Protein 6NF6 (pdb70)

Nearest PDB structures (foldseek):
  6nf6-assembly1_B  TM=1.002E+00  e=1.277E-50  Gallus gallus
  8ug8-assembly1_B  TM=9.221E-01  e=6.497E-20  Mus musculus
  8ug7-assembly1_B  TM=8.848E-01  e=1.112E-19  Mus musculus
  8uga-assembly1_B  TM=8.783E-01  e=2.438E-19  Mus musculus
  6o84-assembly1_B  TM=8.726E-01  e=6.122E-18  Xenopus tropicalis

Secondary structure (DSSP, 8-state):
-HHHHHHHHHHHHHHHHHHHHHHHHHHHH-TTTS-HHHHHHHHHHHHHHHHHHHHHIIIIITTS-----TTTHHHHHHHHHHHHHHHHHHHHHHHHTT--S--SSTTHHHHHHHHHHHHHHHHHHHSSS----S-HHHHHHHHHHHHHHHHHHHHHHHH--HHHHHHHHHT---SHHHHHHHHHHHHHHHHHHHHHHHHHHHHHHHTTT--HHHHHHHHHHHHHHHHHHHHHHHTTSS--SHHHHHHHHHHHHHHHHHHHHHHHHHHHHHH---HHHHHHHHHHHHHHHHHHHHHHHHHHHHHS---STTHHHHHHHHHHHHHHHHHHHHHHHHHT--HHHHHHHHHHHHHHHHHHHHHGGGSSS-TTTSSTTTTTTT-HHHHHHHHHHHHHHHHHHHHHHHHHHHHHHT-/-HHHHHHHHHHHHHHHHHHHHHHHHHHHH-TTTS-HHHHHHHHHHHHHHHHHHHHHIIIIITTS-----TTTHHHHHHHHHHHHHHHHHHHHHHHHTT--S--SSTTHHHHHHHHHHHHHHHHHHHSSS----S-HHHHHHHHHHHHHHHHHHHHHHHH--HHHHHHHHHT---SHHHHHHHHHHHHHHHHHHHHHHHHHHHHHHHTTT--HHHHHHHHHHHHHHHHHHHHHHHTTSS--SHHHHHHHHHHHHHHHHHHHHHHHHHHHHHH---HHHHHHHHHHHHHHHHHHHHHHHHHHHHHS---STTHHHHHHHHHHHHHHHHHHHHHHHHHT--HHHHHHHHHHHHHHHHHHHHHGGGSSS-TTTSSTTTTTTT-HHHHHHHHHHHHHHHHHHHHHHHHHHHHHHT-

B-factor: mean 53.72, std 14.38, range [30.26, 109.43]

Radius of gyration: 28.05 Å; Cα contacts (8 Å, |Δi|>4): 940; chains: 2; bounding box: 73×60×58 Å

Structure (mmCIF, N/CA/C/O backbone):
data_6NF6
#
_entry.id   6NF6
#
_cell.length_a   1.000
_cell.length_b   1.000
_cell.length_c   1.000
_cell.angle_alpha   90.000
_cell.angle_beta   90.000
_cell.angle_gamma   90.000
#
_symmetry.space_group_name_H-M   'P 1'
#
loop_
_entity.id
_entity.type
_entity.pdbx_description
1 polymer Otopetrin3
2 non-polymer 'CHOLESTEROL HEMISUCCINATE'
#
loop_
_atom_site.group_PDB
_atom_site.id
_atom_site.type_symbol
_atom_site.label_atom_id
_atom_site.label_alt_id
_atom_site.label_comp_id
_atom_site.label_asym_id
_atom_site.label_entity_id
_atom_site.label_seq_id
_atom_site.pdbx_PDB_ins_code
_atom_site.Cartn_x
_atom_site.Cartn_y
_atom_site.Cartn_z
_atom_site.occupancy
_atom_site.B_iso_or_equiv
_atom_site.auth_seq_id
_atom_site.auth_comp_id
_atom_site.auth_asym_id
_atom_site.auth_atom_id
_atom_site.pdbx_PDB_model_num
ATOM 1 N N . ALA A 1 50 ? 99.19500 86.37200 80.33100 1.000 63.24000 49 ALA A N 1
ATOM 2 C CA . ALA A 1 50 ? 99.84400 85.08500 80.54700 1.000 63.24000 49 ALA A CA 1
ATOM 3 C C . ALA A 1 50 ? 100.95100 85.20900 81.58500 1.000 63.24000 49 ALA A C 1
ATOM 4 O O . ALA A 1 50 ? 101.03300 84.41700 82.52400 1.000 63.24000 49 ALA A O 1
ATOM 6 N N . GLN A 1 51 ? 101.80400 86.21500 81.39500 1.000 66.63000 50 GLN A N 1
ATOM 7 C CA . GLN A 1 51 ? 102.89200 86.47900 82.32900 1.000 66.63000 50 GLN A CA 1
ATOM 8 C C . GLN A 1 51 ? 102.39600 87.25600 83.54100 1.000 66.63000 50 GLN A C 1
ATOM 9 O O . GLN A 1 51 ? 102.75500 86.94200 84.68300 1.000 66.63000 50 GLN A O 1
ATOM 15 N N . LYS A 1 52 ? 101.55300 88.26500 83.30100 1.000 62.59000 51 LYS A N 1
ATOM 16 C CA . LYS A 1 52 ? 101.05200 89.12600 84.36400 1.000 62.59000 51 LYS A CA 1
ATOM 17 C C . LYS A 1 52 ? 100.14600 88.38700 85.33800 1.000 62.59000 51 LYS A C 1
ATOM 18 O O . LYS A 1 52 ? 100.07700 88.77500 86.50500 1.000 62.59000 51 LYS A O 1
ATOM 24 N N . SER A 1 53 ? 99.49200 87.30900 84.89900 1.000 59.23000 52 SER A N 1
ATOM 25 C CA . SER A 1 53 ? 98.64200 86.53300 85.79700 1.000 59.23000 52 SER A CA 1
ATOM 26 C C . SER A 1 53 ? 99.47000 85.78700 86.83900 1.000 59.23000 52 SER A C 1
ATOM 27 O O . SER A 1 53 ? 99.18300 85.85600 88.04200 1.000 59.23000 52 SER A O 1
ATOM 30 N N . GLY A 1 54 ? 100.50900 85.07100 86.39800 1.000 57.12000 53 GLY A N 1
ATOM 31 C CA . GLY A 1 54 ? 101.40400 84.42300 87.34200 1.000 57.12000 53 GLY A CA 1
ATOM 32 C C . GLY A 1 54 ? 102.20500 85.41500 88.15600 1.000 57.12000 53 GLY A C 1
ATOM 33 O O . GLY A 1 54 ? 102.56100 85.13700 89.30700 1.000 57.12000 53 GLY A O 1
ATOM 34 N N . GLN A 1 55 ? 102.48600 86.58300 87.57200 1.000 56.00000 54 GLN A N 1
ATOM 35 C CA . GLN A 1 55 ? 103.07000 87.69400 88.31300 1.000 56.00000 54 GLN A CA 1
ATOM 36 C C . GLN A 1 55 ? 102.16400 88.12900 89.45900 1.000 56.00000 54 GLN A C 1
ATOM 37 O O . GLN A 1 55 ? 102.62600 88.33500 90.59000 1.000 56.00000 54 GLN A O 1
ATOM 43 N N . LEU A 1 56 ? 100.85800 88.20700 89.19400 1.000 53.05000 55 LEU A N 1
ATOM 44 C CA . LEU A 1 56 ? 99.88100 88.52700 90.22600 1.000 53.05000 55 LEU A CA 1
ATOM 45 C C . LEU A 1 56 ? 99.82000 87.43600 91.28600 1.000 53.05000 55 LEU A C 1
ATOM 46 O O . LEU A 1 56 ? 99.70000 87.73800 92.47400 1.000 53.05000 55 LEU A O 1
ATOM 51 N N . PHE A 1 57 ? 99.90600 86.16700 90.87500 1.000 52.11000 56 PHE A N 1
ATOM 52 C CA . PHE A 1 57 ? 99.79800 85.06400 91.83400 1.000 52.11000 56 PHE A CA 1
ATOM 53 C C . PHE A 1 57 ? 101.00900 85.00700 92.76200 1.000 52.11000 56 PHE A C 1
ATOM 54 O O . PHE A 1 57 ? 100.86700 84.77100 93.97400 1.000 52.11000 56 PHE A O 1
ATOM 62 N N . SER A 1 58 ? 102.20300 85.23700 92.20700 1.000 51.16000 57 SER A N 1
ATOM 63 C CA . SER A 1 58 ? 103.40300 85.37700 93.02500 1.000 51.16000 57 SER A CA 1
ATOM 64 C C . SER A 1 58 ? 103.30000 86.57800 93.95200 1.000 51.16000 57 SER A C 1
ATOM 65 O O . SER A 1 58 ? 103.77100 86.52800 95.09500 1.000 51.16000 57 SER A O 1
ATOM 68 N N . GLY A 1 59 ? 102.65800 87.65400 93.48600 1.000 47.08000 58 GLY A N 1
ATOM 69 C CA . GLY A 1 59 ? 102.40000 88.78600 94.35900 1.000 47.08000 58 GLY A CA 1
ATOM 70 C C . GLY A 1 59 ? 101.44900 88.46800 95.49800 1.000 47.08000 58 GLY A C 1
ATOM 71 O O . GLY A 1 59 ? 101.59400 89.00100 96.59600 1.000 47.08000 58 GLY A O 1
ATOM 72 N N . LEU A 1 60 ? 100.45700 87.60600 95.24900 1.000 45.80000 59 LEU A N 1
ATOM 73 C CA . LEU A 1 60 ? 99.56000 87.18900 96.33000 1.000 45.80000 59 LEU A CA 1
ATOM 74 C C . LEU A 1 60 ? 100.29100 86.35700 97.37100 1.000 45.80000 59 LEU A C 1
ATOM 75 O O . LEU A 1 60 ? 100.06500 86.53400 98.57700 1.000 45.80000 59 LEU A O 1
ATOM 80 N N . LEU A 1 61 ? 101.16300 85.44500 96.91900 1.000 43.81000 60 LEU A N 1
ATOM 81 C CA . LEU A 1 61 ? 102.01600 84.70200 97.84900 1.000 43.81000 60 LEU A CA 1
ATOM 82 C C . LEU A 1 61 ? 102.89100 85.64200 98.66800 1.000 43.81000 60 LEU A C 1
ATOM 83 O O . LEU A 1 61 ? 102.99000 85.50400 99.89800 1.000 43.81000 60 LEU A O 1
ATOM 88 N N . ALA A 1 62 ? 103.48700 86.63500 98.00300 1.000 41.07000 61 ALA A N 1
ATOM 89 C CA . ALA A 1 62 ? 104.36600 87.57300 98.68700 1.000 41.07000 61 ALA A CA 1
ATOM 90 C C . ALA A 1 62 ? 103.60500 88.43800 99.67900 1.000 41.07000 61 ALA A C 1
ATOM 91 O O . ALA A 1 62 ? 104.08500 88.66600 100.79000 1.000 41.07000 61 ALA A O 1
ATOM 93 N N . LEU A 1 63 ? 102.40700 88.90500 99.31400 1.000 41.39000 62 LEU A N 1
ATOM 94 C CA . LEU A 1 63 ? 101.67300 89.77400 100.22600 1.000 41.39000 62 LEU A CA 1
ATOM 95 C C . LEU A 1 63 ? 101.12300 88.99200 101.40500 1.000 41.39000 62 LEU A C 1
ATOM 96 O O . LEU A 1 63 ? 101.04800 89.53200 102.51200 1.000 41.39000 62 LEU A O 1
ATOM 101 N N . ASN A 1 64 ? 100.77600 87.71800 101.20500 1.000 39.72000 63 ASN A N 1
ATOM 102 C CA . ASN A 1 64 ? 100.32600 86.90600 102.32900 1.000 39.72000 63 ASN A CA 1
ATOM 103 C C . ASN A 1 64 ? 101.45800 86.63700 103.31000 1.000 39.72000 63 ASN A C 1
ATOM 104 O O . ASN A 1 64 ? 101.26500 86.75500 104.52700 1.000 39.72000 63 ASN A O 1
ATOM 109 N N . VAL A 1 65 ? 102.65500 86.32400 102.80000 1.000 37.80000 64 VAL A N 1
ATOM 110 C CA . VAL A 1 65 ? 103.79600 86.10300 103.68800 1.000 37.80000 64 VAL A CA 1
ATOM 111 C C . VAL A 1 65 ? 104.20300 87.40000 104.39000 1.000 37.80000 64 VAL A C 1
ATOM 112 O O . VAL A 1 65 ? 104.48200 87.39900 105.59800 1.000 37.80000 64 VAL A O 1
ATOM 116 N N . VAL A 1 66 ? 104.18200 88.52800 103.66300 1.000 38.15000 65 VAL A N 1
ATOM 117 C CA . VAL A 1 66 ? 104.53800 89.82600 104.24100 1.000 38.15000 65 VAL A CA 1
ATOM 118 C C . VAL A 1 66 ? 103.55300 90.23300 105.32800 1.000 38.15000 65 VAL A C 1
ATOM 119 O O . VAL A 1 66 ? 103.96000 90.65300 106.41300 1.000 38.15000 65 VAL A O 1
ATOM 123 N N . PHE A 1 67 ? 102.25100 90.07000 105.08600 1.000 36.20000 66 PHE A N 1
ATOM 124 C CA . PHE A 1 67 ? 101.27900 90.51100 106.07900 1.000 36.20000 66 PHE A CA 1
ATOM 125 C C . PHE A 1 67 ? 101.19900 89.56600 107.26500 1.000 36.20000 66 PHE A C 1
ATOM 126 O O . PHE A 1 67 ? 100.97100 90.02400 108.39100 1.000 36.20000 66 PHE A O 1
ATOM 134 N N . LEU A 1 68 ? 101.45300 88.27200 107.05200 1.000 35.20000 67 LEU A N 1
ATOM 135 C CA . LEU A 1 68 ? 101.52300 87.34000 108.16900 1.000 35.20000 67 LEU A CA 1
ATOM 136 C C . LEU A 1 68 ? 102.72600 87.63300 109.05900 1.000 35.20000 67 LEU A C 1
ATOM 137 O O . LEU A 1 68 ? 102.59200 87.73300 110.28900 1.000 35.20000 67 LEU A O 1
ATOM 142 N N . GLY A 1 69 ? 103.90400 87.81600 108.45500 1.000 35.89000 68 GLY A N 1
ATOM 143 C CA . GLY A 1 69 ? 105.07700 88.14500 109.24200 1.000 35.89000 68 GLY A CA 1
ATOM 144 C C . GLY A 1 69 ? 105.01200 89.52000 109.86900 1.000 35.89000 68 GLY A C 1
ATOM 145 O O . GLY A 1 69 ? 105.53100 89.72400 110.96600 1.000 35.89000 68 GLY A O 1
ATOM 146 N N . SER A 1 70 ? 104.36700 90.47600 109.19500 1.000 34.58000 69 SER A N 1
ATOM 147 C CA . SER A 1 70 ? 104.18100 91.80100 109.76500 1.000 34.58000 69 SER A CA 1
ATOM 148 C C . SER A 1 70 ? 103.21800 91.76200 110.93400 1.000 34.58000 69 SER A C 1
ATOM 149 O O . SER A 1 70 ? 103.38600 92.51900 111.89100 1.000 34.58000 69 SER A O 1
ATOM 152 N N . ALA A 1 71 ? 102.23000 90.86500 110.89000 1.000 35.26000 70 ALA A N 1
ATOM 153 C CA . ALA A 1 71 ? 101.36600 90.66500 112.04400 1.000 35.26000 70 ALA A CA 1
ATOM 154 C C . ALA A 1 71 ? 102.13000 90.04700 113.20700 1.000 35.26000 70 ALA A C 1
ATOM 155 O O . ALA A 1 71 ? 101.90600 90.42200 114.36200 1.000 35.26000 70 ALA A O 1
ATOM 157 N N . PHE A 1 72 ? 103.06300 89.12600 112.92000 1.000 37.29000 71 PHE A N 1
ATOM 158 C CA . PHE A 1 72 ? 103.91000 88.57300 113.98500 1.000 37.29000 71 PHE A CA 1
ATOM 159 C C . PHE A 1 72 ? 104.82500 89.62900 114.59900 1.000 37.29000 71 PHE A C 1
ATOM 160 O O . PHE A 1 72 ? 104.94700 89.71700 115.82600 1.000 37.29000 71 PHE A O 1
ATOM 168 N N . ILE A 1 73 ? 105.48900 90.42700 113.76000 1.000 36.35000 72 ILE A N 1
ATOM 169 C CA . ILE A 1 73 ? 106.41700 91.44300 114.25400 1.000 36.35000 72 ILE A CA 1
ATOM 170 C C . ILE A 1 73 ? 105.66500 92.53100 115.01300 1.000 36.35000 72 ILE A C 1
ATOM 171 O O . ILE A 1 73 ? 106.10100 92.97600 116.08200 1.000 36.35000 72 ILE A O 1
ATOM 176 N N . SER A 1 74 ? 104.50100 92.93600 114.50500 1.000 38.31000 73 SER A N 1
ATOM 177 C CA . SER A 1 74 ? 103.69900 93.93800 115.18500 1.000 38.31000 73 SER A CA 1
ATOM 178 C C . SER A 1 74 ? 103.10900 93.40300 116.47800 1.000 38.31000 73 SER A C 1
ATOM 179 O O . SER A 1 74 ? 102.97600 94.15200 117.44600 1.000 38.31000 73 SER A O 1
ATOM 182 N N . SER A 1 75 ? 102.78500 92.11200 116.53500 1.000 42.39000 74 SER A N 1
ATOM 183 C CA . SER A 1 75 ? 102.38000 91.53100 117.80500 1.000 42.39000 74 SER A CA 1
ATOM 184 C C . SER A 1 75 ? 103.54900 91.43600 118.77100 1.000 42.39000 74 SER A C 1
ATOM 185 O O . SER A 1 75 ? 103.34300 91.46600 119.98300 1.000 42.39000 74 SER A O 1
ATOM 188 N N . MET A 1 76 ? 104.77500 91.33200 118.25800 1.000 43.20000 75 MET A N 1
ATOM 189 C CA . MET A 1 76 ? 105.94400 91.40800 119.12900 1.000 43.20000 75 MET A CA 1
ATOM 190 C C . MET A 1 76 ? 106.13100 92.81800 119.67900 1.000 43.20000 75 MET A C 1
ATOM 191 O O . MET A 1 76 ? 106.55500 92.98700 120.82900 1.000 43.20000 75 MET A O 1
ATOM 196 N N . ILE A 1 77 ? 105.82500 93.84100 118.87600 1.000 41.13000 76 ILE A N 1
ATOM 197 C CA . ILE A 1 77 ? 105.90400 95.21900 119.36100 1.000 41.13000 76 ILE A CA 1
ATOM 198 C C . ILE A 1 77 ? 104.80600 95.48900 120.38200 1.000 41.13000 76 ILE A C 1
ATOM 199 O O . ILE A 1 77 ? 105.06400 95.96000 121.49400 1.000 41.13000 76 ILE A O 1
ATOM 204 N N . PHE A 1 78 ? 103.56100 95.19800 120.01100 1.000 41.60000 77 PHE A N 1
ATOM 205 C CA . PHE A 1 78 ? 102.42500 95.62500 120.81700 1.000 41.60000 77 PHE A CA 1
ATOM 206 C C . PHE A 1 78 ? 102.15800 94.66400 121.97300 1.000 41.60000 77 PHE A C 1
ATOM 207 O O . PHE A 1 78 ? 102.19700 95.06200 123.14100 1.000 41.60000 77 PHE A O 1
ATOM 215 N N . ASN A 1 79 ? 101.88800 93.39400 121.67500 1.000 49.80000 78 ASN A N 1
ATOM 216 C CA . ASN A 1 79 ? 101.59500 92.41100 122.72100 1.000 49.80000 78 ASN A CA 1
ATOM 217 C C . ASN A 1 79 ? 102.82500 91.55500 123.00900 1.000 49.80000 78 ASN A C 1
ATOM 218 O O . ASN A 1 79 ? 102.92900 90.39900 122.60100 1.000 49.80000 78 ASN A O 1
ATOM 223 N N . HIS A 1 80 ? 103.75000 92.14200 123.76600 1.000 55.83000 79 HIS A N 1
ATOM 224 C CA . HIS A 1 80 ? 105.04700 91.51900 123.99500 1.000 55.83000 79 HIS A CA 1
ATOM 225 C C . HIS A 1 80 ? 104.97400 90.27400 124.87300 1.000 55.83000 79 HIS A C 1
ATOM 226 O O . HIS A 1 80 ? 105.92300 89.48400 124.87800 1.000 55.83000 79 HIS A O 1
ATOM 233 N N . VAL A 1 81 ? 103.87800 90.06700 125.60100 1.000 57.27000 80 VAL A N 1
ATOM 234 C CA . VAL A 1 81 ? 103.81700 88.94100 126.52800 1.000 57.27000 80 VAL A CA 1
ATOM 235 C C . VAL A 1 81 ? 103.39900 87.66400 125.80600 1.000 57.27000 80 VAL A C 1
ATOM 236 O O . VAL A 1 81 ? 103.62800 86.55600 126.30000 1.000 57.27000 80 VAL A O 1
ATOM 240 N N . ALA A 1 82 ? 102.78600 87.79100 124.62700 1.000 54.01000 81 ALA A N 1
ATOM 241 C CA . ALA A 1 82 ? 102.27500 86.59900 123.95900 1.000 54.01000 81 ALA A CA 1
ATOM 242 C C . ALA A 1 82 ? 103.23500 86.10200 122.88900 1.000 54.01000 81 ALA A C 1
ATOM 243 O O . ALA A 1 82 ? 103.59800 84.92200 122.87800 1.000 54.01000 81 ALA A O 1
ATOM 245 N N . ILE A 1 83 ? 103.65400 86.97900 121.98300 1.000 49.22000 82 ILE A N 1
ATOM 246 C CA . ILE A 1 83 ? 104.57400 86.62300 120.91100 1.000 49.22000 82 ILE A CA 1
ATOM 247 C C . ILE A 1 83 ? 105.97900 87.03100 121.32800 1.000 49.22000 82 ILE A C 1
ATOM 248 O O . ILE A 1 83 ? 106.23400 88.20500 121.61800 1.000 49.22000 82 ILE A O 1
ATOM 253 N N . THR A 1 84 ? 106.88400 86.06100 121.35900 1.000 49.31000 83 THR A N 1
ATOM 254 C CA . THR A 1 84 ? 108.25900 86.23600 121.79300 1.000 49.31000 83 THR A CA 1
ATOM 255 C C . THR A 1 84 ? 109.12700 86.38900 120.54500 1.000 49.31000 83 THR A C 1
ATOM 256 O O . THR A 1 84 ? 108.76100 85.92500 119.46200 1.000 49.31000 83 THR A O 1
ATOM 260 N N . LEU A 1 85 ? 110.25800 87.09800 120.68900 1.000 48.63000 84 LEU A N 1
ATOM 261 C CA . LEU A 1 85 ? 111.21200 87.27800 119.59400 1.000 48.63000 84 LEU A CA 1
ATOM 262 C C . LEU A 1 85 ? 111.77000 85.95000 119.08500 1.000 48.63000 84 LEU A C 1
ATOM 263 O O . LEU A 1 85 ? 112.13600 85.84800 117.90800 1.000 48.63000 84 LEU A O 1
ATOM 268 N N . ALA A 1 86 ? 111.82300 84.92200 119.93800 1.000 47.21000 85 ALA A N 1
ATOM 269 C CA . ALA A 1 86 ? 112.21900 83.59400 119.48300 1.000 47.21000 85 ALA A CA 1
ATOM 270 C C . ALA A 1 86 ? 111.22800 83.01400 118.48200 1.000 47.21000 85 ALA A C 1
ATOM 271 O O . ALA A 1 86 ? 111.63100 82.28900 117.57100 1.000 47.21000 85 ALA A O 1
ATOM 273 N N . ASP A 1 87 ? 109.94200 83.34600 118.60800 1.000 45.09000 86 ASP A N 1
ATOM 274 C CA . ASP A 1 87 ? 108.96100 82.87300 117.63500 1.000 45.09000 86 ASP A CA 1
ATOM 275 C C . ASP A 1 87 ? 109.10400 83.59200 116.30100 1.000 45.09000 86 ASP A C 1
ATOM 276 O O . ASP A 1 87 ? 108.92100 82.97900 115.24000 1.000 45.09000 86 ASP A O 1
ATOM 281 N N . VAL A 1 88 ? 109.45300 84.87900 116.33600 1.000 42.79000 87 VAL A N 1
ATOM 282 C CA . VAL A 1 88 ? 109.74700 85.60600 115.10800 1.000 42.79000 87 VAL A CA 1
ATOM 283 C C . VAL A 1 88 ? 111.00700 85.05500 114.46200 1.000 42.79000 87 VAL A C 1
ATOM 284 O O . VAL A 1 88 ? 111.10200 84.96200 113.23400 1.000 42.79000 87 VAL A O 1
ATOM 288 N N . TRP A 1 89 ? 111.98000 84.64700 115.28000 1.000 46.40000 88 TRP A N 1
ATOM 289 C CA . TRP A 1 89 ? 113.18900 84.03500 114.74600 1.000 46.40000 88 TRP A CA 1
ATOM 290 C C . TRP A 1 89 ? 112.91600 82.65900 114.16500 1.000 46.40000 88 TRP A C 1
ATOM 291 O O . TRP A 1 89 ? 113.54400 82.28100 113.17900 1.000 46.40000 88 TRP A O 1
ATOM 302 N N . ILE A 1 90 ? 111.97400 81.91200 114.74400 1.000 40.42000 89 ILE A N 1
ATOM 303 C CA . ILE A 1 90 ? 111.58300 80.61800 114.18900 1.000 40.42000 89 ILE A CA 1
ATOM 304 C C . ILE A 1 90 ? 110.89300 80.80000 112.84200 1.000 40.42000 89 ILE A C 1
ATOM 305 O O . ILE A 1 90 ? 111.19000 80.08100 111.87800 1.000 40.42000 89 ILE A O 1
ATOM 310 N N . LEU A 1 91 ? 109.98600 81.77900 112.74900 1.000 37.93000 90 LEU A N 1
ATOM 311 C CA . LEU A 1 91 ? 109.29400 82.04800 111.49000 1.000 37.93000 90 LEU A CA 1
ATOM 312 C C . LEU A 1 91 ? 110.26600 82.51700 110.41600 1.000 37.93000 90 LEU A C 1
ATOM 313 O O . LEU A 1 91 ? 110.24800 82.01700 109.28200 1.000 37.93000 90 LEU A O 1
ATOM 318 N N . LEU A 1 92 ? 111.15800 83.44400 110.77100 1.000 36.90000 91 LEU A N 1
ATOM 319 C CA . LEU A 1 92 ? 112.13800 83.92400 109.80800 1.000 36.90000 91 LEU A CA 1
ATOM 320 C C . LEU A 1 92 ? 113.18900 82.86700 109.49100 1.000 36.90000 91 LEU A C 1
ATOM 321 O O . LEU A 1 92 ? 113.72900 82.86600 108.38700 1.000 36.90000 91 LEU A O 1
ATOM 326 N N . SER A 1 93 ? 113.44400 81.92200 110.40000 1.000 41.18000 92 SER A N 1
ATOM 327 C CA . SER A 1 93 ? 114.37800 80.84300 110.09600 1.000 41.18000 92 SER A CA 1
ATOM 328 C C . SER A 1 93 ? 113.77300 79.84700 109.12100 1.000 41.18000 92 SER A C 1
ATOM 329 O O . SER A 1 93 ? 114.45900 79.39200 108.20400 1.000 41.18000 92 SER A O 1
ATOM 332 N N . ILE A 1 94 ? 112.49400 79.49700 109.30700 1.000 38.63000 93 ILE A N 1
ATOM 333 C CA . ILE A 1 94 ? 111.78000 78.64000 108.35700 1.000 38.63000 93 ILE A CA 1
ATOM 334 C C . ILE A 1 94 ? 111.73800 79.29400 106.98600 1.000 38.63000 93 ILE A C 1
ATOM 335 O O . ILE A 1 94 ? 112.01200 78.65800 105.95700 1.000 38.63000 93 ILE A O 1
ATOM 340 N N . LEU A 1 95 ? 111.45700 80.59400 106.96400 1.000 40.26000 94 LEU A N 1
ATOM 341 C CA . LEU A 1 95 ? 111.37900 81.32900 105.71100 1.000 40.26000 94 LEU A CA 1
ATOM 342 C C . LEU A 1 95 ? 112.74900 81.45200 105.04800 1.000 40.26000 94 LEU A C 1
ATOM 343 O O . LEU A 1 95 ? 112.87000 81.30500 103.82400 1.000 40.26000 94 LEU A O 1
ATOM 348 N N . LYS A 1 96 ? 113.79500 81.66500 105.85100 1.000 42.66000 95 LYS A N 1
ATOM 349 C CA . LYS A 1 96 ? 115.15000 81.76900 105.32700 1.000 42.66000 95 LYS A CA 1
ATOM 350 C C . LYS A 1 96 ? 115.62900 80.44100 104.76500 1.000 42.66000 95 LYS A C 1
ATOM 351 O O . LYS A 1 96 ? 116.25400 80.41200 103.70500 1.000 42.66000 95 LYS A O 1
ATOM 357 N N . VAL A 1 97 ? 115.32000 79.33300 105.44700 1.000 43.76000 96 VAL A N 1
ATOM 358 C CA . VAL A 1 97 ? 115.69500 78.00600 104.96500 1.000 43.76000 96 VAL A CA 1
ATOM 359 C C . VAL A 1 97 ? 114.95600 77.67300 103.67500 1.000 43.76000 96 VAL A C 1
ATOM 360 O O . VAL A 1 97 ? 115.53200 77.07200 102.76200 1.000 43.76000 96 VAL A O 1
ATOM 364 N N . LEU A 1 98 ? 113.69600 78.10500 103.55000 1.000 45.18000 97 LEU A N 1
ATOM 365 C CA . LEU A 1 98 ? 112.97800 77.90400 102.29000 1.000 45.18000 97 LEU A CA 1
ATOM 366 C C . LEU A 1 98 ? 113.60600 78.70000 101.14700 1.000 45.18000 97 LEU A C 1
ATOM 367 O O . LEU A 1 98 ? 113.73500 78.19000 100.02400 1.000 45.18000 97 LEU A O 1
ATOM 372 N N . CYS A 1 99 ? 114.03900 79.93600 101.42000 1.000 47.98000 98 CYS A N 1
ATOM 373 C CA . CYS A 1 99 ? 114.78400 80.66900 100.39800 1.000 47.98000 98 CYS A CA 1
ATOM 374 C C . CYS A 1 99 ? 116.13400 80.03200 100.09700 1.000 47.98000 98 CYS A C 1
ATOM 375 O O . CYS A 1 99 ? 116.57900 80.08200 98.94900 1.000 47.98000 98 CYS A O 1
ATOM 378 N N . LEU A 1 100 ? 116.79100 79.43500 101.09800 1.000 47.05000 99 LEU A N 1
ATOM 379 C CA . LEU A 1 100 ? 118.06500 78.76300 100.85500 1.000 47.05000 99 LEU A CA 1
ATOM 380 C C . LEU A 1 100 ? 117.88700 77.55700 99.95100 1.000 47.05000 99 LEU A C 1
ATOM 381 O O . LEU A 1 100 ? 118.67600 77.36100 99.02200 1.000 47.05000 99 LEU A O 1
ATOM 386 N N . CYS A 1 101 ? 116.85700 76.74300 100.21100 1.000 46.66000 100 CYS A N 1
ATOM 387 C CA . CYS A 1 101 ? 116.57200 75.60400 99.34400 1.000 46.66000 100 CYS A CA 1
ATOM 388 C C . CYS A 1 101 ? 116.21600 76.05400 97.93900 1.000 46.66000 100 CYS A C 1
ATOM 389 O O . CYS A 1 101 ? 116.64900 75.43100 96.96400 1.000 46.66000 100 CYS A O 1
ATOM 392 N N . TRP A 1 102 ? 115.48800 77.16800 97.80700 1.000 46.41000 101 TRP A N 1
ATOM 393 C CA . TRP A 1 102 ? 115.14800 77.61000 96.45900 1.000 46.41000 101 TRP A CA 1
ATOM 394 C C . TRP A 1 102 ? 116.36400 78.14900 95.71100 1.000 46.41000 101 TRP A C 1
ATOM 395 O O . TRP A 1 102 ? 116.55600 77.81700 94.53900 1.000 46.41000 101 TRP A O 1
ATOM 406 N N . ILE A 1 103 ? 117.20000 78.97100 96.35300 1.000 47.39000 102 ILE A N 1
ATOM 407 C CA . ILE A 1 103 ? 118.33100 79.53100 95.61500 1.000 47.39000 102 ILE A CA 1
ATOM 408 C C . ILE A 1 103 ? 119.39800 78.47200 95.38000 1.000 47.39000 102 ILE A C 1
ATOM 409 O O . ILE A 1 103 ? 120.12100 78.53200 94.38200 1.000 47.39000 102 ILE A O 1
ATOM 414 N N . ILE A 1 104 ? 119.48500 77.46300 96.25100 1.000 48.05000 103 ILE A N 1
ATOM 415 C CA . ILE A 1 104 ? 120.41800 76.36900 96.02200 1.000 48.05000 103 ILE A CA 1
ATOM 416 C C . ILE A 1 104 ? 119.93700 75.50600 94.86600 1.000 48.05000 103 ILE A C 1
ATOM 417 O O . ILE A 1 104 ? 120.72800 75.13000 93.99200 1.000 48.05000 103 ILE A O 1
ATOM 422 N N . TYR A 1 105 ? 118.62700 75.23000 94.80500 1.000 54.25000 104 TYR A N 1
ATOM 423 C CA . TYR A 1 105 ? 118.06800 74.53500 93.65100 1.000 54.25000 104 TYR A CA 1
ATOM 424 C C . TYR A 1 105 ? 118.21600 75.35700 92.38000 1.000 54.25000 104 TYR A C 1
ATOM 425 O O . TYR A 1 105 ? 118.43900 74.79200 91.30800 1.000 54.25000 104 TYR A O 1
ATOM 434 N N . TYR A 1 106 ? 118.16500 76.68400 92.49500 1.000 58.89000 105 TYR A N 1
ATOM 435 C CA . TYR A 1 106 ? 118.40000 77.55900 91.35200 1.000 58.89000 105 TYR A CA 1
ATOM 436 C C . TYR A 1 106 ? 119.82700 77.42000 90.83800 1.000 58.89000 105 TYR A C 1
ATOM 437 O O . TYR A 1 106 ? 120.04100 77.07500 89.66800 1.000 58.89000 105 TYR A O 1
ATOM 446 N N . LEU A 1 107 ? 120.80600 77.62000 91.73000 1.000 57.41000 106 LEU A N 1
ATOM 447 C CA . LEU A 1 107 ? 122.22000 77.58200 91.36800 1.000 57.41000 106 LEU A CA 1
ATOM 448 C C . LEU A 1 107 ? 122.66800 76.20100 90.90900 1.000 57.41000 106 LEU A C 1
ATOM 449 O O . LEU A 1 107 ? 123.64100 76.08700 90.15700 1.000 57.41000 106 LEU A O 1
ATOM 454 N N . LEU A 1 108 ? 121.98200 75.14200 91.33800 1.000 56.52000 107 LEU A N 1
ATOM 455 C CA . LEU A 1 108 ? 122.43000 73.80200 90.99900 1.000 56.52000 107 LEU A CA 1
ATOM 456 C C . LEU A 1 108 ? 121.64500 73.14400 89.87200 1.000 56.52000 107 LEU A C 1
ATOM 457 O O . LEU A 1 108 ? 122.20600 72.29100 89.17800 1.000 56.52000 107 LEU A O 1
ATOM 462 N N . GLY A 1 109 ? 120.38200 73.50400 89.65400 1.000 58.82000 108 GLY A N 1
ATOM 463 C CA . GLY A 1 109 ? 119.60700 72.81100 88.65100 1.000 58.82000 108 GLY A CA 1
ATOM 464 C C . GLY A 1 109 ? 118.68400 73.67300 87.81700 1.000 58.82000 108 GLY A C 1
ATOM 465 O O . GLY A 1 109 ? 117.95700 73.14000 86.97500 1.000 58.82000 108 GLY A O 1
ATOM 466 N N . THR A 1 110 ? 118.66400 74.98700 88.03900 1.000 66.10000 109 THR A N 1
ATOM 467 C CA . THR A 1 110 ? 117.88100 75.85600 87.17200 1.000 66.10000 109 THR A CA 1
ATOM 468 C C . THR A 1 110 ? 118.75200 76.66400 86.22600 1.000 66.10000 109 THR A C 1
ATOM 469 O O . THR A 1 110 ? 118.34900 76.91900 85.08700 1.000 66.10000 109 THR A O 1
ATOM 473 N N . SER A 1 111 ? 119.95900 77.02200 86.65700 1.000 69.60000 110 SER A N 1
ATOM 474 C CA . SER A 1 111 ? 120.87400 77.86200 85.90100 1.000 69.60000 110 SER A CA 1
ATOM 475 C C . SER A 1 111 ? 121.62700 77.10500 84.80500 1.000 69.60000 110 SER A C 1
ATOM 476 O O . SER A 1 111 ? 122.54600 77.67400 84.20200 1.000 69.60000 110 SER A O 1
ATOM 479 N N . ARG A 1 112 ? 121.26600 75.85500 84.52400 1.000 72.88000 111 ARG A N 1
ATOM 480 C CA . ARG A 1 112 ? 122.00700 75.01400 83.59200 1.000 72.88000 111 ARG A CA 1
ATOM 481 C C . ARG A 1 112 ? 121.26900 74.76000 82.28900 1.000 72.88000 111 ARG A C 1
ATOM 482 O O . ARG A 1 112 ? 121.90500 74.54600 81.25600 1.000 72.88000 111 ARG A O 1
ATOM 490 N N . GLN A 1 113 ? 119.94300 74.77600 82.31400 1.000 73.44000 112 GLN A N 1
ATOM 491 C CA . GLN A 1 113 ? 119.15300 74.69500 81.09700 1.000 73.44000 112 GLN A CA 1
ATOM 492 C C . GLN A 1 113 ? 119.23000 76.02900 80.34700 1.000 73.44000 112 GLN A C 1
ATOM 493 O O . GLN A 1 113 ? 119.60100 77.04700 80.93600 1.000 73.44000 112 GLN A O 1
ATOM 499 N N . PRO A 1 114 ? 118.93000 76.04700 79.02000 1.000 76.57000 113 PRO A N 1
ATOM 500 C CA . PRO A 1 114 ? 119.01200 77.31100 78.26900 1.000 76.57000 113 PRO A CA 1
ATOM 501 C C . PRO A 1 114 ? 118.05400 78.40100 78.72700 1.000 76.57000 113 PRO A C 1
ATOM 502 O O . PRO A 1 114 ? 116.83100 78.25200 78.65300 1.000 76.57000 113 PRO A O 1
ATOM 506 N N . HIS A 1 115 ? 118.62100 79.50100 79.21000 1.000 78.96000 114 HIS A N 1
ATOM 507 C CA . HIS A 1 115 ? 117.90900 80.70900 79.59200 1.000 78.96000 114 HIS A CA 1
ATOM 508 C C . HIS A 1 115 ? 117.95100 81.71300 78.43600 1.000 78.96000 114 HIS A C 1
ATOM 509 O O . HIS A 1 115 ? 118.36000 81.37900 77.31800 1.000 78.96000 114 HIS A O 1
ATOM 516 N N . ALA A 1 116 ? 117.53100 82.94800 78.69500 1.000 80.19000 115 ALA A N 1
ATOM 517 C CA . ALA A 1 116 ? 117.64700 83.98700 77.68600 1.000 80.19000 115 ALA A CA 1
ATOM 518 C C . ALA A 1 116 ? 119.04900 84.57300 77.68400 1.000 80.19000 115 ALA A C 1
ATOM 519 O O . ALA A 1 116 ? 119.71700 84.65200 78.71700 1.000 80.19000 115 ALA A O 1
ATOM 521 N N . VAL A 1 117 ? 119.49000 84.98500 76.50300 1.000 86.08000 116 VAL A N 1
ATOM 522 C CA . VAL A 1 117 ? 120.78000 85.63400 76.35400 1.000 86.08000 116 VAL A CA 1
ATOM 523 C C . VAL A 1 117 ? 120.60800 87.12800 76.59200 1.000 86.08000 116 VAL A C 1
ATOM 524 O O . VAL A 1 117 ? 119.50600 87.59400 76.88800 1.000 86.08000 116 VAL A O 1
ATOM 528 N N . ALA A 1 125 ? 124.68300 101.42100 86.86100 1.000 68.82000 124 ALA A N 1
ATOM 529 C CA . ALA A 1 125 ? 124.09300 100.21000 87.43200 1.000 68.82000 124 ALA A CA 1
ATOM 530 C C . ALA A 1 125 ? 125.06300 99.03900 87.76000 1.000 68.82000 124 ALA A C 1
ATOM 531 O O . ALA A 1 125 ? 125.11300 98.62400 88.91300 1.000 68.82000 124 ALA A O 1
ATOM 533 N N . PRO A 1 126 ? 125.82700 98.49000 86.80200 1.000 75.33000 125 PRO A N 1
ATOM 534 C CA . PRO A 1 126 ? 126.46000 97.19300 87.07700 1.000 75.33000 125 PRO A CA 1
ATOM 535 C C . PRO A 1 126 ? 127.74100 97.27100 87.89300 1.000 75.33000 125 PRO A C 1
ATOM 536 O O . PRO A 1 126 ? 128.39200 96.23500 88.07200 1.000 75.33000 125 PRO A O 1
ATOM 540 N N . VAL A 1 127 ? 128.14500 98.44200 88.38500 1.000 68.18000 126 VAL A N 1
ATOM 541 C CA . VAL A 1 127 ? 129.44100 98.61300 89.03000 1.000 68.18000 126 VAL A CA 1
ATOM 542 C C . VAL A 1 127 ? 129.30100 99.05500 90.48500 1.000 68.18000 126 VAL A C 1
ATOM 543 O O . VAL A 1 127 ? 130.16600 98.76400 91.31600 1.000 68.18000 126 VAL A O 1
ATOM 547 N N . TRP A 1 128 ? 128.19900 99.72800 90.82500 1.000 60.33000 127 TRP A N 1
ATOM 548 C CA . TRP A 1 128 ? 128.11400 100.26100 92.18000 1.000 60.33000 127 TRP A CA 1
ATOM 549 C C . TRP A 1 128 ? 127.08800 99.53700 93.04000 1.000 60.33000 127 TRP A C 1
ATOM 550 O O . TRP A 1 128 ? 127.30300 99.40400 94.24900 1.000 60.33000 127 TRP A O 1
ATOM 561 N N . ILE A 1 129 ? 125.99400 99.04300 92.44900 1.000 55.52000 128 ILE A N 1
ATOM 562 C CA . ILE A 1 129 ? 125.04400 98.23300 93.21200 1.000 55.52000 128 ILE A CA 1
ATOM 563 C C . ILE A 1 129 ? 125.69000 96.92000 93.63400 1.000 55.52000 128 ILE A C 1
ATOM 564 O O . ILE A 1 129 ? 125.55600 96.49100 94.78400 1.000 55.52000 128 ILE A O 1
ATOM 569 N N . ARG A 1 130 ? 126.45500 96.29800 92.72800 1.000 55.54000 129 ARG A N 1
ATOM 570 C CA . ARG A 1 130 ? 127.17800 95.06700 93.05400 1.000 55.54000 129 ARG A CA 1
ATOM 571 C C . ARG A 1 130 ? 128.24700 95.30300 94.11500 1.000 55.54000 129 ARG A C 1
ATOM 572 O O . ARG A 1 130 ? 128.40600 94.49200 95.03700 1.000 55.54000 129 ARG A O 1
ATOM 580 N N . GLY A 1 131 ? 128.98400 96.40900 94.00100 1.000 51.59000 130 GLY A N 1
ATOM 581 C CA . GLY A 1 131 ? 130.04000 96.68800 94.95800 1.000 51.59000 130 GLY A CA 1
ATOM 582 C C . GLY A 1 131 ? 129.50500 97.01400 96.33700 1.000 51.59000 130 GLY A C 1
ATOM 583 O O . GLY A 1 131 ? 130.00600 96.50100 97.34200 1.000 51.59000 130 GLY A O 1
ATOM 584 N N . SER A 1 132 ? 128.46700 97.85000 96.40300 1.000 49.28000 131 SER A N 1
ATOM 585 C CA . SER A 1 132 ? 127.79100 98.10000 97.66700 1.000 49.28000 131 SER A CA 1
ATOM 586 C C . SER A 1 132 ? 127.11900 96.84500 98.20100 1.000 49.28000 131 SER A C 1
ATOM 587 O O . SER A 1 132 ? 127.05400 96.65800 99.41400 1.000 49.28000 131 SER A O 1
ATOM 590 N N . LEU A 1 133 ? 126.66500 95.95500 97.31700 1.000 47.06000 132 LEU A N 1
ATOM 591 C CA . LEU A 1 133 ? 126.05000 94.71000 97.75500 1.000 47.06000 132 LEU A CA 1
ATOM 592 C C . LEU A 1 133 ? 127.06000 93.81400 98.44900 1.000 47.06000 132 LEU A C 1
ATOM 593 O O . LEU A 1 133 ? 126.78900 93.29500 99.53500 1.000 47.06000 132 LEU A O 1
ATOM 598 N N . LEU A 1 134 ? 128.25200 93.67400 97.86500 1.000 44.48000 133 LEU A N 1
ATOM 599 C CA . LEU A 1 134 ? 129.30100 92.88400 98.50200 1.000 44.48000 133 LEU A CA 1
ATOM 600 C C . LEU A 1 134 ? 129.82300 93.56000 99.76600 1.000 44.48000 133 LEU A C 1
ATOM 601 O O . LEU A 1 134 ? 130.14500 92.88000 100.74700 1.000 44.48000 133 LEU A O 1
ATOM 606 N N . LEU A 1 135 ? 129.87200 94.89700 99.77200 1.000 41.82000 134 LEU A N 1
ATOM 607 C CA . LEU A 1 135 ? 130.34400 95.64500 100.93600 1.000 41.82000 134 LEU A CA 1
ATOM 608 C C . LEU A 1 135 ? 129.40100 95.47200 102.12100 1.000 41.82000 134 LEU A C 1
ATOM 609 O O . LEU A 1 135 ? 129.82400 95.08700 103.21900 1.000 41.82000 134 LEU A O 1
ATOM 614 N N . PHE A 1 136 ? 128.11200 95.72900 101.90400 1.000 38.10000 135 PHE A N 1
ATOM 615 C CA . PHE A 1 136 ? 127.13100 95.60000 102.96800 1.000 38.10000 135 PHE A CA 1
ATOM 616 C C . PHE A 1 136 ? 126.90000 94.14000 103.33800 1.000 38.10000 135 PHE A C 1
ATOM 617 O O . PHE A 1 136 ? 126.60100 93.84500 104.50000 1.000 38.10000 135 PHE A O 1
ATOM 625 N N . GLY A 1 137 ? 127.10700 93.21300 102.39700 1.000 42.75000 136 GLY A N 1
ATOM 626 C CA . GLY A 1 137 ? 127.04500 91.80100 102.73400 1.000 42.75000 136 GLY A CA 1
ATOM 627 C C . GLY A 1 137 ? 128.17700 91.36400 103.63900 1.000 42.75000 136 GLY A C 1
ATOM 628 O O . GLY A 1 137 ? 127.95600 90.63400 104.61000 1.000 42.75000 136 GLY A O 1
ATOM 629 N N . THR A 1 138 ? 129.39900 91.82400 103.35100 1.000 42.35000 137 THR A N 1
ATOM 630 C CA . THR A 1 138 ? 130.54300 91.51700 104.20100 1.000 42.35000 137 THR A CA 1
ATOM 631 C C . THR A 1 138 ? 130.38600 92.12900 105.58400 1.000 42.35000 137 THR A C 1
ATOM 632 O O . THR A 1 138 ? 130.65800 91.47200 106.59700 1.000 42.35000 137 THR A O 1
ATOM 636 N N . PHE A 1 139 ? 129.90800 93.37000 105.65200 1.000 44.83000 138 PHE A N 1
ATOM 637 C CA . PHE A 1 139 ? 129.75200 93.99300 106.95600 1.000 44.83000 138 PHE A CA 1
ATOM 638 C C . PHE A 1 139 ? 128.56400 93.43600 107.73100 1.000 44.83000 138 PHE A C 1
ATOM 639 O O . PHE A 1 139 ? 128.60000 93.43800 108.96100 1.000 44.83000 138 PHE A O 1
ATOM 647 N N . SER A 1 140 ? 127.54400 92.89300 107.06000 1.000 47.09000 139 SER A N 1
ATOM 648 C CA . SER A 1 140 ? 126.46800 92.23900 107.79800 1.000 47.09000 139 SER A CA 1
ATOM 649 C C . SER A 1 140 ? 126.85400 90.84100 108.26500 1.000 47.09000 139 SER A C 1
ATOM 650 O O . SER A 1 140 ? 126.39800 90.41000 109.33300 1.000 47.09000 139 SER A O 1
ATOM 653 N N . ILE A 1 141 ? 127.68000 90.12400 107.49100 1.000 46.40000 140 ILE A N 1
ATOM 654 C CA . ILE A 1 141 ? 128.27600 88.87800 107.97600 1.000 46.40000 140 ILE A CA 1
ATOM 655 C C . ILE A 1 141 ? 129.12600 89.14900 109.21000 1.000 46.40000 140 ILE A C 1
ATOM 656 O O . ILE A 1 141 ? 129.03400 88.43700 110.22100 1.000 46.40000 140 ILE A O 1
ATOM 661 N N . LEU A 1 142 ? 129.92900 90.21500 109.16000 1.000 50.67000 141 LEU A N 1
ATOM 662 C CA . LEU A 1 142 ? 130.71600 90.62300 110.31700 1.000 50.67000 141 LEU A CA 1
ATOM 663 C C . LEU A 1 142 ? 129.83300 91.06100 111.48100 1.000 50.67000 141 LEU A C 1
ATOM 664 O O . LEU A 1 142 ? 130.16600 90.78900 112.63500 1.000 50.67000 141 LEU A O 1
ATOM 669 N N . LEU A 1 143 ? 128.69600 91.70000 111.19500 1.000 48.07000 142 LEU A N 1
ATOM 670 C CA . LEU A 1 143 ? 127.76900 92.10400 112.24700 1.000 48.07000 142 LEU A CA 1
ATOM 671 C C . LEU A 1 143 ? 127.17400 90.89600 112.95300 1.000 48.07000 142 LEU A C 1
ATOM 672 O O . LEU A 1 143 ? 127.06100 90.87700 114.18300 1.000 48.07000 142 LEU A O 1
ATOM 677 N N . ASN A 1 144 ? 126.81100 89.86700 112.19200 1.000 50.91000 143 ASN A N 1
ATOM 678 C CA . ASN A 1 144 ? 126.25800 88.67300 112.81500 1.000 50.91000 143 ASN A CA 1
ATOM 679 C C . ASN A 1 144 ? 127.32900 87.87300 113.55200 1.000 50.91000 143 ASN A C 1
ATOM 680 O O . ASN A 1 144 ? 127.02400 87.22000 114.55500 1.000 50.91000 143 ASN A O 1
ATOM 685 N N . VAL A 1 145 ? 128.58500 87.94200 113.09600 1.000 53.43000 144 VAL A N 1
ATOM 686 C CA . VAL A 1 145 ? 129.69500 87.36100 113.85600 1.000 53.43000 144 VAL A CA 1
ATOM 687 C C . VAL A 1 145 ? 129.87400 88.09600 115.18400 1.000 53.43000 144 VAL A C 1
ATOM 688 O O . VAL A 1 145 ? 130.07700 87.47400 116.23800 1.000 53.43000 144 VAL A O 1
ATOM 692 N N . PHE A 1 146 ? 129.76400 89.42800 115.15200 1.000 59.05000 145 PHE A N 1
ATOM 693 C CA . PHE A 1 146 ? 129.79800 90.23600 116.36900 1.000 59.05000 145 PHE A CA 1
ATOM 694 C C . PHE A 1 146 ? 128.63900 89.89900 117.29800 1.000 59.05000 145 PHE A C 1
ATOM 695 O O . PHE A 1 146 ? 128.81500 89.85400 118.51900 1.000 59.05000 145 PHE A O 1
ATOM 703 N N . GLN A 1 147 ? 127.46300 89.62100 116.73300 1.000 61.56000 146 GLN A N 1
ATOM 704 C CA . GLN A 1 147 ? 126.30400 89.25600 117.54300 1.000 61.56000 146 GLN A CA 1
ATOM 705 C C . GLN A 1 147 ? 126.48200 87.88400 118.18500 1.000 61.56000 146 GLN A C 1
ATOM 706 O O . GLN A 1 147 ? 126.09400 87.68000 119.34400 1.000 61.56000 146 GLN A O 1
ATOM 712 N N . ILE A 1 148 ? 127.07200 86.93700 117.44600 1.000 65.14000 147 ILE A N 1
ATOM 713 C CA . ILE A 1 148 ? 127.36300 85.61300 117.99300 1.000 65.14000 147 ILE A CA 1
ATOM 714 C C . ILE A 1 148 ? 128.36900 85.71500 119.13200 1.000 65.14000 147 ILE A C 1
ATOM 715 O O . ILE A 1 148 ? 128.17400 85.12900 120.20400 1.000 65.14000 147 ILE A O 1
ATOM 720 N N . GLY A 1 149 ? 129.43900 86.49000 118.93200 1.000 66.08000 148 GLY A N 1
ATOM 721 C CA . GLY A 1 149 ? 130.42600 86.67300 119.98500 1.000 66.08000 148 GLY A CA 1
ATOM 722 C C . GLY A 1 149 ? 129.89400 87.42700 121.18800 1.000 66.08000 148 GLY A C 1
ATOM 723 O O . GLY A 1 149 ? 130.34000 87.19800 122.31600 1.000 66.08000 148 GLY A O 1
ATOM 724 N N . TYR A 1 150 ? 128.93600 88.32800 120.96900 1.000 68.12000 149 TYR A N 1
ATOM 725 C CA . TYR A 1 150 ? 128.22700 88.95100 122.07800 1.000 68.12000 149 TYR A CA 1
ATOM 726 C C . TYR A 1 150 ? 127.33100 87.94600 122.78900 1.000 68.12000 149 TYR A C 1
ATOM 727 O O . TYR A 1 150 ? 127.08500 88.07400 123.99300 1.000 68.12000 149 TYR A O 1
ATOM 736 N N . SER A 1 151 ? 126.85600 86.93100 122.06700 1.000 73.18000 150 SER A N 1
ATOM 737 C CA . SER A 1 151 ? 125.94500 85.96300 122.66200 1.000 73.18000 150 SER A CA 1
ATOM 738 C C . SER A 1 151 ? 126.69200 84.92500 123.49300 1.000 73.18000 150 SER A C 1
ATOM 739 O O . SER A 1 151 ? 126.19600 84.47900 124.53400 1.000 73.18000 150 SER A O 1
ATOM 742 N N . VAL A 1 152 ? 127.89200 84.52700 123.05700 1.000 79.24000 151 VAL A N 1
ATOM 743 C CA . VAL A 1 152 ? 128.52200 83.33400 123.62200 1.000 79.24000 151 VAL A CA 1
ATOM 744 C C . VAL A 1 152 ? 129.52300 83.64300 124.73500 1.000 79.24000 151 VAL A C 1
ATOM 745 O O . VAL A 1 152 ? 129.70300 82.81200 125.63800 1.000 79.24000 151 VAL A O 1
ATOM 749 N N . ILE A 1 153 ? 130.12400 84.82800 124.75400 1.000 83.49000 152 ILE A N 1
ATOM 750 C CA . ILE A 1 153 ? 131.26900 85.09500 125.62200 1.000 83.49000 152 ILE A CA 1
ATOM 751 C C . ILE A 1 153 ? 130.85800 85.76200 126.92900 1.000 83.49000 152 ILE A C 1
ATOM 752 O O . ILE A 1 153 ? 131.20400 85.27800 128.00700 1.000 83.49000 152 ILE A O 1
ATOM 757 N N . GLN A 1 154 ? 130.12600 86.87700 126.86300 1.000 93.83000 153 GLN A N 1
ATOM 758 C CA . GLN A 1 154 ? 129.73500 87.56300 128.09300 1.000 93.83000 153 GLN A CA 1
ATOM 759 C C . GLN A 1 154 ? 128.65800 86.78900 128.83900 1.000 93.83000 153 GLN A C 1
ATOM 760 O O . GLN A 1 154 ? 128.87800 86.31500 129.95900 1.000 93.83000 153 GLN A O 1
ATOM 766 N N . ILE A 1 155 ? 127.48600 86.64200 128.23400 1.000 97.27000 154 ILE A N 1
ATOM 767 C CA . ILE A 1 155 ? 126.35700 85.98400 128.88400 1.000 97.27000 154 ILE A CA 1
ATOM 768 C C . ILE A 1 155 ? 126.46900 84.50800 128.52000 1.000 97.27000 154 ILE A C 1
ATOM 769 O O . ILE A 1 155 ? 125.95100 84.04700 127.50200 1.000 97.27000 154 ILE A O 1
ATOM 774 N N . ASN A 1 156 ? 127.17300 83.75800 129.36500 1.000 100.84000 155 ASN A N 1
ATOM 775 C CA . ASN A 1 156 ? 127.34100 82.32800 129.15500 1.000 100.84000 155 ASN A CA 1
ATOM 776 C C . ASN A 1 156 ? 126.18700 81.51400 129.72400 1.000 100.84000 155 ASN A C 1
ATOM 777 O O . ASN A 1 156 ? 126.05700 80.33100 129.39200 1.000 100.84000 155 ASN A O 1
ATOM 782 N N . CYS A 1 157 ? 125.33700 82.12000 130.55400 1.000 108.73000 156 CYS A N 1
ATOM 783 C CA . CYS A 1 157 ? 124.20000 81.42900 131.16000 1.000 108.73000 156 CYS A CA 1
ATOM 784 C C . CYS A 1 157 ? 123.02800 81.49100 130.18400 1.000 108.73000 156 CYS A C 1
ATOM 785 O O . CYS A 1 157 ? 122.03100 82.18100 130.39900 1.000 108.73000 156 CYS A O 1
ATOM 788 N N . LYS A 1 158 ? 123.16600 80.75100 129.08400 1.000 99.85000 157 LYS A N 1
ATOM 789 C CA . LYS A 1 158 ? 122.15400 80.67900 128.04200 1.000 99.85000 157 LYS A CA 1
ATOM 790 C C . LYS A 1 158 ? 122.01900 79.23300 127.59000 1.000 99.85000 157 LYS A C 1
ATOM 791 O O . LYS A 1 158 ? 122.79600 78.35800 127.98400 1.000 99.85000 157 LYS A O 1
ATOM 797 N N . SER A 1 159 ? 121.02000 78.98600 126.75500 1.000 104.56000 158 SER A N 1
ATOM 798 C CA . SER A 1 159 ? 120.90100 77.72500 126.04400 1.000 104.56000 158 SER A CA 1
ATOM 799 C C . SER A 1 159 ? 121.51700 77.89300 124.65600 1.000 104.56000 158 SER A C 1
ATOM 800 O O . SER A 1 159 ? 122.18900 78.88600 124.36500 1.000 104.56000 158 SER A O 1
ATOM 803 N N . LYS A 1 160 ? 121.28800 76.92300 123.77500 1.000 100.87000 159 LYS A N 1
ATOM 804 C CA . LYS A 1 160 ? 121.82900 76.95100 122.42500 1.000 100.87000 159 LYS A CA 1
ATOM 805 C C . LYS A 1 160 ? 120.84800 77.53700 121.41500 1.000 100.87000 159 LYS A C 1
ATOM 806 O O . LYS A 1 160 ? 120.84300 77.12000 120.25200 1.000 100.87000 159 LYS A O 1
ATOM 812 N N . VAL A 1 161 ? 120.01500 78.48600 121.83500 1.000 90.07000 160 VAL A N 1
ATOM 813 C CA . VAL A 1 161 ? 118.96700 78.99500 120.95900 1.000 90.07000 160 VAL A CA 1
ATOM 814 C C . VAL A 1 161 ? 119.46000 80.18700 120.14000 1.000 90.07000 160 VAL A C 1
ATOM 815 O O . VAL A 1 161 ? 119.25000 80.24400 118.92400 1.000 90.07000 160 VAL A O 1
ATOM 819 N N . GLU A 1 162 ? 120.15400 81.13800 120.77600 1.000 86.88000 161 GLU A N 1
ATOM 820 C CA . GLU A 1 162 ? 120.51500 82.39200 120.12200 1.000 86.88000 161 GLU A CA 1
ATOM 821 C C . GLU A 1 162 ? 121.79000 82.30300 119.29600 1.000 86.88000 161 GLU A C 1
ATOM 822 O O . GLU A 1 162 ? 122.35000 83.34600 118.94400 1.000 86.88000 161 GLU A O 1
ATOM 828 N N . ILE A 1 163 ? 122.26400 81.10300 118.98400 1.000 75.92000 162 ILE A N 1
ATOM 829 C CA . ILE A 1 163 ? 123.44300 80.92100 118.15100 1.000 75.92000 162 ILE A CA 1
ATOM 830 C C . ILE A 1 163 ? 123.06400 80.38600 116.77600 1.000 75.92000 162 ILE A C 1
ATOM 831 O O . ILE A 1 163 ? 123.67300 80.75500 115.77000 1.000 75.92000 162 ILE A O 1
ATOM 836 N N . VAL A 1 164 ? 122.02400 79.55400 116.71900 1.000 69.69000 163 VAL A N 1
ATOM 837 C CA . VAL A 1 164 ? 121.60700 78.93800 115.46500 1.000 69.69000 163 VAL A CA 1
ATOM 838 C C . VAL A 1 164 ? 120.95100 79.95500 114.53600 1.000 69.69000 163 VAL A C 1
ATOM 839 O O . VAL A 1 164 ? 121.24200 79.97700 113.33400 1.000 69.69000 163 VAL A O 1
ATOM 843 N N . PHE A 1 165 ? 120.09400 80.82700 115.06700 1.000 65.36000 164 PHE A N 1
ATOM 844 C CA . PHE A 1 165 ? 119.38300 81.81700 114.26100 1.000 65.36000 164 PHE A CA 1
ATOM 845 C C . PHE A 1 165 ? 120.30400 82.86800 113.62800 1.000 65.36000 164 PHE A C 1
ATOM 846 O O . PHE A 1 165 ? 120.04300 83.25700 112.48300 1.000 65.36000 164 PHE A O 1
ATOM 854 N N . PRO A 1 166 ? 121.37600 83.36100 114.27800 1.000 64.76000 165 PRO A N 1
ATOM 855 C CA . PRO A 1 166 ? 122.35300 84.13400 113.49600 1.000 64.76000 165 PRO A CA 1
ATOM 856 C C . PRO A 1 166 ? 123.21300 83.28900 112.57200 1.000 64.76000 165 PRO A C 1
ATOM 857 O O . PRO A 1 166 ? 123.79700 83.84100 111.63600 1.000 64.76000 165 PRO A O 1
ATOM 861 N N . SER A 1 167 ? 123.29900 81.97100 112.77000 1.000 61.80000 166 SER A N 1
ATOM 862 C CA . SER A 1 167 ? 124.11200 81.15500 111.87100 1.000 61.80000 166 SER A CA 1
ATOM 863 C C . SER A 1 167 ? 123.41500 80.95200 110.53100 1.000 61.80000 166 SER A C 1
ATOM 864 O O . SER A 1 167 ? 124.04700 81.03700 109.46700 1.000 61.80000 166 SER A O 1
ATOM 867 N N . ILE A 1 168 ? 122.10200 80.70700 110.56200 1.000 55.38000 167 ILE A N 1
ATOM 868 C CA . ILE A 1 168 ? 121.31900 80.68000 109.32900 1.000 55.38000 167 ILE A CA 1
ATOM 869 C C . ILE A 1 168 ? 121.29100 82.06200 108.69300 1.000 55.38000 167 ILE A C 1
ATOM 870 O O . ILE A 1 168 ? 121.24200 82.19400 107.46600 1.000 55.38000 167 ILE A O 1
ATOM 875 N N . GLU A 1 169 ? 121.35900 83.11200 109.51900 1.000 53.75000 168 GLU A N 1
ATOM 876 C CA . GLU A 1 169 ? 121.45700 84.47100 109.00200 1.000 53.75000 168 GLU A CA 1
ATOM 877 C C . GLU A 1 169 ? 122.76600 84.69200 108.25500 1.000 53.75000 168 GLU A C 1
ATOM 878 O O . GLU A 1 169 ? 122.77500 85.31600 107.19300 1.000 53.75000 168 GLU A O 1
ATOM 884 N N . ILE A 1 170 ? 123.87800 84.18400 108.79900 1.000 49.96000 169 ILE A N 1
ATOM 885 C CA . ILE A 1 170 ? 125.18200 84.28800 108.14300 1.000 49.96000 169 ILE A CA 1
ATOM 886 C C . ILE A 1 170 ? 125.17000 83.54500 106.81700 1.000 49.96000 169 ILE A C 1
ATOM 887 O O . ILE A 1 170 ? 125.61400 84.07300 105.78600 1.000 49.96000 169 ILE A O 1
ATOM 892 N N . LEU A 1 171 ? 124.62700 82.32300 106.82300 1.000 48.87000 170 LEU A N 1
ATOM 893 C CA . LEU A 1 171 ? 124.53900 81.52800 105.60200 1.000 48.87000 170 LEU A CA 1
ATOM 894 C C . LEU A 1 171 ? 123.64800 82.19900 104.56300 1.000 48.87000 170 LEU A C 1
ATOM 895 O O . LEU A 1 171 ? 123.98300 82.22100 103.37400 1.000 48.87000 170 LEU A O 1
ATOM 900 N N . PHE A 1 172 ? 122.54700 82.80800 105.00900 1.000 47.63000 171 PHE A N 1
ATOM 901 C CA . PHE A 1 172 ? 121.61300 83.48300 104.12100 1.000 47.63000 171 PHE A CA 1
ATOM 902 C C . PHE A 1 172 ? 122.18300 84.76400 103.53100 1.000 47.63000 171 PHE A C 1
ATOM 903 O O . PHE A 1 172 ? 121.94200 85.03100 102.35600 1.000 47.63000 171 PHE A O 1
ATOM 911 N N . VAL A 1 173 ? 122.91200 85.56500 104.31400 1.000 45.07000 172 VAL A N 1
ATOM 912 C CA . VAL A 1 173 ? 123.60800 86.72400 103.75500 1.000 45.07000 172 VAL A CA 1
ATOM 913 C C . VAL A 1 173 ? 124.68100 86.28900 102.76800 1.000 45.07000 172 VAL A C 1
ATOM 914 O O . VAL A 1 173 ? 124.84700 86.91900 101.71700 1.000 45.07000 172 VAL A O 1
ATOM 918 N N . ALA A 1 174 ? 125.38000 85.18700 103.05100 1.000 42.96000 173 ALA A N 1
ATOM 919 C CA . ALA A 1 174 ? 126.46900 84.74200 102.18800 1.000 42.96000 173 ALA A CA 1
ATOM 920 C C . ALA A 1 174 ? 125.97600 84.27200 100.82100 1.000 42.96000 173 ALA A C 1
ATOM 921 O O . ALA A 1 174 ? 126.41200 84.78700 99.78000 1.000 42.96000 173 ALA A O 1
ATOM 923 N N . THR A 1 175 ? 125.05500 83.30300 100.79400 1.000 46.84000 174 THR A N 1
ATOM 924 C CA . THR A 1 175 ? 124.69500 82.75200 99.49000 1.000 46.84000 174 THR A CA 1
ATOM 925 C C . THR A 1 175 ? 123.74300 83.65000 98.71000 1.000 46.84000 174 THR A C 1
ATOM 926 O O . THR A 1 175 ? 123.70500 83.56000 97.48400 1.000 46.84000 174 THR A O 1
ATOM 930 N N . GLN A 1 176 ? 123.01100 84.55100 99.37000 1.000 47.60000 175 GLN A N 1
ATOM 931 C CA . GLN A 1 176 ? 122.21900 85.52100 98.61700 1.000 47.60000 175 GLN A CA 1
ATOM 932 C C . GLN A 1 176 ? 123.12000 86.55100 97.95500 1.000 47.60000 175 GLN A C 1
ATOM 933 O O . GLN A 1 176 ? 122.84600 87.00100 96.84000 1.000 47.60000 175 GLN A O 1
ATOM 939 N N . ALA A 1 177 ? 124.21800 86.91700 98.62100 1.000 47.13000 176 ALA A N 1
ATOM 940 C CA . ALA A 1 177 ? 125.19400 87.80900 98.00500 1.000 47.13000 176 ALA A CA 1
ATOM 941 C C . ALA A 1 177 ? 125.88000 87.13800 96.82600 1.000 47.13000 176 ALA A C 1
ATOM 942 O O . ALA A 1 177 ? 126.05300 87.75600 95.76800 1.000 47.13000 176 ALA A O 1
ATOM 944 N N . PHE A 1 178 ? 126.24200 85.86000 96.98100 1.000 49.06000 177 PHE A N 1
ATOM 945 C CA . PHE A 1 178 ? 126.85400 85.12300 95.87500 1.000 49.06000 177 PHE A CA 1
ATOM 946 C C . PHE A 1 178 ? 125.86800 84.91300 94.73000 1.000 49.06000 177 PHE A C 1
ATOM 947 O O . PHE A 1 178 ? 126.25300 84.93900 93.55600 1.000 49.06000 177 PHE A O 1
ATOM 955 N N . PHE A 1 179 ? 124.58700 84.73100 95.05200 1.000 50.66000 178 PHE A N 1
ATOM 956 C CA . PHE A 1 179 ? 123.57500 84.49000 94.03300 1.000 50.66000 178 PHE A CA 1
ATOM 957 C C . PHE A 1 179 ? 123.21500 85.76800 93.29000 1.000 50.66000 178 PHE A C 1
ATOM 958 O O . PHE A 1 179 ? 122.99300 85.73500 92.07600 1.000 50.66000 178 PHE A O 1
ATOM 966 N N . LEU A 1 180 ? 123.17500 86.89800 93.98600 1.000 49.21000 179 LEU A N 1
ATOM 967 C CA . LEU A 1 180 ? 122.88600 88.17900 93.36800 1.000 49.21000 179 LEU A CA 1
ATOM 968 C C . LEU A 1 180 ? 124.09400 88.79500 92.68400 1.000 49.21000 179 LEU A C 1
ATOM 969 O O . LEU A 1 180 ? 123.92100 89.73300 91.90100 1.000 49.21000 179 LEU A O 1
ATOM 974 N N . TRP A 1 181 ? 125.30700 88.31300 92.97200 1.000 55.38000 180 TRP A N 1
ATOM 975 C CA . TRP A 1 181 ? 126.47700 88.81300 92.26000 1.000 55.38000 180 TRP A CA 1
ATOM 976 C C . TRP A 1 181 ? 126.45600 88.39600 90.79700 1.000 55.38000 180 TRP A C 1
ATOM 977 O O . TRP A 1 181 ? 126.60100 89.23600 89.90600 1.000 55.38000 180 TRP A O 1
ATOM 988 N N . HIS A 1 182 ? 126.26800 87.10800 90.52900 1.000 58.24000 181 HIS A N 1
ATOM 989 C CA . HIS A 1 182 ? 126.32900 86.63100 89.15500 1.000 58.24000 181 HIS A CA 1
ATOM 990 C C . HIS A 1 182 ? 124.98500 86.71400 88.44700 1.000 58.24000 181 HIS A C 1
ATOM 991 O O . HIS A 1 182 ? 124.90500 87.22900 87.32800 1.000 58.24000 181 HIS A O 1
ATOM 998 N N . HIS A 1 183 ? 123.92400 86.22100 89.08300 1.000 58.66000 182 HIS A N 1
ATOM 999 C CA . HIS A 1 183 ? 122.60800 86.13600 88.45400 1.000 58.66000 182 HIS A CA 1
ATOM 1000 C C . HIS A 1 183 ? 121.77000 87.35100 88.84600 1.000 58.66000 182 HIS A C 1
ATOM 1001 O O . HIS A 1 183 ? 120.91600 87.30500 89.73200 1.000 58.66000 182 HIS A O 1
ATOM 1008 N N . SER A 1 184 ? 122.04000 88.46600 88.17100 1.000 53.79000 183 SER A N 1
ATOM 1009 C CA . SER A 1 184 ? 121.20600 89.64900 88.33800 1.000 53.79000 183 SER A CA 1
ATOM 1010 C C . SER A 1 184 ? 120.49500 89.98400 87.03700 1.000 53.79000 183 SER A C 1
ATOM 1011 O O . SER A 1 184 ? 119.26800 90.09300 87.00900 1.000 53.79000 183 SER A O 1
ATOM 1014 N N . LYS A 1 185 ? 121.25000 90.15400 85.95600 1.000 60.10000 184 LYS A N 1
ATOM 1015 C CA . LYS A 1 185 ? 120.66200 90.46700 84.65300 1.000 60.10000 184 LYS A CA 1
ATOM 1016 C C . LYS A 1 185 ? 120.66100 89.22300 83.76200 1.000 60.10000 184 LYS A C 1
ATOM 1017 O O . LYS A 1 185 ? 121.41800 89.10100 82.79800 1.000 60.10000 184 LYS A O 1
ATOM 1023 N N . ASP A 1 186 ? 119.78200 88.28300 84.10400 1.000 67.62000 185 ASP A N 1
ATOM 1024 C CA . ASP A 1 186 ? 119.60400 87.08800 83.29000 1.000 67.62000 185 ASP A CA 1
ATOM 1025 C C . ASP A 1 186 ? 118.14300 86.66600 83.31700 1.000 67.62000 185 ASP A C 1
ATOM 1026 O O . ASP A 1 186 ? 117.65700 86.14500 84.32300 1.000 67.62000 185 ASP A O 1
ATOM 1031 N N . CYS A 1 187 ? 117.44800 86.89800 82.20800 1.000 73.01000 186 CYS A N 1
ATOM 1032 C CA . CYS A 1 187 ? 116.02100 86.63700 82.10100 1.000 73.01000 186 CYS A CA 1
ATOM 1033 C C . CYS A 1 187 ? 115.74800 85.13900 82.09400 1.000 73.01000 186 CYS A C 1
ATOM 1034 O O . CYS A 1 187 ? 116.09400 84.43100 81.14700 1.000 73.01000 186 CYS A O 1
ATOM 1037 N N . ILE A 1 188 ? 115.11900 84.67200 83.16700 1.000 65.90000 187 ILE A N 1
ATOM 1038 C CA . ILE A 1 188 ? 114.87200 83.25300 83.39200 1.000 65.90000 187 ILE A CA 1
ATOM 1039 C C . ILE A 1 188 ? 113.78800 82.79500 82.42700 1.000 65.90000 187 ILE A C 1
ATOM 1040 O O . ILE A 1 188 ? 112.80000 83.50400 82.21300 1.000 65.90000 187 ILE A O 1
ATOM 1045 N N . GLN A 1 189 ? 113.97800 81.62800 81.82900 1.000 71.57000 188 GLN A N 1
ATOM 1046 C CA . GLN A 1 189 ? 113.08900 81.18200 80.76300 1.000 71.57000 188 GLN A CA 1
ATOM 1047 C C . GLN A 1 189 ? 112.51400 79.79200 80.97400 1.000 71.57000 188 GLN A C 1
ATOM 1048 O O . GLN A 1 189 ? 111.54400 79.43700 80.30400 1.000 71.57000 188 GLN A O 1
ATOM 1054 N N . VAL A 1 190 ? 113.08200 78.99100 81.87600 1.000 70.73000 189 VAL A N 1
ATOM 1055 C CA . VAL A 1 190 ? 112.70300 77.58100 81.92300 1.000 70.73000 189 VAL A CA 1
ATOM 1056 C C . VAL A 1 190 ? 111.60200 77.34200 82.95300 1.000 70.73000 189 VAL A C 1
ATOM 1057 O O . VAL A 1 190 ? 110.59200 76.69000 82.66300 1.000 70.73000 189 VAL A O 1
ATOM 1061 N N . GLN A 1 191 ? 111.77300 77.85600 84.16500 1.000 68.25000 190 GLN A N 1
ATOM 1062 C CA . GLN A 1 191 ? 110.81100 77.63100 85.23600 1.000 68.25000 190 GLN A CA 1
ATOM 1063 C C . GLN A 1 191 ? 110.32200 78.98900 85.71000 1.000 68.25000 190 GLN A C 1
ATOM 1064 O O . GLN A 1 191 ? 110.83700 79.51900 86.69600 1.000 68.25000 190 GLN A O 1
ATOM 1070 N N . HIS A 1 192 ? 109.30900 79.52900 85.02700 1.000 62.75000 191 HIS A N 1
ATOM 1071 C CA . HIS A 1 192 ? 108.86100 80.89700 85.27300 1.000 62.75000 191 HIS A CA 1
ATOM 1072 C C . HIS A 1 192 ? 108.13800 81.01900 86.60400 1.000 62.75000 191 HIS A C 1
ATOM 1073 O O . HIS A 1 192 ? 108.52800 81.81500 87.46400 1.000 62.75000 191 HIS A O 1
ATOM 1080 N N . ASN A 1 193 ? 107.07700 80.23300 86.78600 1.000 58.07000 192 ASN A N 1
ATOM 1081 C CA . ASN A 1 193 ? 106.22800 80.38900 87.95900 1.000 58.07000 192 ASN A CA 1
ATOM 1082 C C . ASN A 1 193 ? 106.91700 79.91500 89.22800 1.000 58.07000 192 ASN A C 1
ATOM 1083 O O . ASN A 1 193 ? 106.57100 80.37200 90.31900 1.000 58.07000 192 ASN A O 1
ATOM 1088 N N . LEU A 1 194 ? 107.89300 79.01500 89.11800 1.000 55.86000 193 LEU A N 1
ATOM 1089 C CA . LEU A 1 194 ? 108.64400 78.63500 90.30700 1.000 55.86000 193 LEU A CA 1
ATOM 1090 C C . LEU A 1 194 ? 109.62800 79.72800 90.69400 1.000 55.86000 193 LEU A C 1
ATOM 1091 O O . LEU A 1 194 ? 109.80100 80.02200 91.88400 1.000 55.86000 193 LEU A O 1
ATOM 1096 N N . THR A 1 195 ? 110.26400 80.35500 89.69900 1.000 54.54000 194 THR A N 1
ATOM 1097 C CA . THR A 1 195 ? 111.20300 81.43600 89.97200 1.000 54.54000 194 THR A CA 1
ATOM 1098 C C . THR A 1 195 ? 110.51000 82.66200 90.54800 1.000 54.54000 194 THR A C 1
ATOM 1099 O O . THR A 1 195 ? 111.06500 83.30800 91.43800 1.000 54.54000 194 THR A O 1
ATOM 1103 N N . ARG A 1 196 ? 109.30000 82.98300 90.08300 1.000 50.07000 195 ARG A N 1
ATOM 1104 C CA . ARG A 1 196 ? 108.60100 84.15900 90.59700 1.000 50.07000 195 ARG A CA 1
ATOM 1105 C C . ARG A 1 196 ? 108.17400 83.95700 92.04300 1.000 50.07000 195 ARG A C 1
ATOM 1106 O O . ARG A 1 196 ? 108.32100 84.86000 92.87200 1.000 50.07000 195 ARG A O 1
ATOM 1114 N N . CYS A 1 197 ? 107.66700 82.76700 92.37100 1.000 48.50000 196 CYS A N 1
ATOM 1115 C CA . CYS A 1 197 ? 107.34600 82.46200 93.76200 1.000 48.50000 196 CYS A CA 1
ATOM 1116 C C . CYS A 1 197 ? 108.59000 82.40900 94.63800 1.000 48.50000 196 CYS A C 1
ATOM 1117 O O . CYS A 1 197 ? 108.54200 82.84600 95.79200 1.000 48.50000 196 CYS A O 1
ATOM 1120 N N . GLY A 1 198 ? 109.71700 81.94100 94.09900 1.000 43.73000 197 GLY A N 1
ATOM 1121 C CA . GLY A 1 198 ? 110.94300 81.93600 94.88200 1.000 43.73000 197 GLY A CA 1
ATOM 1122 C C . GLY A 1 198 ? 111.47500 83.33200 95.15000 1.000 43.73000 197 GLY A C 1
ATOM 1123 O O . GLY A 1 198 ? 111.85400 83.65900 96.28000 1.000 43.73000 197 GLY A O 1
ATOM 1124 N N . LEU A 1 199 ? 111.48600 84.18100 94.11900 1.000 40.62000 198 LEU A N 1
ATOM 1125 C CA . LEU A 1 199 ? 111.98000 85.54500 94.27100 1.000 40.62000 198 LEU A CA 1
ATOM 1126 C C . LEU A 1 199 ? 111.05500 86.37200 95.14800 1.000 40.62000 198 LEU A C 1
ATOM 1127 O O . LEU A 1 199 ? 111.51800 87.21100 95.92400 1.000 40.62000 198 LEU A O 1
ATOM 1132 N N . MET A 1 200 ? 109.74400 86.12800 95.06500 1.000 39.96000 199 MET A N 1
ATOM 1133 C CA . MET A 1 200 ? 108.80900 86.85800 95.91000 1.000 39.96000 199 MET A CA 1
ATOM 1134 C C . MET A 1 200 ? 108.84900 86.36600 97.34700 1.000 39.96000 199 MET A C 1
ATOM 1135 O O . MET A 1 200 ? 108.64700 87.16100 98.26900 1.000 39.96000 199 MET A O 1
ATOM 1140 N N . LEU A 1 201 ? 109.13300 85.07900 97.56400 1.000 38.66000 200 LEU A N 1
ATOM 1141 C CA . LEU A 1 201 ? 109.39800 84.60800 98.91600 1.000 38.66000 200 LEU A CA 1
ATOM 1142 C C . LEU A 1 201 ? 110.66200 85.24000 99.47300 1.000 38.66000 200 LEU A C 1
ATOM 1143 O O . LEU A 1 201 ? 110.70400 85.62100 100.64600 1.000 38.66000 200 LEU A O 1
ATOM 1148 N N . THR A 1 202 ? 111.68400 85.40000 98.63100 1.000 37.76000 201 THR A N 1
ATOM 1149 C CA . THR A 1 202 ? 112.92600 86.01500 99.08600 1.000 37.76000 201 THR A CA 1
ATOM 1150 C C . THR A 1 202 ? 112.73600 87.49600 99.39600 1.000 37.76000 201 THR A C 1
ATOM 1151 O O . THR A 1 202 ? 113.28100 88.00200 100.38400 1.000 37.76000 201 THR A O 1
ATOM 1155 N N . ILE A 1 203 ? 111.93500 88.19300 98.58500 1.000 33.44000 202 ILE A N 1
ATOM 1156 C CA . ILE A 1 203 ? 111.62200 89.59800 98.83600 1.000 33.44000 202 ILE A CA 1
ATOM 1157 C C . ILE A 1 203 ? 110.79200 89.74800 100.10300 1.000 33.44000 202 ILE A C 1
ATOM 1158 O O . ILE A 1 203 ? 111.01800 90.66900 100.89500 1.000 33.44000 202 ILE A O 1
ATOM 1163 N N . ALA A 1 204 ? 109.84800 88.83000 100.33000 1.000 34.59000 203 ALA A N 1
ATOM 1164 C CA . ALA A 1 204 ? 109.06800 88.83800 101.56100 1.000 34.59000 203 ALA A CA 1
ATOM 1165 C C . ALA A 1 204 ? 109.94900 88.62100 102.78100 1.000 34.59000 203 ALA A C 1
ATOM 1166 O O . ALA A 1 204 ? 109.77100 89.29000 103.80300 1.000 34.59000 203 ALA A O 1
ATOM 1168 N N . THR A 1 205 ? 110.93800 87.72900 102.67700 1.000 35.17000 204 THR A N 1
ATOM 1169 C CA . THR A 1 205 ? 111.84100 87.51000 103.80500 1.000 35.17000 204 THR A CA 1
ATOM 1170 C C . THR A 1 205 ? 112.74500 88.70400 104.03900 1.000 35.17000 204 THR A C 1
ATOM 1171 O O . THR A 1 205 ? 113.03400 89.04500 105.18900 1.000 35.17000 204 THR A O 1
ATOM 1175 N N . ASN A 1 206 ? 113.20000 89.35200 102.96700 1.000 33.16000 205 ASN A N 1
ATOM 1176 C CA . ASN A 1 206 ? 114.04200 90.52900 103.13300 1.000 33.16000 205 ASN A CA 1
ATOM 1177 C C . ASN A 1 206 ? 113.25400 91.69500 103.71100 1.000 33.16000 205 ASN A C 1
ATOM 1178 O O . ASN A 1 206 ? 113.78100 92.45900 104.52200 1.000 33.16000 205 ASN A O 1
ATOM 1183 N N . LEU A 1 207 ? 111.98100 91.82600 103.33600 1.000 30.73000 206 LEU A N 1
ATOM 1184 C CA . LEU A 1 207 ? 111.15100 92.88500 103.89600 1.000 30.73000 206 LEU A CA 1
ATOM 1185 C C . LEU A 1 207 ? 110.82800 92.61800 105.35500 1.000 30.73000 206 LEU A C 1
ATOM 1186 O O . LEU A 1 207 ? 110.79400 93.55100 106.16100 1.000 30.73000 206 LEU A O 1
ATOM 1191 N N . LEU A 1 208 ? 110.62000 91.35300 105.72400 1.000 31.18000 207 LEU A N 1
ATOM 1192 C CA . LEU A 1 208 ? 110.37900 91.04200 107.12900 1.000 31.18000 207 LEU A CA 1
ATOM 1193 C C . LEU A 1 208 ? 111.64800 91.20400 107.95600 1.000 31.18000 207 LEU A C 1
ATOM 1194 O O . LEU A 1 208 ? 111.58900 91.63000 109.11500 1.000 31.18000 207 LEU A O 1
ATOM 1199 N N . LEU A 1 209 ? 112.80600 90.91200 107.36400 1.000 33.96000 208 LEU A N 1
ATOM 1200 C CA . LEU A 1 209 ? 114.07000 91.13000 108.05500 1.000 33.96000 208 LEU A CA 1
ATOM 1201 C C . LEU A 1 209 ? 114.35800 92.61600 108.21700 1.000 33.96000 208 LEU A C 1
ATOM 1202 O O . LEU A 1 209 ? 114.85200 93.04500 109.26500 1.000 33.96000 208 LEU A O 1
ATOM 1207 N N . TRP A 1 210 ? 114.03200 93.41700 107.19900 1.000 32.95000 209 TRP A N 1
ATOM 1208 C CA . TRP A 1 210 ? 114.17800 94.86500 107.30200 1.000 32.95000 209 TRP A CA 1
ATOM 1209 C C . TRP A 1 210 ? 113.22800 95.44300 108.33900 1.000 32.95000 209 TRP A C 1
ATOM 1210 O O . TRP A 1 210 ? 113.60400 96.34600 109.08900 1.000 32.95000 209 TRP A O 1
ATOM 1221 N N . LEU A 1 211 ? 112.00000 94.92900 108.40100 1.000 32.05000 210 LEU A N 1
ATOM 1222 C CA . LEU A 1 211 ? 111.03700 95.40600 109.38400 1.000 32.05000 210 LEU A CA 1
ATOM 1223 C C . LEU A 1 211 ? 111.45300 95.03700 110.79900 1.000 32.05000 210 LEU A C 1
ATOM 1224 O O . LEU A 1 211 ? 111.29400 95.84800 111.71900 1.000 32.05000 210 LEU A O 1
ATOM 1229 N N . LEU A 1 212 ? 112.00900 93.83700 110.98600 1.000 36.33000 211 LEU A N 1
ATOM 1230 C CA . LEU A 1 212 ? 112.54400 93.46400 112.28900 1.000 36.33000 211 LEU A CA 1
ATOM 1231 C C . LEU A 1 212 ? 113.76900 94.29300 112.64500 1.000 36.33000 211 LEU A C 1
ATOM 1232 O O . LEU A 1 212 ? 113.95800 94.63900 113.81400 1.000 36.33000 211 LEU A O 1
ATOM 1237 N N . ALA A 1 213 ? 114.59100 94.64400 111.65300 1.000 35.65000 212 ALA A N 1
ATOM 1238 C CA . ALA A 1 213 ? 115.75800 95.47900 111.91200 1.000 35.65000 212 ALA A CA 1
ATOM 1239 C C . ALA A 1 213 ? 115.35300 96.89800 112.27800 1.000 35.65000 212 ALA A C 1
ATOM 1240 O O . ALA A 1 213 ? 116.01200 97.54400 113.09800 1.000 35.65000 212 ALA A O 1
ATOM 1242 N N . VAL A 1 214 ? 114.27100 97.39300 111.67600 1.000 37.73000 213 VAL A N 1
ATOM 1243 C CA . VAL A 1 214 ? 113.76900 98.72500 111.99400 1.000 37.73000 213 VAL A CA 1
ATOM 1244 C C . VAL A 1 214 ? 113.18900 98.74800 113.40100 1.000 37.73000 213 VAL A C 1
ATOM 1245 O O . VAL A 1 214 ? 113.57100 99.57700 114.23300 1.000 37.73000 213 VAL A O 1
ATOM 1249 N N . THR A 1 215 ? 112.28600 97.82000 113.70300 1.000 42.69000 214 THR A N 1
ATOM 1250 C CA . THR A 1 215 ? 111.55200 97.86700 114.95700 1.000 42.69000 214 THR A CA 1
ATOM 1251 C C . THR A 1 215 ? 112.16900 97.02000 116.06300 1.000 42.69000 214 THR A C 1
ATOM 1252 O O . THR A 1 215 ? 111.51600 96.80500 117.08700 1.000 42.69000 214 THR A O 1
ATOM 1256 N N . ASN A 1 216 ? 113.40000 96.53900 115.89700 1.000 48.22000 215 ASN A N 1
ATOM 1257 C CA . ASN A 1 216 ? 114.02900 95.68200 116.90200 1.000 48.22000 215 ASN A CA 1
ATOM 1258 C C . ASN A 1 216 ? 114.88100 96.53700 117.82900 1.000 48.22000 215 ASN A C 1
ATOM 1259 O O . ASN A 1 216 ? 116.07700 96.72300 117.60600 1.000 48.22000 215 ASN A O 1
ATOM 1264 N N . ASP A 1 217 ? 114.26000 97.04000 118.88700 1.000 52.89000 216 ASP A N 1
ATOM 1265 C CA . ASP A 1 217 ? 114.91600 97.84700 119.90200 1.000 52.89000 216 ASP A CA 1
ATOM 1266 C C . ASP A 1 217 ? 115.56100 97.00000 120.99500 1.000 52.89000 216 ASP A C 1
ATOM 1267 O O . ASP A 1 217 ? 116.07800 97.55800 121.97000 1.000 52.89000 216 ASP A O 1
ATOM 1272 N N . SER A 1 218 ? 115.56800 95.67300 120.83600 1.000 53.94000 217 SER A N 1
ATOM 1273 C CA . SER A 1 218 ? 115.76400 94.76700 121.96700 1.000 53.94000 217 SER A CA 1
ATOM 1274 C C . SER A 1 218 ? 117.19500 94.80300 122.48400 1.000 53.94000 217 SER A C 1
ATOM 1275 O O . SER A 1 218 ? 117.42600 95.00800 123.68000 1.000 53.94000 217 SER A O 1
ATOM 1278 N N . ILE A 1 219 ? 118.17000 94.60300 121.60100 1.000 53.26000 218 ILE A N 1
ATOM 1279 C CA . ILE A 1 219 ? 119.55800 94.61800 122.04200 1.000 53.26000 218 ILE A CA 1
ATOM 1280 C C . ILE A 1 219 ? 120.03500 96.05100 122.25900 1.000 53.26000 218 ILE A C 1
ATOM 1281 O O . ILE A 1 219 ? 120.81600 96.31400 123.18100 1.000 53.26000 218 ILE A O 1
ATOM 1286 N N . HIS A 1 220 ? 119.53700 96.99600 121.45100 1.000 46.17000 219 HIS A N 1
ATOM 1287 C CA . HIS A 1 220 ? 119.97900 98.38800 121.51600 1.000 46.17000 219 HIS A CA 1
ATOM 1288 C C . HIS A 1 220 ? 119.61900 99.05000 122.83600 1.000 46.17000 219 HIS A C 1
ATOM 1289 O O . HIS A 1 220 ? 120.31600 99.97100 123.27000 1.000 46.17000 219 HIS A O 1
ATOM 1296 N N . MET A 1 221 ? 118.54200 98.61500 123.48200 1.000 57.65000 220 MET A N 1
ATOM 1297 C CA . MET A 1 221 ? 118.27400 99.05000 124.84300 1.000 57.65000 220 MET A CA 1
ATOM 1298 C C . MET A 1 221 ? 118.92300 98.13000 125.86800 1.000 57.65000 220 MET A C 1
ATOM 1299 O O . MET A 1 221 ? 119.17400 98.55700 127.00100 1.000 57.65000 220 MET A O 1
ATOM 1304 N N . GLU A 1 222 ? 119.22800 96.88800 125.48200 1.000 63.87000 221 GLU A N 1
ATOM 1305 C CA . GLU A 1 222 ? 119.93300 95.97700 126.37800 1.000 63.87000 221 GLU A CA 1
ATOM 1306 C C . GLU A 1 222 ? 121.38500 96.39700 126.55800 1.000 63.87000 221 GLU A C 1
ATOM 1307 O O . GLU A 1 222 ? 121.92600 96.29200 127.66300 1.000 63.87000 221 GLU A O 1
ATOM 1313 N N . ILE A 1 223 ? 122.02400 96.88400 125.49100 1.000 59.53000 222 ILE A N 1
ATOM 1314 C CA . ILE A 1 223 ? 123.40900 97.33600 125.57700 1.000 59.53000 222 ILE A CA 1
ATOM 1315 C C . ILE A 1 223 ? 123.50900 98.56500 126.47000 1.000 59.53000 222 ILE A C 1
ATOM 1316 O O . ILE A 1 223 ? 124.37700 98.65100 127.34400 1.000 59.53000 222 ILE A O 1
ATOM 1321 N N . GLU A 1 224 ? 122.58600 99.50500 126.30700 1.000 61.80000 223 GLU A N 1
ATOM 1322 C CA . GLU A 1 224 ? 122.61300 100.72700 127.09500 1.000 61.80000 223 GLU A CA 1
ATOM 1323 C C . GLU A 1 224 ? 122.05000 100.55700 128.49900 1.000 61.80000 223 GLU A C 1
ATOM 1324 O O . GLU A 1 224 ? 121.95900 101.54800 129.23000 1.000 61.80000 223 GLU A O 1
ATOM 1330 N N . SER A 1 225 ? 121.66300 99.34400 128.89500 1.000 68.10000 224 SER A N 1
ATOM 1331 C CA . SER A 1 225 ? 121.33700 99.10700 130.29600 1.000 68.10000 224 SER A CA 1
ATOM 1332 C C . SER A 1 225 ? 122.59900 98.89000 131.11900 1.000 68.10000 224 SER A C 1
ATOM 1333 O O . SER A 1 225 ? 122.72500 99.42500 132.22500 1.000 68.10000 224 SER A O 1
ATOM 1336 N N . GLN A 1 226 ? 123.54600 98.10700 130.59700 1.000 70.61000 225 GLN A N 1
ATOM 1337 C CA . GLN A 1 226 ? 124.82200 97.92200 131.27400 1.000 70.61000 225 GLN A CA 1
ATOM 1338 C C . GLN A 1 226 ? 125.69500 99.16700 131.23200 1.000 70.61000 225 GLN A C 1
ATOM 1339 O O . GLN A 1 226 ? 126.56000 99.32800 132.09900 1.000 70.61000 225 GLN A O 1
ATOM 1345 N N . LEU A 1 227 ? 125.48100 100.05400 130.25700 1.000 71.51000 226 LEU A N 1
ATOM 1346 C CA . LEU A 1 227 ? 126.28700 101.26800 130.17100 1.000 71.51000 226 LEU A CA 1
ATOM 1347 C C . LEU A 1 227 ? 125.87300 102.30400 131.20800 1.000 71.51000 226 LEU A C 1
ATOM 1348 O O . LEU A 1 227 ? 126.57700 103.30300 131.39200 1.000 71.51000 226 LEU A O 1
ATOM 1353 N N . ARG A 1 228 ? 124.74900 102.10000 131.88300 1.000 71.87000 227 ARG A N 1
ATOM 1354 C CA . ARG A 1 228 ? 124.39200 102.95400 133.00400 1.000 71.87000 227 ARG A CA 1
ATOM 1355 C C . ARG A 1 228 ? 125.21600 102.57200 134.23300 1.000 71.87000 227 ARG A C 1
ATOM 1356 O O . ARG A 1 228 ? 126.42000 102.82500 134.29600 1.000 71.87000 227 ARG A O 1
ATOM 1364 N N . THR A 1 247 ? 134.47100 93.39200 129.54200 1.000 90.32000 246 THR A N 1
ATOM 1365 C CA . THR A 1 247 ? 135.19500 94.65400 129.50000 1.000 90.32000 246 THR A CA 1
ATOM 1366 C C . THR A 1 247 ? 136.40900 94.53800 128.59200 1.000 90.32000 246 THR A C 1
ATOM 1367 O O . THR A 1 247 ? 136.89400 95.53200 128.05200 1.000 90.32000 246 THR A O 1
ATOM 1371 N N . THR A 1 248 ? 136.90000 93.30900 128.43600 1.000 90.60000 247 THR A N 1
ATOM 1372 C CA . THR A 1 248 ? 138.07500 93.08300 127.60200 1.000 90.60000 247 THR A CA 1
ATOM 1373 C C . THR A 1 248 ? 137.69700 92.95100 126.13300 1.000 90.60000 247 THR A C 1
ATOM 1374 O O . THR A 1 248 ? 138.28000 93.61900 125.27200 1.000 90.60000 247 THR A O 1
ATOM 1378 N N . THR A 1 249 ? 136.72500 92.09500 125.82800 1.000 76.80000 248 THR A N 1
ATOM 1379 C CA . THR A 1 249 ? 136.27200 91.88300 124.46000 1.000 76.80000 248 THR A CA 1
ATOM 1380 C C . THR A 1 249 ? 134.77800 92.08100 124.27100 1.000 76.80000 248 THR A C 1
ATOM 1381 O O . THR A 1 249 ? 134.33700 92.26300 123.12700 1.000 76.80000 248 THR A O 1
ATOM 1385 N N . CYS A 1 250 ? 133.98500 92.07300 125.34200 1.000 78.64000 249 CYS A N 1
ATOM 1386 C CA . CYS A 1 250 ? 132.55600 92.30600 125.18900 1.000 78.64000 249 CYS A CA 1
ATOM 1387 C C . CYS A 1 250 ? 132.26400 93.76100 124.85900 1.000 78.64000 249 CYS A C 1
ATOM 1388 O O . CYS A 1 250 ? 131.28700 94.04900 124.15900 1.000 78.64000 249 CYS A O 1
ATOM 1391 N N . LYS A 1 251 ? 133.10300 94.68500 125.33500 1.000 66.64000 250 LYS A N 1
ATOM 1392 C CA . LYS A 1 251 ? 132.99300 96.07500 124.90900 1.000 66.64000 250 LYS A CA 1
ATOM 1393 C C . LYS A 1 251 ? 133.31100 96.22700 123.42900 1.000 66.64000 250 LYS A C 1
ATOM 1394 O O . LYS A 1 251 ? 132.66000 97.01900 122.73800 1.000 66.64000 250 LYS A O 1
ATOM 1400 N N . VAL A 1 252 ? 134.28600 95.45800 122.93200 1.000 61.13000 251 VAL A N 1
ATOM 1401 C CA . VAL A 1 252 ? 134.58800 95.42000 121.50300 1.000 61.13000 251 VAL A CA 1
ATOM 1402 C C . VAL A 1 252 ? 133.38900 94.90700 120.72200 1.000 61.13000 251 VAL A C 1
ATOM 1403 O O . VAL A 1 252 ? 133.02200 95.46200 119.67800 1.000 61.13000 251 VAL A O 1
ATOM 1407 N N . PHE A 1 253 ? 132.73200 93.87000 121.24500 1.000 62.06000 252 PHE A N 1
ATOM 1408 C CA . PHE A 1 253 ? 131.60200 93.27100 120.54100 1.000 62.06000 252 PHE A CA 1
ATOM 1409 C C . PHE A 1 253 ? 130.38800 94.19600 120.52600 1.000 62.06000 252 PHE A C 1
ATOM 1410 O O . PHE A 1 253 ? 129.71700 94.32400 119.49500 1.000 62.06000 252 PHE A O 1
ATOM 1418 N N . GLN A 1 254 ? 130.11600 94.87700 121.64200 1.000 58.56000 253 GLN A N 1
ATOM 1419 C CA . GLN A 1 254 ? 129.00800 95.82800 121.69300 1.000 58.56000 253 GLN A CA 1
ATOM 1420 C C . GLN A 1 254 ? 129.26200 97.04300 120.80400 1.000 58.56000 253 GLN A C 1
ATOM 1421 O O . GLN A 1 254 ? 128.34900 97.50500 120.10200 1.000 58.56000 253 GLN A O 1
ATOM 1427 N N . LYS A 1 255 ? 130.49600 97.56700 120.83000 1.000 55.67000 254 LYS A N 1
ATOM 1428 C CA . LYS A 1 255 ? 130.89100 98.67600 119.96600 1.000 55.67000 254 LYS A CA 1
ATOM 1429 C C . LYS A 1 255 ? 130.72400 98.32200 118.49900 1.000 55.67000 254 LYS A C 1
ATOM 1430 O O . LYS A 1 255 ? 130.15100 99.09500 117.72500 1.000 55.67000 254 LYS A O 1
ATOM 1436 N N . GLY A 1 256 ? 131.20900 97.14300 118.10400 1.000 52.99000 255 GLY A N 1
ATOM 1437 C CA . GLY A 1 256 ? 131.07600 96.71800 116.72500 1.000 52.99000 255 GLY A CA 1
ATOM 1438 C C . GLY A 1 256 ? 129.64500 96.46200 116.30900 1.000 52.99000 255 GLY A C 1
ATOM 1439 O O . GLY A 1 256 ? 129.26800 96.78100 115.18000 1.000 52.99000 255 GLY A O 1
ATOM 1440 N N . TYR A 1 257 ? 128.82200 95.93200 117.22000 1.000 49.86000 256 TYR A N 1
ATOM 1441 C CA . TYR A 1 257 ? 127.42500 95.66900 116.89200 1.000 49.86000 256 TYR A CA 1
ATOM 1442 C C . TYR A 1 257 ? 126.65700 96.96500 116.66000 1.000 49.86000 256 TYR A C 1
ATOM 1443 O O . TYR A 1 257 ? 125.93600 97.09500 115.66200 1.000 49.86000 256 TYR A O 1
ATOM 1452 N N . ILE A 1 258 ? 126.82200 97.94500 117.55700 1.000 44.78000 257 ILE A N 1
ATOM 1453 C CA . ILE A 1 258 ? 126.13400 99.22500 117.39200 1.000 44.78000 257 ILE A CA 1
ATOM 1454 C C . ILE A 1 258 ? 126.67200 99.97900 116.18200 1.000 44.78000 257 ILE A C 1
ATOM 1455 O O . ILE A 1 258 ? 125.90300 100.57000 115.41600 1.000 44.78000 257 ILE A O 1
ATOM 1460 N N . LEU A 1 259 ? 127.98600 99.91600 115.94900 1.000 46.70000 258 LEU A N 1
ATOM 1461 C CA . LEU A 1 259 ? 128.57900 100.59800 114.80600 1.000 46.70000 258 LEU A CA 1
ATOM 1462 C C . LEU A 1 259 ? 128.16100 99.97300 113.48300 1.000 46.70000 258 LEU A C 1
ATOM 1463 O O . LEU A 1 259 ? 128.06800 100.67500 112.47300 1.000 46.70000 258 LEU A O 1
ATOM 1468 N N . LEU A 1 260 ? 127.89900 98.67100 113.46000 1.000 44.23000 259 LEU A N 1
ATOM 1469 C CA . LEU A 1 260 ? 127.62900 97.97900 112.21400 1.000 44.23000 259 LEU A CA 1
ATOM 1470 C C . LEU A 1 260 ? 126.15800 97.65500 112.00100 1.000 44.23000 259 LEU A C 1
ATOM 1471 O O . LEU A 1 260 ? 125.82200 97.06300 110.97100 1.000 44.23000 259 LEU A O 1
ATOM 1476 N N . TYR A 1 261 ? 125.28600 98.01000 112.94800 1.000 39.53000 260 TYR A N 1
ATOM 1477 C CA . TYR A 1 261 ? 123.85500 97.73900 112.80100 1.000 39.53000 260 TYR A CA 1
ATOM 1478 C C . TYR A 1 261 ? 123.15900 98.33000 111.56800 1.000 39.53000 260 TYR A C 1
ATOM 1479 O O . TYR A 1 261 ? 122.24700 97.65900 111.05700 1.000 39.53000 260 TYR A O 1
ATOM 1488 N N . PRO A 1 262 ? 123.48000 99.52800 111.04800 1.000 35.16000 261 PRO A N 1
ATOM 1489 C CA . PRO A 1 262 ? 122.81400 99.95800 109.80400 1.000 35.16000 261 PRO A CA 1
ATOM 1490 C C . PRO A 1 262 ? 123.23100 99.20000 108.56000 1.000 35.16000 261 PRO A C 1
ATOM 1491 O O . PRO A 1 262 ? 122.54200 99.31900 107.53500 1.000 35.16000 261 PRO A O 1
ATOM 1495 N N . PHE A 1 263 ? 124.30500 98.41100 108.61500 1.000 37.92000 262 PHE A N 1
ATOM 1496 C CA . PHE A 1 263 ? 124.79300 97.74800 107.41300 1.000 37.92000 262 PHE A CA 1
ATOM 1497 C C . PHE A 1 263 ? 123.85800 96.62800 106.98200 1.000 37.92000 262 PHE A C 1
ATOM 1498 O O . PHE A 1 263 ? 123.58300 96.47400 105.79000 1.000 37.92000 262 PHE A O 1
ATOM 1506 N N . ASN A 1 264 ? 123.30200 95.88200 107.93800 1.000 35.73000 263 ASN A N 1
ATOM 1507 C CA . ASN A 1 264 ? 122.33000 94.84700 107.59400 1.000 35.73000 263 ASN A CA 1
ATOM 1508 C C . ASN A 1 264 ? 121.00700 95.45100 107.14500 1.000 35.73000 263 ASN A C 1
ATOM 1509 O O . ASN A 1 264 ? 120.37500 94.94700 106.20400 1.000 35.73000 263 ASN A O 1
ATOM 1514 N N . THR A 1 265 ? 120.57600 96.53000 107.80800 1.000 30.26000 264 THR A N 1
ATOM 1515 C CA . THR A 1 265 ? 119.31700 97.18300 107.47100 1.000 30.26000 264 THR A CA 1
ATOM 1516 C C . THR A 1 265 ? 119.36000 97.78700 106.07700 1.000 30.26000 264 THR A C 1
ATOM 1517 O O . THR A 1 265 ? 118.34500 97.80200 105.37400 1.000 30.26000 264 THR A O 1
ATOM 1521 N N . GLU A 1 266 ? 120.52500 98.24600 105.63700 1.000 34.84000 265 GLU A N 1
ATOM 1522 C CA . GLU A 1 266 ? 120.63100 98.75500 104.28100 1.000 34.84000 265 GLU A CA 1
ATOM 1523 C C . GLU A 1 266 ? 120.93800 97.65100 103.27500 1.000 34.84000 265 GLU A C 1
ATOM 1524 O O . GLU A 1 266 ? 120.57800 97.78000 102.09500 1.000 34.84000 265 GLU A O 1
ATOM 1530 N N . TYR A 1 267 ? 121.55800 96.55400 103.72600 1.000 36.55000 266 TYR A N 1
ATOM 1531 C CA . TYR A 1 267 ? 121.74500 95.37300 102.89000 1.000 36.55000 266 TYR A CA 1
ATOM 1532 C C . TYR A 1 267 ? 120.41100 94.77200 102.47300 1.000 36.55000 266 TYR A C 1
ATOM 1533 O O . TYR A 1 267 ? 120.25700 94.31900 101.33000 1.000 36.55000 266 TYR A O 1
ATOM 1542 N N . CYS A 1 268 ? 119.44100 94.76600 103.39500 1.000 35.09000 267 CYS A N 1
ATOM 1543 C CA . CYS A 1 268 ? 118.09900 94.27600 103.09100 1.000 35.09000 267 CYS A CA 1
ATOM 1544 C C . CYS A 1 268 ? 117.43500 95.09500 101.99500 1.000 35.09000 267 CYS A C 1
ATOM 1545 O O . CYS A 1 268 ? 116.78500 94.53300 101.10900 1.000 35.09000 267 CYS A O 1
ATOM 1548 N N . LEU A 1 269 ? 117.63600 96.41400 102.00400 1.000 33.36000 268 LEU A N 1
ATOM 1549 C CA . LEU A 1 269 ? 117.03800 97.26900 100.98500 1.000 33.36000 268 LEU A CA 1
ATOM 1550 C C . LEU A 1 269 ? 117.73600 97.11100 99.64100 1.000 33.36000 268 LEU A C 1
ATOM 1551 O O . LEU A 1 269 ? 117.07900 97.15500 98.59100 1.000 33.36000 268 LEU A O 1
ATOM 1556 N N . ILE A 1 270 ? 119.06400 96.93000 99.65300 1.000 37.17000 269 ILE A N 1
ATOM 1557 C CA . ILE A 1 270 ? 119.80100 96.68000 98.41100 1.000 37.17000 269 ILE A CA 1
ATOM 1558 C C . ILE A 1 270 ? 119.33400 95.38000 97.76600 1.000 37.17000 269 ILE A C 1
ATOM 1559 O O . ILE A 1 270 ? 119.05200 95.32800 96.55800 1.000 37.17000 269 ILE A O 1
ATOM 1564 N N . CYS A 1 271 ? 119.21500 94.32200 98.57700 1.000 37.50000 270 CYS A N 1
ATOM 1565 C CA . CYS A 1 271 ? 118.73500 93.04000 98.07500 1.000 37.50000 270 CYS A CA 1
ATOM 1566 C C . CYS A 1 271 ? 117.29700 93.12800 97.58400 1.000 37.50000 270 CYS A C 1
ATOM 1567 O O . CYS A 1 271 ? 116.96100 92.52700 96.56200 1.000 37.50000 270 CYS A O 1
ATOM 1570 N N . CYS A 1 272 ? 116.44500 93.88800 98.28700 1.000 38.70000 271 CYS A N 1
ATOM 1571 C CA . CYS A 1 272 ? 115.06500 94.07900 97.84900 1.000 38.70000 271 CYS A CA 1
ATOM 1572 C C . CYS A 1 272 ? 115.00300 94.77100 96.49900 1.000 38.70000 271 CYS A C 1
ATOM 1573 O O . CYS A 1 272 ? 114.22200 94.36800 95.63000 1.000 38.70000 271 CYS A O 1
ATOM 1576 N N . SER A 1 273 ? 115.85700 95.77700 96.28700 1.000 39.67000 272 SER A N 1
ATOM 1577 C CA . SER A 1 273 ? 115.87800 96.48200 95.00900 1.000 39.67000 272 SER A CA 1
ATOM 1578 C C . SER A 1 273 ? 116.33900 95.57800 93.87100 1.000 39.67000 272 SER A C 1
ATOM 1579 O O . SER A 1 273 ? 115.69900 95.53400 92.81000 1.000 39.67000 272 SER A O 1
ATOM 1582 N N . VAL A 1 274 ? 117.41600 94.81600 94.08100 1.000 42.70000 273 VAL A N 1
ATOM 1583 C CA . VAL A 1 274 ? 117.93000 94.01900 92.96600 1.000 42.70000 273 VAL A CA 1
ATOM 1584 C C . VAL A 1 274 ? 117.04900 92.78800 92.69800 1.000 42.70000 273 VAL A C 1
ATOM 1585 O O . VAL A 1 274 ? 116.83700 92.42000 91.53200 1.000 42.70000 273 VAL A O 1
ATOM 1589 N N . LEU A 1 275 ? 116.45900 92.17900 93.73700 1.000 39.91000 274 LEU A N 1
ATOM 1590 C CA . LEU A 1 275 ? 115.51900 91.08400 93.51500 1.000 39.91000 274 LEU A CA 1
ATOM 1591 C C . LEU A 1 275 ? 114.23600 91.58200 92.87100 1.000 39.91000 274 LEU A C 1
ATOM 1592 O O . LEU A 1 275 ? 113.62700 90.86500 92.06600 1.000 39.91000 274 LEU A O 1
ATOM 1597 N N . TYR A 1 276 ? 113.81400 92.81100 93.19900 1.000 44.75000 275 TYR A N 1
ATOM 1598 C CA . TYR A 1 276 ? 112.66000 93.38300 92.52500 1.000 44.75000 275 TYR A CA 1
ATOM 1599 C C . TYR A 1 276 ? 112.94500 93.60400 91.05000 1.000 44.75000 275 TYR A C 1
ATOM 1600 O O . TYR A 1 276 ? 112.07500 93.35000 90.20800 1.000 44.75000 275 TYR A O 1
ATOM 1609 N N . VAL A 1 277 ? 114.16300 94.04700 90.72000 1.000 46.77000 276 VAL A N 1
ATOM 1610 C CA . VAL A 1 277 ? 114.52900 94.21900 89.31500 1.000 46.77000 276 VAL A CA 1
ATOM 1611 C C . VAL A 1 277 ? 114.52000 92.87900 88.58600 1.000 46.77000 276 VAL A C 1
ATOM 1612 O O . VAL A 1 277 ? 113.92600 92.74700 87.50100 1.000 46.77000 276 VAL A O 1
ATOM 1616 N N . MET A 1 278 ? 115.08800 91.84500 89.21300 1.000 46.43000 277 MET A N 1
ATOM 1617 C CA . MET A 1 278 ? 115.21300 90.56100 88.53600 1.000 46.43000 277 MET A CA 1
ATOM 1618 C C . MET A 1 278 ? 113.96500 89.68800 88.62500 1.000 46.43000 277 MET A C 1
ATOM 1619 O O . MET A 1 278 ? 113.98200 88.58700 88.06800 1.000 46.43000 277 MET A O 1
ATOM 1624 N N . TRP A 1 279 ? 112.88400 90.11700 89.29000 1.000 51.09000 278 TRP A N 1
ATOM 1625 C CA . TRP A 1 279 ? 111.60600 89.49700 88.93700 1.000 51.09000 278 TRP A CA 1
ATOM 1626 C C . TRP A 1 279 ? 110.70000 90.41300 88.12600 1.000 51.09000 278 TRP A C 1
ATOM 1627 O O . TRP A 1 279 ? 109.77500 89.91300 87.48200 1.000 51.09000 278 TRP A O 1
ATOM 1638 N N . LYS A 1 280 ? 110.94000 91.72400 88.10400 1.000 52.08000 279 LYS A N 1
ATOM 1639 C CA . LYS A 1 280 ? 110.05500 92.58400 87.33000 1.000 52.08000 279 LYS A CA 1
ATOM 1640 C C . LYS A 1 280 ? 110.44000 92.61400 85.85700 1.000 52.08000 279 LYS A C 1
ATOM 1641 O O . LYS A 1 280 ? 109.67800 92.15000 85.00400 1.000 52.08000 279 LYS A O 1
ATOM 1647 N N . ASN A 1 281 ? 111.62000 93.14900 85.53100 1.000 59.06000 280 ASN A N 1
ATOM 1648 C CA . ASN A 1 281 ? 111.94300 93.28800 84.10800 1.000 59.06000 280 ASN A CA 1
ATOM 1649 C C . ASN A 1 281 ? 112.56900 92.00900 83.57900 1.000 59.06000 280 ASN A C 1
ATOM 1650 O O . ASN A 1 281 ? 112.02100 91.34400 82.69400 1.000 59.06000 280 ASN A O 1
ATOM 1655 N N . VAL A 1 282 ? 113.72400 91.68700 84.09600 1.000 57.89000 281 VAL A N 1
ATOM 1656 C CA . VAL A 1 282 ? 114.21900 90.33400 84.13000 1.000 57.89000 281 VAL A CA 1
ATOM 1657 C C . VAL A 1 282 ? 113.18600 89.46600 84.83400 1.000 57.89000 281 VAL A C 1
ATOM 1658 O O . VAL A 1 282 ? 112.59900 89.86300 85.83400 1.000 57.89000 281 VAL A O 1
ATOM 1662 N N . GLY A 1 283 ? 112.91500 88.29100 84.27800 1.000 57.04000 282 GLY A N 1
ATOM 1663 C CA . GLY A 1 283 ? 112.04400 87.32300 84.92000 1.000 57.04000 282 GLY A CA 1
ATOM 1664 C C . GLY A 1 283 ? 110.85400 86.90300 84.09900 1.000 57.04000 282 GLY A C 1
ATOM 1665 O O . GLY A 1 283 ? 110.07800 86.05500 84.55800 1.000 57.04000 282 GLY A O 1
ATOM 1666 N N . ARG A 1 284 ? 110.68000 87.46200 82.90800 1.000 65.95000 283 ARG A N 1
ATOM 1667 C CA . ARG A 1 284 ? 109.53800 87.16900 82.05500 1.000 65.95000 283 ARG A CA 1
ATOM 1668 C C . ARG A 1 284 ? 109.56400 85.74000 81.53900 1.000 65.95000 283 ARG A C 1
ATOM 1669 O O . ARG A 1 284 ? 110.63000 85.19800 81.26600 1.000 65.95000 283 ARG A O 1
ATOM 1677 N N . PHE A 1 305 ? 138.83000 122.00000 88.57600 1.000 63.08000 304 PHE A N 1
ATOM 1678 C CA . PHE A 1 305 ? 138.41300 123.13100 89.39600 1.000 63.08000 304 PHE A CA 1
ATOM 1679 C C . PHE A 1 305 ? 137.31500 122.70700 90.36300 1.000 63.08000 304 PHE A C 1
ATOM 1680 O O . PHE A 1 305 ? 137.47500 122.79000 91.58000 1.000 63.08000 304 PHE A O 1
ATOM 1688 N N . GLY A 1 306 ? 136.19400 122.26700 89.79800 1.000 58.68000 305 GLY A N 1
ATOM 1689 C CA . GLY A 1 306 ? 135.11300 121.66100 90.54700 1.000 58.68000 305 GLY A CA 1
ATOM 1690 C C . GLY A 1 306 ? 135.49100 120.41500 91.33300 1.000 58.68000 305 GLY A C 1
ATOM 1691 O O . GLY A 1 306 ? 135.16900 120.30200 92.52300 1.000 58.68000 305 GLY A O 1
ATOM 1692 N N . PRO A 1 307 ? 136.13900 119.43700 90.67900 1.000 57.84000 306 PRO A N 1
ATOM 1693 C CA . PRO A 1 307 ? 136.70500 118.29800 91.42500 1.000 57.84000 306 PRO A CA 1
ATOM 1694 C C . PRO A 1 307 ? 137.69400 118.66300 92.52200 1.000 57.84000 306 PRO A C 1
ATOM 1695 O O . PRO A 1 307 ? 137.82000 117.89100 93.47500 1.000 57.84000 306 PRO A O 1
ATOM 1699 N N . LEU A 1 308 ? 138.37400 119.80900 92.44400 1.000 57.54000 307 LEU A N 1
ATOM 1700 C CA . LEU A 1 308 ? 139.29400 120.20300 93.51000 1.000 57.54000 307 LEU A CA 1
ATOM 1701 C C . LEU A 1 308 ? 138.54200 120.55000 94.79100 1.000 57.54000 307 LEU A C 1
ATOM 1702 O O . LEU A 1 308 ? 138.87700 120.05400 95.87600 1.000 57.54000 307 LEU A O 1
ATOM 1707 N N . LEU A 1 309 ? 137.51000 121.39100 94.67900 1.000 55.80000 308 LEU A N 1
ATOM 1708 C CA . LEU A 1 309 ? 136.66900 121.69900 95.83100 1.000 55.80000 308 LEU A CA 1
ATOM 1709 C C . LEU A 1 309 ? 135.87900 120.48200 96.29000 1.000 55.80000 308 LEU A C 1
ATOM 1710 O O . LEU A 1 309 ? 135.63300 120.32700 97.49100 1.000 55.80000 308 LEU A O 1
ATOM 1715 N N . GLY A 1 310 ? 135.50100 119.60200 95.35800 1.000 54.10000 309 GLY A N 1
ATOM 1716 C CA . GLY A 1 310 ? 134.84700 118.36200 95.74700 1.000 54.10000 309 GLY A CA 1
ATOM 1717 C C . GLY A 1 310 ? 135.74700 117.44700 96.55600 1.000 54.10000 309 GLY A C 1
ATOM 1718 O O . GLY A 1 310 ? 135.32000 116.87200 97.56100 1.000 54.10000 309 GLY A O 1
ATOM 1719 N N . ALA A 1 311 ? 137.01200 117.31900 96.14500 1.000 51.06000 310 ALA A N 1
ATOM 1720 C CA . ALA A 1 311 ? 137.96700 116.51500 96.89500 1.000 51.06000 310 ALA A CA 1
ATOM 1721 C C . ALA A 1 311 ? 138.28800 117.13900 98.24200 1.000 51.06000 310 ALA A C 1
ATOM 1722 O O . ALA A 1 311 ? 138.48800 116.41300 99.22100 1.000 51.06000 310 ALA A O 1
ATOM 1724 N N . ALA A 1 312 ? 138.32900 118.47400 98.31100 1.000 50.72000 311 ALA A N 1
ATOM 1725 C CA . ALA A 1 312 ? 138.48900 119.14500 99.59800 1.000 50.72000 311 ALA A CA 1
ATOM 1726 C C . ALA A 1 312 ? 137.30800 118.86300 100.51600 1.000 50.72000 311 ALA A C 1
ATOM 1727 O O . ALA A 1 312 ? 137.48800 118.63400 101.71800 1.000 50.72000 311 ALA A O 1
ATOM 1729 N N . ALA A 1 313 ? 136.09600 118.84400 99.95200 1.000 50.74000 312 ALA A N 1
ATOM 1730 C CA . ALA A 1 313 ? 134.90400 118.49200 100.71800 1.000 50.74000 312 ALA A CA 1
ATOM 1731 C C . ALA A 1 313 ? 134.97500 117.06100 101.23300 1.000 50.74000 312 ALA A C 1
ATOM 1732 O O . ALA A 1 313 ? 134.62400 116.79600 102.38800 1.000 50.74000 312 ALA A O 1
ATOM 1734 N N . VAL A 1 314 ? 135.46800 116.13900 100.40100 1.000 50.23000 313 VAL A N 1
ATOM 1735 C CA . VAL A 1 314 ? 135.58400 114.73600 100.79900 1.000 50.23000 313 VAL A CA 1
ATOM 1736 C C . VAL A 1 314 ? 136.61500 114.56700 101.91300 1.000 50.23000 313 VAL A C 1
ATOM 1737 O O . VAL A 1 314 ? 136.37700 113.84200 102.88600 1.000 50.23000 313 VAL A O 1
ATOM 1741 N N . ILE A 1 315 ? 137.74800 115.27200 101.82000 1.000 51.83000 314 ILE A N 1
ATOM 1742 C CA . ILE A 1 315 ? 138.79400 115.14600 102.84000 1.000 51.83000 314 ILE A CA 1
ATOM 1743 C C . ILE A 1 315 ? 138.34100 115.74500 104.17000 1.000 51.83000 314 ILE A C 1
ATOM 1744 O O . ILE A 1 315 ? 138.51400 115.12400 105.22500 1.000 51.83000 314 ILE A O 1
ATOM 1749 N N . ILE A 1 316 ? 137.72800 116.93600 104.14600 1.000 50.51000 315 ILE A N 1
ATOM 1750 C CA . ILE A 1 316 ? 137.24700 117.53400 105.39500 1.000 50.51000 315 ILE A CA 1
ATOM 1751 C C . ILE A 1 316 ? 136.09300 116.72400 105.98700 1.000 50.51000 315 ILE A C 1
ATOM 1752 O O . ILE A 1 316 ? 135.98300 116.59500 107.21700 1.000 50.51000 315 ILE A O 1
ATOM 1757 N N . GLY A 1 317 ? 135.26400 116.10700 105.13700 1.000 51.00000 316 GLY A N 1
ATOM 1758 C CA . GLY A 1 317 ? 134.22100 115.22900 105.63900 1.000 51.00000 316 GLY A CA 1
ATOM 1759 C C . GLY A 1 317 ? 134.77200 113.97300 106.28100 1.000 51.00000 316 GLY A C 1
ATOM 1760 O O . GLY A 1 317 ? 134.26500 113.52600 107.31300 1.000 51.00000 316 GLY A O 1
ATOM 1761 N N . ILE A 1 318 ? 135.83500 113.40800 105.69900 1.000 52.11000 317 ILE A N 1
ATOM 1762 C CA . ILE A 1 318 ? 136.50700 112.25900 106.30100 1.000 52.11000 317 ILE A CA 1
ATOM 1763 C C . ILE A 1 318 ? 137.13700 112.64400 107.63500 1.000 52.11000 317 ILE A C 1
ATOM 1764 O O . ILE A 1 318 ? 137.06100 111.88300 108.60300 1.000 52.11000 317 ILE A O 1
ATOM 1769 N N . CYS A 1 319 ? 137.70000 113.85400 107.73100 1.000 53.98000 318 CYS A N 1
ATOM 1770 C CA . CYS A 1 319 ? 138.29800 114.29600 108.99200 1.000 53.98000 318 CYS A CA 1
ATOM 1771 C C . CYS A 1 319 ? 137.25600 114.47500 110.09300 1.000 53.98000 318 CYS A C 1
ATOM 1772 O O . CYS A 1 319 ? 137.45200 113.99200 111.21400 1.000 53.98000 318 CYS A O 1
ATOM 1775 N N . VAL A 1 320 ? 136.12900 115.13500 109.79300 1.000 53.18000 319 VAL A N 1
ATOM 1776 C CA . VAL A 1 320 ? 135.12100 115.31300 110.84400 1.000 53.18000 319 VAL A CA 1
ATOM 1777 C C . VAL A 1 320 ? 134.43600 113.98900 111.16800 1.000 53.18000 319 VAL A C 1
ATOM 1778 O O . VAL A 1 320 ? 134.07200 113.74300 112.32600 1.000 53.18000 319 VAL A O 1
ATOM 1782 N N . PHE A 1 321 ? 134.31300 113.09100 110.18400 1.000 52.63000 320 PHE A N 1
ATOM 1783 C CA . PHE A 1 321 ? 133.70600 111.79200 110.42800 1.000 52.63000 320 PHE A CA 1
ATOM 1784 C C . PHE A 1 321 ? 134.59600 110.90800 111.28700 1.000 52.63000 320 PHE A C 1
ATOM 1785 O O . PHE A 1 321 ? 134.10200 110.25700 112.21200 1.000 52.63000 320 PHE A O 1
ATOM 1793 N N . MET A 1 322 ? 135.90400 110.88800 111.01700 1.000 57.85000 321 MET A N 1
ATOM 1794 C CA . MET A 1 322 ? 136.81200 110.09900 111.83900 1.000 57.85000 321 MET A CA 1
ATOM 1795 C C . MET A 1 322 ? 136.97200 110.70400 113.22400 1.000 57.85000 321 MET A C 1
ATOM 1796 O O . MET A 1 322 ? 137.12500 109.96700 114.20000 1.000 57.85000 321 MET A O 1
ATOM 1801 N N . MET A 1 323 ? 136.90700 112.03700 113.33900 1.000 59.28000 322 MET A N 1
ATOM 1802 C CA . MET A 1 323 ? 136.96300 112.65800 114.65900 1.000 59.28000 322 MET A CA 1
ATOM 1803 C C . MET A 1 323 ? 135.73000 112.32600 115.48600 1.000 59.28000 322 MET A C 1
ATOM 1804 O O . MET A 1 323 ? 135.85600 111.95400 116.66300 1.000 59.28000 322 MET A O 1
ATOM 1809 N N . TYR A 1 324 ? 134.54400 112.39800 114.87600 1.000 53.70000 323 TYR A N 1
ATOM 1810 C CA . TYR A 1 324 ? 133.32500 112.04100 115.58700 1.000 53.70000 323 TYR A CA 1
ATOM 1811 C C . TYR A 1 324 ? 133.25600 110.54900 115.88500 1.000 53.70000 323 TYR A C 1
ATOM 1812 O O . TYR A 1 324 ? 132.70800 110.15600 116.91500 1.000 53.70000 323 TYR A O 1
ATOM 1821 N N . GLN A 1 325 ? 133.83000 109.70500 115.02800 1.000 55.47000 324 GLN A N 1
ATOM 1822 C CA . GLN A 1 325 ? 133.76500 108.27200 115.28200 1.000 55.47000 324 GLN A CA 1
ATOM 1823 C C . GLN A 1 325 ? 134.78500 107.83400 116.32400 1.000 55.47000 324 GLN A C 1
ATOM 1824 O O . GLN A 1 325 ? 134.52800 106.89600 117.08500 1.000 55.47000 324 GLN A O 1
ATOM 1830 N N . ILE A 1 326 ? 135.94500 108.48600 116.36700 1.000 59.65000 325 ILE A N 1
ATOM 1831 C CA . ILE A 1 326 ? 136.92400 108.19300 117.40500 1.000 59.65000 325 ILE A CA 1
ATOM 1832 C C . ILE A 1 326 ? 136.41900 108.68200 118.75500 1.000 59.65000 325 ILE A C 1
ATOM 1833 O O . ILE A 1 326 ? 136.54800 107.98700 119.77100 1.000 59.65000 325 ILE A O 1
ATOM 1838 N N . GLN A 1 327 ? 135.78200 109.85400 118.78100 1.000 64.24000 326 GLN A N 1
ATOM 1839 C CA . GLN A 1 327 ? 135.20000 110.33900 120.02700 1.000 64.24000 326 GLN A CA 1
ATOM 1840 C C . GLN A 1 327 ? 133.94800 109.55000 120.39900 1.000 64.24000 326 GLN A C 1
ATOM 1841 O O . GLN A 1 327 ? 133.62400 109.41200 121.58200 1.000 64.24000 326 GLN A O 1
ATOM 1847 N N . ALA A 1 328 ? 133.26200 108.97900 119.40600 1.000 62.60000 327 ALA A N 1
ATOM 1848 C CA . ALA A 1 328 ? 131.94600 108.38700 119.62200 1.000 62.60000 327 ALA A CA 1
ATOM 1849 C C . ALA A 1 328 ? 132.03500 106.96900 120.17000 1.000 62.60000 327 ALA A C 1
ATOM 1850 O O . ALA A 1 328 ? 131.24700 106.59100 121.04300 1.000 62.60000 327 ALA A O 1
ATOM 1852 N N . THR A 1 329 ? 132.96500 106.16300 119.65900 1.000 59.09000 328 THR A N 1
ATOM 1853 C CA . THR A 1 329 ? 133.18500 104.81300 120.15900 1.000 59.09000 328 THR A CA 1
ATOM 1854 C C . THR A 1 329 ? 134.33300 104.75600 121.15600 1.000 59.09000 328 THR A C 1
ATOM 1855 O O . THR A 1 329 ? 135.05300 103.75700 121.21900 1.000 59.09000 328 THR A O 1
ATOM 1859 N N . GLY A 1 330 ? 134.53300 105.82400 121.91800 1.000 66.69000 329 GLY A N 1
ATOM 1860 C CA . GLY A 1 330 ? 135.46400 105.79400 123.02300 1.000 66.69000 329 GLY A CA 1
ATOM 1861 C C . GLY A 1 330 ? 134.73300 105.99500 124.33200 1.000 66.69000 329 GLY A C 1
ATOM 1862 O O . GLY A 1 330 ? 135.11200 105.42400 125.35900 1.000 66.69000 329 GLY A O 1
ATOM 1863 N N . SER A 1 331 ? 133.66600 106.78200 124.28500 1.000 68.15000 330 SER A N 1
ATOM 1864 C CA . SER A 1 331 ? 132.80200 107.08800 125.42400 1.000 68.15000 330 SER A CA 1
ATOM 1865 C C . SER A 1 331 ? 131.54700 107.75500 124.87100 1.000 68.15000 330 SER A C 1
ATOM 1866 O O . SER A 1 331 ? 131.35100 107.82300 123.65100 1.000 68.15000 330 SER A O 1
ATOM 1869 N N . ALA A 1 332 ? 130.68100 108.22900 125.77100 1.000 71.50000 331 ALA A N 1
ATOM 1870 C CA . ALA A 1 332 ? 129.66800 109.20700 125.40100 1.000 71.50000 331 ALA A CA 1
ATOM 1871 C C . ALA A 1 332 ? 130.43000 110.43900 124.93700 1.000 71.50000 331 ALA A C 1
ATOM 1872 O O . ALA A 1 332 ? 131.07900 111.09900 125.75900 1.000 71.50000 331 ALA A O 1
ATOM 1874 N N . PRO A 1 333 ? 130.37700 110.76700 123.62500 1.000 70.31000 332 PRO A N 1
ATOM 1875 C CA . PRO A 1 333 ? 131.49600 111.46900 122.97300 1.000 70.31000 332 PRO A CA 1
ATOM 1876 C C . PRO A 1 333 ? 131.88700 112.84500 123.50100 1.000 70.31000 332 PRO A C 1
ATOM 1877 O O . PRO A 1 333 ? 132.94500 112.96000 124.13100 1.000 70.31000 332 PRO A O 1
ATOM 1881 N N . ASN A 1 334 ? 131.01500 113.84700 123.34400 1.000 67.81000 333 ASN A N 1
ATOM 1882 C CA . ASN A 1 334 ? 131.31900 115.23600 123.68300 1.000 67.81000 333 ASN A CA 1
ATOM 1883 C C . ASN A 1 334 ? 130.10600 116.12400 123.47100 1.000 67.81000 333 ASN A C 1
ATOM 1884 O O . ASN A 1 334 ? 129.03600 115.65000 123.07900 1.000 67.81000 333 ASN A O 1
ATOM 1889 N N . TYR A 1 335 ? 130.27400 117.41800 123.73400 1.000 66.02000 334 TYR A N 1
ATOM 1890 C CA . TYR A 1 335 ? 129.33800 118.44300 123.29700 1.000 66.02000 334 TYR A CA 1
ATOM 1891 C C . TYR A 1 335 ? 129.78700 119.13200 122.01700 1.000 66.02000 334 TYR A C 1
ATOM 1892 O O . TYR A 1 335 ? 128.94800 119.44900 121.17000 1.000 66.02000 334 TYR A O 1
ATOM 1901 N N . GLN A 1 336 ? 131.09000 119.36100 121.85700 1.000 65.59000 335 GLN A N 1
ATOM 1902 C CA . GLN A 1 336 ? 131.58400 120.19500 120.76900 1.000 65.59000 335 GLN A CA 1
ATOM 1903 C C . GLN A 1 336 ? 131.66700 119.44200 119.45100 1.000 65.59000 335 GLN A C 1
ATOM 1904 O O . GLN A 1 336 ? 131.66300 120.06700 118.38400 1.000 65.59000 335 GLN A O 1
ATOM 1910 N N . VAL A 1 337 ? 131.74700 118.11200 119.49600 1.000 60.22000 336 VAL A N 1
ATOM 1911 C CA . VAL A 1 337 ? 131.89800 117.36100 118.25600 1.000 60.22000 336 VAL A CA 1
ATOM 1912 C C . VAL A 1 337 ? 130.57200 117.31800 117.50000 1.000 60.22000 336 VAL A C 1
ATOM 1913 O O . VAL A 1 337 ? 130.55800 117.24500 116.26200 1.000 60.22000 336 VAL A O 1
ATOM 1917 N N . PHE A 1 338 ? 129.44700 117.42600 118.22000 1.000 56.94000 337 PHE A N 1
ATOM 1918 C CA . PHE A 1 338 ? 128.14700 117.61100 117.58400 1.000 56.94000 337 PHE A CA 1
ATOM 1919 C C . PHE A 1 338 ? 128.10500 118.91000 116.80300 1.000 56.94000 337 PHE A C 1
ATOM 1920 O O . PHE A 1 338 ? 127.62100 118.94600 115.66500 1.000 56.94000 337 PHE A O 1
ATOM 1928 N N . VAL A 1 339 ? 128.60800 119.98700 117.41200 1.000 55.19000 338 VAL A N 1
ATOM 1929 C CA . VAL A 1 339 ? 128.63600 121.29500 116.77300 1.000 55.19000 338 VAL A CA 1
ATOM 1930 C C . VAL A 1 339 ? 129.56200 121.27100 115.56700 1.000 55.19000 338 VAL A C 1
ATOM 1931 O O . VAL A 1 339 ? 129.25700 121.86200 114.52800 1.000 55.19000 338 VAL A O 1
ATOM 1935 N N . LEU A 1 340 ? 130.66900 120.53100 115.66700 1.000 53.30000 339 LEU A N 1
ATOM 1936 C CA . LEU A 1 340 ? 131.59700 120.39300 114.54600 1.000 53.30000 339 LEU A CA 1
ATOM 1937 C C . LEU A 1 340 ? 130.95300 119.66200 113.37000 1.000 53.30000 339 LEU A C 1
ATOM 1938 O O . LEU A 1 340 ? 131.03700 120.11400 112.22000 1.000 53.30000 339 LEU A O 1
ATOM 1943 N N . TYR A 1 341 ? 130.28000 118.54300 113.65400 1.000 52.91000 340 TYR A N 1
ATOM 1944 C CA . TYR A 1 341 ? 129.61900 117.75200 112.61800 1.000 52.91000 340 TYR A CA 1
ATOM 1945 C C . TYR A 1 341 ? 128.49700 118.53700 111.94900 1.000 52.91000 340 TYR A C 1
ATOM 1946 O O . TYR A 1 341 ? 128.41000 118.60700 110.71300 1.000 52.91000 340 TYR A O 1
ATOM 1955 N N . TYR A 1 342 ? 127.64500 119.16900 112.75900 1.000 51.04000 341 TYR A N 1
ATOM 1956 C CA . TYR A 1 342 ? 126.52200 119.91100 112.20800 1.000 51.04000 341 TYR A CA 1
ATOM 1957 C C . TYR A 1 342 ? 126.96900 121.18400 111.50800 1.000 51.04000 341 TYR A C 1
ATOM 1958 O O . TYR A 1 342 ? 126.33900 121.59300 110.53600 1.000 51.04000 341 TYR A O 1
ATOM 1967 N N . SER A 1 343 ? 128.06700 121.80300 111.94500 1.000 49.21000 342 SER A N 1
ATOM 1968 C CA . SER A 1 343 ? 128.55500 122.97100 111.23000 1.000 49.21000 342 SER A CA 1
ATOM 1969 C C . SER A 1 343 ? 129.21800 122.58200 109.92300 1.000 49.21000 342 SER A C 1
ATOM 1970 O O . SER A 1 343 ? 129.18200 123.36100 108.96900 1.000 49.21000 342 SER A O 1
ATOM 1973 N N . TYR A 1 344 ? 129.80300 121.38300 109.84700 1.000 45.74000 343 TYR A N 1
ATOM 1974 C CA . TYR A 1 344 ? 130.23800 120.87600 108.54900 1.000 45.74000 343 TYR A CA 1
ATOM 1975 C C . TYR A 1 344 ? 129.04900 120.67200 107.62200 1.000 45.74000 343 TYR A C 1
ATOM 1976 O O . TYR A 1 344 ? 129.12800 120.96200 106.42300 1.000 45.74000 343 TYR A O 1
ATOM 1985 N N . TYR A 1 345 ? 127.93500 120.18700 108.17200 1.000 48.74000 344 TYR A N 1
ATOM 1986 C CA . TYR A 1 345 ? 126.70300 120.06100 107.39400 1.000 48.74000 344 TYR A CA 1
ATOM 1987 C C . TYR A 1 345 ? 126.17500 121.41400 106.91700 1.000 48.74000 344 TYR A C 1
ATOM 1988 O O . TYR A 1 345 ? 125.77000 121.55300 105.76000 1.000 48.74000 344 TYR A O 1
ATOM 1997 N N . ILE A 1 346 ? 126.16500 122.41900 107.79500 1.000 46.31000 345 ILE A N 1
ATOM 1998 C CA . ILE A 1 346 ? 125.64100 123.74100 107.44800 1.000 46.31000 345 ILE A CA 1
ATOM 1999 C C . ILE A 1 346 ? 126.62700 124.51400 106.56600 1.000 46.31000 345 ILE A C 1
ATOM 2000 O O . ILE A 1 346 ? 126.25500 125.49300 105.91600 1.000 46.31000 345 ILE A O 1
ATOM 2005 N N . VAL A 1 347 ? 127.88200 124.08500 106.48800 1.000 42.77000 346 VAL A N 1
ATOM 2006 C CA . VAL A 1 347 ? 128.75200 124.65600 105.46700 1.000 42.77000 346 VAL A CA 1
ATOM 2007 C C . VAL A 1 347 ? 128.53900 123.95400 104.13000 1.000 42.77000 346 VAL A C 1
ATOM 2008 O O . VAL A 1 347 ? 128.42900 124.60400 103.08600 1.000 42.77000 346 VAL A O 1
ATOM 2012 N N . LEU A 1 348 ? 128.41200 122.62600 104.14100 1.000 42.72000 347 LEU A N 1
ATOM 2013 C CA . LEU A 1 348 ? 128.38000 121.88200 102.88900 1.000 42.72000 347 LEU A CA 1
ATOM 2014 C C . LEU A 1 348 ? 127.03400 121.97500 102.18500 1.000 42.72000 347 LEU A C 1
ATOM 2015 O O . LEU A 1 348 ? 126.99200 122.20100 100.97200 1.000 42.72000 347 LEU A O 1
ATOM 2020 N N . LEU A 1 349 ? 125.93000 121.80000 102.91300 1.000 44.00000 348 LEU A N 1
ATOM 2021 C CA . LEU A 1 349 ? 124.61900 121.65800 102.28900 1.000 44.00000 348 LEU A CA 1
ATOM 2022 C C . LEU A 1 349 ? 124.08800 122.92900 101.61600 1.000 44.00000 348 LEU A C 1
ATOM 2023 O O . LEU A 1 349 ? 123.51300 122.78900 100.53400 1.000 44.00000 348 LEU A O 1
ATOM 2028 N N . PRO A 1 350 ? 124.22800 124.15600 102.16900 1.000 43.44000 349 PRO A N 1
ATOM 2029 C CA . PRO A 1 350 ? 123.86700 125.34400 101.37300 1.000 43.44000 349 PRO A CA 1
ATOM 2030 C C . PRO A 1 350 ? 124.64700 125.50500 100.09500 1.000 43.44000 349 PRO A C 1
ATOM 2031 O O . PRO A 1 350 ? 124.09200 126.02300 99.12000 1.000 43.44000 349 PRO A O 1
ATOM 2035 N N . LEU A 1 351 ? 125.90700 125.07000 100.05800 1.000 45.52000 350 LEU A N 1
ATOM 2036 C CA . LEU A 1 351 ? 126.64900 125.09500 98.80400 1.000 45.52000 350 LEU A CA 1
ATOM 2037 C C . LEU A 1 351 ? 126.05100 124.11700 97.80400 1.000 45.52000 350 LEU A C 1
ATOM 2038 O O . LEU A 1 351 ? 125.96800 124.41800 96.61100 1.000 45.52000 350 LEU A O 1
ATOM 2043 N N . MET A 1 352 ? 125.55700 122.97500 98.28400 1.000 47.74000 351 MET A N 1
ATOM 2044 C CA . MET A 1 352 ? 124.91900 122.02200 97.38500 1.000 47.74000 351 MET A CA 1
ATOM 2045 C C . MET A 1 352 ? 123.55300 122.51700 96.91600 1.000 47.74000 351 MET A C 1
ATOM 2046 O O . MET A 1 352 ? 123.17600 122.28600 95.76300 1.000 47.74000 351 MET A O 1
ATOM 2051 N N . CYS A 1 353 ? 122.81600 123.22900 97.77900 1.000 49.01000 352 CYS A N 1
ATOM 2052 C CA . CYS A 1 353 ? 121.55700 123.84700 97.35600 1.000 49.01000 352 CYS A CA 1
ATOM 2053 C C . CYS A 1 353 ? 121.78900 124.92600 96.30800 1.000 49.01000 352 CYS A C 1
ATOM 2054 O O . CYS A 1 353 ? 121.08400 124.97600 95.29500 1.000 49.01000 352 CYS A O 1
ATOM 2057 N N . VAL A 1 354 ? 122.76700 125.80700 96.54300 1.000 49.81000 353 VAL A N 1
ATOM 2058 C CA . VAL A 1 354 ? 123.05400 126.89300 95.61000 1.000 49.81000 353 VAL A CA 1
ATOM 2059 C C . VAL A 1 354 ? 123.55300 126.34100 94.28000 1.000 49.81000 353 VAL A C 1
ATOM 2060 O O . VAL A 1 354 ? 123.12300 126.78500 93.20900 1.000 49.81000 353 VAL A O 1
ATOM 2064 N N . VAL A 1 355 ? 124.40800 125.31900 94.33000 1.000 52.45000 354 VAL A N 1
ATOM 2065 C CA . VAL A 1 355 ? 124.92700 124.68000 93.12600 1.000 52.45000 354 VAL A CA 1
ATOM 2066 C C . VAL A 1 355 ? 123.82300 123.94700 92.36200 1.000 52.45000 354 VAL A C 1
ATOM 2067 O O . VAL A 1 355 ? 123.76500 124.00900 91.12600 1.000 52.45000 354 VAL A O 1
ATOM 2071 N N . ALA A 1 356 ? 122.89400 123.30400 93.07500 1.000 51.86000 355 ALA A N 1
ATOM 2072 C CA . ALA A 1 356 ? 121.79000 122.62500 92.40400 1.000 51.86000 355 ALA A CA 1
ATOM 2073 C C . ALA A 1 356 ? 120.81600 123.61800 91.78000 1.000 51.86000 355 ALA A C 1
ATOM 2074 O O . ALA A 1 356 ? 120.28500 123.37300 90.68800 1.000 51.86000 355 ALA A O 1
ATOM 2076 N N . ILE A 1 357 ? 120.59000 124.75400 92.44500 1.000 53.29000 356 ILE A N 1
ATOM 2077 C CA . ILE A 1 357 ? 119.71400 125.78400 91.89400 1.000 53.29000 356 ILE A CA 1
ATOM 2078 C C . ILE A 1 357 ? 120.34400 126.40800 90.65300 1.000 53.29000 356 ILE A C 1
ATOM 2079 O O . ILE A 1 357 ? 119.66400 126.61600 89.63900 1.000 53.29000 356 ILE A O 1
ATOM 2084 N N . ILE A 1 358 ? 121.65800 126.66600 90.69900 1.000 56.76000 357 ILE A N 1
ATOM 2085 C CA . ILE A 1 358 ? 122.38300 127.18600 89.53800 1.000 56.76000 357 ILE A CA 1
ATOM 2086 C C . ILE A 1 358 ? 122.32100 126.20300 88.37500 1.000 56.76000 357 ILE A C 1
ATOM 2087 O O . ILE A 1 358 ? 122.06300 126.59800 87.23200 1.000 56.76000 357 ILE A O 1
ATOM 2092 N N . GLY A 1 359 ? 122.49900 124.90900 88.65500 1.000 62.79000 358 GLY A N 1
ATOM 2093 C CA . GLY A 1 359 ? 122.39700 123.91000 87.60200 1.000 62.79000 358 GLY A CA 1
ATOM 2094 C C . GLY A 1 359 ? 121.00100 123.80900 87.01700 1.000 62.79000 358 GLY A C 1
ATOM 2095 O O . GLY A 1 359 ? 120.83800 123.57800 85.81400 1.000 62.79000 358 GLY A O 1
ATOM 2096 N N . THR A 1 360 ? 119.97900 124.03000 87.84700 1.000 62.67000 359 THR A N 1
ATOM 2097 C CA . THR A 1 360 ? 118.61000 124.05600 87.34300 1.000 62.67000 359 THR A CA 1
ATOM 2098 C C . THR A 1 360 ? 118.38500 125.25000 86.41600 1.000 62.67000 359 THR A C 1
ATOM 2099 O O . THR A 1 360 ? 117.73400 125.11500 85.37300 1.000 62.67000 359 THR A O 1
ATOM 2103 N N . ILE A 1 361 ? 118.94900 126.41400 86.76100 1.000 66.87000 360 ILE A N 1
ATOM 2104 C CA . ILE A 1 361 ? 118.81400 127.59200 85.90000 1.000 66.87000 360 ILE A CA 1
ATOM 2105 C C . ILE A 1 361 ? 119.56500 127.39400 84.58300 1.000 66.87000 360 ILE A C 1
ATOM 2106 O O . ILE A 1 361 ? 119.08700 127.80600 83.51700 1.000 66.87000 360 ILE A O 1
ATOM 2111 N N . ILE A 1 362 ? 120.73100 126.73700 84.62600 1.000 70.01000 361 ILE A N 1
ATOM 2112 C CA . ILE A 1 362 ? 121.45100 126.42800 83.38700 1.000 70.01000 361 ILE A CA 1
ATOM 2113 C C . ILE A 1 362 ? 120.66100 125.43800 82.53400 1.000 70.01000 361 ILE A C 1
ATOM 2114 O O . ILE A 1 362 ? 120.64800 125.53800 81.30100 1.000 70.01000 361 ILE A O 1
ATOM 2119 N N . HIS A 1 363 ? 119.95100 124.50100 83.17200 1.000 70.96000 362 HIS A N 1
ATOM 2120 C CA . HIS A 1 363 ? 119.09400 123.59600 82.40900 1.000 70.96000 362 HIS A CA 1
ATOM 2121 C C . HIS A 1 363 ? 117.91300 124.33000 81.78200 1.000 70.96000 362 HIS A C 1
ATOM 2122 O O . HIS A 1 363 ? 117.48900 123.99400 80.67000 1.000 70.96000 362 HIS A O 1
ATOM 2129 N N . THR A 1 364 ? 117.37500 125.33900 82.46800 1.000 72.13000 363 THR A N 1
ATOM 2130 C CA . THR A 1 364 ? 116.35900 126.18000 81.83900 1.000 72.13000 363 THR A CA 1
ATOM 2131 C C . THR A 1 364 ? 116.92600 127.09600 80.76400 1.000 72.13000 363 THR A C 1
ATOM 2132 O O . THR A 1 364 ? 116.16100 127.59000 79.92900 1.000 72.13000 363 THR A O 1
ATOM 2136 N N . LEU A 1 365 ? 118.23200 127.34200 80.76200 1.000 80.56000 364 LEU A N 1
ATOM 2137 C CA . LEU A 1 365 ? 118.84100 128.20000 79.75500 1.000 80.56000 364 LEU A CA 1
ATOM 2138 C C . LEU A 1 365 ? 119.20200 127.45100 78.47600 1.000 80.56000 364 LEU A C 1
ATOM 2139 O O . LEU A 1 365 ? 119.49700 128.09100 77.46100 1.000 80.56000 364 LEU A O 1
ATOM 2144 N N . GLU A 1 366 ? 119.17200 126.12200 78.48800 1.000 79.85000 365 GLU A N 1
ATOM 2145 C CA . GLU A 1 366 ? 119.43300 125.33000 77.29500 1.000 79.85000 365 GLU A CA 1
ATOM 2146 C C . GLU A 1 366 ? 118.17400 124.57100 76.90000 1.000 79.85000 365 GLU A C 1
ATOM 2147 O O . GLU A 1 366 ? 117.38800 124.15600 77.75800 1.000 79.85000 365 GLU A O 1
ATOM 2153 N N . LYS A 1 367 ? 117.98000 124.40500 75.59500 1.000 86.64000 366 LYS A N 1
ATOM 2154 C CA . LYS A 1 367 ? 116.81400 123.70000 75.07700 1.000 86.64000 366 LYS A CA 1
ATOM 2155 C C . LYS A 1 367 ? 117.23100 122.65500 74.04900 1.000 86.64000 366 LYS A C 1
ATOM 2156 O O . LYS A 1 367 ? 118.37700 122.63600 73.60000 1.000 86.64000 366 LYS A O 1
ATOM 2162 N N . PRO A 1 376 ? 109.80200 103.13100 82.19400 1.000 91.96000 375 PRO A N 1
ATOM 2163 C CA . PRO A 1 376 ? 110.60400 101.94000 82.49900 1.000 91.96000 375 PRO A CA 1
ATOM 2164 C C . PRO A 1 376 ? 111.79100 102.25100 83.41000 1.000 91.96000 375 PRO A C 1
ATOM 2165 O O . PRO A 1 376 ? 111.61400 102.37100 84.62700 1.000 91.96000 375 PRO A O 1
ATOM 2169 N N . THR A 1 377 ? 112.98000 102.38000 82.81100 1.000 85.94000 376 THR A N 1
ATOM 2170 C CA . THR A 1 377 ? 114.18400 102.68000 83.58000 1.000 85.94000 376 THR A CA 1
ATOM 2171 C C . THR A 1 377 ? 114.11700 104.08000 84.17900 1.000 85.94000 376 THR A C 1
ATOM 2172 O O . THR A 1 377 ? 114.45300 104.27600 85.35600 1.000 85.94000 376 THR A O 1
ATOM 2176 N N . ARG A 1 378 ? 113.63900 105.05200 83.39500 1.000 86.97000 377 ARG A N 1
ATOM 2177 C CA . ARG A 1 378 ? 113.51000 106.42000 83.88600 1.000 86.97000 377 ARG A CA 1
ATOM 2178 C C . ARG A 1 378 ? 112.45600 106.51900 84.98700 1.000 86.97000 377 ARG A C 1
ATOM 2179 O O . ARG A 1 378 ? 112.66600 107.21200 85.98900 1.000 86.97000 377 ARG A O 1
ATOM 2187 N N . SER A 1 379 ? 111.35200 105.77600 84.85500 1.000 77.88000 378 SER A N 1
ATOM 2188 C CA . SER A 1 379 ? 110.29900 105.81500 85.86000 1.000 77.88000 378 SER A CA 1
ATOM 2189 C C . SER A 1 379 ? 110.73500 105.14000 87.15000 1.000 77.88000 378 SER A C 1
ATOM 2190 O O . SER A 1 379 ? 110.42400 105.63800 88.24000 1.000 77.88000 378 SER A O 1
ATOM 2193 N N . LEU A 1 380 ? 111.46500 104.02200 87.04500 1.000 69.16000 379 LEU A N 1
ATOM 2194 C CA . LEU A 1 380 ? 111.99100 103.36700 88.23700 1.000 69.16000 379 LEU A CA 1
ATOM 2195 C C . LEU A 1 380 ? 113.02300 104.24200 88.93500 1.000 69.16000 379 LEU A C 1
ATOM 2196 O O . LEU A 1 380 ? 113.05600 104.29800 90.17000 1.000 69.16000 379 LEU A O 1
ATOM 2201 N N . ASP A 1 381 ? 113.83800 104.96900 88.16000 1.000 68.20000 380 ASP A N 1
ATOM 2202 C CA . ASP A 1 381 ? 114.80700 105.88700 88.75400 1.000 68.20000 380 ASP A CA 1
ATOM 2203 C C . ASP A 1 381 ? 114.11500 107.03600 89.48400 1.000 68.20000 380 ASP A C 1
ATOM 2204 O O . ASP A 1 381 ? 114.52300 107.40200 90.59500 1.000 68.20000 380 ASP A O 1
ATOM 2209 N N . VAL A 1 382 ? 113.04000 107.57800 88.89400 1.000 63.01000 381 VAL A N 1
ATOM 2210 C CA . VAL A 1 382 ? 112.28500 108.66400 89.52500 1.000 63.01000 381 VAL A CA 1
ATOM 2211 C C . VAL A 1 382 ? 111.64700 108.19300 90.82600 1.000 63.01000 381 VAL A C 1
ATOM 2212 O O . VAL A 1 382 ? 111.76500 108.85400 91.86800 1.000 63.01000 381 VAL A O 1
ATOM 2216 N N . VAL A 1 383 ? 110.97900 107.03200 90.79300 1.000 59.39000 382 VAL A N 1
ATOM 2217 C CA . VAL A 1 383 ? 110.26300 106.58600 91.98500 1.000 59.39000 382 VAL A CA 1
ATOM 2218 C C . VAL A 1 383 ? 111.24600 106.13700 93.06200 1.000 59.39000 382 VAL A C 1
ATOM 2219 O O . VAL A 1 383 ? 110.98500 106.32300 94.25600 1.000 59.39000 382 VAL A O 1
ATOM 2223 N N . LEU A 1 384 ? 112.42700 105.64500 92.66800 1.000 56.47000 383 LEU A N 1
ATOM 2224 C CA . LEU A 1 384 ? 113.43600 105.28000 93.65300 1.000 56.47000 383 LEU A CA 1
ATOM 2225 C C . LEU A 1 384 ? 114.01400 106.51100 94.33000 1.000 56.47000 383 LEU A C 1
ATOM 2226 O O . LEU A 1 384 ? 114.18600 106.51900 95.55500 1.000 56.47000 383 LEU A O 1
ATOM 2231 N N . LEU A 1 385 ? 114.27200 107.57300 93.55400 1.000 51.79000 384 LEU A N 1
ATOM 2232 C CA . LEU A 1 385 ? 114.76800 108.82500 94.12400 1.000 51.79000 384 LEU A CA 1
ATOM 2233 C C . LEU A 1 385 ? 113.76000 109.43500 95.08600 1.000 51.79000 384 LEU A C 1
ATOM 2234 O O . LEU A 1 385 ? 114.11400 109.82000 96.20700 1.000 51.79000 384 LEU A O 1
ATOM 2239 N N . MET A 1 386 ? 112.48800 109.48900 94.68000 1.000 49.83000 385 MET A N 1
ATOM 2240 C CA . MET A 1 386 ? 111.47000 110.12000 95.51700 1.000 49.83000 385 MET A CA 1
ATOM 2241 C C . MET A 1 386 ? 111.19500 109.30300 96.77600 1.000 49.83000 385 MET A C 1
ATOM 2242 O O . MET A 1 386 ? 111.17100 109.85100 97.88700 1.000 49.83000 385 MET A O 1
ATOM 2247 N N . GLY A 1 387 ? 111.01800 107.98700 96.63000 1.000 44.95000 386 GLY A N 1
ATOM 2248 C CA . GLY A 1 387 ? 110.74900 107.15100 97.78200 1.000 44.95000 386 GLY A CA 1
ATOM 2249 C C . GLY A 1 387 ? 111.92500 107.01900 98.72300 1.000 44.95000 386 GLY A C 1
ATOM 2250 O O . GLY A 1 387 ? 111.73600 106.81100 99.92400 1.000 44.95000 386 GLY A O 1
ATOM 2251 N N . ALA A 1 388 ? 113.14900 107.14900 98.21100 1.000 41.41000 387 ALA A N 1
ATOM 2252 C CA . ALA A 1 388 ? 114.29100 107.16800 99.10700 1.000 41.41000 387 ALA A CA 1
ATOM 2253 C C . ALA A 1 388 ? 114.44500 108.52600 99.77400 1.000 41.41000 387 ALA A C 1
ATOM 2254 O O . ALA A 1 388 ? 114.97800 108.61100 100.88500 1.000 41.41000 387 ALA A O 1
ATOM 2256 N N . ALA A 1 389 ? 113.97500 109.59400 99.12300 1.000 41.23000 388 ALA A N 1
ATOM 2257 C CA . ALA A 1 389 ? 114.03400 110.91800 99.73100 1.000 41.23000 388 ALA A CA 1
ATOM 2258 C C . ALA A 1 389 ? 113.02200 111.07400 100.85700 1.000 41.23000 388 ALA A C 1
ATOM 2259 O O . ALA A 1 389 ? 113.25700 111.86000 101.78900 1.000 41.23000 388 ALA A O 1
ATOM 2261 N N . LEU A 1 390 ? 111.89700 110.35000 100.77100 1.000 41.63000 389 LEU A N 1
ATOM 2262 C CA . LEU A 1 390 ? 110.80300 110.52400 101.72800 1.000 41.63000 389 LEU A CA 1
ATOM 2263 C C . LEU A 1 390 ? 111.19900 110.17700 103.15500 1.000 41.63000 389 LEU A C 1
ATOM 2264 O O . LEU A 1 390 ? 110.67800 110.78400 104.09300 1.000 41.63000 389 LEU A O 1
ATOM 2269 N N . GLY A 1 391 ? 112.12900 109.23900 103.34300 1.000 41.71000 390 GLY A N 1
ATOM 2270 C CA . GLY A 1 391 ? 112.51000 108.85200 104.69300 1.000 41.71000 390 GLY A CA 1
ATOM 2271 C C . GLY A 1 391 ? 113.26300 109.94600 105.42500 1.000 41.71000 390 GLY A C 1
ATOM 2272 O O . GLY A 1 391 ? 112.93800 110.28600 106.56800 1.000 41.71000 390 GLY A O 1
ATOM 2273 N N . GLN A 1 392 ? 114.25600 110.53900 104.76100 1.000 38.82000 391 GLN A N 1
ATOM 2274 C CA . GLN A 1 392 ? 115.00100 111.63400 105.37000 1.000 38.82000 391 GLN A CA 1
ATOM 2275 C C . GLN A 1 392 ? 114.15200 112.89200 105.49100 1.000 38.82000 391 GLN A C 1
ATOM 2276 O O . GLN A 1 392 ? 114.27300 113.61300 106.49000 1.000 38.82000 391 GLN A O 1
ATOM 2282 N N . ILE A 1 393 ? 113.26900 113.15000 104.51500 1.000 33.99000 392 ILE A N 1
ATOM 2283 C CA . ILE A 1 393 ? 112.37900 114.30800 104.59900 1.000 33.99000 392 ILE A CA 1
ATOM 2284 C C . ILE A 1 393 ? 111.41500 114.16200 105.77200 1.000 33.99000 392 ILE A C 1
ATOM 2285 O O . ILE A 1 393 ? 111.20500 115.11000 106.54100 1.000 33.99000 392 ILE A O 1
ATOM 2290 N N . ALA A 1 394 ? 110.88300 112.95400 105.97900 1.000 34.66000 393 ALA A N 1
ATOM 2291 C CA . ALA A 1 394 ? 109.98400 112.70700 107.09900 1.000 34.66000 393 ALA A CA 1
ATOM 2292 C C . ALA A 1 394 ? 110.70000 112.82400 108.43500 1.000 34.66000 393 ALA A C 1
ATOM 2293 O O . ALA A 1 394 ? 110.19000 113.47800 109.35000 1.000 34.66000 393 ALA A O 1
ATOM 2295 N N . MET A 1 395 ? 111.88900 112.22000 108.55800 1.000 36.38000 394 MET A N 1
ATOM 2296 C CA . MET A 1 395 ? 112.62900 112.26800 109.81800 1.000 36.38000 394 MET A CA 1
ATOM 2297 C C . MET A 1 395 ? 113.05000 113.69100 110.16700 1.000 36.38000 394 MET A C 1
ATOM 2298 O O . MET A 1 395 ? 112.96600 114.10800 111.32900 1.000 36.38000 394 MET A O 1
ATOM 2303 N N . SER A 1 396 ? 113.42800 114.48000 109.16500 1.000 33.13000 395 SER A N 1
ATOM 2304 C CA . SER A 1 396 ? 113.79500 115.86000 109.43600 1.000 33.13000 395 SER A CA 1
ATOM 2305 C C . SER A 1 396 ? 112.58300 116.73600 109.72700 1.000 33.13000 395 SER A C 1
ATOM 2306 O O . SER A 1 396 ? 112.71000 117.72000 110.45500 1.000 33.13000 395 SER A O 1
ATOM 2309 N N . TYR A 1 397 ? 111.40400 116.40800 109.18700 1.000 33.30000 396 TYR A N 1
ATOM 2310 C CA . TYR A 1 397 ? 110.20600 117.15300 109.57700 1.000 33.30000 396 TYR A CA 1
ATOM 2311 C C . TYR A 1 397 ? 109.81400 116.84600 111.01500 1.000 33.30000 396 TYR A C 1
ATOM 2312 O O . TYR A 1 397 ? 109.36400 117.73900 111.74800 1.000 33.30000 396 TYR A O 1
ATOM 2321 N N . PHE A 1 398 ? 109.98800 115.58700 111.43000 1.000 33.32000 397 PHE A N 1
ATOM 2322 C CA . PHE A 1 398 ? 109.84300 115.23200 112.83800 1.000 33.32000 397 PHE A CA 1
ATOM 2323 C C . PHE A 1 398 ? 110.83900 115.99900 113.69700 1.000 33.32000 397 PHE A C 1
ATOM 2324 O O . PHE A 1 398 ? 110.50700 116.44200 114.80100 1.000 33.32000 397 PHE A O 1
ATOM 2332 N N . SER A 1 399 ? 112.05400 116.20600 113.18100 1.000 35.19000 398 SER A N 1
ATOM 2333 C CA . SER A 1 399 ? 113.05700 116.97700 113.91300 1.000 35.19000 398 SER A CA 1
ATOM 2334 C C . SER A 1 399 ? 112.68000 118.45300 114.01600 1.000 35.19000 398 SER A C 1
ATOM 2335 O O . SER A 1 399 ? 112.86900 119.06700 115.07000 1.000 35.19000 398 SER A O 1
ATOM 2338 N N . ILE A 1 400 ? 112.15500 119.03100 112.92900 1.000 34.91000 399 ILE A N 1
ATOM 2339 C CA . ILE A 1 400 ? 111.73800 120.43600 112.91200 1.000 34.91000 399 ILE A CA 1
ATOM 2340 C C . ILE A 1 400 ? 110.63800 120.67500 113.93600 1.000 34.91000 399 ILE A C 1
ATOM 2341 O O . ILE A 1 400 ? 110.69800 121.62300 114.73200 1.000 34.91000 399 ILE A O 1
ATOM 2346 N N . VAL A 1 401 ? 109.63200 119.79900 113.93900 1.000 37.92000 400 VAL A N 1
ATOM 2347 C CA . VAL A 1 401 ? 108.53500 119.91300 114.89500 1.000 37.92000 400 VAL A CA 1
ATOM 2348 C C . VAL A 1 401 ? 109.03400 119.67800 116.31800 1.000 37.92000 400 VAL A C 1
ATOM 2349 O O . VAL A 1 401 ? 108.60800 120.36100 117.25800 1.000 37.92000 400 VAL A O 1
ATOM 2353 N N . ALA A 1 402 ? 110.00700 118.77700 116.48700 1.000 41.88000 401 ALA A N 1
ATOM 2354 C CA . ALA A 1 402 ? 110.51600 118.48000 117.82000 1.000 41.88000 401 ALA A CA 1
ATOM 2355 C C . ALA A 1 402 ? 111.36300 119.61200 118.38400 1.000 41.88000 401 ALA A C 1
ATOM 2356 O O . ALA A 1 402 ? 111.45500 119.75900 119.60700 1.000 41.88000 401 ALA A O 1
ATOM 2358 N N . ILE A 1 403 ? 112.00000 120.40900 117.53000 1.000 46.07000 402 ILE A N 1
ATOM 2359 C CA . ILE A 1 403 ? 112.72100 121.57200 118.04200 1.000 46.07000 402 ILE A CA 1
ATOM 2360 C C . ILE A 1 403 ? 111.77300 122.73300 118.29800 1.000 46.07000 402 ILE A C 1
ATOM 2361 O O . ILE A 1 403 ? 111.80600 123.33800 119.37300 1.000 46.07000 402 ILE A O 1
ATOM 2366 N N . VAL A 1 404 ? 110.91100 123.06600 117.32900 1.000 46.46000 403 VAL A N 1
ATOM 2367 C CA . VAL A 1 404 ? 110.04700 124.23400 117.50400 1.000 46.46000 403 VAL A CA 1
ATOM 2368 C C . VAL A 1 404 ? 108.93500 124.01900 118.51700 1.000 46.46000 403 VAL A C 1
ATOM 2369 O O . VAL A 1 404 ? 108.33600 125.00100 118.96800 1.000 46.46000 403 VAL A O 1
ATOM 2373 N N . ALA A 1 405 ? 108.63300 122.77500 118.89300 1.000 46.21000 404 ALA A N 1
ATOM 2374 C CA . ALA A 1 405 ? 107.68900 122.55700 119.98200 1.000 46.21000 404 ALA A CA 1
ATOM 2375 C C . ALA A 1 405 ? 108.36100 122.74400 121.33500 1.000 46.21000 404 ALA A C 1
ATOM 2376 O O . ALA A 1 405 ? 107.73500 123.23700 122.27900 1.000 46.21000 404 ALA A O 1
ATOM 2378 N N . THR A 1 406 ? 109.62800 122.36400 121.44300 1.000 54.87000 405 THR A N 1
ATOM 2379 C CA . THR A 1 406 ? 110.46300 122.68100 122.59300 1.000 54.87000 405 THR A CA 1
ATOM 2380 C C . THR A 1 406 ? 111.11700 124.04100 122.35200 1.000 54.87000 405 THR A C 1
ATOM 2381 O O . THR A 1 406 ? 110.65100 124.81700 121.51600 1.000 54.87000 405 THR A O 1
ATOM 2385 N N . ASN A 1 407 ? 112.15500 124.37900 123.10900 1.000 60.79000 406 ASN A N 1
ATOM 2386 C CA . ASN A 1 407 ? 112.75900 125.69900 122.99200 1.000 60.79000 406 ASN A CA 1
ATOM 2387 C C . ASN A 1 407 ? 113.90800 125.68500 121.99100 1.000 60.79000 406 ASN A C 1
ATOM 2388 O O . ASN A 1 407 ? 114.88400 124.95400 122.19700 1.000 60.79000 406 ASN A O 1
ATOM 2393 N N . PRO A 1 408 ? 113.84300 126.48300 120.91700 1.000 63.90000 407 PRO A N 1
ATOM 2394 C CA . PRO A 1 408 ? 115.01000 126.68600 120.05000 1.000 63.90000 407 PRO A CA 1
ATOM 2395 C C . PRO A 1 408 ? 116.02600 127.63100 120.66900 1.000 63.90000 407 PRO A C 1
ATOM 2396 O O . PRO A 1 408 ? 116.02800 127.85700 121.88600 1.000 63.90000 407 PRO A O 1
ATOM 2400 N N . ARG A 1 409 ? 116.95100 128.10700 119.82800 1.000 66.55000 408 ARG A N 1
ATOM 2401 C CA . ARG A 1 409 ? 117.84300 129.23800 120.12000 1.000 66.55000 408 ARG A CA 1
ATOM 2402 C C . ARG A 1 409 ? 118.88200 128.88100 121.18100 1.000 66.55000 408 ARG A C 1
ATOM 2403 O O . ARG A 1 409 ? 119.34200 129.74100 121.93100 1.000 66.55000 408 ARG A O 1
ATOM 2411 N N . ASP A 1 410 ? 119.25200 127.60800 121.24100 1.000 71.85000 409 ASP A N 1
ATOM 2412 C CA . ASP A 1 410 ? 120.48000 127.19400 121.89200 1.000 71.85000 409 ASP A CA 1
ATOM 2413 C C . ASP A 1 410 ? 121.55600 127.08700 120.81500 1.000 71.85000 409 ASP A C 1
ATOM 2414 O O . ASP A 1 410 ? 121.32500 127.42900 119.65100 1.000 71.85000 409 ASP A O 1
ATOM 2419 N N . MET A 1 411 ? 122.74400 126.61800 121.19000 1.000 67.04000 410 MET A N 1
ATOM 2420 C CA . MET A 1 411 ? 123.86700 126.66400 120.26200 1.000 67.04000 410 MET A CA 1
ATOM 2421 C C . MET A 1 411 ? 123.73500 125.62300 119.15700 1.000 67.04000 410 MET A C 1
ATOM 2422 O O . MET A 1 411 ? 123.57700 125.98400 117.98700 1.000 67.04000 410 MET A O 1
ATOM 2427 N N . LEU A 1 412 ? 123.76200 124.33500 119.50700 1.000 62.47000 411 LEU A N 1
ATOM 2428 C CA . LEU A 1 412 ? 123.61200 123.31000 118.48300 1.000 62.47000 411 LEU A CA 1
ATOM 2429 C C . LEU A 1 412 ? 122.15600 123.02800 118.17300 1.000 62.47000 411 LEU A C 1
ATOM 2430 O O . LEU A 1 412 ? 121.86400 122.45400 117.12200 1.000 62.47000 411 LEU A O 1
ATOM 2435 N N . ASN A 1 413 ? 121.24300 123.42400 119.06100 1.000 60.42000 412 ASN A N 1
ATOM 2436 C CA . ASN A 1 413 ? 119.82600 123.18100 118.83000 1.000 60.42000 412 ASN A CA 1
ATOM 2437 C C . ASN A 1 413 ? 119.29500 124.03800 117.69100 1.000 60.42000 412 ASN A C 1
ATOM 2438 O O . ASN A 1 413 ? 118.32700 123.65400 117.02900 1.000 60.42000 412 ASN A O 1
ATOM 2443 N N . SER A 1 414 ? 119.92100 125.18800 117.44400 1.000 58.62000 413 SER A N 1
ATOM 2444 C CA . SER A 1 414 ? 119.65800 125.95500 116.23800 1.000 58.62000 413 SER A CA 1
ATOM 2445 C C . SER A 1 414 ? 120.37600 125.38100 115.02800 1.000 58.62000 413 SER A C 1
ATOM 2446 O O . SER A 1 414 ? 119.98100 125.66700 113.89300 1.000 58.62000 413 SER A O 1
ATOM 2449 N N . LEU A 1 415 ? 121.42400 124.58600 115.24800 1.000 54.58000 414 LEU A N 1
ATOM 2450 C CA . LEU A 1 415 ? 122.13100 123.96400 114.13700 1.000 54.58000 414 LEU A CA 1
ATOM 2451 C C . LEU A 1 415 ? 121.40200 122.73300 113.62300 1.000 54.58000 414 LEU A C 1
ATOM 2452 O O . LEU A 1 415 ? 121.48900 122.42900 112.43100 1.000 54.58000 414 LEU A O 1
ATOM 2457 N N . ILE A 1 416 ? 120.68500 122.01900 114.49500 1.000 50.37000 415 ILE A N 1
ATOM 2458 C CA . ILE A 1 416 ? 119.88600 120.88400 114.04200 1.000 50.37000 415 ILE A CA 1
ATOM 2459 C C . ILE A 1 416 ? 118.69100 121.36600 113.23400 1.000 50.37000 415 ILE A C 1
ATOM 2460 O O . ILE A 1 416 ? 118.32400 120.75400 112.22600 1.000 50.37000 415 ILE A O 1
ATOM 2465 N N . LEU A 1 417 ? 118.08900 122.48900 113.64300 1.000 47.83000 416 LEU A N 1
ATOM 2466 C CA . LEU A 1 417 ? 116.95100 123.05700 112.92300 1.000 47.83000 416 LEU A CA 1
ATOM 2467 C C . LEU A 1 417 ? 117.35500 123.52100 111.53300 1.000 47.83000 416 LEU A C 1
ATOM 2468 O O . LEU A 1 417 ? 116.72500 123.15100 110.53200 1.000 47.83000 416 LEU A O 1
ATOM 2473 N N . SER A 1 418 ? 118.40400 124.34100 111.45900 1.000 45.72000 417 SER A N 1
ATOM 2474 C CA . SER A 1 418 ? 118.90500 124.81800 110.17900 1.000 45.72000 417 SER A CA 1
ATOM 2475 C C . SER A 1 418 ? 119.44300 123.68100 109.32900 1.000 45.72000 417 SER A C 1
ATOM 2476 O O . SER A 1 418 ? 119.26000 123.68800 108.11000 1.000 45.72000 417 SER A O 1
ATOM 2479 N N . TYR A 1 419 ? 120.04900 122.67400 109.96300 1.000 45.25000 418 TYR A N 1
ATOM 2480 C CA . TYR A 1 419 ? 120.52500 121.50100 109.24300 1.000 45.25000 418 TYR A CA 1
ATOM 2481 C C . TYR A 1 419 ? 119.37200 120.71500 108.63600 1.000 45.25000 418 TYR A C 1
ATOM 2482 O O . TYR A 1 419 ? 119.46300 120.26900 107.49000 1.000 45.25000 418 TYR A O 1
ATOM 2491 N N . SER A 1 420 ? 118.26500 120.57100 109.36900 1.000 39.06000 419 SER A N 1
ATOM 2492 C CA . SER A 1 420 ? 117.12400 119.81700 108.86300 1.000 39.06000 419 SER A CA 1
ATOM 2493 C C . SER A 1 420 ? 116.41700 120.56200 107.74000 1.000 39.06000 419 SER A C 1
ATOM 2494 O O . SER A 1 420 ? 116.02800 119.95000 106.73600 1.000 39.06000 419 SER A O 1
ATOM 2497 N N . VAL A 1 421 ? 116.25800 121.88200 107.88400 1.000 36.57000 420 VAL A N 1
ATOM 2498 C CA . VAL A 1 421 ? 115.61900 122.67700 106.83500 1.000 36.57000 420 VAL A CA 1
ATOM 2499 C C . VAL A 1 421 ? 116.48300 122.70300 105.57800 1.000 36.57000 420 VAL A C 1
ATOM 2500 O O . VAL A 1 421 ? 115.98100 122.54600 104.45500 1.000 36.57000 420 VAL A O 1
ATOM 2504 N N . LEU A 1 422 ? 117.80100 122.84500 105.74600 1.000 39.75000 421 LEU A N 1
ATOM 2505 C CA . LEU A 1 422 ? 118.70000 122.82200 104.60200 1.000 39.75000 421 LEU A CA 1
ATOM 2506 C C . LEU A 1 422 ? 118.80400 121.43300 103.99700 1.000 39.75000 421 LEU A C 1
ATOM 2507 O O . LEU A 1 422 ? 119.04500 121.30600 102.79800 1.000 39.75000 421 LEU A O 1
ATOM 2512 N N . LEU A 1 423 ? 118.59000 120.38800 104.79500 1.000 39.90000 422 LEU A N 1
ATOM 2513 C CA . LEU A 1 423 ? 118.58000 119.03700 104.25300 1.000 39.90000 422 LEU A CA 1
ATOM 2514 C C . LEU A 1 423 ? 117.34700 118.79900 103.39800 1.000 39.90000 422 LEU A C 1
ATOM 2515 O O . LEU A 1 423 ? 117.44700 118.19100 102.32900 1.000 39.90000 422 LEU A O 1
ATOM 2520 N N . ILE A 1 424 ? 116.18200 119.27600 103.85600 1.000 37.22000 423 ILE A N 1
ATOM 2521 C CA . ILE A 1 424 ? 114.96000 119.23400 103.04700 1.000 37.22000 423 ILE A CA 1
ATOM 2522 C C . ILE A 1 424 ? 115.15900 119.99000 101.74400 1.000 37.22000 423 ILE A C 1
ATOM 2523 O O . ILE A 1 424 ? 114.83600 119.49200 100.65700 1.000 37.22000 423 ILE A O 1
ATOM 2528 N N . PHE A 1 425 ? 115.72600 121.19400 101.83600 1.000 40.61000 424 PHE A N 1
ATOM 2529 C CA . PHE A 1 425 ? 115.90200 122.02200 100.65300 1.000 40.61000 424 PHE A CA 1
ATOM 2530 C C . PHE A 1 425 ? 116.94900 121.44000 99.71200 1.000 40.61000 424 PHE A C 1
ATOM 2531 O O . PHE A 1 425 ? 116.79700 121.53300 98.49200 1.000 40.61000 424 PHE A O 1
ATOM 2539 N N . GLN A 1 426 ? 117.96600 120.76900 100.25200 1.000 41.82000 425 GLN A N 1
ATOM 2540 C CA . GLN A 1 426 ? 118.98000 120.14800 99.41100 1.000 41.82000 425 GLN A CA 1
ATOM 2541 C C . GLN A 1 426 ? 118.43100 118.91900 98.71100 1.000 41.82000 425 GLN A C 1
ATOM 2542 O O . GLN A 1 426 ? 118.72400 118.68900 97.53500 1.000 41.82000 425 GLN A O 1
ATOM 2548 N N . TYR A 1 427 ? 117.63800 118.11700 99.42900 1.000 40.89000 426 TYR A N 1
ATOM 2549 C CA . TYR A 1 427 ? 116.95500 116.97800 98.82800 1.000 40.89000 426 TYR A CA 1
ATOM 2550 C C . TYR A 1 427 ? 116.03500 117.42300 97.70500 1.000 40.89000 426 TYR A C 1
ATOM 2551 O O . TYR A 1 427 ? 116.03900 116.82900 96.62300 1.000 40.89000 426 TYR A O 1
ATOM 2560 N N . ILE A 1 428 ? 115.30400 118.51800 97.91900 1.000 43.47000 427 ILE A N 1
ATOM 2561 C CA . ILE A 1 428 ? 114.33200 118.98100 96.93300 1.000 43.47000 427 ILE A CA 1
ATOM 2562 C C . ILE A 1 428 ? 115.03100 119.55000 95.69900 1.000 43.47000 427 ILE A C 1
ATOM 2563 O O . ILE A 1 428 ? 114.70200 119.18000 94.56500 1.000 43.47000 427 ILE A O 1
ATOM 2568 N N . THR A 1 429 ? 116.02500 120.42900 95.89400 1.000 44.11000 428 THR A N 1
ATOM 2569 C CA . THR A 1 429 ? 116.71600 121.02100 94.74800 1.000 44.11000 428 THR A CA 1
ATOM 2570 C C . THR A 1 429 ? 117.58900 120.01000 94.01700 1.000 44.11000 428 THR A C 1
ATOM 2571 O O . THR A 1 429 ? 117.68700 120.05600 92.78700 1.000 44.11000 428 THR A O 1
ATOM 2575 N N . GLN A 1 430 ? 118.21600 119.08000 94.74100 1.000 46.24000 429 GLN A N 1
ATOM 2576 C CA . GLN A 1 430 ? 118.98500 118.03500 94.08200 1.000 46.24000 429 GLN A CA 1
ATOM 2577 C C . GLN A 1 430 ? 118.08100 117.08300 93.32000 1.000 46.24000 429 GLN A C 1
ATOM 2578 O O . GLN A 1 430 ? 118.44800 116.62400 92.23500 1.000 46.24000 429 GLN A O 1
ATOM 2584 N N . ASN A 1 431 ? 116.88400 116.80700 93.84800 1.000 44.87000 430 ASN A N 1
ATOM 2585 C CA . ASN A 1 431 ? 115.92400 115.98500 93.12800 1.000 44.87000 430 ASN A CA 1
ATOM 2586 C C . ASN A 1 431 ? 115.45600 116.67600 91.85900 1.000 44.87000 430 ASN A C 1
ATOM 2587 O O . ASN A 1 431 ? 115.36600 116.04200 90.80800 1.000 44.87000 430 ASN A O 1
ATOM 2592 N N . ILE A 1 432 ? 115.17500 117.98100 91.93700 1.000 46.61000 431 ILE A N 1
ATOM 2593 C CA . ILE A 1 432 ? 114.77900 118.74400 90.75300 1.000 46.61000 431 ILE A CA 1
ATOM 2594 C C . ILE A 1 432 ? 115.90600 118.76100 89.72500 1.000 46.61000 431 ILE A C 1
ATOM 2595 O O . ILE A 1 432 ? 115.67300 118.58600 88.52100 1.000 46.61000 431 ILE A O 1
ATOM 2600 N N . PHE A 1 433 ? 117.15000 118.86400 90.20100 1.000 50.48000 432 PHE A N 1
ATOM 2601 C CA . PHE A 1 433 ? 118.31700 118.86400 89.32500 1.000 50.48000 432 PHE A CA 1
ATOM 2602 C C . PHE A 1 433 ? 118.50400 117.51800 88.63000 1.000 50.48000 432 PHE A C 1
ATOM 2603 O O . PHE A 1 433 ? 118.81100 117.47600 87.43400 1.000 50.48000 432 PHE A O 1
ATOM 2611 N N . ILE A 1 434 ? 118.29900 116.41000 89.34500 1.000 49.93000 433 ILE A N 1
ATOM 2612 C CA . ILE A 1 434 ? 118.51500 115.10000 88.73500 1.000 49.93000 433 ILE A CA 1
ATOM 2613 C C . ILE A 1 434 ? 117.37400 114.75700 87.78200 1.000 49.93000 433 ILE A C 1
ATOM 2614 O O . ILE A 1 434 ? 117.60800 114.24700 86.68100 1.000 49.93000 433 ILE A O 1
ATOM 2619 N N . ILE A 1 435 ? 116.12800 115.06200 88.16700 1.000 53.93000 434 ILE A N 1
ATOM 2620 C CA . ILE A 1 435 ? 114.99000 114.74300 87.30500 1.000 53.93000 434 ILE A CA 1
ATOM 2621 C C . ILE A 1 435 ? 115.00400 115.61300 86.04800 1.000 53.93000 434 ILE A C 1
ATOM 2622 O O . ILE A 1 435 ? 114.64800 115.15000 84.95800 1.000 53.93000 434 ILE A O 1
ATOM 2627 N N . ASP A 1 436 ? 115.48000 116.85800 86.15200 1.000 62.34000 435 ASP A N 1
ATOM 2628 C CA . ASP A 1 436 ? 115.64700 117.65000 84.93900 1.000 62.34000 435 ASP A CA 1
ATOM 2629 C C . ASP A 1 436 ? 116.86100 117.19100 84.13900 1.000 62.34000 435 ASP A C 1
ATOM 2630 O O . ASP A 1 436 ? 116.86100 117.28600 82.90700 1.000 62.34000 435 ASP A O 1
ATOM 2635 N N . GLY A 1 437 ? 117.88800 116.67200 84.80900 1.000 65.13000 436 GLY A N 1
ATOM 2636 C CA . GLY A 1 437 ? 119.10500 116.28400 84.12100 1.000 65.13000 436 GLY A CA 1
ATOM 2637 C C . GLY A 1 437 ? 119.03500 114.99500 83.33400 1.000 65.13000 436 GLY A C 1
ATOM 2638 O O . GLY A 1 437 ? 119.94300 114.72200 82.54400 1.000 65.13000 436 GLY A O 1
ATOM 2639 N N . LEU A 1 438 ? 117.98900 114.19800 83.52000 1.000 64.79000 437 LEU A N 1
ATOM 2640 C CA . LEU A 1 438 ? 117.87100 112.91500 82.84500 1.000 64.79000 437 LEU A CA 1
ATOM 2641 C C . LEU A 1 438 ? 117.20800 113.01900 81.47900 1.000 64.79000 437 LEU A C 1
ATOM 2642 O O . LEU A 1 438 ? 116.93100 111.98800 80.86000 1.000 64.79000 437 LEU A O 1
ATOM 2647 N N . GLN A 1 439 ? 116.94800 114.22800 80.99400 1.000 71.03000 438 GLN A N 1
ATOM 2648 C CA . GLN A 1 439 ? 116.42100 114.40200 79.64600 1.000 71.03000 438 GLN A CA 1
ATOM 2649 C C . GLN A 1 439 ? 116.91000 115.70500 79.01900 1.000 71.03000 438 GLN A C 1
ATOM 2650 O O . GLN A 1 439 ? 117.55000 115.69700 77.96700 1.000 71.03000 438 GLN A O 1
ATOM 2656 N N . TRP A 1 488 ? 130.99500 126.75000 77.36300 1.000 94.09000 487 TRP A N 1
ATOM 2657 C CA . TRP A 1 488 ? 130.93500 127.46000 78.63400 1.000 94.09000 487 TRP A CA 1
ATOM 2658 C C . TRP A 1 488 ? 129.83000 126.88700 79.50900 1.000 94.09000 487 TRP A C 1
ATOM 2659 O O . TRP A 1 488 ? 129.89300 126.95600 80.73400 1.000 94.09000 487 TRP A O 1
ATOM 2670 N N . LYS A 1 489 ? 128.81200 126.32400 78.86400 1.000 88.68000 488 LYS A N 1
ATOM 2671 C CA . LYS A 1 489 ? 127.68300 125.72600 79.56700 1.000 88.68000 488 LYS A CA 1
ATOM 2672 C C . LYS A 1 489 ? 127.97000 124.29000 79.98300 1.000 88.68000 488 LYS A C 1
ATOM 2673 O O . LYS A 1 489 ? 127.73300 123.91700 81.14000 1.000 88.68000 488 LYS A O 1
ATOM 2679 N N . ARG A 1 490 ? 128.49300 123.48800 79.04900 1.000 87.26000 489 ARG A N 1
ATOM 2680 C CA . ARG A 1 490 ? 128.69300 122.06400 79.29900 1.000 87.26000 489 ARG A CA 1
ATOM 2681 C C . ARG A 1 490 ? 129.80400 121.82400 80.31200 1.000 87.26000 489 ARG A C 1
ATOM 2682 O O . ARG A 1 490 ? 129.67500 120.95300 81.18000 1.000 87.26000 489 ARG A O 1
ATOM 2690 N N . LYS A 1 491 ? 130.89000 122.60000 80.23000 1.000 84.78000 490 LYS A N 1
ATOM 2691 C CA . LYS A 1 491 ? 131.98300 122.46100 81.18700 1.000 84.78000 490 LYS A CA 1
ATOM 2692 C C . LYS A 1 491 ? 131.55100 122.88700 82.58200 1.000 84.78000 490 LYS A C 1
ATOM 2693 O O . LYS A 1 491 ? 131.90800 122.23600 83.57500 1.000 84.78000 490 LYS A O 1
ATOM 2699 N N . ALA A 1 492 ? 130.75500 123.95700 82.66500 1.000 76.74000 491 ALA A N 1
ATOM 2700 C CA . ALA A 1 492 ? 130.21600 124.40100 83.94600 1.000 76.74000 491 ALA A CA 1
ATOM 2701 C C . ALA A 1 492 ? 129.32300 123.33700 84.56100 1.000 76.74000 491 ALA A C 1
ATOM 2702 O O . ALA A 1 492 ? 129.48300 122.99100 85.73600 1.000 76.74000 491 ALA A O 1
ATOM 2704 N N . LEU A 1 493 ? 128.41700 122.76200 83.75800 1.000 72.14000 492 LEU A N 1
ATOM 2705 C CA . LEU A 1 493 ? 127.52500 121.71800 84.25700 1.000 72.14000 492 LEU A CA 1
ATOM 2706 C C . LEU A 1 493 ? 128.27800 120.44800 84.63600 1.000 72.14000 492 LEU A C 1
ATOM 2707 O O . LEU A 1 493 ? 127.87100 119.74900 85.57200 1.000 72.14000 492 LEU A O 1
ATOM 2712 N N . LYS A 1 494 ? 129.38100 120.14900 83.94200 1.000 70.34000 493 LYS A N 1
ATOM 2713 C CA . LYS A 1 494 ? 130.22300 119.01700 84.31500 1.000 70.34000 493 LYS A CA 1
ATOM 2714 C C . LYS A 1 494 ? 130.86900 119.23300 85.67700 1.000 70.34000 493 LYS A C 1
ATOM 2715 O O . LYS A 1 494 ? 130.94400 118.30000 86.48900 1.000 70.34000 493 LYS A O 1
ATOM 2721 N N . GLU A 1 495 ? 131.33900 120.45900 85.94400 1.000 69.69000 494 GLU A N 1
ATOM 2722 C CA . GLU A 1 495 ? 131.87000 120.77700 87.27100 1.000 69.69000 494 GLU A CA 1
ATOM 2723 C C . GLU A 1 495 ? 130.79800 120.67000 88.34800 1.000 69.69000 494 GLU A C 1
ATOM 2724 O O . GLU A 1 495 ? 131.06800 120.15300 89.44100 1.000 69.69000 494 GLU A O 1
ATOM 2730 N N . ILE A 1 496 ? 129.58200 121.15300 88.04700 1.000 63.94000 495 ILE A N 1
ATOM 2731 C CA . ILE A 1 496 ? 128.43900 121.01500 88.95900 1.000 63.94000 495 ILE A CA 1
ATOM 2732 C C . ILE A 1 496 ? 128.19000 119.55200 89.30100 1.000 63.94000 495 ILE A C 1
ATOM 2733 O O . ILE A 1 496 ? 128.09700 119.17400 90.48000 1.000 63.94000 495 ILE A O 1
ATOM 2738 N N . SER A 1 497 ? 128.13900 118.70500 88.27200 1.000 61.18000 496 SER A N 1
ATOM 2739 C CA . SER A 1 497 ? 127.78300 117.30900 88.47500 1.000 61.18000 496 SER A CA 1
ATOM 2740 C C . SER A 1 497 ? 128.87100 116.55300 89.22500 1.000 61.18000 496 SER A C 1
ATOM 2741 O O . SER A 1 497 ? 128.56400 115.77000 90.12600 1.000 61.18000 496 SER A O 1
ATOM 2744 N N . PHE A 1 498 ? 130.14800 116.79700 88.90700 1.000 59.50000 497 PHE A N 1
ATOM 2745 C CA . PHE A 1 498 ? 131.20000 116.05000 89.59500 1.000 59.50000 497 PHE A CA 1
ATOM 2746 C C . PHE A 1 498 ? 131.39900 116.52800 91.02700 1.000 59.50000 497 PHE A C 1
ATOM 2747 O O . PHE A 1 498 ? 131.72600 115.71500 91.90700 1.000 59.50000 497 PHE A O 1
ATOM 2755 N N . PHE A 1 499 ? 131.19700 117.82700 91.28300 1.000 56.25000 498 PHE A N 1
ATOM 2756 C CA . PHE A 1 499 ? 131.20200 118.32500 92.65500 1.000 56.25000 498 PHE A CA 1
ATOM 2757 C C . PHE A 1 499 ? 130.09400 117.67900 93.47400 1.000 56.25000 498 PHE A C 1
ATOM 2758 O O . PHE A 1 499 ? 130.31900 117.25300 94.61800 1.000 56.25000 498 PHE A O 1
ATOM 2766 N N . LEU A 1 500 ? 128.90400 117.54500 92.88100 1.000 53.10000 499 LEU A N 1
ATOM 2767 C CA . LEU A 1 500 ? 127.81600 116.88800 93.59100 1.000 53.10000 499 LEU A CA 1
ATOM 2768 C C . LEU A 1 500 ? 128.05200 115.38700 93.73800 1.000 53.10000 499 LEU A C 1
ATOM 2769 O O . LEU A 1 500 ? 127.59900 114.80000 94.72300 1.000 53.10000 499 LEU A O 1
ATOM 2774 N N . VAL A 1 501 ? 128.78600 114.76300 92.80700 1.000 50.83000 500 VAL A N 1
ATOM 2775 C CA . VAL A 1 501 ? 129.12100 113.34000 92.92500 1.000 50.83000 500 VAL A CA 1
ATOM 2776 C C . VAL A 1 501 ? 130.02500 113.09700 94.12800 1.000 50.83000 500 VAL A C 1
ATOM 2777 O O . VAL A 1 501 ? 129.77300 112.20000 94.94400 1.000 50.83000 500 VAL A O 1
ATOM 2781 N N . LEU A 1 502 ? 131.08600 113.90000 94.25800 1.000 49.96000 501 LEU A N 1
ATOM 2782 C CA . LEU A 1 502 ? 132.00700 113.72300 95.38100 1.000 49.96000 501 LEU A CA 1
ATOM 2783 C C . LEU A 1 502 ? 131.34100 114.07300 96.70900 1.000 49.96000 501 LEU A C 1
ATOM 2784 O O . LEU A 1 502 ? 131.56000 113.38900 97.72700 1.000 49.96000 501 LEU A O 1
ATOM 2789 N N . CYS A 1 503 ? 130.49300 115.10800 96.70400 1.000 51.37000 502 CYS A N 1
ATOM 2790 C CA . CYS A 1 503 ? 129.73000 115.44200 97.89900 1.000 51.37000 502 CYS A CA 1
ATOM 2791 C C . CYS A 1 503 ? 128.75500 114.33500 98.27100 1.000 51.37000 502 CYS A C 1
ATOM 2792 O O . CYS A 1 503 ? 128.56700 114.04800 99.45500 1.000 51.37000 502 CYS A O 1
ATOM 2795 N N . ASN A 1 504 ? 128.16800 113.66400 97.28100 1.000 46.80000 503 ASN A N 1
ATOM 2796 C CA . ASN A 1 504 ? 127.25000 112.57900 97.58800 1.000 46.80000 503 ASN A CA 1
ATOM 2797 C C . ASN A 1 504 ? 127.98300 111.33500 98.07400 1.000 46.80000 503 ASN A C 1
ATOM 2798 O O . ASN A 1 504 ? 127.43000 110.58000 98.87200 1.000 46.80000 503 ASN A O 1
ATOM 2803 N N . ILE A 1 505 ? 129.22400 111.11700 97.63300 1.000 45.42000 504 ILE A N 1
ATOM 2804 C CA . ILE A 1 505 ? 129.99700 109.97900 98.13800 1.000 45.42000 504 ILE A CA 1
ATOM 2805 C C . ILE A 1 505 ? 130.34800 110.18100 99.60800 1.000 45.42000 504 ILE A C 1
ATOM 2806 O O . ILE A 1 505 ? 130.15800 109.27900 100.44100 1.000 45.42000 504 ILE A O 1
ATOM 2811 N N . ILE A 1 506 ? 130.83200 111.37900 99.95800 1.000 46.62000 505 ILE A N 1
ATOM 2812 C CA . ILE A 1 506 ? 131.16500 111.60700 101.36400 1.000 46.62000 505 ILE A CA 1
ATOM 2813 C C . ILE A 1 506 ? 129.89400 111.70000 102.21300 1.000 46.62000 505 ILE A C 1
ATOM 2814 O O . ILE A 1 506 ? 129.88500 111.28200 103.37700 1.000 46.62000 505 ILE A O 1
ATOM 2819 N N . LEU A 1 507 ? 128.77700 112.14100 101.63200 1.000 46.38000 506 LEU A N 1
ATOM 2820 C CA . LEU A 1 507 ? 127.51200 112.12200 102.35100 1.000 46.38000 506 LEU A CA 1
ATOM 2821 C C . LEU A 1 507 ? 126.81800 110.76900 102.29900 1.000 46.38000 506 LEU A C 1
ATOM 2822 O O . LEU A 1 507 ? 125.73200 110.62800 102.86400 1.000 46.38000 506 LEU A O 1
ATOM 2827 N N . TRP A 1 508 ? 127.38800 109.79900 101.59100 1.000 46.20000 507 TRP A N 1
ATOM 2828 C CA . TRP A 1 508 ? 126.95300 108.41000 101.59500 1.000 46.20000 507 TRP A CA 1
ATOM 2829 C C . TRP A 1 508 ? 127.66500 107.61100 102.67500 1.000 46.20000 507 TRP A C 1
ATOM 2830 O O . TRP A 1 508 ? 127.03700 106.80300 103.36400 1.000 46.20000 507 TRP A O 1
ATOM 2841 N N . ILE A 1 509 ? 128.97000 107.83700 102.83800 1.000 46.23000 508 ILE A N 1
ATOM 2842 C CA . ILE A 1 509 ? 129.73600 107.08100 103.82600 1.000 46.23000 508 ILE A CA 1
ATOM 2843 C C . ILE A 1 509 ? 129.39500 107.50900 105.25400 1.000 46.23000 508 ILE A C 1
ATOM 2844 O O . ILE A 1 509 ? 129.46300 106.69400 106.18000 1.000 46.23000 508 ILE A O 1
ATOM 2849 N N . MET A 1 510 ? 128.95300 108.75200 105.44600 1.000 47.67000 509 MET A N 1
ATOM 2850 C CA . MET A 1 510 ? 128.76200 109.26600 106.80300 1.000 47.67000 509 MET A CA 1
ATOM 2851 C C . MET A 1 510 ? 127.55200 108.69800 107.55100 1.000 47.67000 509 MET A C 1
ATOM 2852 O O . MET A 1 510 ? 127.73200 108.26900 108.70400 1.000 47.67000 509 MET A O 1
ATOM 2857 N N . PRO A 1 511 ? 126.26800 108.68800 107.00200 1.000 40.95000 510 PRO A N 1
ATOM 2858 C CA . PRO A 1 511 ? 125.12200 108.27500 107.81800 1.000 40.95000 510 PRO A CA 1
ATOM 2859 C C . PRO A 1 511 ? 124.83100 106.77700 107.79600 1.000 40.95000 510 PRO A C 1
ATOM 2860 O O . PRO A 1 511 ? 123.68600 106.34800 107.63500 1.000 40.95000 510 PRO A O 1
ATOM 2864 N N . THR A 1 512 ? 125.86600 105.96200 107.98800 1.000 38.22000 511 THR A N 1
ATOM 2865 C CA . THR A 1 512 ? 125.65700 104.52000 108.02700 1.000 38.22000 511 THR A CA 1
ATOM 2866 C C . THR A 1 512 ? 126.47500 103.86000 109.12500 1.000 38.22000 511 THR A C 1
ATOM 2867 O O . THR A 1 512 ? 126.69400 102.64700 109.07900 1.000 38.22000 511 THR A O 1
ATOM 2871 N N . PHE A 1 513 ? 126.88700 104.61400 110.13400 1.000 46.27000 512 PHE A N 1
ATOM 2872 C CA . PHE A 1 513 ? 127.85200 104.14400 111.11400 1.000 46.27000 512 PHE A CA 1
ATOM 2873 C C . PHE A 1 513 ? 127.30700 104.28800 112.52300 1.000 46.27000 512 PHE A C 1
ATOM 2874 O O . PHE A 1 513 ? 127.96600 104.80800 113.42400 1.000 46.27000 512 PHE A O 1
ATOM 2882 N N . GLY A 1 514 ? 126.07700 103.83700 112.72800 1.000 44.71000 513 GLY A N 1
ATOM 2883 C CA . GLY A 1 514 ? 125.63800 103.54400 114.07500 1.000 44.71000 513 GLY A CA 1
ATOM 2884 C C . GLY A 1 514 ? 125.24900 104.73500 114.91600 1.000 44.71000 513 GLY A C 1
ATOM 2885 O O . GLY A 1 514 ? 124.16400 105.29500 114.74300 1.000 44.71000 513 GLY A O 1
ATOM 2886 N N . ALA A 1 515 ? 126.12300 105.12700 115.84200 1.000 46.46000 514 ALA A N 1
ATOM 2887 C CA . ALA A 1 515 ? 125.80800 106.17800 116.79900 1.000 46.46000 514 ALA A CA 1
ATOM 2888 C C . ALA A 1 515 ? 125.78600 107.54900 116.13700 1.000 46.46000 514 ALA A C 1
ATOM 2889 O O . ALA A 1 515 ? 126.66500 108.37900 116.38100 1.000 46.46000 514 ALA A O 1
ATOM 2891 N N . HIS A 1 516 ? 124.77900 107.79300 115.31500 1.000 49.90000 515 HIS A N 1
ATOM 2892 C CA . HIS A 1 516 ? 124.60900 109.00900 114.54500 1.000 49.90000 515 HIS A CA 1
ATOM 2893 C C . HIS A 1 516 ? 124.13600 110.14400 115.45200 1.000 49.90000 515 HIS A C 1
ATOM 2894 O O . HIS A 1 516 ? 123.42100 109.90700 116.43000 1.000 49.90000 515 HIS A O 1
ATOM 2901 N N . PRO A 1 517 ? 124.54000 111.38500 115.17300 1.000 50.57000 516 PRO A N 1
ATOM 2902 C CA . PRO A 1 517 ? 124.09400 112.51400 115.99300 1.000 50.57000 516 PRO A CA 1
ATOM 2903 C C . PRO A 1 517 ? 122.62200 112.87100 115.85300 1.000 50.57000 516 PRO A C 1
ATOM 2904 O O . PRO A 1 517 ? 122.11400 113.60900 116.69800 1.000 50.57000 516 PRO A O 1
ATOM 2908 N N . VAL A 1 518 ? 121.89700 112.38700 114.83800 1.000 49.28000 517 VAL A N 1
ATOM 2909 C CA . VAL A 1 518 ? 120.44600 112.54800 114.86900 1.000 49.28000 517 VAL A CA 1
ATOM 2910 C C . VAL A 1 518 ? 119.80200 111.54000 115.80300 1.000 49.28000 517 VAL A C 1
ATOM 2911 O O . VAL A 1 518 ? 118.62400 111.70000 116.15500 1.000 49.28000 517 VAL A O 1
ATOM 2915 N N . PHE A 1 519 ? 120.53400 110.51700 116.22600 1.000 49.06000 518 PHE A N 1
ATOM 2916 C CA . PHE A 1 519 ? 120.11000 109.63200 117.29600 1.000 49.06000 518 PHE A CA 1
ATOM 2917 C C . PHE A 1 519 ? 120.66800 110.03700 118.64300 1.000 49.06000 518 PHE A C 1
ATOM 2918 O O . PHE A 1 519 ? 119.98400 109.88800 119.65500 1.000 49.06000 518 PHE A O 1
ATOM 2926 N N . GLU A 1 520 ? 121.88900 110.56700 118.68300 1.000 51.82000 519 GLU A N 1
ATOM 2927 C CA . GLU A 1 520 ? 122.61800 110.71800 119.93400 1.000 51.82000 519 GLU A CA 1
ATOM 2928 C C . GLU A 1 520 ? 122.43800 112.08900 120.58000 1.000 51.82000 519 GLU A C 1
ATOM 2929 O O . GLU A 1 520 ? 123.33400 112.55700 121.29200 1.000 51.82000 519 GLU A O 1
ATOM 2935 N N . ASN A 1 521 ? 121.30100 112.74000 120.36700 1.000 51.25000 520 ASN A N 1
ATOM 2936 C CA . ASN A 1 521 ? 120.91600 113.90800 121.13900 1.000 51.25000 520 ASN A CA 1
ATOM 2937 C C . ASN A 1 521 ? 119.74600 113.55500 122.04200 1.000 51.25000 520 ASN A C 1
ATOM 2938 O O . ASN A 1 521 ? 118.90800 112.71600 121.70200 1.000 51.25000 520 ASN A O 1
ATOM 2943 N N . GLY A 1 522 ? 119.67700 114.22000 123.18800 1.000 55.87000 521 GLY A N 1
ATOM 2944 C CA . GLY A 1 522 ? 118.51800 114.09200 124.04600 1.000 55.87000 521 GLY A CA 1
ATOM 2945 C C . GLY A 1 522 ? 117.45200 115.11000 123.69900 1.000 55.87000 521 GLY A C 1
ATOM 2946 O O . GLY A 1 522 ? 116.87900 115.74700 124.58700 1.000 55.87000 521 GLY A O 1
ATOM 2947 N N . LEU A 1 523 ? 117.18700 115.27800 122.40600 1.000 49.71000 522 LEU A N 1
ATOM 2948 C CA . LEU A 1 523 ? 116.21800 116.24200 121.90600 1.000 49.71000 522 LEU A CA 1
ATOM 2949 C C . LEU A 1 523 ? 115.05400 115.57200 121.19900 1.000 49.71000 522 LEU A C 1
ATOM 2950 O O . LEU A 1 523 ? 113.89900 115.84800 121.53200 1.000 49.71000 522 LEU A O 1
ATOM 2955 N N . GLN A 1 524 ? 115.32200 114.69900 120.22600 1.000 44.44000 523 GLN A N 1
ATOM 2956 C CA . GLN A 1 524 ? 114.24000 113.93200 119.62500 1.000 44.44000 523 GLN A CA 1
ATOM 2957 C C . GLN A 1 524 ? 113.92000 112.70400 120.46100 1.000 44.44000 523 GLN A C 1
ATOM 2958 O O . GLN A 1 524 ? 112.74900 112.35300 120.62600 1.000 44.44000 523 GLN A O 1
ATOM 2964 N N . LYS A 1 525 ? 114.94200 112.04200 120.99300 1.000 50.08000 524 LYS A N 1
ATOM 2965 C CA . LYS A 1 525 ? 114.73000 111.19100 122.15100 1.000 50.08000 524 LYS A CA 1
ATOM 2966 C C . LYS A 1 525 ? 114.28100 112.05900 123.31700 1.000 50.08000 524 LYS A C 1
ATOM 2967 O O . LYS A 1 525 ? 114.66000 113.22800 123.42300 1.000 50.08000 524 LYS A O 1
ATOM 2973 N N . SER A 1 526 ? 113.41800 111.48600 124.16300 1.000 52.66000 525 SER A N 1
ATOM 2974 C CA . SER A 1 526 ? 112.64900 112.16700 125.21600 1.000 52.66000 525 SER A CA 1
ATOM 2975 C C . SER A 1 526 ? 111.72000 113.24600 124.66300 1.000 52.66000 525 SER A C 1
ATOM 2976 O O . SER A 1 526 ? 111.23900 114.09800 125.41300 1.000 52.66000 525 SER A O 1
ATOM 2979 N N . PHE A 1 527 ? 111.47000 113.23200 123.35800 1.000 47.35000 526 PHE A N 1
ATOM 2980 C CA . PHE A 1 527 ? 110.32000 113.87000 122.74200 1.000 47.35000 526 PHE A CA 1
ATOM 2981 C C . PHE A 1 527 ? 109.38800 112.82200 122.16400 1.000 47.35000 526 PHE A C 1
ATOM 2982 O O . PHE A 1 527 ? 108.25100 112.69000 122.62000 1.000 47.35000 526 PHE A O 1
ATOM 2990 N N . TYR A 1 528 ? 109.87400 112.01100 121.23000 1.000 40.18000 527 TYR A N 1
ATOM 2991 C CA . TYR A 1 528 ? 109.10500 110.88600 120.72300 1.000 40.18000 527 TYR A CA 1
ATOM 2992 C C . TYR A 1 528 ? 109.32400 109.62500 121.54600 1.000 40.18000 527 TYR A C 1
ATOM 2993 O O . TYR A 1 528 ? 108.44300 108.76400 121.60300 1.000 40.18000 527 TYR A O 1
ATOM 3002 N N . GLY A 1 529 ? 110.47700 109.49800 122.18900 1.000 43.79000 528 GLY A N 1
ATOM 3003 C CA . GLY A 1 529 ? 110.77100 108.31100 122.96000 1.000 43.79000 528 GLY A CA 1
ATOM 3004 C C . GLY A 1 529 ? 111.77200 107.44200 122.23800 1.000 43.79000 528 GLY A C 1
ATOM 3005 O O . GLY A 1 529 ? 111.96000 107.60000 121.02600 1.000 43.79000 528 GLY A O 1
ATOM 3006 N N . TYR A 1 530 ? 112.40400 106.51300 122.96600 1.000 49.04000 529 TYR A N 1
ATOM 3007 C CA . TYR A 1 530 ? 113.51300 105.74800 122.40500 1.000 49.04000 529 TYR A CA 1
ATOM 3008 C C . TYR A 1 530 ? 113.04800 104.81300 121.29900 1.000 49.04000 529 TYR A C 1
ATOM 3009 O O . TYR A 1 530 ? 113.64700 104.78300 120.22500 1.000 49.04000 529 TYR A O 1
ATOM 3018 N N . SER A 1 531 ? 111.98500 104.04400 121.54100 1.000 49.51000 530 SER A N 1
ATOM 3019 C CA . SER A 1 531 ? 111.56600 103.03500 120.57200 1.000 49.51000 530 SER A CA 1
ATOM 3020 C C . SER A 1 531 ? 110.97900 103.67300 119.32200 1.000 49.51000 530 SER A C 1
ATOM 3021 O O . SER A 1 531 ? 111.27000 103.23700 118.19900 1.000 49.51000 530 SER A O 1
ATOM 3024 N N . THR A 1 532 ? 110.18400 104.73100 119.50100 1.000 44.42000 531 THR A N 1
ATOM 3025 C CA . THR A 1 532 ? 109.61100 105.45800 118.37400 1.000 44.42000 531 THR A CA 1
ATOM 3026 C C . THR A 1 532 ? 110.69400 106.13000 117.54400 1.000 44.42000 531 THR A C 1
ATOM 3027 O O . THR A 1 532 ? 110.71600 106.00000 116.31400 1.000 44.42000 531 THR A O 1
ATOM 3031 N N . TRP A 1 533 ? 111.62800 106.82200 118.20300 1.000 41.26000 532 TRP A N 1
ATOM 3032 C CA . TRP A 1 533 ? 112.66800 107.50500 117.44900 1.000 41.26000 532 TRP A CA 1
ATOM 3033 C C . TRP A 1 533 ? 113.67200 106.52400 116.85900 1.000 41.26000 532 TRP A C 1
ATOM 3034 O O . TRP A 1 533 ? 114.25400 106.80400 115.80800 1.000 41.26000 532 TRP A O 1
ATOM 3045 N N . PHE A 1 534 ? 113.84700 105.35700 117.48300 1.000 40.93000 533 PHE A N 1
ATOM 3046 C CA . PHE A 1 534 ? 114.66300 104.30100 116.90000 1.000 40.93000 533 PHE A CA 1
ATOM 3047 C C . PHE A 1 534 ? 114.04200 103.78200 115.61600 1.000 40.93000 533 PHE A C 1
ATOM 3048 O O . PHE A 1 534 ? 114.74800 103.56900 114.62400 1.000 40.93000 533 PHE A O 1
ATOM 3056 N N . ALA A 1 535 ? 112.72100 103.57400 115.62200 1.000 39.40000 534 ALA A N 1
ATOM 3057 C CA . ALA A 1 535 ? 112.02600 103.14700 114.41200 1.000 39.40000 534 ALA A CA 1
ATOM 3058 C C . ALA A 1 535 ? 112.11200 104.20400 113.32100 1.000 39.40000 534 ALA A C 1
ATOM 3059 O O . ALA A 1 535 ? 112.33600 103.87300 112.15100 1.000 39.40000 534 ALA A O 1
ATOM 3061 N N . ILE A 1 536 ? 111.99700 105.48400 113.69600 1.000 40.25000 535 ILE A N 1
ATOM 3062 C CA . ILE A 1 536 ? 112.07400 106.56500 112.71100 1.000 40.25000 535 ILE A CA 1
ATOM 3063 C C . ILE A 1 536 ? 113.47500 106.65900 112.11300 1.000 40.25000 535 ILE A C 1
ATOM 3064 O O . ILE A 1 536 ? 113.63200 106.76700 110.89100 1.000 40.25000 535 ILE A O 1
ATOM 3069 N N . VAL A 1 537 ? 114.51000 106.57500 112.95300 1.000 37.94000 536 VAL A N 1
ATOM 3070 C CA . VAL A 1 537 ? 115.88700 106.71400 112.48300 1.000 37.94000 536 VAL A CA 1
ATOM 3071 C C . VAL A 1 537 ? 116.29500 105.51500 111.63200 1.000 37.94000 536 VAL A C 1
ATOM 3072 O O . VAL A 1 537 ? 116.89000 105.67300 110.56100 1.000 37.94000 536 VAL A O 1
ATOM 3076 N N . ASN A 1 538 ? 115.95100 104.30100 112.06700 1.000 37.27000 537 ASN A N 1
ATOM 3077 C CA . ASN A 1 538 ? 116.29300 103.13500 111.26400 1.000 37.27000 537 ASN A CA 1
ATOM 3078 C C . ASN A 1 538 ? 115.40300 102.97400 110.04000 1.000 37.27000 537 ASN A C 1
ATOM 3079 O O . ASN A 1 538 ? 115.75800 102.21000 109.13900 1.000 37.27000 537 ASN A O 1
ATOM 3084 N N . PHE A 1 539 ? 114.26500 103.66400 109.97600 1.000 40.73000 538 PHE A N 1
ATOM 3085 C CA . PHE A 1 539 ? 113.52400 103.72600 108.72600 1.000 40.73000 538 PHE A CA 1
ATOM 3086 C C . PHE A 1 539 ? 114.14300 104.74400 107.77900 1.000 40.73000 538 PHE A C 1
ATOM 3087 O O . PHE A 1 539 ? 114.22500 104.51000 106.57000 1.000 40.73000 538 PHE A O 1
ATOM 3095 N N . GLY A 1 540 ? 114.59500 105.87200 108.31500 1.000 37.88000 539 GLY A N 1
ATOM 3096 C CA . GLY A 1 540 ? 115.02100 106.97900 107.49100 1.000 37.88000 539 GLY A CA 1
ATOM 3097 C C . GLY A 1 540 ? 116.44900 106.92300 107.00500 1.000 37.88000 539 GLY A C 1
ATOM 3098 O O . GLY A 1 540 ? 116.70100 107.14100 105.81900 1.000 37.88000 539 GLY A O 1
ATOM 3099 N N . LEU A 1 541 ? 117.39200 106.64300 107.90000 1.000 38.60000 540 LEU A N 1
ATOM 3100 C CA . LEU A 1 541 ? 118.81100 106.73100 107.57200 1.000 38.60000 540 LEU A CA 1
ATOM 3101 C C . LEU A 1 541 ? 119.30500 105.69500 106.55200 1.000 38.60000 540 LEU A C 1
ATOM 3102 O O . LEU A 1 541 ? 120.10400 106.07500 105.68200 1.000 38.60000 540 LEU A O 1
ATOM 3107 N N . PRO A 1 542 ? 118.88900 104.41200 106.58400 1.000 33.79000 541 PRO A N 1
ATOM 3108 C CA . PRO A 1 542 ? 119.19900 103.54900 105.43200 1.000 33.79000 541 PRO A CA 1
ATOM 3109 C C . PRO A 1 542 ? 118.56000 104.00200 104.13800 1.000 33.79000 541 PRO A C 1
ATOM 3110 O O . PRO A 1 542 ? 119.13800 103.79400 103.06400 1.000 33.79000 541 PRO A O 1
ATOM 3114 N N . LEU A 1 543 ? 117.39700 104.64600 104.20400 1.000 36.27000 542 LEU A N 1
ATOM 3115 C CA . LEU A 1 543 ? 116.80900 105.19800 102.99400 1.000 36.27000 542 LEU A CA 1
ATOM 3116 C C . LEU A 1 543 ? 117.59300 106.40400 102.49600 1.000 36.27000 542 LEU A C 1
ATOM 3117 O O . LEU A 1 543 ? 117.66500 106.63200 101.28500 1.000 36.27000 542 LEU A O 1
ATOM 3122 N N . SER A 1 544 ? 118.23400 107.15400 103.39600 1.000 38.99000 543 SER A N 1
ATOM 3123 C CA . SER A 1 544 ? 119.08600 108.24700 102.94000 1.000 38.99000 543 SER A CA 1
ATOM 3124 C C . SER A 1 544 ? 120.37000 107.71400 102.32300 1.000 38.99000 543 SER A C 1
ATOM 3125 O O . SER A 1 544 ? 120.87900 108.28900 101.35700 1.000 38.99000 543 SER A O 1
ATOM 3128 N N . VAL A 1 545 ? 120.90600 106.61900 102.87100 1.000 37.90000 544 VAL A N 1
ATOM 3129 C CA . VAL A 1 545 ? 122.06800 105.96000 102.27200 1.000 37.90000 544 VAL A CA 1
ATOM 3130 C C . VAL A 1 545 ? 121.72900 105.43800 100.87800 1.000 37.90000 544 VAL A C 1
ATOM 3131 O O . VAL A 1 545 ? 122.51200 105.59000 99.92700 1.000 37.90000 544 VAL A O 1
ATOM 3135 N N . PHE A 1 546 ? 120.53400 104.85900 100.73000 1.000 44.14000 545 PHE A N 1
ATOM 3136 C CA . PHE A 1 546 ? 120.05000 104.40600 99.42900 1.000 44.14000 545 PHE A CA 1
ATOM 3137 C C . PHE A 1 546 ? 119.87700 105.56900 98.46100 1.000 44.14000 545 PHE A C 1
ATOM 3138 O O . PHE A 1 546 ? 120.18300 105.44400 97.26800 1.000 44.14000 545 PHE A O 1
ATOM 3146 N N . TYR A 1 547 ? 119.38700 106.70700 98.96000 1.000 44.39000 546 TYR A N 1
ATOM 3147 C CA . TYR A 1 547 ? 119.23400 107.89100 98.12300 1.000 44.39000 546 TYR A CA 1
ATOM 3148 C C . TYR A 1 547 ? 120.58200 108.41800 97.65900 1.000 44.39000 546 TYR A C 1
ATOM 3149 O O . TYR A 1 547 ? 120.72600 108.83200 96.50500 1.000 44.39000 546 TYR A O 1
ATOM 3158 N N . ARG A 1 548 ? 121.57700 108.40900 98.55000 1.000 44.73000 547 ARG A N 1
ATOM 3159 C CA . ARG A 1 548 ? 122.91000 108.87600 98.18800 1.000 44.73000 547 ARG A CA 1
ATOM 3160 C C . ARG A 1 548 ? 123.54400 107.97600 97.13900 1.000 44.73000 547 ARG A C 1
ATOM 3161 O O . ARG A 1 548 ? 124.16400 108.46700 96.19400 1.000 44.73000 547 ARG A O 1
ATOM 3169 N N . MET A 1 549 ? 123.35600 106.66000 97.26700 1.000 51.42000 548 MET A N 1
ATOM 3170 C CA . MET A 1 549 ? 123.86800 105.71400 96.27400 1.000 51.42000 548 MET A CA 1
ATOM 3171 C C . MET A 1 549 ? 123.19900 105.90300 94.91400 1.000 51.42000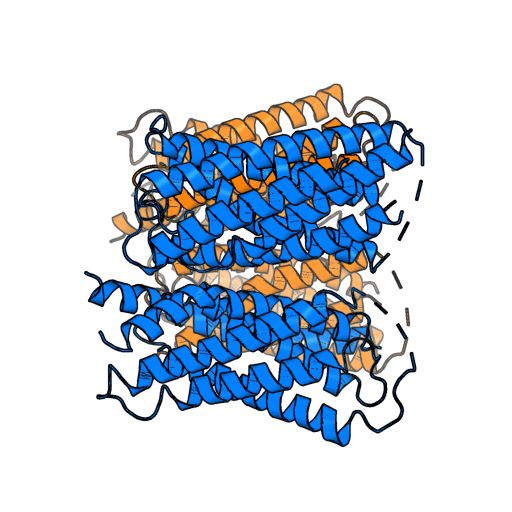 548 MET A C 1
ATOM 3172 O O . MET A 1 549 ? 123.87200 105.99800 93.87300 1.000 51.42000 548 MET A O 1
ATOM 3177 N N . HIS A 1 550 ? 121.86900 105.97000 94.91300 1.000 56.84000 549 HIS A N 1
ATOM 3178 C CA . HIS A 1 550 ? 121.10900 106.09000 93.67700 1.000 56.84000 549 HIS A CA 1
ATOM 3179 C C . HIS A 1 550 ? 121.35300 107.43900 93.01000 1.000 56.84000 549 HIS A C 1
ATOM 3180 O O . HIS A 1 550 ? 121.40000 107.52900 91.77800 1.000 56.84000 549 HIS A O 1
ATOM 3187 N N . SER A 1 551 ? 121.60000 108.48000 93.80300 1.000 50.74000 550 SER A N 1
ATOM 3188 C CA . SER A 1 551 ? 121.91400 109.78600 93.25100 1.000 50.74000 550 SER A CA 1
ATOM 3189 C C . SER A 1 551 ? 123.36100 109.89000 92.78600 1.000 50.74000 550 SER A C 1
ATOM 3190 O O . SER A 1 551 ? 123.64000 110.67200 91.87500 1.000 50.74000 550 SER A O 1
ATOM 3193 N N . VAL A 1 552 ? 124.28500 109.12500 93.38400 1.000 50.02000 551 VAL A N 1
ATOM 3194 C CA . VAL A 1 552 ? 125.62900 108.99000 92.81900 1.000 50.02000 551 VAL A CA 1
ATOM 3195 C C . VAL A 1 552 ? 125.54800 108.39600 91.42300 1.000 50.02000 551 VAL A C 1
ATOM 3196 O O . VAL A 1 552 ? 126.17400 108.90200 90.48200 1.000 50.02000 551 VAL A O 1
ATOM 3200 N N . GLY A 1 553 ? 124.72700 107.35700 91.25600 1.000 53.93000 552 GLY A N 1
ATOM 3201 C CA . GLY A 1 553 ? 124.54400 106.77900 89.92900 1.000 53.93000 552 GLY A CA 1
ATOM 3202 C C . GLY A 1 553 ? 123.88800 107.72800 88.93800 1.000 53.93000 552 GLY A C 1
ATOM 3203 O O . GLY A 1 553 ? 124.32500 107.84100 87.78600 1.000 53.93000 552 GLY A O 1
ATOM 3204 N N . GLY A 1 554 ? 122.85800 108.45100 89.38200 1.000 56.91000 553 GLY A N 1
ATOM 3205 C CA . GLY A 1 554 ? 122.18700 109.38900 88.49200 1.000 56.91000 553 GLY A CA 1
ATOM 3206 C C . GLY A 1 554 ? 123.05500 110.57300 88.10400 1.000 56.91000 553 GLY A C 1
ATOM 3207 O O . GLY A 1 554 ? 123.06300 110.99700 86.94500 1.000 56.91000 553 GLY A O 1
ATOM 3208 N N . LEU A 1 555 ? 123.82200 111.10500 89.05300 1.000 54.28000 554 LEU A N 1
ATOM 3209 C CA . LEU A 1 555 ? 124.70600 112.21500 88.74900 1.000 54.28000 554 LEU A CA 1
ATOM 3210 C C . LEU A 1 555 ? 125.93400 111.78200 87.96700 1.000 54.28000 554 LEU A C 1
ATOM 3211 O O . LEU A 1 555 ? 126.51700 112.60400 87.25500 1.000 54.28000 554 LEU A O 1
ATOM 3216 N N . LEU A 1 556 ? 126.32500 110.51100 88.05400 1.000 56.74000 555 LEU A N 1
ATOM 3217 C CA . LEU A 1 556 ? 127.36100 110.02200 87.15700 1.000 56.74000 555 LEU A CA 1
ATOM 3218 C C . LEU A 1 556 ? 126.82400 109.82100 85.75000 1.000 56.74000 555 LEU A C 1
ATOM 3219 O O . LEU A 1 556 ? 127.58300 109.92600 84.78200 1.000 56.74000 555 LEU A O 1
ATOM 3224 N N . GLU A 1 557 ? 125.52900 109.52500 85.61400 1.000 66.01000 556 GLU A N 1
ATOM 3225 C CA . GLU A 1 557 ? 124.92900 109.53700 84.28100 1.000 66.01000 556 GLU A CA 1
ATOM 3226 C C . GLU A 1 557 ? 124.82700 110.95900 83.73300 1.000 66.01000 556 GLU A C 1
ATOM 3227 O O . GLU A 1 557 ? 125.02300 111.17800 82.53100 1.000 66.01000 556 GLU A O 1
ATOM 3233 N N . VAL A 1 558 ? 124.54600 111.93100 84.60400 1.000 65.47000 557 VAL A N 1
ATOM 3234 C CA . VAL A 1 558 ? 124.50300 113.33700 84.20300 1.000 65.47000 557 VAL A CA 1
ATOM 3235 C C . VAL A 1 558 ? 125.89200 113.82100 83.78700 1.000 65.47000 557 VAL A C 1
ATOM 3236 O O . VAL A 1 558 ? 126.03600 114.58200 82.81900 1.000 65.47000 557 VAL A O 1
ATOM 3240 N N . TYR A 1 559 ? 126.93600 113.33500 84.46800 1.000 67.19000 558 TYR A N 1
ATOM 3241 C CA . TYR A 1 559 ? 128.30300 113.78600 84.21300 1.000 67.19000 558 TYR A CA 1
ATOM 3242 C C . TYR A 1 559 ? 128.80600 113.38000 82.83200 1.000 67.19000 558 TYR A C 1
ATOM 3243 O O . TYR A 1 559 ? 129.65600 114.07100 82.25900 1.000 67.19000 558 TYR A O 1
ATOM 3252 N N . VAL A 1 560 ? 128.28700 112.29300 82.26700 1.000 70.60000 559 VAL A N 1
ATOM 3253 C CA . VAL A 1 560 ? 128.76900 111.81900 80.97500 1.000 70.60000 559 VAL A CA 1
ATOM 3254 C C . VAL A 1 560 ? 127.62600 112.07500 79.99200 1.000 70.60000 559 VAL A C 1
ATOM 3255 O O . VAL A 1 560 ? 127.45800 111.37900 78.98400 1.000 70.60000 559 VAL A O 1
ATOM 3259 N N . SER A 1 561 ? 126.82000 113.08500 80.29200 1.000 75.33000 560 SER A N 1
ATOM 3260 C CA . SER A 1 561 ? 125.75900 113.50600 79.39100 1.000 75.33000 560 SER A CA 1
ATOM 3261 C C . SER A 1 561 ? 126.06400 114.88700 78.83300 1.000 75.33000 560 SER A C 1
ATOM 3262 O O . SER A 1 561 ? 127.01800 115.54000 79.25800 1.000 75.33000 560 SER A O 1
ATOM 3265 N N . ALA B 1 50 ? 106.80500 119.62800 80.33100 1.000 64.17000 49 ALA B N 1
ATOM 3266 C CA . ALA B 1 50 ? 106.15600 120.91500 80.54700 1.000 64.17000 49 ALA B CA 1
ATOM 3267 C C . ALA B 1 50 ? 105.04900 120.79100 81.58500 1.000 64.17000 49 ALA B C 1
ATOM 3268 O O . ALA B 1 50 ? 104.96700 121.58300 82.52400 1.000 64.17000 49 ALA B O 1
ATOM 3270 N N . GLN B 1 51 ? 104.19600 119.78500 81.39500 1.000 67.14000 50 GLN B N 1
ATOM 3271 C CA . GLN B 1 51 ? 103.10800 119.52100 82.32900 1.000 67.14000 50 GLN B CA 1
ATOM 3272 C C . GLN B 1 51 ? 103.60400 118.74400 83.54100 1.000 67.14000 50 GLN B C 1
ATOM 3273 O O . GLN B 1 51 ? 103.24500 119.05800 84.68300 1.000 67.14000 50 GLN B O 1
ATOM 3279 N N . LYS B 1 52 ? 104.44700 117.73500 83.30100 1.000 63.19000 51 LYS B N 1
ATOM 3280 C CA . LYS B 1 52 ? 104.94800 116.87400 84.36400 1.000 63.19000 51 LYS B CA 1
ATOM 3281 C C . LYS B 1 52 ? 105.85400 117.61300 85.33800 1.000 63.19000 51 LYS B C 1
ATOM 3282 O O . LYS B 1 52 ? 105.92300 117.22500 86.50500 1.000 63.19000 51 LYS B O 1
ATOM 3288 N N . SER B 1 53 ? 106.50800 118.69100 84.89900 1.000 59.19000 52 SER B N 1
ATOM 3289 C CA . SER B 1 53 ? 107.35800 119.46700 85.79700 1.000 59.19000 52 SER B CA 1
ATOM 3290 C C . SER B 1 53 ? 106.53000 120.21300 86.83900 1.000 59.19000 52 SER B C 1
ATOM 3291 O O . SER B 1 53 ? 106.81700 120.14400 88.04200 1.000 59.19000 52 SER B O 1
ATOM 3294 N N . GLY B 1 54 ? 105.49100 120.92900 86.39800 1.000 56.97000 53 GLY B N 1
ATOM 3295 C CA . GLY B 1 54 ? 104.59600 121.57700 87.34200 1.000 56.97000 53 GLY B CA 1
ATOM 3296 C C . GLY B 1 54 ? 103.79500 120.58500 88.15600 1.000 56.97000 53 GLY B C 1
ATOM 3297 O O . GLY B 1 54 ? 103.43900 120.86300 89.30700 1.000 56.97000 53 GLY B O 1
ATOM 3298 N N . GLN B 1 55 ? 103.51400 119.41700 87.57200 1.000 55.74000 54 GLN B N 1
ATOM 3299 C CA . GLN B 1 55 ? 102.93000 118.30600 88.31300 1.000 55.74000 54 GLN B CA 1
ATOM 3300 C C . GLN B 1 55 ? 103.83600 117.87100 89.45900 1.000 55.74000 54 GLN B C 1
ATOM 3301 O O . GLN B 1 55 ? 103.37400 117.66500 90.59000 1.000 55.74000 54 GLN B O 1
ATOM 3307 N N . LEU B 1 56 ? 105.14200 117.79300 89.19400 1.000 52.81000 55 LEU B N 1
ATOM 3308 C CA . LEU B 1 56 ? 106.11900 117.47300 90.22600 1.000 52.81000 55 LEU B CA 1
ATOM 3309 C C . LEU B 1 56 ? 106.18000 118.56400 91.28600 1.000 52.81000 55 LEU B C 1
ATOM 3310 O O . LEU B 1 56 ? 106.30000 118.26200 92.47400 1.000 52.81000 55 LEU B O 1
ATOM 3315 N N . PHE B 1 57 ? 106.09400 119.83300 90.87500 1.000 52.23000 56 PHE B N 1
ATOM 3316 C CA . PHE B 1 57 ? 106.20200 120.93600 91.83400 1.000 52.23000 56 PHE B CA 1
ATOM 3317 C C . PHE B 1 57 ? 104.99100 120.99300 92.76200 1.000 52.23000 56 PHE B C 1
ATOM 3318 O O . PHE B 1 57 ? 105.13300 121.22900 93.97400 1.000 52.23000 56 PHE B O 1
ATOM 3326 N N . SER B 1 58 ? 103.79700 120.76300 92.20700 1.000 51.19000 57 SER B N 1
ATOM 3327 C CA . SER B 1 58 ? 102.59700 120.62300 93.02500 1.000 51.19000 57 SER B CA 1
ATOM 3328 C C . SER B 1 58 ? 102.70000 119.42200 93.95200 1.000 51.19000 57 SER B C 1
ATOM 3329 O O . SER B 1 58 ? 102.22900 119.47200 95.09500 1.000 51.19000 57 SER B O 1
ATOM 3332 N N . GLY B 1 59 ? 103.34200 118.34600 93.48600 1.000 46.65000 58 GLY B N 1
ATOM 3333 C CA . GLY B 1 59 ? 103.60000 117.21400 94.35900 1.000 46.65000 58 GLY B CA 1
ATOM 3334 C C . GLY B 1 59 ? 104.55100 117.53200 95.49800 1.000 46.65000 58 GLY B C 1
ATOM 3335 O O . GLY B 1 59 ? 104.40600 116.99900 96.59600 1.000 46.65000 58 GLY B O 1
ATOM 3336 N N . LEU B 1 60 ? 105.54300 118.39400 95.24900 1.000 45.98000 59 LEU B N 1
ATOM 3337 C CA . LEU B 1 60 ? 106.44000 118.81100 96.33000 1.000 45.98000 59 LEU B CA 1
ATOM 3338 C C . LEU B 1 60 ? 105.70900 119.64300 97.37100 1.000 45.98000 59 LEU B C 1
ATOM 3339 O O . LEU B 1 60 ? 105.93500 119.46600 98.57700 1.000 45.98000 59 LEU B O 1
ATOM 3344 N N . LEU B 1 61 ? 104.83700 120.55500 96.91900 1.000 44.00000 60 LEU B N 1
ATOM 3345 C CA . LEU B 1 61 ? 103.98400 121.29800 97.84900 1.000 44.00000 60 LEU B CA 1
ATOM 3346 C C . LEU B 1 61 ? 103.10900 120.35800 98.66800 1.000 44.00000 60 LEU B C 1
ATOM 3347 O O . LEU B 1 61 ? 103.01000 120.49600 99.89800 1.000 44.00000 60 LEU B O 1
ATOM 3352 N N . ALA B 1 62 ? 102.51300 119.36500 98.00300 1.000 41.10000 61 ALA B N 1
ATOM 3353 C CA . ALA B 1 62 ? 101.63400 118.42700 98.68700 1.000 41.10000 61 ALA B CA 1
ATOM 3354 C C . ALA B 1 62 ? 102.39500 117.56200 99.67900 1.000 41.10000 61 ALA B C 1
ATOM 3355 O O . ALA B 1 62 ? 101.91500 117.33400 100.79000 1.000 41.10000 61 ALA B O 1
ATOM 3357 N N . LEU B 1 63 ? 103.59300 117.09500 99.31400 1.000 41.54000 62 LEU B N 1
ATOM 3358 C CA . LEU B 1 63 ? 104.32700 116.22600 100.22600 1.000 41.54000 62 LEU B CA 1
ATOM 3359 C C . LEU B 1 63 ? 104.87700 117.00800 101.40500 1.000 41.54000 62 LEU B C 1
ATOM 3360 O O . LEU B 1 63 ? 104.95200 116.46800 102.51200 1.000 41.54000 62 LEU B O 1
ATOM 3365 N N . ASN B 1 64 ? 105.22400 118.28200 101.20500 1.000 39.75000 63 ASN B N 1
ATOM 3366 C CA . ASN B 1 64 ? 105.67400 119.09400 102.32900 1.000 39.75000 63 ASN B CA 1
ATOM 3367 C C . ASN B 1 64 ? 104.54200 119.36300 103.31000 1.000 39.75000 63 ASN B C 1
ATOM 3368 O O . ASN B 1 64 ? 104.73500 119.24500 104.52700 1.000 39.75000 63 ASN B O 1
ATOM 3373 N N . VAL B 1 65 ? 103.34500 119.67600 102.80000 1.000 37.95000 64 VAL B N 1
ATOM 3374 C CA . VAL B 1 65 ? 102.20400 119.89700 103.68800 1.000 37.95000 64 VAL B CA 1
ATOM 3375 C C . VAL B 1 65 ? 101.79700 118.60000 104.39000 1.000 37.95000 64 VAL B C 1
ATOM 3376 O O . VAL B 1 65 ? 101.51800 118.60100 105.59800 1.000 37.95000 64 VAL B O 1
ATOM 3380 N N . VAL B 1 66 ? 101.81800 117.47200 103.66300 1.000 38.04000 65 VAL B N 1
ATOM 3381 C CA . VAL B 1 66 ? 101.46200 116.17400 104.24100 1.000 38.04000 65 VAL B CA 1
ATOM 3382 C C . VAL B 1 66 ? 102.44700 115.76700 105.32800 1.000 38.04000 65 VAL B C 1
ATOM 3383 O O . VAL B 1 66 ? 102.04000 115.34700 106.41300 1.000 38.04000 65 VAL B O 1
ATOM 3387 N N . PHE B 1 67 ? 103.74900 115.93000 105.08600 1.000 36.00000 66 PHE B N 1
ATOM 3388 C CA . PHE B 1 67 ? 104.72100 115.48900 106.07900 1.000 36.00000 66 PHE B CA 1
ATOM 3389 C C . PHE B 1 67 ? 104.80100 116.43400 107.26500 1.000 36.00000 66 PHE B C 1
ATOM 3390 O O . PHE B 1 67 ? 105.02900 115.97600 108.39100 1.000 36.00000 66 PHE B O 1
ATOM 3398 N N . LEU B 1 68 ? 104.54700 117.72800 107.05200 1.000 34.78000 67 LEU B N 1
ATOM 3399 C CA . LEU B 1 68 ? 104.47700 118.66000 108.16900 1.000 34.78000 67 LEU B CA 1
ATOM 3400 C C . LEU B 1 68 ? 103.27400 118.36700 109.05900 1.000 34.78000 67 LEU B C 1
ATOM 3401 O O . LEU B 1 68 ? 103.40800 118.26700 110.28900 1.000 34.78000 67 LEU B O 1
ATOM 3406 N N . GLY B 1 69 ? 102.09600 118.18400 108.45500 1.000 35.81000 68 GLY B N 1
ATOM 3407 C CA . GLY B 1 69 ? 100.92300 117.85500 109.24200 1.000 35.81000 68 GLY B CA 1
ATOM 3408 C C . GLY B 1 69 ? 100.98800 116.48000 109.86900 1.000 35.81000 68 GLY B C 1
ATOM 3409 O O . GLY B 1 69 ? 100.46900 116.27600 110.96600 1.000 35.81000 68 GLY B O 1
ATOM 3410 N N . SER B 1 70 ? 101.63300 115.52400 109.19500 1.000 34.29000 69 SER B N 1
ATOM 3411 C CA . SER B 1 70 ? 101.81900 114.19900 109.76500 1.000 34.29000 69 SER B CA 1
ATOM 3412 C C . SER B 1 70 ? 102.78200 114.23800 110.93400 1.000 34.29000 69 SER B C 1
ATOM 3413 O O . SER B 1 70 ? 102.61400 113.48100 111.89100 1.000 34.29000 69 SER B O 1
ATOM 3416 N N . ALA B 1 71 ? 103.77000 115.13500 110.89000 1.000 35.26000 70 ALA B N 1
ATOM 3417 C CA . ALA B 1 71 ? 104.63400 115.33500 112.04400 1.000 35.26000 70 ALA B CA 1
ATOM 3418 C C . ALA B 1 71 ? 103.87000 115.95300 113.20700 1.000 35.26000 70 ALA B C 1
ATOM 3419 O O . ALA B 1 71 ? 104.09400 115.57800 114.36200 1.000 35.26000 70 ALA B O 1
ATOM 3421 N N . PHE B 1 72 ? 102.93700 116.87400 112.92000 1.000 37.47000 71 PHE B N 1
ATOM 3422 C CA . PHE B 1 72 ? 102.09000 117.42700 113.98500 1.000 37.47000 71 PHE B CA 1
ATOM 3423 C C . PHE B 1 72 ? 101.17500 116.37100 114.59900 1.000 37.47000 71 PHE B C 1
ATOM 3424 O O . PHE B 1 72 ? 101.05300 116.28300 115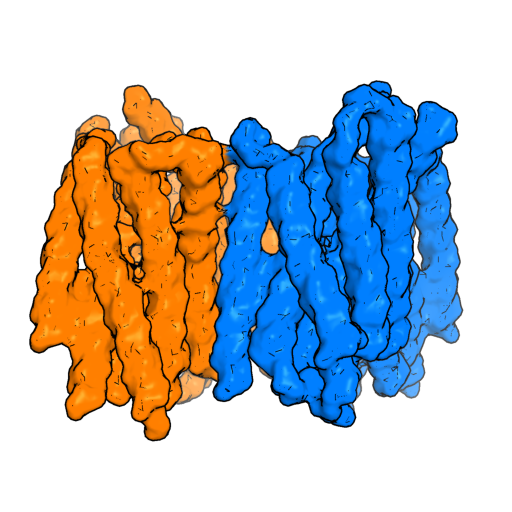.82600 1.000 37.47000 71 PHE B O 1
ATOM 3432 N N . ILE B 1 73 ? 100.51100 115.57300 113.76000 1.000 36.73000 72 ILE B N 1
ATOM 3433 C CA . ILE B 1 73 ? 99.58300 114.55700 114.25400 1.000 36.73000 72 ILE B CA 1
ATOM 3434 C C . ILE B 1 73 ? 100.33500 113.46900 115.01300 1.000 36.73000 72 ILE B C 1
ATOM 3435 O O . ILE B 1 73 ? 99.89900 113.02400 116.08200 1.000 36.73000 72 ILE B O 1
ATOM 3440 N N . SER B 1 74 ? 101.49900 113.06400 114.50500 1.000 37.74000 73 SER B N 1
ATOM 3441 C CA . SER B 1 74 ? 102.30100 112.06200 115.18500 1.000 37.74000 73 SER B CA 1
ATOM 3442 C C . SER B 1 74 ? 102.89100 112.59700 116.47800 1.000 37.74000 73 SER B C 1
ATOM 3443 O O . SER B 1 74 ? 103.02400 111.84800 117.44600 1.000 37.74000 73 SER B O 1
ATOM 3446 N N . SER B 1 75 ? 103.21500 113.88800 116.53500 1.000 42.33000 74 SER B N 1
ATOM 3447 C CA . SER B 1 75 ? 103.62000 114.46900 117.80500 1.000 42.33000 74 SER B CA 1
ATOM 3448 C C . SER B 1 75 ? 102.45100 114.56400 118.77100 1.000 42.33000 74 SER B C 1
ATOM 3449 O O . SER B 1 75 ? 102.65700 114.53400 119.98300 1.000 42.33000 74 SER B O 1
ATOM 3452 N N . MET B 1 76 ? 101.22500 114.66800 118.25800 1.000 43.45000 75 MET B N 1
ATOM 3453 C CA . MET B 1 76 ? 100.05600 114.59200 119.12900 1.000 43.45000 75 MET B CA 1
ATOM 3454 C C . MET B 1 76 ? 99.86900 113.18200 119.67900 1.000 43.45000 75 MET B C 1
ATOM 3455 O O . MET B 1 76 ? 99.44500 113.01300 120.82900 1.000 43.45000 75 MET B O 1
ATOM 3460 N N . ILE B 1 77 ? 100.17500 112.15900 118.87600 1.000 40.97000 76 ILE B N 1
ATOM 3461 C CA . ILE B 1 77 ? 100.09600 110.78100 119.36100 1.000 40.97000 76 ILE B CA 1
ATOM 3462 C C . ILE B 1 77 ? 101.19400 110.51100 120.38200 1.000 40.97000 76 ILE B C 1
ATOM 3463 O O . ILE B 1 77 ? 100.93600 110.04000 121.49400 1.000 40.97000 76 ILE B O 1
ATOM 3468 N N . PHE B 1 78 ? 102.43900 110.80200 120.01100 1.000 41.44000 77 PHE B N 1
ATOM 3469 C CA . PHE B 1 78 ? 103.57500 110.37500 120.81700 1.000 41.44000 77 PHE B CA 1
ATOM 3470 C C . PHE B 1 78 ? 103.84200 111.33600 121.97300 1.000 41.44000 77 PHE B C 1
ATOM 3471 O O . PHE B 1 78 ? 103.80300 110.93800 123.14100 1.000 41.44000 77 PHE B O 1
ATOM 3479 N N . ASN B 1 79 ? 104.11200 112.60600 121.67500 1.000 49.74000 78 ASN B N 1
ATOM 3480 C CA . ASN B 1 79 ? 104.40500 113.58900 122.72100 1.000 49.74000 78 ASN B CA 1
ATOM 3481 C C . ASN B 1 79 ? 103.17500 114.44500 123.00900 1.000 49.74000 78 ASN B C 1
ATOM 3482 O O . ASN B 1 79 ? 103.07100 115.60100 122.60100 1.000 49.74000 78 ASN B O 1
ATOM 3487 N N . HIS B 1 80 ? 102.25000 113.85800 123.76600 1.000 55.97000 79 HIS B N 1
ATOM 3488 C CA . HIS B 1 80 ? 100.95300 114.48100 123.99500 1.000 55.97000 79 HIS B CA 1
ATOM 3489 C C . HIS B 1 80 ? 101.02600 115.72600 124.87300 1.000 55.97000 79 HIS B C 1
ATOM 3490 O O . HIS B 1 80 ? 100.07700 116.51600 124.87800 1.000 55.97000 79 HIS B O 1
ATOM 3497 N N . VAL B 1 81 ? 102.12200 115.93300 125.60100 1.000 57.09000 80 VAL B N 1
ATOM 3498 C CA . VAL B 1 81 ? 102.18300 117.05900 126.52800 1.000 57.09000 80 VAL B CA 1
ATOM 3499 C C . VAL B 1 81 ? 102.60100 118.33600 125.80600 1.000 57.09000 80 VAL B C 1
ATOM 3500 O O . VAL B 1 81 ? 102.37200 119.44400 126.30000 1.000 57.09000 80 VAL B O 1
ATOM 3504 N N . ALA B 1 82 ? 103.21400 118.20900 124.62700 1.000 54.09000 81 ALA B N 1
ATOM 3505 C CA . ALA B 1 82 ? 103.72500 119.40100 123.95900 1.000 54.09000 81 ALA B CA 1
ATOM 3506 C C . ALA B 1 82 ? 102.76500 119.89800 122.88900 1.000 54.09000 81 ALA B C 1
ATOM 3507 O O . ALA B 1 82 ? 102.40200 121.07800 122.87800 1.000 54.09000 81 ALA B O 1
ATOM 3509 N N . ILE B 1 83 ? 102.34600 119.02100 121.98300 1.000 49.84000 82 ILE B N 1
ATOM 3510 C CA . ILE B 1 83 ? 101.42600 119.37700 120.91100 1.000 49.84000 82 ILE B CA 1
ATOM 3511 C C . ILE B 1 83 ? 100.02100 118.96900 121.32800 1.000 49.84000 82 ILE B C 1
ATOM 3512 O O . ILE B 1 83 ? 99.76600 117.79500 121.61800 1.000 49.84000 82 ILE B O 1
ATOM 3517 N N . THR B 1 84 ? 99.11600 119.93900 121.35900 1.000 50.48000 83 THR B N 1
ATOM 3518 C CA . THR B 1 84 ? 97.74100 119.76400 121.79300 1.000 50.48000 83 THR B CA 1
ATOM 3519 C C . THR B 1 84 ? 96.87300 119.61100 120.54500 1.000 50.48000 83 THR B C 1
ATOM 3520 O O . THR B 1 84 ? 97.23900 120.07500 119.46200 1.000 50.48000 83 THR B O 1
ATOM 3524 N N . LEU B 1 85 ? 95.74200 118.90200 120.68900 1.000 50.03000 84 LEU B N 1
ATOM 3525 C CA . LEU B 1 85 ? 94.78800 118.72200 119.59400 1.000 50.03000 84 LEU B CA 1
ATOM 3526 C C . LEU B 1 85 ? 94.23000 120.05000 119.08500 1.000 50.03000 84 LEU B C 1
ATOM 3527 O O . LEU B 1 85 ? 93.86400 120.15200 117.90800 1.000 50.03000 84 LEU B O 1
ATOM 3532 N N . ALA B 1 86 ? 94.17700 121.07800 119.93800 1.000 48.49000 85 ALA B N 1
ATOM 3533 C CA . ALA B 1 86 ? 93.78100 122.40600 119.48300 1.000 48.49000 85 ALA B CA 1
ATOM 3534 C C . ALA B 1 86 ? 94.77200 122.98600 118.48200 1.000 48.49000 85 ALA B C 1
ATOM 3535 O O . ALA B 1 86 ? 94.36900 123.71100 117.57100 1.000 48.49000 85 ALA B O 1
ATOM 3537 N N . ASP B 1 87 ? 96.05800 122.65400 118.60800 1.000 46.27000 86 ASP B N 1
ATOM 3538 C CA . ASP B 1 87 ? 97.03900 123.12700 117.63500 1.000 46.27000 86 ASP B CA 1
ATOM 3539 C C . ASP B 1 87 ? 96.89600 122.40800 116.30100 1.000 46.27000 86 ASP B C 1
ATOM 3540 O O . ASP B 1 87 ? 97.07900 123.02100 115.24000 1.000 46.27000 86 ASP B O 1
ATOM 3545 N N . VAL B 1 88 ? 96.54700 121.12100 116.33600 1.000 43.80000 87 VAL B N 1
ATOM 3546 C CA . VAL B 1 88 ? 96.25300 120.39400 115.10800 1.000 43.80000 87 VAL B CA 1
ATOM 3547 C C . VAL B 1 88 ? 94.99300 120.94500 114.46200 1.000 43.80000 87 VAL B C 1
ATOM 3548 O O . VAL B 1 88 ? 94.89800 121.03800 113.23400 1.000 43.80000 87 VAL B O 1
ATOM 3552 N N . TRP B 1 89 ? 94.02000 121.35300 115.28000 1.000 47.33000 88 TRP B N 1
ATOM 3553 C CA . TRP B 1 89 ? 92.81100 121.96500 114.74600 1.000 47.33000 88 TRP B CA 1
ATOM 3554 C C . TRP B 1 89 ? 93.08400 123.34100 114.16500 1.000 47.33000 88 TRP B C 1
ATOM 3555 O O . TRP B 1 89 ? 92.45600 123.71900 113.17900 1.000 47.33000 88 TRP B O 1
ATOM 3566 N N . ILE B 1 90 ? 94.02600 124.08800 114.74400 1.000 40.88000 89 ILE B N 1
ATOM 3567 C CA . ILE B 1 90 ? 94.41700 125.38200 114.18900 1.000 40.88000 89 ILE B CA 1
ATOM 3568 C C . ILE B 1 90 ? 95.10700 125.20000 112.84200 1.000 40.88000 89 ILE B C 1
ATOM 3569 O O . ILE B 1 90 ? 94.81000 125.91900 111.87800 1.000 40.88000 89 ILE B O 1
ATOM 3574 N N . LEU B 1 91 ? 96.01400 124.22100 112.74900 1.000 38.65000 90 LEU B N 1
ATOM 3575 C CA . LEU B 1 91 ? 96.70600 123.95200 111.49000 1.000 38.65000 90 LEU B CA 1
ATOM 3576 C C . LEU B 1 91 ? 95.73400 123.48300 110.41600 1.000 38.65000 90 LEU B C 1
ATOM 3577 O O . LEU B 1 91 ? 95.75200 123.98300 109.28200 1.000 38.65000 90 LEU B O 1
ATOM 3582 N N . LEU B 1 92 ? 94.84200 122.55600 110.77100 1.000 37.88000 91 LEU B N 1
ATOM 3583 C CA . LEU B 1 92 ? 93.86200 122.07600 109.80800 1.000 37.88000 91 LEU B CA 1
ATOM 3584 C C . LEU B 1 92 ? 92.81100 123.13300 109.49100 1.000 37.88000 91 LEU B C 1
ATOM 3585 O O . LEU B 1 92 ? 92.27100 123.13400 108.38700 1.000 37.88000 91 LEU B O 1
ATOM 3590 N N . SER B 1 93 ? 92.55600 124.07800 110.40000 1.000 41.68000 92 SER B N 1
ATOM 3591 C CA . SER B 1 93 ? 91.62200 125.15700 110.09600 1.000 41.68000 92 SER B CA 1
ATOM 3592 C C . SER B 1 93 ? 92.22700 126.15300 109.12100 1.000 41.68000 92 SER B C 1
ATOM 3593 O O . SER B 1 93 ? 91.54100 126.60800 108.20400 1.000 41.68000 92 SER B O 1
ATOM 3596 N N . ILE B 1 94 ? 93.50600 126.50300 109.30700 1.000 38.81000 93 ILE B N 1
ATOM 3597 C CA . ILE B 1 94 ? 94.22000 127.36000 108.35700 1.000 38.81000 93 ILE B CA 1
ATOM 3598 C C . ILE B 1 94 ? 94.26200 126.70600 106.98600 1.000 38.81000 93 ILE B C 1
ATOM 3599 O O . ILE B 1 94 ? 93.98800 127.34200 105.95700 1.000 38.81000 93 ILE B O 1
ATOM 3604 N N . LEU B 1 95 ? 94.54300 125.40600 106.96400 1.000 40.76000 94 LEU B N 1
ATOM 3605 C CA . LEU B 1 95 ? 94.62100 124.67100 105.71100 1.000 40.76000 94 LEU B CA 1
ATOM 3606 C C . LEU B 1 95 ? 93.25100 124.54800 105.04800 1.000 40.76000 94 LEU B C 1
ATOM 3607 O O . LEU B 1 95 ? 93.13000 124.69500 103.82400 1.000 40.76000 94 LEU B O 1
ATOM 3612 N N . LYS B 1 96 ? 92.20500 124.33500 105.85100 1.000 42.89000 95 LYS B N 1
ATOM 3613 C CA . LYS B 1 96 ? 90.85000 124.23100 105.32700 1.000 42.89000 95 LYS B CA 1
ATOM 3614 C C . LYS B 1 96 ? 90.37100 125.55900 104.76500 1.000 42.89000 95 LYS B C 1
ATOM 3615 O O . LYS B 1 96 ? 89.74600 125.58800 103.70500 1.000 42.89000 95 LYS B O 1
ATOM 3621 N N . VAL B 1 97 ? 90.68000 126.66700 105.44700 1.000 43.66000 96 VAL B N 1
ATOM 3622 C CA . VAL B 1 97 ? 90.30500 127.99400 104.96500 1.000 43.66000 96 VAL B CA 1
ATOM 3623 C C . VAL B 1 97 ? 91.04400 128.32700 103.67500 1.000 43.66000 96 VAL B C 1
ATOM 3624 O O . VAL B 1 97 ? 90.46800 128.92800 102.76200 1.000 43.66000 96 VAL B O 1
ATOM 3628 N N . LEU B 1 98 ? 92.30400 127.89500 103.55000 1.000 44.88000 97 LEU B N 1
ATOM 3629 C CA . LEU B 1 98 ? 93.02200 128.09600 102.29000 1.000 44.88000 97 LEU B CA 1
ATOM 3630 C C . LEU B 1 98 ? 92.39400 127.30000 101.14700 1.000 44.88000 97 LEU B C 1
ATOM 3631 O O . LEU B 1 98 ? 92.26500 127.81000 100.02400 1.000 44.88000 97 LEU B O 1
ATOM 3636 N N . CYS B 1 99 ? 91.96100 126.06400 101.42000 1.000 48.05000 98 CYS B N 1
ATOM 3637 C CA . CYS B 1 99 ? 91.21600 125.33100 100.39800 1.000 48.05000 98 CYS B CA 1
ATOM 3638 C C . CYS B 1 99 ? 89.86600 125.96800 100.09700 1.000 48.05000 98 CYS B C 1
ATOM 3639 O O . CYS B 1 99 ? 89.42100 125.91800 98.94900 1.000 48.05000 98 CYS B O 1
ATOM 3642 N N . LEU B 1 100 ? 89.20900 126.56500 101.09800 1.000 47.21000 99 LEU B N 1
ATOM 3643 C CA . LEU B 1 100 ? 87.93500 127.23700 100.85500 1.000 47.21000 99 LEU B CA 1
ATOM 3644 C C . LEU B 1 100 ? 88.11300 128.44300 99.95100 1.000 47.21000 99 LEU B C 1
ATOM 3645 O O . LEU B 1 100 ? 87.32400 128.63900 99.02200 1.000 47.21000 99 LEU B O 1
ATOM 3650 N N . CYS B 1 101 ? 89.14300 129.25700 100.21100 1.000 46.91000 100 CYS B N 1
ATOM 3651 C CA . CYS B 1 101 ? 89.42800 130.39600 99.34400 1.000 46.91000 100 CYS B CA 1
ATOM 3652 C C . CYS B 1 101 ? 89.78400 129.94600 97.93900 1.000 46.91000 100 CYS B C 1
ATOM 3653 O O . CYS B 1 101 ? 89.35100 130.56900 96.96400 1.000 46.91000 100 CYS B O 1
ATOM 3656 N N . TRP B 1 102 ? 90.51200 128.83200 97.80700 1.000 46.38000 101 TRP B N 1
ATOM 3657 C CA . TRP B 1 102 ? 90.85200 128.39000 96.45900 1.000 46.38000 101 TRP B CA 1
ATOM 3658 C C . TRP B 1 102 ? 89.63600 127.85100 95.71100 1.000 46.38000 101 TRP B C 1
ATOM 3659 O O . TRP B 1 102 ? 89.44400 128.18300 94.53900 1.000 46.38000 101 TRP B O 1
ATOM 3670 N N . ILE B 1 103 ? 88.80000 127.02900 96.35300 1.000 47.36000 102 ILE B N 1
ATOM 3671 C CA . ILE B 1 103 ? 87.66900 126.46900 95.61500 1.000 47.36000 102 ILE B CA 1
ATOM 3672 C C . ILE B 1 103 ? 86.60200 127.52800 95.38000 1.000 47.36000 102 ILE B C 1
ATOM 3673 O O . ILE B 1 103 ? 85.87900 127.46800 94.38200 1.000 47.36000 102 ILE B O 1
ATOM 3678 N N . ILE B 1 104 ? 86.51500 128.53700 96.25100 1.000 48.40000 103 ILE B N 1
ATOM 3679 C CA . ILE B 1 104 ? 85.58200 129.63100 96.02200 1.000 48.40000 103 ILE B CA 1
ATOM 3680 C C . ILE B 1 104 ? 86.06300 130.49400 94.86600 1.000 48.40000 103 ILE B C 1
ATOM 3681 O O . ILE B 1 104 ? 85.27200 130.87000 93.99200 1.000 48.40000 103 ILE B O 1
ATOM 3686 N N . TYR B 1 105 ? 87.37300 130.77000 94.80500 1.000 54.18000 104 TYR B N 1
ATOM 3687 C CA . TYR B 1 105 ? 87.93200 131.46500 93.65100 1.000 54.18000 104 TYR B CA 1
ATOM 3688 C C . TYR B 1 105 ? 87.78400 130.64300 92.38000 1.000 54.18000 104 TYR B C 1
ATOM 3689 O O . TYR B 1 105 ? 87.56100 131.20800 91.30800 1.000 54.18000 104 TYR B O 1
ATOM 3698 N N . TYR B 1 106 ? 87.83500 129.31600 92.49500 1.000 58.78000 105 TYR B N 1
ATOM 3699 C CA . TYR B 1 106 ? 87.60000 128.44100 91.35200 1.000 58.78000 105 TYR B CA 1
ATOM 3700 C C . TYR B 1 106 ? 86.17300 128.58000 90.83800 1.000 58.78000 105 TYR B C 1
ATOM 3701 O O . TYR B 1 106 ? 85.95900 128.92500 89.66800 1.000 58.78000 105 TYR B O 1
ATOM 3710 N N . LEU B 1 107 ? 85.19400 128.38000 91.73000 1.000 57.25000 106 LEU B N 1
ATOM 3711 C CA . LEU B 1 107 ? 83.78000 128.41800 91.36800 1.000 57.25000 106 LEU B CA 1
ATOM 3712 C C . LEU B 1 107 ? 83.33200 129.79900 90.90900 1.000 57.25000 106 LEU B C 1
ATOM 3713 O O . LEU B 1 107 ? 82.35900 129.91300 90.15700 1.000 57.25000 106 LEU B O 1
ATOM 3718 N N . LEU B 1 108 ? 84.01800 130.85800 91.33800 1.000 56.49000 107 LEU B N 1
ATOM 3719 C CA . LEU B 1 108 ? 83.57000 132.19800 90.99900 1.000 56.49000 107 LEU B CA 1
ATOM 3720 C C . LEU B 1 108 ? 84.35500 132.85600 89.87200 1.000 56.49000 107 LEU B C 1
ATOM 3721 O O . LEU B 1 108 ? 83.79400 133.70900 89.17800 1.000 56.49000 107 LEU B O 1
ATOM 3726 N N . GLY B 1 109 ? 85.61800 132.49600 89.65400 1.000 58.56000 108 GLY B N 1
ATOM 3727 C CA . GLY B 1 109 ? 86.39300 133.18900 88.65100 1.000 58.56000 108 GLY B CA 1
ATOM 3728 C C . GLY B 1 109 ? 87.31600 132.32700 87.81700 1.000 58.56000 108 GLY B C 1
ATOM 3729 O O . GLY B 1 109 ? 88.04300 132.86000 86.97500 1.000 58.56000 108 GLY B O 1
ATOM 3730 N N . THR B 1 110 ? 87.33600 131.01300 88.03900 1.000 65.99000 109 THR B N 1
ATOM 3731 C CA . THR B 1 110 ? 88.11900 130.14400 87.17200 1.000 65.99000 109 THR B CA 1
ATOM 3732 C C . THR B 1 110 ? 87.24800 129.33600 86.22600 1.000 65.99000 109 THR B C 1
ATOM 3733 O O . THR B 1 110 ? 87.65100 129.08100 85.08700 1.000 65.99000 109 THR B O 1
ATOM 3737 N N . SER B 1 111 ? 86.04100 128.97800 86.65700 1.000 68.93000 110 SER B N 1
ATOM 3738 C CA . SER B 1 111 ? 85.12600 128.13800 85.90100 1.000 68.93000 110 SER B CA 1
ATOM 3739 C C . SER B 1 111 ? 84.37300 128.89500 84.80500 1.000 68.93000 110 SER B C 1
ATOM 3740 O O . SER B 1 111 ? 83.45400 128.32600 84.20200 1.000 68.93000 110 SER B O 1
ATOM 3743 N N . ARG B 1 112 ? 84.73400 130.14500 84.52400 1.000 72.00000 111 ARG B N 1
ATOM 3744 C CA . ARG B 1 112 ? 83.99300 130.98600 83.59200 1.000 72.00000 111 ARG B CA 1
ATOM 3745 C C . ARG B 1 112 ? 84.73100 131.24000 82.28900 1.000 72.00000 111 ARG B C 1
ATOM 3746 O O . ARG B 1 112 ? 84.09500 131.45400 81.25600 1.000 72.00000 111 ARG B O 1
ATOM 3754 N N . GLN B 1 113 ? 86.05700 131.22400 82.31400 1.000 72.97000 112 GLN B N 1
ATOM 3755 C CA . GLN B 1 113 ? 86.84700 131.30500 81.09700 1.000 72.97000 112 GLN B CA 1
ATOM 3756 C C . GLN B 1 113 ? 86.77000 129.97100 80.34700 1.000 72.97000 112 GLN B C 1
ATOM 3757 O O . GLN B 1 113 ? 86.39900 128.95300 80.93600 1.000 72.97000 112 GLN B O 1
ATOM 3763 N N . PRO B 1 114 ? 87.07000 129.95300 79.02000 1.000 76.19000 113 PRO B N 1
ATOM 3764 C CA . PRO B 1 114 ? 86.98800 128.68900 78.26900 1.000 76.19000 113 PRO B CA 1
ATOM 3765 C C . PRO B 1 114 ? 87.94600 127.59900 78.72700 1.000 76.19000 113 PRO B C 1
ATOM 3766 O O . PRO B 1 114 ? 89.16900 127.74800 78.65300 1.000 76.19000 113 PRO B O 1
ATOM 3770 N N . HIS B 1 115 ? 87.37900 126.49900 79.21000 1.000 77.65000 114 HIS B N 1
ATOM 3771 C CA . HIS B 1 115 ? 88.09100 125.29100 79.59200 1.000 77.65000 114 HIS B CA 1
ATOM 3772 C C . HIS B 1 115 ? 88.04900 124.28700 78.43600 1.000 77.65000 114 HIS B C 1
ATOM 3773 O O . HIS B 1 115 ? 87.64000 124.62100 77.31800 1.000 77.65000 114 HIS B O 1
ATOM 3780 N N . ALA B 1 116 ? 88.46900 123.05200 78.69500 1.000 79.70000 115 ALA B N 1
ATOM 3781 C CA . ALA B 1 116 ? 88.35300 122.01300 77.68600 1.000 79.70000 115 ALA B CA 1
ATOM 3782 C C . ALA B 1 116 ? 86.95100 121.42700 77.68400 1.000 79.70000 115 ALA B C 1
ATOM 3783 O O . ALA B 1 116 ? 86.28300 121.34800 78.71700 1.000 79.70000 115 ALA B O 1
ATOM 3785 N N . VAL B 1 117 ? 86.51000 121.01500 76.50300 1.000 84.96000 116 VAL B N 1
ATOM 3786 C CA . VAL B 1 117 ? 85.22000 120.36600 76.35400 1.000 84.96000 116 VAL B CA 1
ATOM 3787 C C . VAL B 1 117 ? 85.39200 118.87200 76.59200 1.000 84.96000 116 VAL B C 1
ATOM 3788 O O . VAL B 1 117 ? 86.49400 118.40600 76.88800 1.000 84.96000 116 VAL B O 1
ATOM 3792 N N . ALA B 1 125 ? 81.31700 104.57900 86.86100 1.000 68.33000 124 ALA B N 1
ATOM 3793 C CA . ALA B 1 125 ? 81.90700 105.79000 87.43200 1.000 68.33000 124 ALA B CA 1
ATOM 3794 C C . ALA B 1 125 ? 80.93700 106.96100 87.76000 1.000 68.33000 124 ALA B C 1
ATOM 3795 O O . ALA B 1 125 ? 80.88700 107.37600 88.91300 1.000 68.33000 124 ALA B O 1
ATOM 3797 N N . PRO B 1 126 ? 80.17300 107.51000 86.80200 1.000 74.40000 125 PRO B N 1
ATOM 3798 C CA . PRO B 1 126 ? 79.54000 108.80700 87.07700 1.000 74.40000 125 PRO B CA 1
ATOM 3799 C C . PRO B 1 126 ? 78.25900 108.72900 87.89300 1.000 74.40000 125 PRO B C 1
ATOM 3800 O O . PRO B 1 126 ? 77.60800 109.76500 88.07200 1.000 74.40000 125 PRO B O 1
ATOM 3804 N N . VAL B 1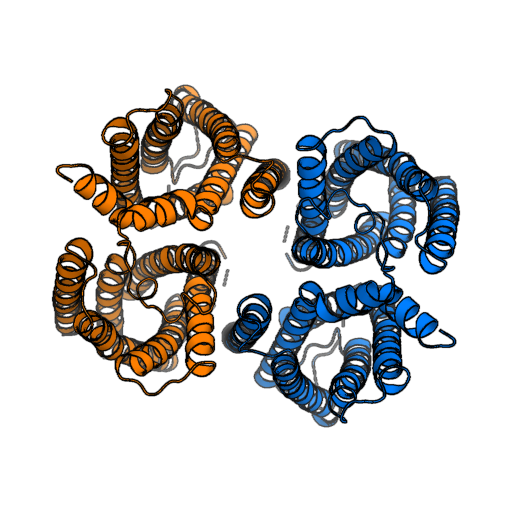 127 ? 77.85500 107.55800 88.38500 1.000 67.83000 126 VAL B N 1
ATOM 3805 C CA . VAL B 1 127 ? 76.55900 107.38700 89.03000 1.000 67.83000 126 VAL B CA 1
ATOM 3806 C C . VAL B 1 127 ? 76.69900 106.94500 90.48500 1.000 67.83000 126 VAL B C 1
ATOM 3807 O O . VAL B 1 127 ? 75.83400 107.23600 91.31600 1.000 67.83000 126 VAL B O 1
ATOM 3811 N N . TRP B 1 128 ? 77.80100 106.27200 90.82500 1.000 60.07000 127 TRP B N 1
ATOM 3812 C CA . TRP B 1 128 ? 77.88600 105.73900 92.18000 1.000 60.07000 127 TRP B CA 1
ATOM 3813 C C . TRP B 1 128 ? 78.91200 106.46300 93.04000 1.000 60.07000 127 TRP B C 1
ATOM 3814 O O . TRP B 1 128 ? 78.69700 106.59600 94.24900 1.000 60.07000 127 TRP B O 1
ATOM 3825 N N . ILE B 1 129 ? 80.00600 106.95700 92.44900 1.000 55.64000 128 ILE B N 1
ATOM 3826 C CA . ILE B 1 129 ? 80.95600 107.76700 93.21200 1.000 55.64000 128 ILE B CA 1
ATOM 3827 C C . ILE B 1 129 ? 80.31000 109.08000 93.63400 1.000 55.64000 128 ILE B C 1
ATOM 3828 O O . ILE B 1 129 ? 80.44400 109.50900 94.78400 1.000 55.64000 128 ILE B O 1
ATOM 3833 N N . ARG B 1 130 ? 79.54500 109.70200 92.72800 1.000 55.54000 129 ARG B N 1
ATOM 3834 C CA . ARG B 1 130 ? 78.82200 110.93300 93.05400 1.000 55.54000 129 ARG B CA 1
ATOM 3835 C C . ARG B 1 130 ? 77.75300 110.69700 94.11500 1.000 55.54000 129 ARG B C 1
ATOM 3836 O O . ARG B 1 130 ? 77.59400 111.50800 95.03700 1.000 55.54000 129 ARG B O 1
ATOM 3844 N N . GLY B 1 131 ? 77.01600 109.59100 94.00100 1.000 51.32000 130 GLY B N 1
ATOM 3845 C CA . GLY B 1 131 ? 75.96000 109.31200 94.95800 1.000 51.32000 130 GLY B CA 1
ATOM 3846 C C . GLY B 1 131 ? 76.49500 108.98600 96.33700 1.000 51.32000 130 GLY B C 1
ATOM 3847 O O . GLY B 1 131 ? 75.99400 109.49900 97.34200 1.000 51.32000 130 GLY B O 1
ATOM 3848 N N . SER B 1 132 ? 77.53300 108.15000 96.40300 1.000 48.85000 131 SER B N 1
ATOM 3849 C CA . SER B 1 132 ? 78.20900 107.90000 97.66700 1.000 48.85000 131 SER B CA 1
ATOM 3850 C C . SER B 1 132 ? 78.88100 109.15500 98.20100 1.000 48.85000 131 SER B C 1
ATOM 3851 O O . SER B 1 132 ? 78.94600 109.34200 99.41400 1.000 48.85000 131 SER B O 1
ATOM 3854 N N . LEU B 1 133 ? 79.33500 110.04500 97.31700 1.000 46.70000 132 LEU B N 1
ATOM 3855 C CA . LEU B 1 133 ? 79.95000 111.29000 97.75500 1.000 46.70000 132 LEU B CA 1
ATOM 3856 C C . LEU B 1 133 ? 78.94000 112.18600 98.44900 1.000 46.70000 132 LEU B C 1
ATOM 3857 O O . LEU B 1 133 ? 79.21100 112.70500 99.53500 1.000 46.70000 132 LEU B O 1
ATOM 3862 N N . LEU B 1 134 ? 77.74800 112.32600 97.86500 1.000 44.15000 133 LEU B N 1
ATOM 3863 C CA . LEU B 1 134 ? 76.69900 113.11600 98.50200 1.000 44.15000 133 LEU B CA 1
ATOM 3864 C C . LEU B 1 134 ? 76.17700 112.44000 99.76600 1.000 44.15000 133 LEU B C 1
ATOM 3865 O O . LEU B 1 134 ? 75.85500 113.12000 100.74700 1.000 44.15000 133 LEU B O 1
ATOM 3870 N N . LEU B 1 135 ? 76.12800 111.10300 99.77200 1.000 41.28000 134 LEU B N 1
ATOM 3871 C CA . LEU B 1 135 ? 75.65600 110.35500 100.93600 1.000 41.28000 134 LEU B CA 1
ATOM 3872 C C . LEU B 1 135 ? 76.59900 110.52800 102.12100 1.000 41.28000 134 LEU B C 1
ATOM 3873 O O . LEU B 1 135 ? 76.17600 110.91300 103.21900 1.000 41.28000 134 LEU B O 1
ATOM 3878 N N . PHE B 1 136 ? 77.88800 110.27100 101.90400 1.000 38.20000 135 PHE B N 1
ATOM 3879 C CA . PHE B 1 136 ? 78.86900 110.40000 102.96800 1.000 38.20000 135 PHE B CA 1
ATOM 3880 C C . PHE B 1 136 ? 79.10000 111.86000 103.33800 1.000 38.20000 135 PHE B C 1
ATOM 3881 O O . PHE B 1 136 ? 79.39900 112.15500 104.50000 1.000 38.20000 135 PHE B O 1
ATOM 3889 N N . GLY B 1 137 ? 78.89300 112.78700 102.39700 1.000 42.55000 136 GLY B N 1
ATOM 3890 C CA . GLY B 1 137 ? 78.95500 114.19900 102.73400 1.000 42.55000 136 GLY B CA 1
ATOM 3891 C C . GLY B 1 137 ? 77.82300 114.63600 103.63900 1.000 42.55000 136 GLY B C 1
ATOM 3892 O O . GLY B 1 137 ? 78.04400 115.36600 104.61000 1.000 42.55000 136 GLY B O 1
ATOM 3893 N N . THR B 1 138 ? 76.60100 114.17600 103.35100 1.000 42.16000 137 THR B N 1
ATOM 3894 C CA . THR B 1 138 ? 75.45700 114.48300 104.20100 1.000 42.16000 137 THR B CA 1
ATOM 3895 C C . THR B 1 138 ? 75.61400 113.87100 105.58400 1.000 42.16000 137 THR B C 1
ATOM 3896 O O . THR B 1 138 ? 75.34200 114.52800 106.59700 1.000 42.16000 137 THR B O 1
ATOM 3900 N N . PHE B 1 139 ? 76.09200 112.63000 105.65200 1.000 44.89000 138 PHE B N 1
ATOM 3901 C CA . PHE B 1 139 ? 76.24800 112.00700 106.95600 1.000 44.89000 138 PHE B CA 1
ATOM 3902 C C . PHE B 1 139 ? 77.43600 112.56400 107.73100 1.000 44.89000 138 PHE B C 1
ATOM 3903 O O . PHE B 1 139 ? 77.40000 112.56200 108.96100 1.000 44.89000 138 PHE B O 1
ATOM 3911 N N . SER B 1 140 ? 78.45600 113.10700 107.06000 1.000 47.24000 139 SER B N 1
ATOM 3912 C CA . SER B 1 140 ? 79.53200 113.76100 107.79800 1.000 47.24000 139 SER B CA 1
ATOM 3913 C C . SER B 1 140 ? 79.14600 115.15900 108.26500 1.000 47.24000 139 SER B C 1
ATOM 3914 O O . SER B 1 140 ? 79.60200 115.59000 109.33300 1.000 47.24000 139 SER B O 1
ATOM 3917 N N . ILE B 1 141 ? 78.32000 115.87600 107.49100 1.000 46.59000 140 ILE B N 1
ATOM 3918 C CA . ILE B 1 141 ? 77.72400 117.12200 107.97600 1.000 46.59000 140 ILE B CA 1
ATOM 3919 C C . ILE B 1 141 ? 76.87400 116.85100 109.21000 1.000 46.59000 140 ILE B C 1
ATOM 3920 O O . ILE B 1 141 ? 76.96600 117.56300 110.22100 1.000 46.59000 140 ILE B O 1
ATOM 3925 N N . LEU B 1 142 ? 76.07100 115.78500 109.16000 1.000 50.47000 141 LEU B N 1
ATOM 3926 C CA . LEU B 1 142 ? 75.28400 115.37700 110.31700 1.000 50.47000 141 LEU B CA 1
ATOM 3927 C C . LEU B 1 142 ? 76.16700 114.93900 111.48100 1.000 50.47000 141 LEU B C 1
ATOM 3928 O O . LEU B 1 142 ? 75.83400 115.21100 112.63500 1.000 50.47000 141 LEU B O 1
ATOM 3933 N N . LEU B 1 143 ? 77.30400 114.30000 111.19500 1.000 48.37000 142 LEU B N 1
ATOM 3934 C CA . LEU B 1 143 ? 78.23100 113.89600 112.24700 1.000 48.37000 142 LEU B CA 1
ATOM 3935 C C . LEU B 1 143 ? 78.82600 115.10400 112.95300 1.000 48.37000 142 LEU B C 1
ATOM 3936 O O . LEU B 1 143 ? 78.93900 115.12300 114.18300 1.000 48.37000 142 LEU B O 1
ATOM 3941 N N . ASN B 1 144 ? 79.18900 116.13300 112.19200 1.000 51.11000 143 ASN B N 1
ATOM 3942 C CA . ASN B 1 144 ? 79.74200 117.32700 112.81500 1.000 51.11000 143 ASN B CA 1
ATOM 3943 C C . ASN B 1 144 ? 78.67100 118.12700 113.55200 1.000 51.11000 143 ASN B C 1
ATOM 3944 O O . ASN B 1 144 ? 78.97600 118.78000 114.55500 1.000 51.11000 143 ASN B O 1
ATOM 3949 N N . VAL B 1 145 ? 77.41500 118.05800 113.09600 1.000 53.51000 144 VAL B N 1
ATOM 3950 C CA . VAL B 1 145 ? 76.30500 118.63900 113.85600 1.000 53.51000 144 VAL B CA 1
ATOM 3951 C C . VAL B 1 145 ? 76.12600 117.90400 115.18400 1.000 53.51000 144 VAL B C 1
ATOM 3952 O O . VAL B 1 145 ? 75.92300 118.52600 116.23800 1.000 53.51000 144 VAL B O 1
ATOM 3956 N N . PHE B 1 146 ? 76.23600 116.57200 115.15200 1.000 59.62000 145 PHE B N 1
ATOM 3957 C CA . PHE B 1 146 ? 76.20200 115.76400 116.36900 1.000 59.62000 145 PHE B CA 1
ATOM 3958 C C . PHE B 1 146 ? 77.36100 116.10100 117.29800 1.000 59.62000 145 PHE B C 1
ATOM 3959 O O . PHE B 1 146 ? 77.18500 116.14600 118.51900 1.000 59.62000 145 PHE B O 1
ATOM 3967 N N . GLN B 1 147 ? 78.53700 116.37900 116.73300 1.000 61.65000 146 GLN B N 1
ATOM 3968 C CA . GLN B 1 147 ? 79.69600 116.74400 117.54300 1.000 61.65000 146 GLN B CA 1
ATOM 3969 C C . GLN B 1 147 ? 79.51800 118.11600 118.18500 1.000 61.65000 146 GLN B C 1
ATOM 3970 O O . GLN B 1 147 ? 79.90600 118.32000 119.34400 1.000 61.65000 146 GLN B O 1
ATOM 3976 N N . ILE B 1 148 ? 78.92800 119.06300 117.44600 1.000 65.20000 147 ILE B N 1
ATOM 3977 C CA . ILE B 1 148 ? 78.63700 120.38700 117.99300 1.000 65.20000 147 ILE B CA 1
ATOM 3978 C C . ILE B 1 148 ? 77.63100 120.28500 119.13200 1.000 65.20000 147 ILE B C 1
ATOM 3979 O O . ILE B 1 148 ? 77.82600 120.87100 120.20400 1.000 65.20000 147 ILE B O 1
ATOM 3984 N N . GLY B 1 149 ? 76.56100 119.51000 118.93200 1.000 66.62000 148 GLY B N 1
ATOM 3985 C CA . GLY B 1 149 ? 75.57400 119.32700 119.98500 1.000 66.62000 148 GLY B CA 1
ATOM 3986 C C . GLY B 1 149 ? 76.10600 118.57300 121.18800 1.000 66.62000 148 GLY B C 1
ATOM 3987 O O . GLY B 1 149 ? 75.66000 118.80200 122.31600 1.000 66.62000 148 GLY B O 1
ATOM 3988 N N . TYR B 1 150 ? 77.06400 117.67200 120.96900 1.000 68.46000 149 TYR B N 1
ATOM 3989 C CA . TYR B 1 150 ? 77.77300 117.04900 122.07800 1.000 68.46000 149 TYR B CA 1
ATOM 3990 C C . TYR B 1 150 ? 78.66900 118.05400 122.78900 1.000 68.46000 149 TYR B C 1
ATOM 3991 O O . TYR B 1 150 ? 78.91500 117.92600 123.99300 1.000 68.46000 149 TYR B O 1
ATOM 4000 N N . SER B 1 151 ? 79.14400 119.06900 122.06700 1.000 72.73000 150 SER B N 1
ATOM 4001 C CA . SER B 1 151 ? 80.05500 120.03700 122.66200 1.000 72.73000 150 SER B CA 1
ATOM 4002 C C . SER B 1 151 ? 79.30800 121.07500 123.49300 1.000 72.73000 150 SER B C 1
ATOM 4003 O O . SER B 1 151 ? 79.80400 121.52100 124.53400 1.000 72.73000 150 SER B O 1
ATOM 4006 N N . VAL B 1 152 ? 78.10800 121.47300 123.05700 1.000 79.51000 151 VAL B N 1
ATOM 4007 C CA . VAL B 1 152 ? 77.47800 122.66600 123.62200 1.000 79.51000 151 VAL B CA 1
ATOM 4008 C C . VAL B 1 152 ? 76.47700 122.35700 124.73500 1.000 79.51000 151 VAL B C 1
ATOM 4009 O O . VAL B 1 152 ? 76.29700 123.18800 125.63800 1.000 79.51000 151 VAL B O 1
ATOM 4013 N N . ILE B 1 153 ? 75.87600 121.17200 124.75400 1.000 83.26000 152 ILE B N 1
ATOM 4014 C CA . ILE B 1 153 ? 74.73100 120.90500 125.62200 1.000 83.26000 152 ILE B CA 1
ATOM 4015 C C . ILE B 1 153 ? 75.14200 120.23800 126.92900 1.000 83.26000 152 ILE B C 1
ATOM 4016 O O . ILE B 1 153 ? 74.79600 120.72200 128.00700 1.000 83.26000 152 ILE B O 1
ATOM 4021 N N . GLN B 1 154 ? 75.87400 119.12300 126.86300 1.000 93.35000 153 GLN B N 1
ATOM 4022 C CA . GLN B 1 154 ? 76.26500 118.43700 128.09300 1.000 93.35000 153 GLN B CA 1
ATOM 4023 C C . GLN B 1 154 ? 77.34200 119.21100 128.83900 1.000 93.35000 153 GLN B C 1
ATOM 4024 O O . GLN B 1 154 ? 77.12200 119.68500 129.95900 1.000 93.35000 153 GLN B O 1
ATOM 4030 N N . ILE B 1 155 ? 78.51400 119.35800 128.23400 1.000 97.02000 154 ILE B N 1
ATOM 4031 C CA . ILE B 1 155 ? 79.64300 120.01600 128.88400 1.000 97.02000 154 ILE B CA 1
ATOM 4032 C C . ILE B 1 155 ? 79.53100 121.49200 128.52000 1.000 97.02000 154 ILE B C 1
ATOM 4033 O O . ILE B 1 155 ? 80.04900 121.95300 127.50200 1.000 97.02000 154 ILE B O 1
ATOM 4038 N N . ASN B 1 156 ? 78.82700 122.24200 129.36500 1.000 100.89000 155 ASN B N 1
ATOM 4039 C CA . ASN B 1 156 ? 78.65900 123.67200 129.15500 1.000 100.89000 155 ASN B CA 1
ATOM 4040 C C . ASN B 1 156 ? 79.81300 124.48600 129.72400 1.000 100.89000 155 ASN B C 1
ATOM 4041 O O . ASN B 1 156 ? 79.94300 125.66900 129.39200 1.000 100.89000 155 ASN B O 1
ATOM 4046 N N . CYS B 1 157 ? 80.66300 123.88000 130.55400 1.000 109.43000 156 CYS B N 1
ATOM 4047 C CA . CYS B 1 157 ? 81.80000 124.57100 131.16000 1.000 109.43000 156 CYS B CA 1
ATOM 4048 C C . CYS B 1 157 ? 82.97200 124.50900 130.18400 1.000 109.43000 156 CYS B C 1
ATOM 4049 O O . CYS B 1 157 ? 83.96900 123.81900 130.39900 1.000 109.43000 156 CYS B O 1
ATOM 4052 N N . LYS B 1 158 ? 82.83400 125.24900 129.08400 1.000 100.20000 157 LYS B N 1
ATOM 4053 C CA . LYS B 1 158 ? 83.84600 125.32100 128.04200 1.000 100.20000 157 LYS B CA 1
ATOM 4054 C C . LYS B 1 158 ? 83.98100 126.76700 127.59000 1.000 100.20000 157 LYS B C 1
ATOM 4055 O O . LYS B 1 158 ? 83.20400 127.64200 127.98400 1.000 100.20000 157 LYS B O 1
ATOM 4061 N N . SER B 1 159 ? 84.98000 127.01400 126.75500 1.000 104.28000 158 SER B N 1
ATOM 4062 C CA . SER B 1 159 ? 85.09900 128.27500 126.04400 1.000 104.28000 158 SER B CA 1
ATOM 4063 C C . SER B 1 159 ? 84.48300 128.10700 124.65600 1.000 104.28000 158 SER B C 1
ATOM 4064 O O . SER B 1 159 ? 83.81100 127.11400 124.36500 1.000 104.28000 158 SER B O 1
ATOM 4067 N N . LYS B 1 160 ? 84.71200 129.07700 123.77500 1.000 100.31000 159 LYS B N 1
ATOM 4068 C CA . LYS B 1 160 ? 84.17100 129.04900 122.42500 1.000 100.31000 159 LYS B CA 1
ATOM 4069 C C . LYS B 1 160 ? 85.15200 128.46300 121.41500 1.000 100.31000 159 LYS B C 1
ATOM 4070 O O . LYS B 1 160 ? 85.15700 128.88000 120.25200 1.000 100.31000 159 LYS B O 1
ATOM 4076 N N . VAL B 1 161 ? 85.98500 127.51400 121.83500 1.000 89.90000 160 VAL B N 1
ATOM 4077 C CA . VAL B 1 161 ? 87.03300 127.00500 120.95900 1.000 89.90000 160 VAL B CA 1
ATOM 4078 C C . VAL B 1 161 ? 86.54000 125.81300 120.14000 1.000 89.90000 160 VAL B C 1
ATOM 4079 O O . VAL B 1 161 ? 86.75000 125.75600 118.92400 1.000 89.90000 160 VAL B O 1
ATOM 4083 N N . GLU B 1 162 ? 85.84600 124.86200 120.77600 1.000 85.99000 161 GLU B N 1
ATOM 4084 C CA . GLU B 1 162 ? 85.48500 123.60800 120.12200 1.000 85.99000 161 GLU B CA 1
ATOM 4085 C C . GLU B 1 162 ? 84.21000 123.69700 119.29600 1.000 85.99000 161 GLU B C 1
ATOM 4086 O O . GLU B 1 162 ? 83.65000 122.65400 118.94400 1.000 85.99000 161 GLU B O 1
ATOM 4092 N N . ILE B 1 163 ? 83.73600 124.89700 118.98400 1.000 75.03000 162 ILE B N 1
ATOM 4093 C CA . ILE B 1 163 ? 82.55700 125.07900 118.15100 1.000 75.03000 162 ILE B CA 1
ATOM 4094 C C . ILE B 1 163 ? 82.93600 125.61400 116.77600 1.000 75.03000 162 ILE B C 1
ATOM 4095 O O . ILE B 1 163 ? 82.32700 125.24500 115.77000 1.000 75.03000 162 ILE B O 1
ATOM 4100 N N . VAL B 1 164 ? 83.97600 126.44600 116.71900 1.000 68.84000 163 VAL B N 1
ATOM 4101 C CA . VAL B 1 164 ? 84.39300 127.06200 115.46500 1.000 68.84000 163 VAL B CA 1
ATOM 4102 C C . VAL B 1 164 ? 85.04900 126.04500 114.53600 1.000 68.84000 163 VAL B C 1
ATOM 4103 O O . VAL B 1 164 ? 84.75800 126.02300 113.33400 1.000 68.84000 163 VAL B O 1
ATOM 4107 N N . PHE B 1 165 ? 85.90600 125.17300 115.06700 1.000 64.96000 164 PHE B N 1
ATOM 4108 C CA . PHE B 1 165 ? 86.61700 124.18300 114.26100 1.000 64.96000 164 PHE B CA 1
ATOM 4109 C C . PHE B 1 165 ? 85.69600 123.13200 113.62800 1.000 64.96000 164 PHE B C 1
ATOM 4110 O O . PHE B 1 165 ? 85.95700 122.74300 112.48300 1.000 64.96000 164 PHE B O 1
ATOM 4118 N N . PRO B 1 166 ? 84.62400 122.63900 114.27800 1.000 64.60000 165 PRO B N 1
ATOM 4119 C CA . PRO B 1 166 ? 83.64700 121.86600 113.49600 1.000 64.60000 165 PRO B CA 1
ATOM 4120 C C . PRO B 1 166 ? 82.78700 122.71100 112.57200 1.000 64.60000 165 PRO B C 1
ATOM 4121 O O . PRO B 1 166 ? 82.20300 122.15900 111.63600 1.000 64.60000 165 PRO B O 1
ATOM 4125 N N . SER B 1 167 ? 82.70100 124.02900 112.77000 1.000 61.48000 166 SER B N 1
ATOM 4126 C CA . SER B 1 167 ? 81.88800 124.84500 111.87100 1.000 61.48000 166 SER B CA 1
ATOM 4127 C C . SER B 1 167 ? 82.58500 125.04800 110.53100 1.000 61.48000 166 SER B C 1
ATOM 4128 O O . SER B 1 167 ? 81.95300 124.96300 109.46700 1.000 61.48000 166 SER B O 1
ATOM 4131 N N . ILE B 1 168 ? 83.89800 125.29300 110.56200 1.000 54.89000 167 ILE B N 1
ATOM 4132 C CA . ILE B 1 168 ? 84.68100 125.32000 109.32900 1.000 54.89000 167 ILE B CA 1
ATOM 4133 C C . ILE B 1 168 ? 84.70900 123.93800 108.69300 1.000 54.89000 167 ILE B C 1
ATOM 4134 O O . ILE B 1 168 ? 84.75800 123.80600 107.46600 1.000 54.89000 167 ILE B O 1
ATOM 4139 N N . GLU B 1 169 ? 84.64100 122.88800 109.51900 1.000 53.64000 168 GLU B N 1
ATOM 4140 C CA . GLU B 1 169 ? 84.54300 121.52900 109.00200 1.000 53.64000 168 GLU B CA 1
ATOM 4141 C C . GLU B 1 169 ? 83.23400 121.30800 108.25500 1.000 53.64000 168 GLU B C 1
ATOM 4142 O O . GLU B 1 169 ? 83.22500 120.68400 107.19300 1.000 53.64000 168 GLU B O 1
ATOM 4148 N N . ILE B 1 170 ? 82.12200 121.81600 108.79900 1.000 49.63000 169 ILE B N 1
ATOM 4149 C CA . ILE B 1 170 ? 80.81800 121.71200 108.14300 1.000 49.63000 169 ILE B CA 1
ATOM 4150 C C . ILE B 1 170 ? 80.83000 122.45500 106.81700 1.000 49.63000 169 ILE B C 1
ATOM 4151 O O . ILE B 1 170 ? 80.38600 121.92700 105.78600 1.000 49.63000 169 ILE B O 1
ATOM 4156 N N . LEU B 1 171 ? 81.37300 123.67700 106.82300 1.000 48.47000 170 LEU B N 1
ATOM 4157 C CA . LEU B 1 171 ? 81.46100 124.47200 105.60200 1.000 48.47000 170 LEU B CA 1
ATOM 4158 C C . LEU B 1 171 ? 82.35200 123.80100 104.56300 1.000 48.47000 170 LEU B C 1
ATOM 4159 O O . LEU B 1 171 ? 82.01700 123.77900 103.37400 1.000 48.47000 170 LEU B O 1
ATOM 4164 N N . PHE B 1 172 ? 83.45300 123.19200 105.00900 1.000 47.72000 171 PHE B N 1
ATOM 4165 C CA . PHE B 1 172 ? 84.38700 122.51700 104.12100 1.000 47.72000 171 PHE B CA 1
ATOM 4166 C C . PHE B 1 172 ? 83.81700 121.23600 103.53100 1.000 47.72000 171 PHE B C 1
ATOM 4167 O O . PHE B 1 172 ? 84.05800 120.96900 102.35600 1.000 47.72000 171 PHE B O 1
ATOM 4175 N N . VAL B 1 173 ? 83.08800 120.43500 104.31400 1.000 45.16000 172 VAL B N 1
ATOM 4176 C CA . VAL B 1 173 ? 82.39200 119.27600 103.75500 1.000 45.16000 172 VAL B CA 1
ATOM 4177 C C . VAL B 1 173 ? 81.31900 119.71100 102.76800 1.000 45.16000 172 VAL B C 1
ATOM 4178 O O . VAL B 1 173 ? 81.15300 119.08100 101.71700 1.000 45.16000 172 VAL B O 1
ATOM 4182 N N . ALA B 1 174 ? 80.62000 120.81300 103.05100 1.000 42.56000 173 ALA B N 1
ATOM 4183 C CA . ALA B 1 174 ? 79.53100 121.25800 102.18800 1.000 42.56000 173 ALA B CA 1
ATOM 4184 C C . ALA B 1 174 ? 80.02400 121.72800 100.82100 1.000 42.56000 173 ALA B C 1
ATOM 4185 O O . ALA B 1 174 ? 79.58800 121.21300 99.78000 1.000 42.56000 173 ALA B O 1
ATOM 4187 N N . THR B 1 175 ? 80.94500 122.69700 100.79400 1.000 45.69000 174 THR B N 1
ATOM 4188 C CA . THR B 1 175 ? 81.30500 123.24800 99.49000 1.000 45.69000 174 THR B CA 1
ATOM 4189 C C . THR B 1 175 ? 82.25700 122.35000 98.71000 1.000 45.69000 174 THR B C 1
ATOM 4190 O O . THR B 1 175 ? 82.29500 122.44000 97.48400 1.000 45.69000 174 THR B O 1
ATOM 4194 N N . GLN B 1 176 ? 82.98900 121.44900 99.37000 1.000 47.10000 175 GLN B N 1
ATOM 4195 C CA . GLN B 1 176 ? 83.78100 120.47900 98.61700 1.000 47.10000 175 GLN B CA 1
ATOM 4196 C C . GLN B 1 176 ? 82.88000 119.44900 97.95500 1.000 47.10000 175 GLN B C 1
ATOM 4197 O O . GLN B 1 176 ? 83.15400 118.99900 96.84000 1.000 47.10000 175 GLN B O 1
ATOM 4203 N N . ALA B 1 177 ? 81.78200 119.08300 98.62100 1.000 46.47000 176 ALA B N 1
ATOM 4204 C CA . ALA B 1 177 ? 80.80600 118.19100 98.00500 1.000 46.47000 176 ALA B CA 1
ATOM 4205 C C . ALA B 1 177 ? 80.12000 118.86200 96.82600 1.000 46.47000 176 ALA B C 1
ATOM 4206 O O . ALA B 1 177 ? 79.94700 118.24400 95.76800 1.000 46.47000 176 ALA B O 1
ATOM 4208 N N . PHE B 1 178 ? 79.75800 120.14000 96.98100 1.000 48.07000 177 PHE B N 1
ATOM 4209 C CA . PHE B 1 178 ? 79.14600 120.87700 95.87500 1.000 48.0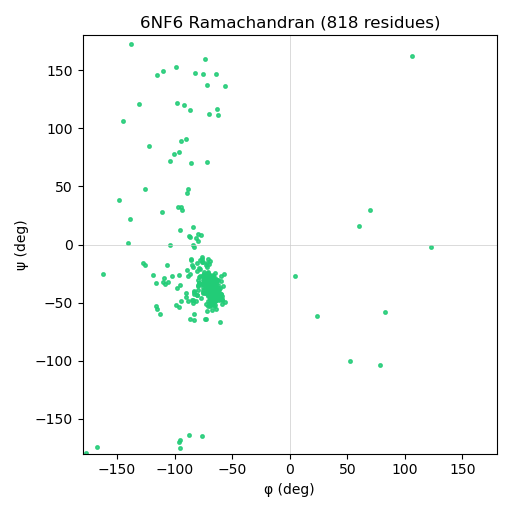7000 177 PHE B CA 1
ATOM 4210 C C . PHE B 1 178 ? 80.13200 121.08700 94.73000 1.000 48.07000 177 PHE B C 1
ATOM 4211 O O . PHE B 1 178 ? 79.74700 121.06100 93.55600 1.000 48.07000 177 PHE B O 1
ATOM 4219 N N . PHE B 1 179 ? 81.41300 121.26900 95.05200 1.000 50.15000 178 PHE B N 1
ATOM 4220 C CA . PHE B 1 179 ? 82.42500 121.51000 94.03300 1.000 50.15000 178 PHE B CA 1
ATOM 4221 C C . PHE B 1 179 ? 82.78500 120.23200 93.29000 1.000 50.15000 178 PHE B C 1
ATOM 4222 O O . PHE B 1 179 ? 83.00700 120.26500 92.07600 1.000 50.15000 178 PHE B O 1
ATOM 4230 N N . LEU B 1 180 ? 82.82500 119.10200 93.98600 1.000 48.71000 179 LEU B N 1
ATOM 4231 C CA . LEU B 1 180 ? 83.11400 117.82100 93.36800 1.000 48.71000 179 LEU B CA 1
ATOM 4232 C C . LEU B 1 180 ? 81.90600 117.20500 92.68400 1.000 48.71000 179 LEU B C 1
ATOM 4233 O O . LEU B 1 180 ? 82.07900 116.26700 91.90100 1.000 48.71000 179 LEU B O 1
ATOM 4238 N N . TRP B 1 181 ? 80.69300 117.68700 92.97200 1.000 54.29000 180 TRP B N 1
ATOM 4239 C CA . TRP B 1 181 ? 79.52300 117.18700 92.26000 1.000 54.29000 180 TRP B CA 1
ATOM 4240 C C . TRP B 1 181 ? 79.54400 117.60400 90.79700 1.000 54.29000 180 TRP B C 1
ATOM 4241 O O . TRP B 1 181 ? 79.39900 116.76400 89.90600 1.000 54.29000 180 TRP B O 1
ATOM 4252 N N . HIS B 1 182 ? 79.73200 118.89200 90.52900 1.000 57.01000 181 HIS B N 1
ATOM 4253 C CA . HIS B 1 182 ? 79.67100 119.36900 89.15500 1.000 57.01000 181 HIS B CA 1
ATOM 4254 C C . HIS B 1 182 ? 81.01500 119.28600 88.44700 1.000 57.01000 181 HIS B C 1
ATOM 4255 O O . HIS B 1 182 ? 81.09500 118.77100 87.32800 1.000 57.01000 181 HIS B O 1
ATOM 4262 N N . HIS B 1 183 ? 82.07600 119.77900 89.08300 1.000 58.35000 182 HIS B N 1
ATOM 4263 C CA . HIS B 1 183 ? 83.39200 119.86400 88.45400 1.000 58.35000 182 HIS B CA 1
ATOM 4264 C C . HIS B 1 183 ? 84.23000 118.64900 88.84600 1.000 58.35000 182 HIS B C 1
ATOM 4265 O O . HIS B 1 183 ? 85.08400 118.69500 89.73200 1.000 58.35000 182 HIS B O 1
ATOM 4272 N N . SER B 1 184 ? 83.96000 117.53400 88.17100 1.000 52.93000 183 SER B N 1
ATOM 4273 C CA . SER B 1 184 ? 84.79400 116.35100 88.33800 1.000 52.93000 183 SER B CA 1
ATOM 4274 C C . SER B 1 184 ? 85.50500 116.01600 87.03700 1.000 52.93000 183 SER B C 1
ATOM 4275 O O . SER B 1 184 ? 86.73200 115.90700 87.00900 1.000 52.93000 183 SER B O 1
ATOM 4278 N N . LYS B 1 185 ? 84.75000 115.84600 85.95600 1.000 58.75000 184 LYS B N 1
ATOM 4279 C CA . LYS B 1 185 ? 85.33800 115.53300 84.65300 1.000 58.75000 184 LYS B CA 1
ATOM 4280 C C . LYS B 1 185 ? 85.33900 116.77700 83.76200 1.000 58.75000 184 LYS B C 1
ATOM 4281 O O . LYS B 1 185 ? 84.58200 116.89900 82.79800 1.000 58.75000 184 LYS B O 1
ATOM 4287 N N . ASP B 1 186 ? 86.21800 117.71700 84.10400 1.000 66.72000 185 ASP B N 1
ATOM 4288 C CA . ASP B 1 186 ? 86.39600 118.91200 83.29000 1.000 66.72000 185 ASP B CA 1
ATOM 4289 C C . ASP B 1 186 ? 87.85700 119.33400 83.31700 1.000 66.72000 185 ASP B C 1
ATOM 4290 O O . ASP B 1 186 ? 88.34300 119.85500 84.32300 1.000 66.72000 185 ASP B O 1
ATOM 4295 N N . CYS B 1 187 ? 88.55200 119.10200 82.20800 1.000 72.48000 186 CYS B N 1
ATOM 4296 C CA . CYS B 1 187 ? 89.97900 119.36300 82.10100 1.000 72.48000 186 CYS B CA 1
ATOM 4297 C C . CYS B 1 187 ? 90.25200 120.86100 82.09400 1.000 72.48000 186 CYS B C 1
ATOM 4298 O O . CYS B 1 187 ? 89.90600 121.56900 81.14700 1.000 72.48000 186 CYS B O 1
ATOM 4301 N N . ILE B 1 188 ? 90.88100 121.32800 83.16700 1.000 65.59000 187 ILE B N 1
ATOM 4302 C CA . ILE B 1 188 ? 91.12800 122.74700 83.39200 1.000 65.59000 187 ILE B CA 1
ATOM 4303 C C . ILE B 1 188 ? 92.21200 123.20500 82.42700 1.000 65.59000 187 ILE B C 1
ATOM 4304 O O . ILE B 1 188 ? 93.20000 122.49600 82.21300 1.000 65.59000 187 ILE B O 1
ATOM 4309 N N . GLN B 1 189 ? 92.02200 124.37200 81.82900 1.000 71.00000 188 GLN B N 1
ATOM 4310 C CA . GLN B 1 189 ? 92.91100 124.81800 80.76300 1.000 71.00000 188 GLN B CA 1
ATOM 4311 C C . GLN B 1 189 ? 93.48600 126.20800 80.97400 1.000 71.00000 188 GLN B C 1
ATOM 4312 O O . GLN B 1 189 ? 94.45600 126.56300 80.30400 1.000 71.00000 188 GLN B O 1
ATOM 4318 N N . VAL B 1 190 ? 92.91800 127.00900 81.87600 1.000 70.16000 189 VAL B N 1
ATOM 4319 C CA . VAL B 1 190 ? 93.29700 128.41900 81.92300 1.000 70.16000 189 VAL B CA 1
ATOM 4320 C C . VAL B 1 190 ? 94.39800 128.65800 82.95300 1.000 70.16000 189 VAL B C 1
ATOM 4321 O O . VAL B 1 190 ? 95.40800 129.31000 82.66300 1.000 70.16000 189 VAL B O 1
ATOM 4325 N N . GLN B 1 191 ? 94.22700 128.14400 84.16500 1.000 67.77000 190 GLN B N 1
ATOM 4326 C CA . GLN B 1 191 ? 95.18900 128.36900 85.23600 1.000 67.77000 190 GLN B CA 1
ATOM 4327 C C . GLN B 1 191 ? 95.67800 127.01100 85.71000 1.000 67.77000 190 GLN B C 1
ATOM 4328 O O . GLN B 1 191 ? 95.16300 126.48100 86.69600 1.000 67.77000 190 GLN B O 1
ATOM 4334 N N . HIS B 1 192 ? 96.69100 126.47100 85.02700 1.000 63.74000 191 HIS B N 1
ATOM 4335 C CA . HIS B 1 192 ? 97.13900 125.10300 85.27300 1.000 63.74000 191 HIS B CA 1
ATOM 4336 C C . HIS B 1 192 ? 97.86200 124.98100 86.60400 1.000 63.74000 191 HIS B C 1
ATOM 4337 O O . HIS B 1 192 ? 97.47200 124.18500 87.46400 1.000 63.74000 191 HIS B O 1
ATOM 4344 N N . ASN B 1 193 ? 98.92300 125.76700 86.78600 1.000 58.28000 192 ASN B N 1
ATOM 4345 C CA . ASN B 1 193 ? 99.77200 125.61100 87.95900 1.000 58.28000 192 ASN B CA 1
ATOM 4346 C C . ASN B 1 193 ? 99.08300 126.08500 89.22800 1.000 58.28000 192 ASN B C 1
ATOM 4347 O O . ASN B 1 193 ? 99.42900 125.62800 90.31900 1.000 58.28000 192 ASN B O 1
ATOM 4352 N N . LEU B 1 194 ? 98.10700 126.98500 89.11800 1.000 55.95000 193 LEU B N 1
ATOM 4353 C CA . LEU B 1 194 ? 97.35600 127.36500 90.30700 1.000 55.95000 193 LEU B CA 1
ATOM 4354 C C . LEU B 1 194 ? 96.37200 126.27200 90.69400 1.000 55.95000 193 LEU B C 1
ATOM 4355 O O . LEU B 1 194 ? 96.19900 125.97800 91.88400 1.000 55.95000 193 LEU B O 1
ATOM 4360 N N . THR B 1 195 ? 95.73600 125.64500 89.69900 1.000 54.40000 194 THR B N 1
ATOM 4361 C CA . THR B 1 195 ? 94.79700 124.56400 89.97200 1.000 54.40000 194 THR B CA 1
ATOM 4362 C C . THR B 1 195 ? 95.49000 123.33800 90.54800 1.000 54.40000 194 THR B C 1
ATOM 4363 O O . THR B 1 195 ? 94.93500 122.69200 91.43800 1.000 54.40000 194 THR B O 1
ATOM 4367 N N . ARG B 1 196 ? 96.70000 123.01700 90.08300 1.000 50.56000 195 ARG B N 1
ATOM 4368 C CA . ARG B 1 196 ? 97.39900 121.84100 90.59700 1.000 50.56000 195 ARG B CA 1
ATOM 4369 C C . ARG B 1 196 ? 97.82600 122.04300 92.04300 1.000 50.56000 195 ARG B C 1
ATOM 4370 O O . ARG B 1 196 ? 97.67900 121.14000 92.87200 1.000 50.56000 195 ARG B O 1
ATOM 4378 N N . CYS B 1 197 ? 98.33300 123.23300 92.37100 1.000 49.49000 196 CYS B N 1
ATOM 4379 C CA . CYS B 1 197 ? 98.65400 123.53800 93.76200 1.000 49.49000 196 CYS B CA 1
ATOM 4380 C C . CYS B 1 197 ? 97.41000 123.59100 94.63800 1.000 49.49000 196 CYS B C 1
ATOM 4381 O O . CYS B 1 197 ? 97.45800 123.15400 95.79200 1.000 49.49000 196 CYS B O 1
ATOM 4384 N N . GLY B 1 198 ? 96.28300 124.05900 94.09900 1.000 43.61000 197 GLY B N 1
ATOM 4385 C CA . GLY B 1 198 ? 95.05700 124.06400 94.88200 1.000 43.61000 197 GLY B CA 1
ATOM 4386 C C . GLY B 1 198 ? 94.52500 122.66800 95.15000 1.000 43.61000 197 GLY B C 1
ATOM 4387 O O . GLY B 1 198 ? 94.14600 122.34100 96.28000 1.000 43.61000 197 GLY B O 1
ATOM 4388 N N . LEU B 1 199 ? 94.51400 121.81900 94.11900 1.000 40.65000 198 LEU B N 1
ATOM 4389 C CA . LEU B 1 199 ? 94.02000 120.45500 94.27100 1.000 40.65000 198 LEU B CA 1
ATOM 4390 C C . LEU B 1 199 ? 94.94500 119.62800 95.14800 1.000 40.65000 198 LEU B C 1
ATOM 4391 O O . LEU B 1 199 ? 94.48200 118.78900 95.92400 1.000 40.65000 198 LEU B O 1
ATOM 4396 N N . MET B 1 200 ? 96.25600 119.87200 95.06500 1.000 39.61000 199 MET B N 1
ATOM 4397 C CA . MET B 1 200 ? 97.19100 119.14200 95.91000 1.000 39.61000 199 MET B CA 1
ATOM 4398 C C . MET B 1 200 ? 97.15100 119.63400 97.34700 1.000 39.61000 199 MET B C 1
ATOM 4399 O O . MET B 1 200 ? 97.35300 118.83900 98.26900 1.000 39.61000 199 MET B O 1
ATOM 4404 N N . LEU B 1 201 ? 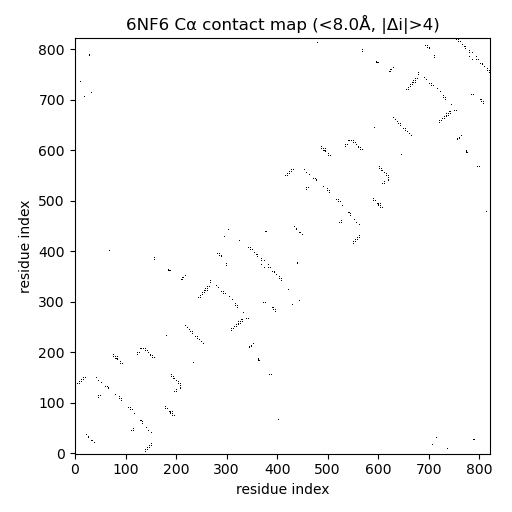96.86700 120.92100 97.56400 1.000 38.85000 200 LEU B N 1
ATOM 4405 C CA . LEU B 1 201 ? 96.60200 121.39200 98.91600 1.000 38.85000 200 LEU B CA 1
ATOM 4406 C C . LEU B 1 201 ? 95.33800 120.76000 99.47300 1.000 38.85000 200 LEU B C 1
ATOM 4407 O O . LEU B 1 201 ? 95.29600 120.37900 100.64600 1.000 38.85000 200 LEU B O 1
ATOM 4412 N N . THR B 1 202 ? 94.31600 120.60000 98.63100 1.000 37.95000 201 THR B N 1
ATOM 4413 C CA . THR B 1 202 ? 93.07400 119.98500 99.08600 1.000 37.95000 201 THR B CA 1
ATOM 4414 C C . THR B 1 202 ? 93.26400 118.50400 99.39600 1.000 37.95000 201 THR B C 1
ATOM 4415 O O . THR B 1 202 ? 92.71900 117.99800 100.38400 1.000 37.95000 201 THR B O 1
ATOM 4419 N N . ILE B 1 203 ? 94.06500 117.80700 98.58500 1.000 33.60000 202 ILE B N 1
ATOM 4420 C CA . ILE B 1 203 ? 94.37800 116.40200 98.83600 1.000 33.60000 202 ILE B CA 1
ATOM 4421 C C . ILE B 1 203 ? 95.20800 116.25200 100.10300 1.000 33.60000 202 ILE B C 1
ATOM 4422 O O . ILE B 1 203 ? 94.98200 115.33100 100.89500 1.000 33.60000 202 ILE B O 1
ATOM 4427 N N . ALA B 1 204 ? 96.15200 117.17000 100.33000 1.000 34.43000 203 ALA B N 1
ATOM 4428 C CA . ALA B 1 204 ? 96.93200 117.16200 101.56100 1.000 34.43000 203 ALA B CA 1
ATOM 4429 C C . ALA B 1 204 ? 96.05100 117.37900 102.78100 1.000 34.43000 203 ALA B C 1
ATOM 4430 O O . ALA B 1 204 ? 96.22900 116.71000 103.80300 1.000 34.43000 203 ALA B O 1
ATOM 4432 N N . THR B 1 205 ? 95.06200 118.27100 102.67700 1.000 35.36000 204 THR B N 1
ATOM 4433 C CA . THR B 1 205 ? 94.15900 118.49000 103.80500 1.000 35.36000 204 THR B CA 1
ATOM 4434 C C . THR B 1 205 ? 93.25500 117.29600 104.03900 1.000 35.36000 204 THR B C 1
ATOM 4435 O O . THR B 1 205 ? 92.96600 116.95500 105.18900 1.000 35.36000 204 THR B O 1
ATOM 4439 N N . ASN B 1 206 ? 92.80000 116.64800 102.96700 1.000 33.08000 205 ASN B N 1
ATOM 4440 C CA . ASN B 1 206 ? 91.95800 115.47100 103.13300 1.000 33.08000 205 ASN B CA 1
ATOM 4441 C C . ASN B 1 206 ? 92.74600 114.30500 103.71100 1.000 33.08000 205 ASN B C 1
ATOM 4442 O O . ASN B 1 206 ? 92.21900 113.54100 104.52200 1.000 33.08000 205 ASN B O 1
ATOM 4447 N N . LEU B 1 207 ? 94.01900 114.17400 103.33600 1.000 31.28000 206 LEU B N 1
ATOM 4448 C CA . LEU B 1 207 ? 94.84900 113.11500 103.89600 1.000 31.28000 206 LEU B CA 1
ATOM 4449 C C . LEU B 1 207 ? 95.17200 113.38200 105.35500 1.000 31.28000 206 LEU B C 1
ATOM 4450 O O . LEU B 1 207 ? 95.20600 112.44900 106.16100 1.000 31.28000 206 LEU B O 1
ATOM 4455 N N . LEU B 1 208 ? 95.38000 114.64700 105.72400 1.000 31.55000 207 LEU B N 1
ATOM 4456 C CA . LEU B 1 208 ? 95.62100 114.95800 107.12900 1.000 31.55000 207 LEU B CA 1
ATOM 4457 C C . LEU B 1 208 ? 94.35200 114.79600 107.95600 1.000 31.55000 207 LEU B C 1
ATOM 4458 O O . LEU B 1 208 ? 94.41100 114.37000 109.11500 1.000 31.55000 207 LEU B O 1
ATOM 4463 N N . LEU B 1 209 ? 93.19400 115.08800 107.36400 1.000 33.93000 208 LEU B N 1
ATOM 4464 C CA . LEU B 1 209 ? 91.93000 114.87000 108.05500 1.000 33.93000 208 LEU B CA 1
ATOM 4465 C C . LEU B 1 209 ? 91.64200 113.38400 108.21700 1.000 33.93000 208 LEU B C 1
ATOM 4466 O O . LEU B 1 209 ? 91.14800 112.95500 109.26500 1.000 33.93000 208 LEU B O 1
ATOM 4471 N N . TRP B 1 210 ? 91.96800 112.58300 107.19900 1.000 33.22000 209 TRP B N 1
ATOM 4472 C CA . TRP B 1 210 ? 91.82200 111.13500 107.30200 1.000 33.22000 209 TRP B CA 1
ATOM 4473 C C . TRP B 1 210 ? 92.77200 110.55700 108.33900 1.000 33.22000 209 TRP B C 1
ATOM 4474 O O . TRP B 1 210 ? 92.39600 109.65400 109.08900 1.000 33.22000 209 TRP B O 1
ATOM 4485 N N . LEU B 1 211 ? 94.00000 111.07100 108.40100 1.000 32.29000 210 LEU B N 1
ATOM 4486 C CA . LEU B 1 211 ? 94.96300 110.59400 109.38400 1.000 32.29000 210 LEU B CA 1
ATOM 4487 C C . LEU B 1 211 ? 94.54700 110.96300 110.79900 1.000 32.29000 210 LEU B C 1
ATOM 4488 O O . LEU B 1 211 ? 94.70600 110.15200 111.71900 1.000 32.29000 210 LEU B O 1
ATOM 4493 N N . LEU B 1 212 ? 93.99100 112.16300 110.98600 1.000 36.98000 211 LEU B N 1
ATOM 4494 C CA . LEU B 1 212 ? 93.45600 112.53600 112.28900 1.000 36.98000 211 LEU B CA 1
ATOM 4495 C C . LEU B 1 212 ? 92.23100 111.70700 112.64500 1.000 36.98000 211 LEU B C 1
ATOM 4496 O O . LEU B 1 212 ? 92.04200 111.36100 113.81400 1.000 36.98000 211 LEU B O 1
ATOM 4501 N N . ALA B 1 213 ? 91.40900 111.35600 111.65300 1.000 36.24000 212 ALA B N 1
ATOM 4502 C CA . ALA B 1 213 ? 90.24200 110.52100 111.91200 1.000 36.24000 212 ALA B CA 1
ATOM 4503 C C . ALA B 1 213 ? 90.64700 109.10200 112.27800 1.000 36.24000 212 ALA B C 1
ATOM 4504 O O . ALA B 1 213 ? 89.98800 108.45600 113.09800 1.000 36.24000 212 ALA B O 1
ATOM 4506 N N . VAL B 1 214 ? 91.72900 108.60700 111.67600 1.000 38.16000 213 VAL B N 1
ATOM 4507 C CA . VAL B 1 214 ? 92.23100 107.27500 111.99400 1.000 38.16000 213 VAL B CA 1
ATOM 4508 C C . VAL B 1 214 ? 92.81100 107.25200 113.40100 1.000 38.16000 213 VAL B C 1
ATOM 4509 O O . VAL B 1 214 ? 92.42900 106.42300 114.23300 1.000 38.16000 213 VAL B O 1
ATOM 4513 N N . THR B 1 215 ? 93.71400 108.18000 113.70300 1.000 42.96000 214 THR B N 1
ATOM 4514 C CA . THR B 1 215 ? 94.44800 108.13300 114.95700 1.000 42.96000 214 THR B CA 1
ATOM 4515 C C . THR B 1 215 ? 93.83100 108.98000 116.06300 1.000 42.96000 214 THR B C 1
ATOM 4516 O O . THR B 1 215 ? 94.48400 109.19500 117.08700 1.000 42.96000 214 THR B O 1
ATOM 4520 N N . ASN B 1 216 ? 92.60000 109.46100 115.89700 1.000 49.30000 215 ASN B N 1
ATOM 4521 C CA . ASN B 1 216 ? 91.97100 110.31800 116.90200 1.000 49.30000 215 ASN B CA 1
ATOM 4522 C C . ASN B 1 216 ? 91.11900 109.46300 117.82900 1.000 49.30000 215 ASN B C 1
ATOM 4523 O O . ASN B 1 216 ? 89.92300 109.27700 117.60600 1.000 49.30000 215 ASN B O 1
ATOM 4528 N N . ASP B 1 217 ? 91.74000 108.96000 118.88700 1.000 53.77000 216 ASP B N 1
ATOM 4529 C CA . ASP B 1 217 ? 91.08400 108.15300 119.90200 1.000 53.77000 216 ASP B CA 1
ATOM 4530 C C . ASP B 1 217 ? 90.43900 109.00000 120.99500 1.000 53.77000 216 ASP B C 1
ATOM 4531 O O . ASP B 1 217 ? 89.92200 108.44200 121.97000 1.000 53.77000 216 ASP B O 1
ATOM 4536 N N . SER B 1 218 ? 90.43200 110.32700 120.83600 1.000 55.20000 217 SER B N 1
ATOM 4537 C CA . SER B 1 218 ? 90.23600 111.23300 121.96700 1.000 55.20000 217 SER B CA 1
ATOM 4538 C C . SER B 1 218 ? 88.80500 111.19700 122.48400 1.000 55.20000 217 SER B C 1
ATOM 4539 O O . SER B 1 218 ? 88.57400 110.99200 123.68000 1.000 55.20000 217 SER B O 1
ATOM 4542 N N . ILE B 1 219 ? 87.83000 111.39700 121.60100 1.000 54.70000 218 ILE B N 1
ATOM 4543 C CA . ILE B 1 219 ? 86.44200 111.38200 122.04200 1.000 54.70000 218 ILE B CA 1
ATOM 4544 C C . ILE B 1 219 ? 85.96500 109.94900 122.25900 1.000 54.70000 218 ILE B C 1
ATOM 4545 O O . ILE B 1 219 ? 85.18400 109.68600 123.18100 1.000 54.70000 218 ILE B O 1
ATOM 4550 N N . HIS B 1 220 ? 86.46300 109.00400 121.45100 1.000 47.07000 219 HIS B N 1
ATOM 4551 C CA . HIS B 1 220 ? 86.02100 107.61200 121.51600 1.000 47.07000 219 HIS B CA 1
ATOM 4552 C C . HIS B 1 220 ? 86.38100 106.95000 122.83600 1.000 47.07000 219 HIS B C 1
ATOM 4553 O O . HIS B 1 220 ? 85.68400 106.02900 123.27000 1.000 47.07000 219 HIS B O 1
ATOM 4560 N N . MET B 1 221 ? 87.45800 107.38500 123.48200 1.000 59.25000 220 MET B N 1
ATOM 4561 C CA . MET B 1 221 ? 87.72600 106.95000 124.84300 1.000 59.25000 220 MET B CA 1
ATOM 4562 C C . MET B 1 221 ? 87.07700 107.87000 125.86800 1.000 59.25000 220 MET B C 1
ATOM 4563 O O . MET B 1 221 ? 86.82600 107.44300 127.00100 1.000 59.25000 220 MET B O 1
ATOM 4568 N N . GLU B 1 222 ? 86.77200 109.11200 125.48200 1.000 65.68000 221 GLU B N 1
ATOM 4569 C CA . GLU B 1 222 ? 86.06700 110.02300 126.37800 1.000 65.68000 221 GLU B CA 1
ATOM 4570 C C . GLU B 1 222 ? 84.61500 109.60300 126.55800 1.000 65.68000 221 GLU B C 1
ATOM 4571 O O . GLU B 1 222 ? 84.07400 109.70800 127.66300 1.000 65.68000 221 GLU B O 1
ATOM 4577 N N . ILE B 1 223 ? 83.97600 109.11600 125.49100 1.000 61.15000 222 ILE B N 1
ATOM 4578 C CA . ILE B 1 223 ? 82.59100 108.66400 125.57700 1.000 61.15000 222 ILE B CA 1
ATOM 4579 C C . ILE B 1 223 ? 82.49100 107.43500 126.47000 1.000 61.15000 222 ILE B C 1
ATOM 4580 O O . ILE B 1 223 ? 81.62300 107.34900 127.34400 1.000 61.15000 222 ILE B O 1
ATOM 4585 N N . GLU B 1 224 ? 83.41400 106.49500 126.30700 1.000 64.23000 223 GLU B N 1
ATOM 4586 C CA . GLU B 1 224 ? 83.38700 105.27300 127.09500 1.000 64.23000 223 GLU B CA 1
ATOM 4587 C C . GLU B 1 224 ? 83.95000 105.44300 128.49900 1.000 64.23000 223 GLU B C 1
ATOM 4588 O O . GLU B 1 224 ? 84.04100 104.45200 129.23000 1.000 64.23000 223 GLU B O 1
ATOM 4594 N N . SER B 1 225 ? 84.33700 106.65600 128.89500 1.000 70.46000 224 SER B N 1
ATOM 4595 C CA . SER B 1 225 ? 84.66300 106.89300 130.29600 1.000 70.46000 224 SER B CA 1
ATOM 4596 C C . SER B 1 225 ? 83.40100 107.11000 131.11900 1.000 70.46000 224 SER B C 1
ATOM 4597 O O . SER B 1 225 ? 83.27500 106.57500 132.22500 1.000 70.46000 224 SER B O 1
ATOM 4600 N N . GLN B 1 226 ? 82.45400 107.89300 130.59700 1.000 72.87000 225 GLN B N 1
ATOM 4601 C CA . GLN B 1 226 ? 81.17800 108.07800 131.27400 1.000 72.87000 225 GLN B CA 1
ATOM 4602 C C . GLN B 1 226 ? 80.30500 106.83300 131.23200 1.000 72.87000 225 GLN B C 1
ATOM 4603 O O . GLN B 1 226 ? 79.44000 106.67200 132.09900 1.000 72.87000 225 GLN B O 1
ATOM 4609 N N . LEU B 1 227 ? 80.51900 105.94600 130.25700 1.000 73.71000 226 LEU B N 1
ATOM 4610 C CA . LEU B 1 227 ? 79.71300 104.73200 130.17100 1.000 73.71000 226 LEU B CA 1
ATOM 4611 C C . LEU B 1 227 ? 80.12700 103.69600 131.20800 1.000 73.71000 226 LEU B C 1
ATOM 4612 O O . LEU B 1 227 ? 79.42300 102.69700 131.39200 1.000 73.71000 226 LEU B O 1
ATOM 4617 N N . ARG B 1 228 ? 81.25100 103.90000 131.88300 1.000 75.54000 227 ARG B N 1
ATOM 4618 C CA . ARG B 1 228 ? 81.60800 103.04600 133.00400 1.000 75.54000 227 ARG B CA 1
ATOM 4619 C C . ARG B 1 228 ? 80.78400 103.42800 134.23300 1.000 75.54000 227 ARG B C 1
ATOM 4620 O O . ARG B 1 228 ? 79.58000 103.17500 134.29600 1.000 75.54000 227 ARG B O 1
ATOM 4628 N N . THR B 1 247 ? 71.52900 112.60800 129.54200 1.000 91.67000 246 THR B N 1
ATOM 4629 C CA . THR B 1 247 ? 70.80500 111.34600 129.50000 1.000 91.67000 246 THR B CA 1
ATOM 4630 C C . THR B 1 247 ? 69.59100 111.46200 128.59200 1.000 91.67000 246 THR B C 1
ATOM 4631 O O . THR B 1 247 ? 69.10600 110.46800 128.05200 1.000 91.67000 246 THR B O 1
ATOM 4635 N N . THR B 1 248 ? 69.10000 112.69100 128.43600 1.000 92.41000 247 THR B N 1
ATOM 4636 C CA . THR B 1 248 ? 67.92500 112.91700 127.60200 1.000 92.41000 247 THR B CA 1
ATOM 4637 C C . THR B 1 248 ? 68.30300 113.04900 126.13300 1.000 92.41000 247 THR B C 1
ATOM 4638 O O . THR B 1 248 ? 67.72000 112.38100 125.27200 1.000 92.41000 247 THR B O 1
ATOM 4642 N N . THR B 1 249 ? 69.27500 113.90500 125.82800 1.000 78.84000 248 THR B N 1
ATOM 4643 C CA . THR B 1 249 ? 69.72800 114.11700 124.46000 1.000 78.84000 248 THR B CA 1
ATOM 4644 C C . THR B 1 249 ? 71.22200 113.91900 124.27100 1.000 78.84000 248 THR B C 1
ATOM 4645 O O . THR B 1 249 ? 71.66300 113.73700 123.12700 1.000 78.84000 248 THR B O 1
ATOM 4649 N N . CYS B 1 250 ? 72.01500 113.92700 125.34200 1.000 80.14000 249 CYS B N 1
ATOM 4650 C CA . CYS B 1 250 ? 73.44400 113.69400 125.18900 1.000 80.14000 249 CYS B CA 1
ATOM 4651 C C . CYS B 1 250 ? 73.73600 112.23900 124.85900 1.000 80.14000 249 CYS B C 1
ATOM 4652 O O . CYS B 1 250 ? 74.71300 111.95100 124.15900 1.000 80.14000 249 CYS B O 1
ATOM 4655 N N . LYS B 1 251 ? 72.89700 111.31500 125.33500 1.000 68.48000 250 LYS B N 1
ATOM 4656 C CA . LYS B 1 251 ? 73.00700 109.92500 124.90900 1.000 68.48000 250 LYS B CA 1
ATOM 4657 C C . LYS B 1 251 ? 72.68900 109.77300 123.42900 1.000 68.48000 250 LYS B C 1
ATOM 4658 O O . LYS B 1 251 ? 73.34000 108.98100 122.73800 1.000 68.48000 250 LYS B O 1
ATOM 4664 N N . VAL B 1 252 ? 71.71400 110.54200 122.93200 1.000 62.71000 251 VAL B N 1
ATOM 4665 C CA . VAL B 1 252 ? 71.41200 110.58000 121.50300 1.000 62.71000 251 VAL B CA 1
ATOM 4666 C C . VAL B 1 252 ? 72.61100 111.09300 120.72200 1.000 62.71000 251 VAL B C 1
ATOM 4667 O O . VAL B 1 252 ? 72.97800 110.53800 119.67800 1.000 62.71000 251 VAL B O 1
ATOM 4671 N N . PHE B 1 253 ? 73.26800 112.13000 121.24500 1.000 62.84000 252 PHE B N 1
ATOM 4672 C CA . PHE B 1 253 ? 74.39800 112.72900 120.54100 1.000 62.84000 252 PHE B CA 1
ATOM 4673 C C . PHE B 1 253 ? 75.61200 111.80400 120.52600 1.000 62.84000 252 PHE B C 1
ATOM 4674 O O . PHE B 1 253 ? 76.28300 111.67600 119.49500 1.000 62.84000 252 PHE B O 1
ATOM 4682 N N . GLN B 1 254 ? 75.88400 111.12300 121.64200 1.000 59.80000 253 GLN B N 1
ATOM 4683 C CA . GLN B 1 254 ? 76.99200 110.17200 121.69300 1.000 59.80000 253 GLN B CA 1
ATOM 4684 C C . GLN B 1 254 ? 76.73800 108.95700 120.80400 1.000 59.80000 253 GLN B C 1
ATOM 4685 O O . GLN B 1 254 ? 77.65100 108.49500 120.10200 1.000 59.80000 253 GLN B O 1
ATOM 4691 N N . LYS B 1 255 ? 75.50400 108.43300 120.83000 1.000 56.89000 254 LYS B N 1
ATOM 4692 C CA . LYS B 1 255 ? 75.10900 107.32400 119.96600 1.000 56.89000 254 LYS B CA 1
ATOM 4693 C C . LYS B 1 255 ? 75.27600 107.67800 118.49900 1.000 56.89000 254 LYS B C 1
ATOM 4694 O O . LYS B 1 255 ? 75.84900 106.90500 117.72500 1.000 56.89000 254 LYS B O 1
ATOM 4700 N N . GLY B 1 256 ? 74.79100 108.85700 118.10400 1.000 54.03000 255 GLY B N 1
ATOM 4701 C CA . GLY B 1 256 ? 74.92400 109.28200 116.72500 1.000 54.03000 255 GLY B CA 1
ATOM 4702 C C . GLY B 1 256 ? 76.35500 109.53800 116.30900 1.000 54.03000 255 GLY B C 1
ATOM 4703 O O . GLY B 1 256 ? 76.73200 109.21900 115.18000 1.000 54.03000 255 GLY B O 1
ATOM 4704 N N . TYR B 1 257 ? 77.17800 110.06800 117.22000 1.000 50.44000 256 TYR B N 1
ATOM 4705 C CA . TYR B 1 257 ? 78.57500 110.33100 116.89200 1.000 50.44000 256 TYR B CA 1
ATOM 4706 C C . TYR B 1 257 ? 79.34300 109.03500 116.66000 1.000 50.44000 256 TYR B C 1
ATOM 4707 O O . TYR B 1 257 ? 80.06400 108.90500 115.66200 1.000 50.44000 256 TYR B O 1
ATOM 4716 N N . ILE B 1 258 ? 79.17800 108.05500 117.55700 1.000 45.59000 257 ILE B N 1
ATOM 4717 C CA . ILE B 1 258 ? 79.86600 106.77500 117.39200 1.000 45.59000 257 ILE B CA 1
ATOM 4718 C C . ILE B 1 258 ? 79.32800 106.02100 116.18200 1.000 45.59000 257 ILE B C 1
ATOM 4719 O O . ILE B 1 258 ? 80.09700 105.43000 115.41600 1.000 45.59000 257 ILE B O 1
ATOM 4724 N N . LEU B 1 259 ? 78.01400 106.08400 115.94900 1.000 46.87000 258 LEU B N 1
ATOM 4725 C CA . LEU B 1 259 ? 77.42100 105.40200 114.80600 1.000 46.87000 258 LEU B CA 1
ATOM 4726 C C . LEU B 1 259 ? 77.83900 106.02700 113.48300 1.000 46.87000 258 LEU B C 1
ATOM 4727 O O . LEU B 1 259 ? 77.93200 105.32500 112.47300 1.000 46.87000 258 LEU B O 1
ATOM 4732 N N . LEU B 1 260 ? 78.10100 107.32900 113.46000 1.000 44.24000 259 LEU B N 1
ATOM 4733 C CA . LEU B 1 260 ? 78.37100 108.02100 112.21400 1.000 44.24000 259 LEU B CA 1
ATOM 4734 C C . LEU B 1 260 ? 79.84200 108.34500 112.00100 1.000 44.24000 259 LEU B C 1
ATOM 4735 O O . LEU B 1 260 ? 80.17800 108.93700 110.97100 1.000 44.24000 259 LEU B O 1
ATOM 4740 N N . TYR B 1 261 ? 80.71400 107.99000 112.94800 1.000 40.14000 260 TYR B N 1
ATOM 4741 C CA . TYR B 1 261 ? 82.14500 108.26100 112.80100 1.000 40.14000 260 TYR B CA 1
ATOM 4742 C C . TYR B 1 261 ? 82.84100 107.67000 111.56800 1.000 40.14000 260 TYR B C 1
ATOM 4743 O O . TYR B 1 261 ? 83.75300 108.34100 111.05700 1.000 40.14000 260 TYR B O 1
ATOM 4752 N N . PRO B 1 262 ? 82.52000 106.47200 111.04800 1.000 35.16000 261 PRO B N 1
ATOM 4753 C CA . PRO B 1 262 ? 83.18600 106.04200 109.80400 1.000 35.16000 261 PRO B CA 1
ATOM 4754 C C . PRO B 1 262 ? 82.76900 106.80000 108.56000 1.000 35.16000 261 PRO B C 1
ATOM 4755 O O . PRO B 1 262 ? 83.45800 106.68100 107.53500 1.000 35.16000 261 PRO B O 1
ATOM 4759 N N . PHE B 1 263 ? 81.69500 107.58900 108.61500 1.000 37.95000 262 PHE B N 1
ATOM 4760 C CA . PHE B 1 263 ? 81.20700 108.25200 107.41300 1.000 37.95000 262 PHE B CA 1
ATOM 4761 C C . PHE B 1 263 ? 82.14200 109.37200 106.98200 1.000 37.95000 262 PHE B C 1
ATOM 4762 O O . PHE B 1 263 ? 82.41700 109.52600 105.79000 1.000 37.95000 262 PHE B O 1
ATOM 4770 N N . ASN B 1 264 ? 82.69800 110.11800 107.93800 1.000 35.63000 263 ASN B N 1
ATOM 4771 C CA . ASN B 1 264 ? 83.67000 111.15300 107.59400 1.000 35.63000 263 ASN B CA 1
ATOM 4772 C C . ASN B 1 264 ? 84.99300 110.54900 107.14500 1.000 35.63000 263 ASN B C 1
ATOM 4773 O O . ASN B 1 264 ? 85.62500 111.05300 106.20400 1.000 35.63000 263 ASN B O 1
ATOM 4778 N N . THR B 1 265 ? 85.42400 109.47000 107.80800 1.000 30.36000 264 THR B N 1
ATOM 4779 C CA . THR B 1 265 ? 86.68300 108.81700 107.47100 1.000 30.36000 264 THR B CA 1
ATOM 4780 C C . THR B 1 265 ? 86.64000 108.21300 106.07700 1.000 30.36000 264 THR B C 1
ATOM 4781 O O . THR B 1 265 ? 87.65500 108.19800 105.37400 1.000 30.36000 264 THR B O 1
ATOM 4785 N N . GLU B 1 266 ? 85.47500 107.75400 105.63700 1.000 34.96000 265 GLU B N 1
ATOM 4786 C CA . GLU B 1 266 ? 85.36900 107.24500 104.28100 1.000 34.96000 265 GLU B CA 1
ATOM 4787 C C . GLU B 1 266 ? 85.06200 108.34900 103.27500 1.000 34.96000 265 GLU B C 1
ATOM 4788 O O . GLU B 1 266 ? 85.42200 108.22000 102.09500 1.000 34.96000 265 GLU B O 1
ATOM 4794 N N . TYR B 1 267 ? 84.44200 109.44600 103.72600 1.000 36.55000 266 TYR B N 1
ATOM 4795 C CA . TYR B 1 267 ? 84.25500 110.62700 102.89000 1.000 36.55000 266 TYR B CA 1
ATOM 4796 C C . TYR B 1 267 ? 85.58900 111.22800 102.47300 1.000 36.55000 266 TYR B C 1
ATOM 4797 O O . TYR B 1 267 ? 85.74300 111.68100 101.33000 1.000 36.55000 266 TYR B O 1
ATOM 4806 N N . CYS B 1 268 ? 86.55900 111.23400 103.39500 1.000 34.84000 267 CYS B N 1
ATOM 4807 C CA . CYS B 1 268 ? 87.90100 111.72400 103.09100 1.000 34.84000 267 CYS B CA 1
ATOM 4808 C C . CYS B 1 268 ? 88.56500 110.90500 101.99500 1.000 34.84000 267 CYS B C 1
ATOM 4809 O O . CYS B 1 268 ? 89.21500 111.46700 101.10900 1.000 34.84000 267 CYS B O 1
ATOM 4812 N N . LEU B 1 269 ? 88.36400 109.58600 102.00400 1.000 33.12000 268 LEU B N 1
ATOM 4813 C CA . LEU B 1 269 ? 88.96200 108.73100 100.98500 1.000 33.12000 268 LEU B CA 1
ATOM 4814 C C . LEU B 1 269 ? 88.26400 108.88900 99.64100 1.000 33.12000 268 LEU B C 1
ATOM 4815 O O . LEU B 1 269 ? 88.92100 108.84500 98.59100 1.000 33.12000 268 LEU B O 1
ATOM 4820 N N . ILE B 1 270 ? 86.93600 109.07000 99.65300 1.000 37.00000 269 ILE B N 1
ATOM 4821 C CA . ILE B 1 270 ? 86.19900 109.32000 98.41100 1.000 37.00000 269 ILE B CA 1
ATOM 4822 C C . ILE B 1 270 ? 86.66600 110.62000 97.76600 1.000 37.00000 269 ILE B C 1
ATOM 4823 O O . ILE B 1 270 ? 86.94800 110.67200 96.55800 1.000 37.00000 269 ILE B O 1
ATOM 4828 N N . CYS B 1 271 ? 86.78500 111.67800 98.57700 1.000 37.26000 270 CYS B N 1
ATOM 4829 C CA . CYS B 1 271 ? 87.26500 112.96000 98.07500 1.000 37.26000 270 CYS B CA 1
ATOM 4830 C C . CYS B 1 271 ? 88.70300 112.87200 97.58400 1.000 37.26000 270 CYS B C 1
ATOM 4831 O O . CYS B 1 271 ? 89.03900 113.47300 96.56200 1.000 37.26000 270 CYS B O 1
ATOM 4834 N N . CYS B 1 272 ? 89.55500 112.11200 98.28700 1.000 38.33000 271 CYS B N 1
ATOM 4835 C CA . CYS B 1 272 ? 90.93500 111.92100 97.84900 1.000 38.33000 271 CYS B CA 1
ATOM 4836 C C . CYS B 1 272 ? 90.99700 111.22900 96.49900 1.000 38.33000 271 CYS B C 1
ATOM 4837 O O . CYS B 1 272 ? 91.77800 111.63200 95.63000 1.000 38.33000 271 CYS B O 1
ATOM 4840 N N . SER B 1 273 ? 90.14300 110.22300 96.28700 1.000 39.53000 272 SER B N 1
ATOM 4841 C CA . SER B 1 273 ? 90.12200 109.51800 95.00900 1.000 39.53000 272 SER B CA 1
ATOM 4842 C C . SER B 1 273 ? 89.66100 110.42200 93.87100 1.000 39.53000 272 SER B C 1
ATOM 4843 O O . SER B 1 273 ? 90.30100 110.46600 92.81000 1.000 39.53000 272 SER B O 1
ATOM 4846 N N . VAL B 1 274 ? 88.58400 111.18400 94.08100 1.000 42.60000 273 VAL B N 1
ATOM 4847 C CA . VAL B 1 274 ? 88.07000 111.98100 92.96600 1.000 42.60000 273 VAL B CA 1
ATOM 4848 C C . VAL B 1 274 ? 88.95100 113.21200 92.69800 1.000 42.60000 273 VAL B C 1
ATOM 4849 O O . VAL B 1 274 ? 89.16300 113.58000 91.53200 1.000 42.60000 273 VAL B O 1
ATOM 4853 N N . LEU B 1 275 ? 89.54100 113.82100 93.73700 1.000 39.60000 274 LEU B N 1
ATOM 4854 C CA . LEU B 1 275 ? 90.48100 114.91600 93.51500 1.000 39.60000 274 LEU B CA 1
ATOM 4855 C C . LEU B 1 275 ? 91.76400 114.41800 92.87100 1.000 39.60000 274 LEU B C 1
ATOM 4856 O O . LEU B 1 275 ? 92.37300 115.13500 92.06600 1.000 39.60000 274 LEU B O 1
ATOM 4861 N N . TYR B 1 276 ? 92.18600 113.18900 93.19900 1.000 44.52000 275 TYR B N 1
ATOM 4862 C CA . TYR B 1 276 ? 93.34000 112.61700 92.52500 1.000 44.52000 275 TYR B CA 1
ATOM 4863 C C . TYR B 1 276 ? 93.05500 112.39600 91.05000 1.000 44.52000 275 TYR B C 1
ATOM 4864 O O . TYR B 1 276 ? 93.92500 112.65000 90.20800 1.000 44.52000 275 TYR B O 1
ATOM 4873 N N . VAL B 1 277 ? 91.83700 111.95300 90.72000 1.000 46.77000 276 VAL B N 1
ATOM 4874 C CA . VAL B 1 277 ? 91.47100 111.78100 89.31500 1.000 46.77000 276 VAL B CA 1
ATOM 4875 C C . VAL B 1 277 ? 91.48000 113.12100 88.58600 1.000 46.77000 276 VAL B C 1
ATOM 4876 O O . VAL B 1 277 ? 92.07400 113.25300 87.50100 1.000 46.77000 276 VAL B O 1
ATOM 4880 N N . MET B 1 278 ? 90.91200 114.15500 89.21300 1.000 46.37000 277 MET B N 1
ATOM 4881 C CA . MET B 1 278 ? 90.78700 115.43900 88.53600 1.000 46.37000 277 MET B CA 1
ATOM 4882 C C . MET B 1 278 ? 92.03500 116.31200 88.62500 1.000 46.37000 277 MET B C 1
ATOM 4883 O O . MET B 1 278 ? 92.01800 117.41300 88.06800 1.000 46.37000 277 MET B O 1
ATOM 4888 N N . TRP B 1 279 ? 93.11600 115.88300 89.29000 1.000 50.90000 278 TRP B N 1
ATOM 4889 C CA . TRP B 1 279 ? 94.39400 116.50300 88.93700 1.000 50.90000 278 TRP B CA 1
ATOM 4890 C C . TRP B 1 279 ? 95.30000 115.58700 88.12600 1.000 50.90000 278 TRP B C 1
ATOM 4891 O O . TRP B 1 279 ? 96.22500 116.08700 87.48200 1.000 50.90000 278 TRP B O 1
ATOM 4902 N N . LYS B 1 280 ? 95.06000 114.27600 88.10400 1.000 51.22000 279 LYS B N 1
ATOM 4903 C CA . LYS B 1 280 ? 95.94500 113.41600 87.33000 1.000 51.22000 279 LYS B CA 1
ATOM 4904 C C . LYS B 1 280 ? 95.56000 113.38600 85.85700 1.000 51.22000 279 LYS B C 1
ATOM 4905 O O . LYS B 1 280 ? 96.32200 113.85000 85.00400 1.000 51.22000 279 LYS B O 1
ATOM 4911 N N . ASN B 1 281 ? 94.38000 112.85100 85.53100 1.000 58.74000 280 ASN B N 1
ATOM 4912 C CA . ASN B 1 281 ? 94.05700 112.71200 84.10800 1.000 58.74000 280 ASN B CA 1
ATOM 4913 C C . ASN B 1 281 ? 93.43100 113.99100 83.57900 1.000 58.74000 280 ASN B C 1
ATOM 4914 O O . ASN B 1 281 ? 93.97900 114.65600 82.69400 1.000 58.74000 280 ASN B O 1
ATOM 4919 N N . VAL B 1 282 ? 92.27600 114.31300 84.09600 1.000 57.48000 281 VAL B N 1
ATOM 4920 C CA . VAL B 1 282 ? 91.78100 115.66600 84.13000 1.000 57.48000 281 VAL B CA 1
ATOM 4921 C C . VAL B 1 282 ? 92.81400 116.53400 84.83400 1.000 57.48000 281 VAL B C 1
ATOM 4922 O O . VAL B 1 282 ? 93.40100 116.13700 85.83400 1.000 57.48000 281 VAL B O 1
ATOM 4926 N N . GLY B 1 283 ? 93.08500 117.70900 84.27800 1.000 56.83000 282 GLY B N 1
ATOM 4927 C CA . GLY B 1 283 ? 93.95600 118.67700 84.92000 1.000 56.83000 282 GLY B CA 1
ATOM 4928 C C . GLY B 1 283 ? 95.14600 119.09700 84.09900 1.000 56.83000 282 GLY B C 1
ATOM 4929 O O . GLY B 1 283 ? 95.92200 119.94500 84.55800 1.000 56.83000 282 GLY B O 1
ATOM 4930 N N . ARG B 1 284 ? 95.32000 118.53800 82.90800 1.000 66.65000 283 ARG B N 1
ATOM 4931 C CA . ARG B 1 284 ? 96.46200 118.83100 82.05500 1.000 66.65000 283 ARG B CA 1
ATOM 4932 C C . ARG B 1 284 ? 96.43600 120.26000 81.53900 1.000 66.65000 283 ARG B C 1
ATOM 4933 O O . ARG B 1 284 ? 95.37000 120.80200 81.26600 1.000 66.65000 283 ARG B O 1
ATOM 4941 N N . PHE B 1 305 ? 67.17000 84.00000 88.57600 1.000 62.96000 304 PHE B N 1
ATOM 4942 C CA . PHE B 1 305 ? 67.58700 82.86900 89.39600 1.000 62.96000 304 PHE B CA 1
ATOM 4943 C C . PHE B 1 305 ? 68.68500 83.29300 90.36300 1.000 62.96000 304 PHE B C 1
ATOM 4944 O O . PHE B 1 305 ? 68.52500 83.21000 91.58000 1.000 62.96000 304 PHE B O 1
ATOM 4952 N N . GLY B 1 306 ? 69.80600 83.73300 89.79800 1.000 59.24000 305 GLY B N 1
ATOM 4953 C CA . GLY B 1 306 ? 70.88700 84.33900 90.54700 1.000 59.24000 305 GLY B CA 1
ATOM 4954 C C . GLY B 1 306 ? 70.50900 85.58500 91.33300 1.000 59.24000 305 GLY B C 1
ATOM 4955 O O . GLY B 1 306 ? 70.83100 85.69800 92.52300 1.000 59.24000 305 GLY B O 1
ATOM 4956 N N . PRO B 1 307 ? 69.86100 86.56300 90.67900 1.000 58.23000 306 PRO B N 1
ATOM 4957 C CA . PRO B 1 307 ? 69.29500 87.70200 91.42500 1.000 58.23000 306 PRO B CA 1
ATOM 4958 C C . PRO B 1 307 ? 68.30600 87.33700 92.52200 1.000 58.23000 306 PRO B C 1
ATOM 4959 O O . PRO B 1 307 ? 68.18000 88.10900 93.47500 1.000 58.23000 306 PRO B O 1
ATOM 4963 N N . LEU B 1 308 ? 67.62600 86.19100 92.44400 1.000 58.45000 307 LEU B N 1
ATOM 4964 C CA . LEU B 1 308 ? 66.70600 85.79700 93.51000 1.000 58.45000 307 LEU B CA 1
ATOM 4965 C C . LEU B 1 308 ? 67.45800 85.45000 94.79100 1.000 58.45000 307 LEU B C 1
ATOM 4966 O O . LEU B 1 308 ? 67.12300 85.94600 95.87600 1.000 58.45000 307 LEU B O 1
ATOM 4971 N N . LEU B 1 309 ? 68.49000 84.60900 94.67900 1.000 56.92000 308 LEU B N 1
ATOM 4972 C CA . LEU B 1 309 ? 69.33100 84.30100 95.83100 1.000 56.92000 308 LEU B CA 1
ATOM 4973 C C . LEU B 1 309 ? 70.12100 85.51800 96.29000 1.000 56.92000 308 LEU B C 1
ATOM 4974 O O . LEU B 1 309 ? 70.36700 85.67300 97.49100 1.000 56.92000 308 LEU B O 1
ATOM 4979 N N . GLY B 1 310 ? 70.49900 86.39800 95.35800 1.000 55.18000 309 GLY B N 1
ATOM 4980 C CA . GLY B 1 310 ? 71.15300 87.63800 95.74700 1.000 55.18000 309 GLY B CA 1
ATOM 4981 C C . GLY B 1 310 ? 70.25300 88.55300 96.55600 1.000 55.18000 309 GLY B C 1
ATOM 4982 O O . GLY B 1 310 ? 70.68000 89.12800 97.56100 1.000 55.18000 309 GLY B O 1
ATOM 4983 N N . ALA B 1 311 ? 68.98800 88.68100 96.14500 1.000 52.48000 310 ALA B N 1
ATOM 4984 C CA . ALA B 1 311 ? 68.03300 89.48500 96.89500 1.000 52.48000 310 ALA B CA 1
ATOM 4985 C C . ALA B 1 311 ? 67.71200 88.86100 98.24200 1.000 52.48000 310 ALA B C 1
ATOM 4986 O O . ALA B 1 311 ? 67.51200 89.58700 99.22100 1.000 52.48000 310 ALA B O 1
ATOM 4988 N N . ALA B 1 312 ? 67.67100 87.52600 98.31100 1.000 52.37000 311 ALA B N 1
ATOM 4989 C CA . ALA B 1 312 ? 67.51100 86.85500 99.59800 1.000 52.37000 311 ALA B CA 1
ATOM 4990 C C . ALA B 1 312 ? 68.69200 87.13700 100.51600 1.000 52.37000 311 ALA B C 1
ATOM 4991 O O . ALA B 1 312 ? 68.51200 87.36600 101.71800 1.000 52.37000 311 ALA B O 1
ATOM 4993 N N . ALA B 1 313 ? 69.90400 87.15600 99.95200 1.000 51.58000 312 ALA B N 1
ATOM 4994 C CA . ALA B 1 313 ? 71.09600 87.50800 100.71800 1.000 51.58000 312 ALA B CA 1
ATOM 4995 C C . ALA B 1 313 ? 71.02500 88.93900 101.23300 1.000 51.58000 312 ALA B C 1
ATOM 4996 O O . ALA B 1 313 ? 71.37600 89.20400 102.38800 1.000 51.58000 312 ALA B O 1
ATOM 4998 N N . VAL B 1 314 ? 70.53200 89.86100 100.40100 1.000 51.08000 313 VAL B N 1
ATOM 4999 C CA . VAL B 1 314 ? 70.41600 91.26400 100.79900 1.000 51.08000 313 VAL B CA 1
ATOM 5000 C C . VAL B 1 314 ? 69.38500 91.43300 101.91300 1.000 51.08000 313 VAL B C 1
ATOM 5001 O O . VAL B 1 314 ? 69.62300 92.15800 102.88600 1.000 51.08000 313 VAL B O 1
ATOM 5005 N N . ILE B 1 315 ? 68.25200 90.72800 101.82000 1.000 52.72000 314 ILE B N 1
ATOM 5006 C CA . ILE B 1 315 ? 67.20600 90.85400 102.84000 1.000 52.72000 314 ILE B CA 1
ATOM 5007 C C . ILE B 1 315 ? 67.65900 90.25500 104.17000 1.000 52.72000 314 ILE B C 1
ATOM 5008 O O . ILE B 1 315 ? 67.48600 90.87600 105.22500 1.000 52.72000 314 ILE B O 1
ATOM 5013 N N . ILE B 1 316 ? 68.27200 89.06400 104.14600 1.000 51.43000 315 ILE B N 1
ATOM 5014 C CA . ILE B 1 316 ? 68.75300 88.46600 105.39500 1.000 51.43000 315 ILE B CA 1
ATOM 5015 C C . ILE B 1 316 ? 69.90700 89.27600 105.98700 1.000 51.43000 315 ILE B C 1
ATOM 5016 O O . ILE B 1 316 ? 70.01700 89.40500 107.21700 1.000 51.43000 315 ILE B O 1
ATOM 5021 N N . GLY B 1 317 ? 70.73600 89.89300 105.13700 1.000 51.92000 316 GLY B N 1
ATOM 5022 C CA . GLY B 1 317 ? 71.77900 90.77100 105.63900 1.000 51.92000 316 GLY B CA 1
ATOM 5023 C C . GLY B 1 317 ? 71.22800 92.02700 106.28100 1.000 51.92000 316 GLY B C 1
ATOM 5024 O O . GLY B 1 317 ? 71.73500 92.47400 107.31300 1.000 51.92000 316 GLY B O 1
ATOM 5025 N N . ILE B 1 318 ? 70.16500 92.59200 105.69900 1.000 52.78000 317 ILE B N 1
ATOM 5026 C CA . ILE B 1 318 ? 69.49300 93.74100 106.30100 1.000 52.78000 317 ILE B CA 1
ATOM 5027 C C . ILE B 1 318 ? 68.86300 93.35600 107.63500 1.000 52.78000 317 ILE B C 1
ATOM 5028 O O . ILE B 1 318 ? 68.93900 94.11700 108.60300 1.000 52.78000 317 ILE B O 1
ATOM 5033 N N . CYS B 1 319 ? 68.30000 92.14600 107.73100 1.000 54.57000 318 CYS B N 1
ATOM 5034 C CA . CYS B 1 319 ? 67.70200 91.70400 108.99200 1.000 54.57000 318 CYS B CA 1
ATOM 5035 C C . CYS B 1 319 ? 68.74400 91.52500 110.09300 1.000 54.57000 318 CYS B C 1
ATOM 5036 O O . CYS B 1 319 ? 68.54800 92.00800 111.21400 1.000 54.57000 318 CYS B O 1
ATOM 5039 N N . VAL B 1 320 ? 69.87100 90.86500 109.79300 1.000 54.07000 319 VAL B N 1
ATOM 5040 C CA . VAL B 1 320 ? 70.87900 90.68700 110.84400 1.000 54.07000 319 VAL B CA 1
ATOM 5041 C C . VAL B 1 320 ? 71.56400 92.01100 111.16800 1.000 54.07000 319 VAL B C 1
ATOM 5042 O O . VAL B 1 320 ? 71.92800 92.25700 112.32600 1.000 54.07000 319 VAL B O 1
ATOM 5046 N N . PHE B 1 321 ? 71.68700 92.90900 110.18400 1.000 53.07000 320 PHE B N 1
ATOM 5047 C CA . PHE B 1 321 ? 72.29400 94.20800 110.42800 1.000 53.07000 320 PHE B CA 1
ATOM 5048 C C . PHE B 1 321 ? 71.40400 95.09200 111.28700 1.000 53.07000 320 PHE B C 1
ATOM 5049 O O . PHE B 1 321 ? 71.89800 95.74300 112.21200 1.000 53.07000 320 PHE B O 1
ATOM 5057 N N . MET B 1 322 ? 70.09600 95.11200 111.01700 1.000 58.14000 321 MET B N 1
ATOM 5058 C CA . MET B 1 322 ? 69.18800 95.90100 111.83900 1.000 58.14000 321 MET B CA 1
ATOM 5059 C C . MET B 1 322 ? 69.02800 95.29600 113.22400 1.000 58.14000 321 MET B C 1
ATOM 5060 O O . MET B 1 322 ? 68.87500 96.03300 114.20000 1.000 58.14000 321 MET B O 1
ATOM 5065 N N . MET B 1 323 ? 69.09300 93.96300 113.33900 1.000 59.52000 322 MET B N 1
ATOM 5066 C CA . MET B 1 323 ? 69.03700 93.34200 114.65900 1.000 59.52000 322 MET B CA 1
ATOM 5067 C C . MET B 1 323 ? 70.27000 93.67400 115.48600 1.000 59.52000 322 MET B C 1
ATOM 5068 O O . MET B 1 323 ? 70.14400 94.04600 116.66300 1.000 59.52000 322 MET B O 1
ATOM 5073 N N . TYR B 1 324 ? 71.45600 93.60200 114.87600 1.000 54.21000 323 TYR B N 1
ATOM 5074 C CA . TYR B 1 324 ? 72.67500 93.95900 115.58700 1.000 54.21000 323 TYR B CA 1
ATOM 5075 C C . TYR B 1 324 ? 72.74400 95.45100 115.88500 1.000 54.21000 323 TYR B C 1
ATOM 5076 O O . TYR B 1 324 ? 73.29200 95.84400 116.91500 1.000 54.21000 323 TYR B O 1
ATOM 5085 N N . GLN B 1 325 ? 72.17000 96.29500 115.02800 1.000 55.96000 324 GLN B N 1
ATOM 5086 C CA . GLN B 1 325 ? 72.23500 97.72800 115.28200 1.000 55.96000 324 GLN B CA 1
ATOM 5087 C C . GLN B 1 325 ? 71.21500 98.16600 116.32400 1.000 55.96000 324 GLN B C 1
ATOM 5088 O O . GLN B 1 325 ? 71.47200 99.10400 117.08500 1.000 55.96000 324 GLN B O 1
ATOM 5094 N N . ILE B 1 326 ? 70.05500 97.51400 116.36700 1.000 60.19000 325 ILE B N 1
ATOM 5095 C CA . ILE B 1 326 ? 69.07600 97.80700 117.40500 1.000 60.19000 325 ILE B CA 1
ATOM 5096 C C . ILE B 1 326 ? 69.58100 97.31800 118.75500 1.000 60.19000 325 ILE B C 1
ATOM 5097 O O . ILE B 1 326 ? 69.45200 98.01300 119.77100 1.000 60.19000 325 ILE B O 1
ATOM 5102 N N . GLN B 1 327 ? 70.21800 96.14600 118.78100 1.000 64.83000 326 GLN B N 1
ATOM 5103 C CA . GLN B 1 327 ? 70.80000 95.66100 120.02700 1.000 64.83000 326 GLN B CA 1
ATOM 5104 C C . GLN B 1 327 ? 72.05200 96.45000 120.39900 1.000 64.83000 326 GLN B C 1
ATOM 5105 O O . GLN B 1 327 ? 72.37600 96.58800 121.58200 1.000 64.83000 326 GLN B O 1
ATOM 5111 N N . ALA B 1 328 ? 72.73800 97.02100 119.40600 1.000 63.74000 327 ALA B N 1
ATOM 5112 C CA . ALA B 1 328 ? 74.05400 97.61300 119.62200 1.000 63.74000 327 ALA B CA 1
ATOM 5113 C C . ALA B 1 328 ? 73.96500 99.03100 120.17000 1.000 63.74000 327 ALA B C 1
ATOM 5114 O O . ALA B 1 328 ? 74.75300 99.40900 121.04300 1.000 63.74000 327 ALA B O 1
ATOM 5116 N N . THR B 1 329 ? 73.03500 99.83700 119.65900 1.000 59.58000 328 THR B N 1
ATOM 5117 C CA . THR B 1 329 ? 72.81500 101.18700 120.15900 1.000 59.58000 328 THR B CA 1
ATOM 5118 C C . THR B 1 329 ? 71.66700 101.24400 121.15600 1.000 59.58000 328 THR B C 1
ATOM 5119 O O . THR B 1 329 ? 70.94700 102.24300 121.21900 1.000 59.58000 328 THR B O 1
ATOM 5123 N N . GLY B 1 330 ? 71.46700 100.17600 121.91800 1.000 66.53000 329 GLY B N 1
ATOM 5124 C CA . GLY B 1 330 ? 70.53600 100.20600 123.02300 1.000 66.53000 329 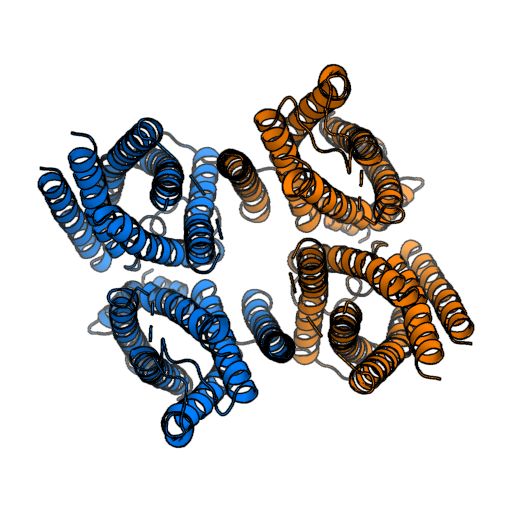GLY B CA 1
ATOM 5125 C C . GLY B 1 330 ? 71.26700 100.00500 124.33200 1.000 66.53000 329 GLY B C 1
ATOM 5126 O O . GLY B 1 330 ? 70.88800 100.57600 125.35900 1.000 66.53000 329 GLY B O 1
ATOM 5127 N N . SER B 1 331 ? 72.33400 99.21800 124.28500 1.000 68.21000 330 SER B N 1
ATOM 5128 C CA . SER B 1 331 ? 73.19800 98.91200 125.42400 1.000 68.21000 330 SER B CA 1
ATOM 5129 C C . SER B 1 331 ? 74.45300 98.24500 124.87100 1.000 68.21000 330 SER B C 1
ATOM 5130 O O . SER B 1 331 ? 74.64900 98.17700 123.65100 1.000 68.21000 330 SER B O 1
ATOM 5133 N N . ALA B 1 332 ? 75.31900 97.77100 125.77100 1.000 71.38000 331 ALA B N 1
ATOM 5134 C CA . ALA B 1 332 ? 76.33200 96.79300 125.40100 1.000 71.38000 331 ALA B CA 1
ATOM 5135 C C . ALA B 1 332 ? 75.57000 95.56100 124.93700 1.000 71.38000 331 ALA B C 1
ATOM 5136 O O . ALA B 1 332 ? 74.92100 94.90100 125.75900 1.000 71.38000 331 ALA B O 1
ATOM 5138 N N . PRO B 1 333 ? 75.62300 95.23300 123.62500 1.000 70.77000 332 PRO B N 1
ATOM 5139 C CA . PRO B 1 333 ? 74.50400 94.53100 122.97300 1.000 70.77000 332 PRO B CA 1
ATOM 5140 C C . PRO B 1 333 ? 74.11300 93.15500 123.50100 1.000 70.77000 332 PRO B C 1
ATOM 5141 O O . PRO B 1 333 ? 73.05500 93.04000 124.13100 1.000 70.77000 332 PRO B O 1
ATOM 5145 N N . ASN B 1 334 ? 74.98500 92.15300 123.34400 1.000 68.12000 333 ASN B N 1
ATOM 5146 C CA . ASN B 1 334 ? 74.68100 90.76400 123.68300 1.000 68.12000 333 ASN B CA 1
ATOM 5147 C C . ASN B 1 334 ? 75.89400 89.87600 123.47100 1.000 68.12000 333 ASN B C 1
ATOM 5148 O O . ASN B 1 334 ? 76.96400 90.35000 123.07900 1.000 68.12000 333 ASN B O 1
ATOM 5153 N N . TYR B 1 335 ? 75.72600 88.58200 123.73400 1.000 66.51000 334 TYR B N 1
ATOM 5154 C CA . TYR B 1 335 ? 76.66200 87.55700 123.29700 1.000 66.51000 334 TYR B CA 1
ATOM 5155 C C . TYR B 1 335 ? 76.21300 86.86800 122.01700 1.000 66.51000 334 TYR B C 1
ATOM 5156 O O . TYR B 1 335 ? 77.05200 86.55100 121.17000 1.000 66.51000 334 TYR B O 1
ATOM 5165 N N . GLN B 1 336 ? 74.91000 86.63900 121.85700 1.000 66.65000 335 GLN B N 1
ATOM 5166 C CA . GLN B 1 336 ? 74.41600 85.80500 120.76900 1.000 66.65000 335 GLN B CA 1
ATOM 5167 C C . GLN B 1 336 ? 74.33300 86.55800 119.45100 1.000 66.65000 335 GLN B C 1
ATOM 5168 O O . GLN B 1 336 ? 74.33700 85.93300 118.38400 1.000 66.65000 335 GLN B O 1
ATOM 5174 N N . VAL B 1 337 ? 74.25300 87.88800 119.49600 1.000 60.69000 336 VAL B N 1
ATOM 5175 C CA . VAL B 1 337 ? 74.10200 88.63900 118.25600 1.000 60.69000 336 VAL B CA 1
ATOM 5176 C C . VAL B 1 337 ? 75.42800 88.68200 117.50000 1.000 60.69000 336 VAL B C 1
ATOM 5177 O O . VAL B 1 337 ? 75.44200 88.75500 116.26200 1.000 60.69000 336 VAL B O 1
ATOM 5181 N N . PHE B 1 338 ? 76.55300 88.57400 118.22000 1.000 56.75000 337 PHE B N 1
ATOM 5182 C CA . PHE B 1 338 ? 77.85300 88.38900 117.58400 1.000 56.75000 337 PHE B CA 1
ATOM 5183 C C . PHE B 1 338 ? 77.89500 87.09000 116.80300 1.000 56.75000 337 PHE B C 1
ATOM 5184 O O . PHE B 1 338 ? 78.37900 87.05400 115.66500 1.000 56.75000 337 PHE B O 1
ATOM 5192 N N . VAL B 1 339 ? 77.39200 86.01300 117.41200 1.000 55.96000 338 VAL B N 1
ATOM 5193 C CA . VAL B 1 339 ? 77.36400 84.70500 116.77300 1.000 55.96000 338 VAL B CA 1
ATOM 5194 C C . VAL B 1 339 ? 76.43800 84.72900 115.56700 1.000 55.96000 338 VAL B C 1
ATOM 5195 O O . VAL B 1 339 ? 76.74300 84.13800 114.52800 1.000 55.96000 338 VAL B O 1
ATOM 5199 N N . LEU B 1 340 ? 75.33100 85.46900 115.66700 1.000 54.36000 339 LEU B N 1
ATOM 5200 C CA . LEU B 1 340 ? 74.40300 85.60700 114.54600 1.000 54.36000 339 LEU B CA 1
ATOM 5201 C C . LEU B 1 340 ? 75.04700 86.33800 113.37000 1.000 54.36000 339 LEU B C 1
ATOM 5202 O O . LEU B 1 340 ? 74.96300 85.88600 112.22000 1.000 54.36000 339 LEU B O 1
ATOM 5207 N N . TYR B 1 341 ? 75.72000 87.45700 113.65400 1.000 53.75000 340 TYR B N 1
ATOM 5208 C CA . TYR B 1 341 ? 76.38100 88.24800 112.61800 1.000 53.75000 340 TYR B CA 1
ATOM 5209 C C . TYR B 1 341 ? 77.50300 87.46300 111.94900 1.000 53.75000 340 TYR B C 1
ATOM 5210 O O . TYR B 1 341 ? 77.59000 87.39300 110.71300 1.000 53.75000 340 TYR B O 1
ATOM 5219 N N . TYR B 1 342 ? 78.35500 86.83100 112.75900 1.000 52.40000 341 TYR B N 1
ATOM 5220 C CA . TYR B 1 342 ? 79.47800 86.08900 112.20800 1.000 52.40000 341 TYR B CA 1
ATOM 5221 C C . TYR B 1 342 ? 79.03100 84.81600 111.50800 1.000 52.40000 341 TYR B C 1
ATOM 5222 O O . TYR B 1 342 ? 79.66100 84.40700 110.53600 1.000 52.40000 341 TYR B O 1
ATOM 5231 N N . SER B 1 343 ? 77.93300 84.19700 111.94500 1.000 50.20000 342 SER B N 1
ATOM 5232 C CA . SER B 1 343 ? 77.44500 83.02900 111.23000 1.000 50.20000 342 SER B CA 1
ATOM 5233 C C . SER B 1 343 ? 76.78200 83.41800 109.92300 1.000 50.20000 342 SER B C 1
ATOM 5234 O O . SER B 1 343 ? 76.81800 82.63900 108.96900 1.000 50.20000 342 SER B O 1
ATOM 5237 N N . TYR B 1 344 ? 76.19700 84.61700 109.84700 1.000 46.75000 343 TYR B N 1
ATOM 5238 C CA . TYR B 1 344 ? 75.76200 85.12400 108.54900 1.000 46.75000 343 TYR B CA 1
ATOM 5239 C C . TYR B 1 344 ? 76.95100 85.32800 107.62200 1.000 46.75000 343 TYR B C 1
ATOM 5240 O O . TYR B 1 344 ? 76.87200 85.03800 106.42300 1.000 46.75000 343 TYR B O 1
ATOM 5249 N N . TYR B 1 345 ? 78.06500 85.81300 108.17200 1.000 49.37000 344 TYR B N 1
ATOM 5250 C CA . TYR B 1 345 ? 79.29700 85.93900 107.39400 1.000 49.37000 344 TYR B CA 1
ATOM 5251 C C . TYR B 1 345 ? 79.82500 84.58600 106.91700 1.000 49.37000 344 TYR B C 1
ATOM 5252 O O . TYR B 1 345 ? 80.23000 84.44700 105.76000 1.000 49.37000 344 TYR B O 1
ATOM 5261 N N . ILE B 1 346 ? 79.83500 83.58100 107.79500 1.000 47.18000 345 ILE B N 1
ATOM 5262 C CA . ILE B 1 346 ? 80.35900 82.25900 107.44800 1.000 47.18000 345 ILE B CA 1
ATOM 5263 C C . ILE B 1 346 ? 79.37300 81.48600 106.56600 1.000 47.18000 345 ILE B C 1
ATOM 5264 O O . ILE B 1 346 ? 79.74500 80.50700 105.91600 1.000 47.18000 345 ILE B O 1
ATOM 5269 N N . VAL B 1 347 ? 78.11800 81.91500 106.48800 1.000 43.78000 346 VAL B N 1
ATOM 5270 C CA . VAL B 1 347 ? 77.24800 81.34400 105.46700 1.000 43.78000 346 VAL B CA 1
ATOM 5271 C C . VAL B 1 347 ? 77.46100 82.04600 104.13000 1.000 43.78000 346 VAL B C 1
ATOM 5272 O O . VAL B 1 347 ? 77.57100 81.39600 103.08600 1.000 43.78000 346 VAL B O 1
ATOM 5276 N N . LEU B 1 348 ? 77.58800 83.37400 104.14100 1.000 43.34000 347 LEU B N 1
ATOM 5277 C CA . LEU B 1 348 ? 77.62000 84.11800 102.88900 1.000 43.34000 347 LEU B CA 1
ATOM 5278 C C . LEU B 1 348 ? 78.96600 84.02500 102.18500 1.000 43.34000 347 LEU B C 1
ATOM 5279 O O . LEU B 1 348 ? 79.00800 83.79900 100.97200 1.000 43.34000 347 LEU B O 1
ATOM 5284 N N . LEU B 1 349 ? 80.07000 84.20000 102.91300 1.000 44.27000 348 LEU B N 1
ATOM 5285 C CA . LEU B 1 349 ? 81.38100 84.34200 102.28900 1.000 44.27000 348 LEU B CA 1
ATOM 5286 C C . LEU B 1 349 ? 81.91200 83.07100 101.61600 1.000 44.27000 348 LEU B C 1
ATOM 5287 O O . LEU B 1 349 ? 82.48700 83.21100 100.53400 1.000 44.27000 348 LEU B O 1
ATOM 5292 N N . PRO B 1 350 ? 81.77200 81.84400 102.16900 1.000 43.88000 349 PRO B N 1
ATOM 5293 C CA . PRO B 1 350 ? 82.13300 80.65600 101.37300 1.000 43.88000 349 PRO B CA 1
ATOM 5294 C C . PRO B 1 350 ? 81.35300 80.49500 100.09500 1.000 43.88000 349 PRO B C 1
ATOM 5295 O O . PRO B 1 350 ? 81.90800 79.97700 99.12000 1.000 43.88000 349 PRO B O 1
ATOM 5299 N N . LEU B 1 351 ? 80.09300 80.93000 100.05800 1.000 45.12000 350 LEU B N 1
ATOM 5300 C CA . LEU B 1 351 ? 79.35100 80.90500 98.80400 1.000 45.12000 350 LEU B CA 1
ATOM 5301 C C . LEU B 1 351 ? 79.94900 81.88300 97.80400 1.000 45.12000 350 LEU B C 1
ATOM 5302 O O . LEU B 1 351 ? 80.03200 81.58200 96.61100 1.000 45.12000 350 LEU B O 1
ATOM 5307 N N . MET B 1 352 ? 80.44300 83.02500 98.28400 1.000 47.66000 351 MET B N 1
ATOM 5308 C CA . MET B 1 352 ? 81.08100 83.97800 97.38500 1.000 47.66000 351 MET B CA 1
ATOM 5309 C C . MET B 1 352 ? 82.44700 83.48300 96.91600 1.000 47.66000 351 MET B C 1
ATOM 5310 O O . MET B 1 352 ? 82.82400 83.71400 95.76300 1.000 47.66000 351 MET B O 1
ATOM 5315 N N . CYS B 1 353 ? 83.18400 82.77100 97.77900 1.000 48.36000 352 CYS B N 1
ATOM 5316 C CA . CYS B 1 353 ? 84.44300 82.15300 97.35600 1.000 48.36000 352 CYS B CA 1
ATOM 5317 C C . CYS B 1 353 ? 84.21100 81.07400 96.30800 1.000 48.36000 352 CYS B C 1
ATOM 5318 O O . CYS B 1 353 ? 84.91600 81.02400 95.29500 1.000 48.36000 352 CYS B O 1
ATOM 5321 N N . VAL B 1 354 ? 83.23300 80.19300 96.54300 1.000 49.19000 353 VAL B N 1
ATOM 5322 C CA . VAL B 1 354 ? 82.94600 79.10700 95.61000 1.000 49.19000 353 VAL B CA 1
ATOM 5323 C C . VAL B 1 354 ? 82.44700 79.65900 94.28000 1.000 49.19000 353 VAL B C 1
ATOM 5324 O O . VAL B 1 354 ? 82.87700 79.21500 93.20900 1.000 49.19000 353 VAL B O 1
ATOM 5328 N N . VAL B 1 355 ? 81.59200 80.68100 94.33000 1.000 51.56000 354 VAL B N 1
ATOM 5329 C CA . VAL B 1 355 ? 81.07300 81.32000 93.12600 1.000 51.56000 354 VAL B CA 1
ATOM 5330 C C . VAL B 1 355 ? 82.17700 82.05300 92.36200 1.000 51.56000 354 VAL B C 1
ATOM 5331 O O . VAL B 1 355 ? 82.23500 81.99100 91.12600 1.000 51.56000 354 VAL B O 1
ATOM 5335 N N . ALA B 1 356 ? 83.10600 82.69600 93.07500 1.000 51.32000 355 ALA B N 1
ATOM 5336 C CA . ALA B 1 356 ? 84.21000 83.37500 92.40400 1.000 51.32000 355 ALA B CA 1
ATOM 5337 C C . ALA B 1 356 ? 85.18400 82.38200 91.78000 1.000 51.32000 355 ALA B C 1
ATOM 5338 O O . ALA B 1 356 ? 85.71500 82.62700 90.68800 1.000 51.32000 355 ALA B O 1
ATOM 5340 N N . ILE B 1 357 ? 85.41000 81.24600 92.44500 1.000 52.91000 356 ILE B N 1
ATOM 5341 C CA . ILE B 1 357 ? 86.28600 80.21600 91.89400 1.000 52.91000 356 ILE B CA 1
ATOM 5342 C C . ILE B 1 357 ? 85.65600 79.59200 90.65300 1.000 52.91000 356 ILE B C 1
ATOM 5343 O O . ILE B 1 357 ? 86.33600 79.38400 89.63900 1.000 52.91000 356 ILE B O 1
ATOM 5348 N N . ILE B 1 358 ? 84.34200 79.33400 90.69900 1.000 56.75000 357 ILE B N 1
ATOM 5349 C CA . ILE B 1 358 ? 83.61700 78.81400 89.53800 1.000 56.75000 357 ILE B CA 1
ATOM 5350 C C . ILE B 1 358 ? 83.67900 79.79700 88.37500 1.000 56.75000 357 ILE B C 1
ATOM 5351 O O . ILE B 1 358 ? 83.93700 79.40200 87.23200 1.000 56.75000 357 ILE B O 1
ATOM 5356 N N . GLY B 1 359 ? 83.50100 81.09100 88.65500 1.000 62.86000 358 GLY B N 1
ATOM 5357 C CA . GLY B 1 359 ? 83.60300 82.09000 87.60200 1.000 62.86000 358 GLY B CA 1
ATOM 5358 C C . GLY B 1 359 ? 84.99900 82.19100 87.01700 1.000 62.86000 358 GLY B C 1
ATOM 5359 O O . GLY B 1 359 ? 85.16200 82.42200 85.81400 1.000 62.86000 358 GLY B O 1
ATOM 5360 N N . THR B 1 360 ? 86.02100 81.97000 87.84700 1.000 62.68000 359 THR B N 1
ATOM 5361 C CA . THR B 1 360 ? 87.39000 81.94400 87.34300 1.000 62.68000 359 THR B CA 1
ATOM 5362 C C . THR B 1 360 ? 87.61500 80.75000 86.41600 1.000 62.68000 359 THR B C 1
ATOM 5363 O O . THR B 1 360 ? 88.26600 80.88500 85.37300 1.000 62.68000 359 THR B O 1
ATOM 5367 N N . ILE B 1 361 ? 87.05100 79.58600 86.76100 1.000 66.91000 360 ILE B N 1
ATOM 5368 C CA . ILE B 1 361 ? 87.18600 78.40800 85.90000 1.000 66.91000 360 ILE B CA 1
ATOM 5369 C C . ILE B 1 361 ? 86.43500 78.60600 84.58300 1.000 66.91000 360 ILE B C 1
ATOM 5370 O O . ILE B 1 361 ? 86.91300 78.19400 83.51700 1.000 66.91000 360 ILE B O 1
ATOM 5375 N N . ILE B 1 362 ? 85.26900 79.26300 84.62600 1.000 69.85000 361 ILE B N 1
ATOM 5376 C CA . ILE B 1 362 ? 84.54900 79.57200 83.38700 1.000 69.85000 361 ILE B CA 1
ATOM 5377 C C . ILE B 1 362 ? 85.33900 80.56200 82.53400 1.000 69.85000 361 ILE B C 1
ATOM 5378 O O . ILE B 1 362 ? 85.35200 80.46200 81.30100 1.000 69.85000 361 ILE B O 1
ATOM 5383 N N . HIS B 1 363 ? 86.04900 81.49900 83.17200 1.000 70.62000 362 HIS B N 1
ATOM 5384 C CA . HIS B 1 363 ? 86.90600 82.40400 82.40900 1.000 70.62000 362 HIS B CA 1
ATOM 5385 C C . HIS B 1 363 ? 88.08700 81.67000 81.78200 1.000 70.62000 362 HIS B C 1
ATOM 5386 O O . HIS B 1 363 ? 88.51100 82.00600 80.67000 1.000 70.62000 362 HIS B O 1
ATOM 5393 N N . THR B 1 364 ? 88.62500 80.66100 82.46800 1.000 71.99000 363 THR B N 1
ATOM 5394 C CA . THR B 1 364 ? 89.64100 79.82000 81.83900 1.000 71.99000 363 THR B CA 1
ATOM 5395 C C . THR B 1 364 ? 89.07400 78.90400 80.76400 1.000 71.99000 363 THR B C 1
ATOM 5396 O O . THR B 1 364 ? 89.83900 78.41000 79.92900 1.000 71.99000 363 THR B O 1
ATOM 5400 N N . LEU B 1 365 ? 87.76800 78.65800 80.76200 1.000 80.13000 364 LEU B N 1
ATOM 5401 C CA . LEU B 1 365 ? 87.15900 77.80000 79.75500 1.000 80.13000 364 LEU B CA 1
ATOM 5402 C C . LEU B 1 365 ? 86.79800 78.54900 78.47600 1.000 80.13000 364 LEU B C 1
ATOM 5403 O O . LEU B 1 365 ? 86.50300 77.90900 77.46100 1.000 80.13000 364 LEU B O 1
ATOM 5408 N N . GLU B 1 366 ? 86.82800 79.87800 78.48800 1.000 79.67000 365 GLU B N 1
ATOM 5409 C CA . GLU B 1 366 ? 86.56700 80.67000 77.29500 1.000 79.67000 365 GLU B CA 1
ATOM 5410 C C . GLU B 1 366 ? 87.82600 81.42900 76.90000 1.000 79.67000 365 GLU B C 1
ATOM 5411 O O . GLU B 1 366 ? 88.61200 81.84400 77.75800 1.000 79.67000 365 GLU B O 1
ATOM 5417 N N . LYS B 1 367 ? 88.02000 81.59500 75.59500 1.000 87.45000 366 LYS B N 1
ATOM 5418 C CA . LYS B 1 367 ? 89.18600 82.30000 75.07700 1.000 87.45000 366 LYS B CA 1
ATOM 5419 C C . LYS B 1 367 ? 88.76900 83.34500 74.04900 1.000 87.45000 366 LYS B C 1
ATOM 5420 O O . LYS B 1 367 ? 87.62300 83.36400 73.60000 1.000 87.45000 366 LYS B O 1
ATOM 5426 N N . PRO B 1 376 ? 96.19800 102.86900 82.19400 1.000 92.40000 375 PRO B N 1
ATOM 5427 C CA . PRO B 1 376 ? 95.39600 104.06000 82.49900 1.000 92.40000 375 PRO B CA 1
ATOM 5428 C C . PRO B 1 376 ? 94.20900 103.74900 83.41000 1.000 92.40000 375 PRO B C 1
ATOM 5429 O O . PRO B 1 376 ? 94.38600 103.62900 84.62700 1.000 92.40000 375 PRO B O 1
ATOM 5433 N N . THR B 1 377 ? 93.02000 103.62000 82.81100 1.000 85.68000 376 THR B N 1
ATOM 5434 C CA . THR B 1 377 ? 91.81600 103.32000 83.58000 1.000 85.68000 376 THR B CA 1
ATOM 5435 C C . THR B 1 377 ? 91.88300 101.92000 84.17900 1.000 85.68000 376 THR B C 1
ATOM 5436 O O . THR B 1 377 ? 91.54700 101.72400 85.35600 1.000 85.68000 376 THR B O 1
ATOM 5440 N N . ARG B 1 378 ? 92.36100 100.94800 83.39500 1.000 86.96000 377 ARG B N 1
ATOM 5441 C CA . ARG B 1 378 ? 92.49000 99.58000 83.88600 1.000 86.96000 377 ARG B CA 1
ATOM 5442 C C . ARG B 1 378 ? 93.54400 99.48100 84.98700 1.000 86.96000 377 ARG B C 1
ATOM 5443 O O . ARG B 1 378 ? 93.33400 98.78800 85.98900 1.000 86.96000 377 ARG B O 1
ATOM 5451 N N . SER B 1 379 ? 94.64800 100.22400 84.85500 1.000 77.62000 378 SER B N 1
ATOM 5452 C CA . SER B 1 379 ? 95.70100 100.18500 85.86000 1.000 77.62000 378 SER B CA 1
ATOM 5453 C C . SER B 1 379 ? 95.26500 100.86000 87.15000 1.000 77.62000 378 SER B C 1
ATOM 5454 O O . SER B 1 379 ? 95.57600 100.36200 88.24000 1.000 77.62000 378 SER B O 1
ATOM 5457 N N . LEU B 1 380 ? 94.53500 101.97800 87.04500 1.000 69.46000 379 LEU B N 1
ATOM 5458 C CA . LEU B 1 380 ? 94.00900 102.63300 88.23700 1.000 69.46000 379 LEU B CA 1
ATOM 5459 C C . LEU B 1 380 ? 92.97700 101.75800 88.93500 1.000 69.46000 379 LEU B C 1
ATOM 5460 O O . LEU B 1 380 ? 92.94400 101.70200 90.17000 1.000 69.46000 379 LEU B O 1
ATOM 5465 N N . ASP B 1 381 ? 92.16200 101.03100 88.16000 1.000 68.00000 380 ASP B N 1
ATOM 5466 C CA . ASP B 1 381 ? 91.19300 100.11300 88.75400 1.000 68.00000 380 ASP B CA 1
ATOM 5467 C C . ASP B 1 381 ? 91.88500 98.96400 89.48400 1.000 68.00000 380 ASP B C 1
ATOM 5468 O O . ASP B 1 381 ? 91.47700 98.59800 90.59500 1.000 68.00000 380 ASP B O 1
ATOM 5473 N N . VAL B 1 382 ? 92.96000 98.42200 88.89400 1.000 62.77000 381 VAL B N 1
ATOM 5474 C CA . VAL B 1 382 ? 93.71500 97.33600 89.52500 1.000 62.77000 381 VAL B CA 1
ATOM 5475 C C . VAL B 1 382 ? 94.35300 97.80700 90.82600 1.000 62.77000 381 VAL B C 1
ATOM 5476 O O . VAL B 1 382 ? 94.23500 97.14600 91.86800 1.000 62.77000 381 VAL B O 1
ATOM 5480 N N . VAL B 1 383 ? 95.02100 98.96800 90.79300 1.000 58.77000 382 VAL B N 1
ATOM 5481 C CA . VAL B 1 383 ? 95.73700 99.41400 91.98500 1.000 58.77000 382 VAL B CA 1
ATOM 5482 C C . VAL B 1 383 ? 94.75400 99.86300 93.06200 1.000 58.77000 382 VAL B C 1
ATOM 5483 O O . VAL B 1 383 ? 95.01500 99.67700 94.25600 1.000 58.77000 382 VAL B O 1
ATOM 5487 N N . LEU B 1 384 ? 93.57300 100.35500 92.66800 1.000 56.28000 383 LEU B N 1
ATOM 5488 C CA . LEU B 1 384 ? 92.56400 100.72000 93.65300 1.000 56.28000 383 LEU B CA 1
ATOM 5489 C C . LEU B 1 384 ? 91.98600 99.48900 94.33000 1.000 56.28000 383 LEU B C 1
ATOM 5490 O O . LEU B 1 384 ? 91.81400 99.48100 95.55500 1.000 56.28000 383 LEU B O 1
ATOM 5495 N N . LEU B 1 385 ? 91.72800 98.42700 93.55400 1.000 51.41000 384 LEU B N 1
ATOM 5496 C CA . LEU B 1 385 ? 91.23200 97.17500 94.12400 1.000 51.41000 384 LEU B CA 1
ATOM 5497 C C . LEU B 1 385 ? 92.24000 96.56500 95.08600 1.000 51.41000 384 LEU B C 1
ATOM 5498 O O . LEU B 1 385 ? 91.88600 96.18000 96.20700 1.000 51.41000 384 LEU B O 1
ATOM 5503 N N . MET B 1 386 ? 93.51200 96.51100 94.68000 1.000 49.46000 385 MET B N 1
ATOM 5504 C CA . MET B 1 386 ? 94.53000 95.88000 95.51700 1.000 49.46000 385 MET B CA 1
ATOM 5505 C C . MET B 1 386 ? 94.80500 96.69700 96.77600 1.000 49.46000 385 MET B C 1
ATOM 5506 O O . MET B 1 386 ? 94.82900 96.14900 97.88700 1.000 49.46000 385 MET B O 1
ATOM 5511 N N . GLY B 1 387 ? 94.98200 98.01300 96.63000 1.000 44.85000 386 GLY B N 1
ATOM 5512 C CA . GLY B 1 387 ? 95.25100 98.84900 97.78200 1.000 44.85000 386 GLY B CA 1
ATOM 5513 C C . GLY B 1 387 ? 94.07500 98.98100 98.72300 1.000 44.85000 386 GLY B C 1
ATOM 5514 O O . GLY B 1 387 ? 94.26400 99.18900 99.92400 1.000 44.85000 386 GLY B O 1
ATOM 5515 N N . ALA B 1 388 ? 92.85100 98.85100 98.21100 1.000 41.31000 387 ALA B N 1
ATOM 5516 C CA . ALA B 1 388 ? 91.70900 98.83200 99.10700 1.000 41.31000 387 ALA B CA 1
ATOM 5517 C C . ALA B 1 388 ? 91.55500 97.47400 99.77400 1.000 41.31000 387 ALA B C 1
ATOM 5518 O O . ALA B 1 388 ? 91.02200 97.38900 100.88500 1.000 41.31000 387 ALA B O 1
ATOM 5520 N N . ALA B 1 389 ? 92.02500 96.40600 99.12300 1.000 41.48000 388 ALA B N 1
ATOM 5521 C CA . ALA B 1 389 ? 91.96600 95.08200 99.73100 1.000 41.48000 388 ALA B CA 1
ATOM 5522 C C . ALA B 1 389 ? 92.97800 94.92600 100.85700 1.000 41.48000 388 ALA B C 1
ATOM 5523 O O . ALA B 1 389 ? 92.74300 94.14000 101.78900 1.000 41.48000 388 ALA B O 1
ATOM 5525 N N . LEU B 1 390 ? 94.10300 95.65000 100.77100 1.000 41.75000 389 LEU B N 1
ATOM 5526 C CA . LEU B 1 390 ? 95.19700 95.47600 101.72800 1.000 41.75000 389 LEU B CA 1
ATOM 5527 C C . LEU B 1 390 ? 94.80100 95.82300 103.15500 1.000 41.75000 389 LEU B C 1
ATOM 5528 O O . LEU B 1 390 ? 95.32200 95.21600 104.09300 1.000 41.75000 389 LEU B O 1
ATOM 5533 N N . GLY B 1 391 ? 93.87100 96.76100 103.34300 1.000 41.81000 390 GLY B N 1
ATOM 5534 C CA . GLY B 1 391 ? 93.49000 97.14800 104.69300 1.000 41.81000 390 GLY B CA 1
ATOM 5535 C C . GLY B 1 391 ? 92.73700 96.05400 105.42500 1.000 41.81000 390 GLY B C 1
ATOM 5536 O O . GLY B 1 391 ? 93.06200 95.71400 106.56800 1.000 41.81000 390 GLY B O 1
ATOM 5537 N N . GLN B 1 392 ? 91.74400 95.46100 104.76100 1.000 38.89000 391 GLN B N 1
ATOM 5538 C CA . GLN B 1 392 ? 90.99900 94.36600 105.37000 1.000 38.89000 391 GLN B CA 1
ATOM 5539 C C . GLN B 1 392 ? 91.84800 93.10800 105.49100 1.000 38.89000 391 GLN B C 1
ATOM 5540 O O . GLN B 1 392 ? 91.72700 92.38700 106.49000 1.000 38.89000 391 GLN B O 1
ATOM 5546 N N . ILE B 1 393 ? 92.73100 92.85000 104.51500 1.000 34.10000 392 ILE B N 1
ATOM 5547 C CA . ILE B 1 393 ? 93.62100 91.69200 104.59900 1.000 34.10000 392 ILE B CA 1
ATOM 5548 C C . ILE B 1 393 ? 94.58500 91.83800 105.77200 1.000 34.10000 392 ILE B C 1
ATOM 5549 O O . ILE B 1 393 ? 94.79500 90.89000 106.54100 1.000 34.10000 392 ILE B O 1
ATOM 5554 N N . ALA B 1 394 ? 95.11700 93.04600 105.97900 1.000 34.85000 393 ALA B N 1
ATOM 5555 C CA . ALA B 1 394 ? 96.01600 93.29300 107.09900 1.000 34.85000 393 ALA B CA 1
ATOM 5556 C C . ALA B 1 394 ? 95.30000 93.17600 108.43500 1.000 34.85000 393 ALA B C 1
ATOM 5557 O O . ALA B 1 394 ? 95.81000 92.52200 109.35000 1.000 34.85000 393 ALA B O 1
ATOM 5559 N N . MET B 1 395 ? 94.11100 93.78000 108.55800 1.000 36.47000 394 MET B N 1
ATOM 5560 C CA . MET B 1 395 ? 93.37100 93.73200 109.81800 1.000 36.47000 394 MET B CA 1
ATOM 5561 C C . MET B 1 395 ? 92.95000 92.30900 110.16700 1.000 36.47000 394 MET B C 1
ATOM 5562 O O . MET B 1 395 ? 93.03400 91.89200 111.32900 1.000 36.47000 394 MET B O 1
ATOM 5567 N N . SER B 1 396 ? 92.57200 91.52000 109.16500 1.000 33.29000 395 SER B N 1
ATOM 5568 C CA . SER B 1 396 ? 92.20500 90.14000 109.43600 1.000 33.29000 395 SER B CA 1
ATOM 5569 C C . SER B 1 396 ? 93.41700 89.26400 109.72700 1.000 33.29000 395 SER B C 1
ATOM 5570 O O . SER B 1 396 ? 93.29000 88.28000 110.45500 1.000 33.29000 395 SER B O 1
ATOM 5573 N N . TYR B 1 397 ? 94.59600 89.59200 109.18700 1.000 33.88000 396 TYR B N 1
ATOM 5574 C CA . TYR B 1 397 ? 95.79400 88.84700 109.57700 1.000 33.88000 396 TYR B CA 1
ATOM 5575 C C . TYR B 1 397 ? 96.18600 89.15400 111.01500 1.000 33.88000 396 TYR B C 1
ATOM 5576 O O . TYR B 1 397 ? 96.63600 88.26100 111.74800 1.000 33.88000 396 TYR B O 1
ATOM 5585 N N . PHE B 1 398 ? 96.01200 90.41300 111.43000 1.000 33.80000 397 PHE B N 1
ATOM 5586 C CA . PHE B 1 398 ? 96.15700 90.76800 112.83800 1.000 33.80000 397 PHE B CA 1
ATOM 5587 C C . PHE B 1 398 ? 95.16100 90.00100 113.69700 1.000 33.80000 397 PHE B C 1
ATOM 5588 O O . PHE B 1 398 ? 95.49300 89.55800 114.80100 1.000 33.80000 397 PHE B O 1
ATOM 5596 N N . SER B 1 399 ? 93.94600 89.79400 113.18100 1.000 35.88000 398 SER B N 1
ATOM 5597 C CA . SER B 1 399 ? 92.94300 89.02300 113.91300 1.000 35.88000 398 SER B CA 1
ATOM 5598 C C . SER B 1 399 ? 93.32000 87.54700 114.01600 1.000 35.88000 398 SER B C 1
ATOM 5599 O O . SER B 1 399 ? 93.13100 86.93300 115.07000 1.000 35.88000 398 SER B O 1
ATOM 5602 N N . ILE B 1 400 ? 93.84500 86.96900 112.92900 1.000 35.73000 399 ILE B N 1
ATOM 5603 C CA . ILE B 1 400 ? 94.26200 85.56400 112.91200 1.000 35.73000 399 ILE B CA 1
ATOM 5604 C C . ILE B 1 400 ? 95.36200 85.32500 113.93600 1.000 35.73000 399 ILE B C 1
ATOM 5605 O O . ILE B 1 400 ? 95.30200 84.37700 114.73200 1.000 35.73000 399 ILE B O 1
ATOM 5610 N N . VAL B 1 401 ? 96.36800 86.20100 113.93900 1.000 38.88000 400 VAL B N 1
ATOM 5611 C CA . VAL B 1 401 ? 97.46500 86.08700 114.89500 1.000 38.88000 400 VAL B CA 1
ATOM 5612 C C . VAL B 1 401 ? 96.96600 86.32200 116.31800 1.000 38.88000 400 VAL B C 1
ATOM 5613 O O . VAL B 1 401 ? 97.39200 85.63900 117.25800 1.000 38.88000 400 VAL B O 1
ATOM 5617 N N . ALA B 1 402 ? 95.99300 87.22300 116.48700 1.000 43.01000 401 ALA B N 1
ATOM 5618 C CA . ALA B 1 402 ? 95.48400 87.52000 117.82000 1.000 43.01000 401 ALA B CA 1
ATOM 5619 C C . ALA B 1 402 ? 94.63700 86.38800 118.38400 1.000 43.01000 401 ALA B C 1
ATOM 5620 O O . ALA B 1 402 ? 94.54500 86.24100 119.60700 1.000 43.01000 401 ALA B O 1
ATOM 5622 N N . ILE B 1 403 ? 94.00000 85.59100 117.53000 1.000 47.58000 402 ILE B N 1
ATOM 5623 C CA . ILE B 1 403 ? 93.27900 84.42800 118.04200 1.000 47.58000 402 ILE B CA 1
ATOM 5624 C C . ILE B 1 403 ? 94.22700 83.26700 118.29800 1.000 47.58000 402 ILE B C 1
ATOM 5625 O O . ILE B 1 403 ? 94.19400 82.66200 119.37300 1.000 47.58000 402 ILE B O 1
ATOM 5630 N N . VAL B 1 404 ? 95.08900 82.93400 117.32900 1.000 47.80000 403 VAL B N 1
ATOM 5631 C CA . VAL B 1 404 ? 95.95300 81.76600 117.50400 1.000 47.80000 403 VAL B CA 1
ATOM 5632 C C . VAL B 1 404 ? 97.06500 81.98100 118.51700 1.000 47.80000 403 VAL B C 1
ATOM 5633 O O . VAL B 1 404 ? 97.66400 80.99900 118.96800 1.000 47.80000 403 VAL B O 1
ATOM 5637 N N . ALA B 1 405 ? 97.36700 83.22500 118.89300 1.000 47.36000 404 ALA B N 1
ATOM 5638 C CA . ALA B 1 405 ? 98.31100 83.44300 119.98200 1.000 47.36000 404 ALA B CA 1
ATOM 5639 C C . ALA B 1 405 ? 97.63900 83.25600 121.33500 1.000 47.36000 404 ALA B C 1
ATOM 5640 O O . ALA B 1 405 ? 98.26500 82.76300 122.27900 1.000 47.36000 404 ALA B O 1
ATOM 5642 N N . THR B 1 406 ? 96.37200 83.63600 121.44300 1.000 55.97000 405 THR B N 1
ATOM 5643 C CA . THR B 1 406 ? 95.53700 83.31900 122.59300 1.000 55.97000 405 THR B CA 1
ATOM 5644 C C . THR B 1 406 ? 94.88300 81.95900 122.35200 1.000 55.97000 405 THR B C 1
ATOM 5645 O O . THR B 1 406 ? 95.34900 81.18300 121.51600 1.000 55.97000 405 THR B O 1
ATOM 5649 N N . ASN B 1 407 ? 93.84500 81.62100 123.10900 1.000 61.11000 406 ASN B N 1
ATOM 5650 C CA . ASN B 1 407 ? 93.24100 80.30100 122.99200 1.000 61.11000 406 ASN B CA 1
ATOM 5651 C C . ASN B 1 407 ? 92.09200 80.31500 121.99100 1.000 61.11000 406 ASN B C 1
ATOM 5652 O O . ASN B 1 407 ? 91.11600 81.04600 122.19700 1.000 61.11000 406 ASN B O 1
ATOM 5657 N N . PRO B 1 408 ? 92.15700 79.51700 120.91700 1.000 64.41000 407 PRO B N 1
ATOM 5658 C CA . PRO B 1 408 ? 90.99000 79.31400 120.05000 1.000 64.41000 407 PRO B CA 1
ATOM 5659 C C . PRO B 1 408 ? 89.97400 78.36900 120.66900 1.000 64.41000 407 PRO B C 1
ATOM 5660 O O . PRO B 1 408 ? 89.97200 78.14300 121.88600 1.000 64.41000 407 PRO B O 1
ATOM 5664 N N . ARG B 1 409 ? 89.04900 77.89300 119.82800 1.000 66.69000 408 ARG B N 1
ATOM 5665 C CA . ARG B 1 409 ? 88.15700 76.76200 120.12000 1.000 66.69000 408 ARG B CA 1
ATOM 5666 C C . ARG B 1 409 ? 87.11800 77.11900 121.18100 1.000 66.69000 408 ARG B C 1
ATOM 5667 O O . ARG B 1 409 ? 86.65800 76.25900 121.93100 1.000 66.69000 408 ARG B O 1
ATOM 5675 N N . ASP B 1 410 ? 86.74800 78.39200 121.24100 1.000 71.54000 409 ASP B N 1
ATOM 5676 C CA . ASP B 1 410 ? 85.52000 78.80600 121.89200 1.000 71.54000 409 ASP B CA 1
ATOM 5677 C C . ASP B 1 410 ? 84.44400 78.91300 120.81500 1.000 71.54000 409 ASP B C 1
ATOM 5678 O O . ASP B 1 410 ? 84.67500 78.57100 119.65100 1.000 71.54000 409 ASP B O 1
ATOM 5683 N N . MET B 1 411 ? 83.25600 79.38200 121.19000 1.000 67.43000 410 MET B N 1
ATOM 5684 C CA . MET B 1 411 ? 82.13300 79.33600 120.26200 1.000 67.43000 410 MET B CA 1
ATOM 5685 C C . MET B 1 411 ? 82.26500 80.37700 119.15700 1.000 67.43000 410 MET B C 1
ATOM 5686 O O . MET B 1 411 ? 82.42300 80.01600 117.98700 1.000 67.43000 410 MET B O 1
ATOM 5691 N N . LEU B 1 412 ? 82.23800 81.66500 119.50700 1.000 62.74000 411 LEU B N 1
ATOM 5692 C CA . LEU B 1 412 ? 82.38800 82.69000 118.48300 1.000 62.74000 411 LEU B CA 1
ATOM 5693 C C . LEU B 1 412 ? 83.84400 82.97200 118.17300 1.000 62.74000 411 LEU B C 1
ATOM 5694 O O . LEU B 1 412 ? 84.13600 83.54600 117.12200 1.000 62.74000 411 LEU B O 1
ATOM 5699 N N . ASN B 1 413 ? 84.75700 82.57600 119.06100 1.000 60.49000 412 ASN B N 1
ATOM 5700 C CA . ASN B 1 413 ? 86.17400 82.81900 118.83000 1.000 60.49000 412 ASN B CA 1
ATOM 5701 C C . ASN B 1 413 ? 86.70500 81.96200 117.69100 1.000 60.49000 412 ASN B C 1
ATOM 5702 O O . ASN B 1 413 ? 87.67300 82.34600 117.02900 1.000 60.49000 412 ASN B O 1
ATOM 5707 N N . SER B 1 414 ? 86.07900 80.81200 117.44400 1.000 58.79000 413 SER B N 1
ATOM 5708 C CA . SER B 1 414 ? 86.34200 80.04500 116.23800 1.000 58.79000 413 SER B CA 1
ATOM 5709 C C . SER B 1 414 ? 85.62400 80.61900 115.02800 1.000 58.79000 413 SER B C 1
ATOM 5710 O O . SER B 1 414 ? 86.01900 80.33300 113.89300 1.000 58.79000 413 SER B O 1
ATOM 5713 N N . LEU B 1 415 ? 84.57600 81.41400 115.24800 1.000 55.28000 414 LEU B N 1
ATOM 5714 C CA . LEU B 1 415 ? 83.86900 82.03600 114.13700 1.000 55.28000 414 LEU B CA 1
ATOM 5715 C C . LEU B 1 415 ? 84.59800 83.26700 113.62300 1.000 55.28000 414 LEU B C 1
ATOM 5716 O O . LEU B 1 415 ? 84.51100 83.57100 112.43100 1.000 55.28000 414 LEU B O 1
ATOM 5721 N N . ILE B 1 416 ? 85.31500 83.98100 114.49500 1.000 50.99000 415 ILE B N 1
ATOM 5722 C CA . ILE B 1 416 ? 86.11400 85.11600 114.04200 1.000 50.99000 415 ILE B CA 1
ATOM 5723 C C . ILE B 1 416 ? 87.30900 84.63400 113.23400 1.000 50.99000 415 ILE B C 1
ATOM 5724 O O . ILE B 1 416 ? 87.67600 85.24600 112.22600 1.000 50.99000 415 ILE B O 1
ATOM 5729 N N . LEU B 1 417 ? 87.91100 83.51100 113.64300 1.000 48.48000 416 LEU B N 1
ATOM 5730 C CA . LEU B 1 417 ? 89.04900 82.94300 112.92300 1.000 48.48000 416 LEU B CA 1
ATOM 5731 C C . LEU B 1 417 ? 88.64500 82.47900 111.53300 1.000 48.48000 416 LEU B C 1
ATOM 5732 O O . LEU B 1 417 ? 89.27500 82.84900 110.53200 1.000 48.48000 416 LEU B O 1
ATOM 5737 N N . SER B 1 418 ? 87.59600 81.65900 111.45900 1.000 45.90000 417 SER B N 1
ATOM 5738 C CA . SER B 1 418 ? 87.09500 81.18200 110.17900 1.000 45.90000 417 SER B CA 1
ATOM 5739 C C . SER B 1 418 ? 86.55700 82.31900 109.32900 1.000 45.90000 417 SER B C 1
ATOM 5740 O O . SER B 1 418 ? 86.74000 82.31200 108.11000 1.000 45.90000 417 SER B O 1
ATOM 5743 N N . TYR B 1 419 ? 85.95100 83.32600 109.96300 1.000 45.73000 418 TYR B N 1
ATOM 5744 C CA . TYR B 1 419 ? 85.47500 84.49900 109.24300 1.000 45.73000 418 TYR B CA 1
ATOM 5745 C C . TYR B 1 419 ? 86.62800 85.28500 108.63600 1.000 45.73000 418 TYR B C 1
ATOM 5746 O O . TYR B 1 419 ? 86.53700 85.73100 107.49000 1.000 45.73000 418 TYR B O 1
ATOM 5755 N N . SER B 1 420 ? 87.73500 85.42900 109.36900 1.000 39.55000 419 SER B N 1
ATOM 5756 C CA . SER B 1 420 ? 88.87600 86.18300 108.86300 1.000 39.55000 419 SER B CA 1
ATOM 5757 C C . SER B 1 420 ? 89.58300 85.43800 107.74000 1.000 39.55000 419 SER B C 1
ATOM 5758 O O . SER B 1 420 ? 89.97200 86.05000 106.73600 1.000 39.55000 419 SER B O 1
ATOM 5761 N N . VAL B 1 421 ? 89.74200 84.11800 107.88400 1.000 36.82000 420 VAL B N 1
ATOM 5762 C CA . VAL B 1 421 ? 90.38100 83.32300 106.83500 1.000 36.82000 420 VAL B CA 1
ATOM 5763 C C . VAL B 1 421 ? 89.51700 83.29700 105.57800 1.000 36.82000 420 VAL B C 1
ATOM 5764 O O . VAL B 1 421 ? 90.01900 83.45400 104.45500 1.000 36.82000 420 VAL B O 1
ATOM 5768 N N . LEU B 1 422 ? 88.19900 83.15500 105.74600 1.000 40.10000 421 LEU B N 1
ATOM 5769 C CA . LEU B 1 422 ? 87.30000 83.17800 104.60200 1.000 40.10000 421 LEU B CA 1
ATOM 5770 C C . LEU B 1 422 ? 87.19600 84.56700 103.99700 1.000 40.10000 421 LEU B C 1
ATOM 5771 O O . LEU B 1 422 ? 86.95500 84.69400 102.79800 1.000 40.10000 421 LEU B O 1
ATOM 5776 N N . LEU B 1 423 ? 87.41000 85.61200 104.79500 1.000 40.40000 422 LEU B N 1
ATOM 5777 C CA . LEU B 1 423 ? 87.42000 86.96300 104.25300 1.000 40.40000 422 LEU B CA 1
ATOM 5778 C C . LEU B 1 423 ? 88.65300 87.20100 103.39800 1.000 40.40000 422 LEU B C 1
ATOM 5779 O O . LEU B 1 423 ? 88.55300 87.80900 102.32900 1.000 40.40000 422 LEU B O 1
ATOM 5784 N N . ILE B 1 424 ? 89.81800 86.72400 103.85600 1.000 37.43000 423 ILE B N 1
ATOM 5785 C CA . ILE B 1 424 ? 91.04000 86.76600 103.04700 1.000 37.43000 423 ILE B CA 1
ATOM 5786 C C . ILE B 1 424 ? 90.84100 86.01000 101.74400 1.000 37.43000 423 ILE B C 1
ATOM 5787 O O . ILE B 1 424 ? 91.16400 86.50800 100.65700 1.000 37.43000 423 ILE B O 1
ATOM 5792 N N . PHE B 1 425 ? 90.27400 84.80600 101.83600 1.000 40.51000 424 PHE B N 1
ATOM 5793 C CA . PHE B 1 425 ? 90.09800 83.97800 100.65300 1.000 40.51000 424 PHE B CA 1
ATOM 5794 C C . PHE B 1 425 ? 89.05100 84.56000 99.71200 1.000 40.51000 424 PHE B C 1
ATOM 5795 O O . PHE B 1 425 ? 89.20300 84.46700 98.49200 1.000 40.51000 424 PHE B O 1
ATOM 5803 N N . GLN B 1 426 ? 88.03400 85.23100 100.25200 1.000 41.87000 425 GLN B N 1
ATOM 5804 C CA . GLN B 1 426 ? 87.02000 85.85200 99.41100 1.000 41.87000 425 GLN B CA 1
ATOM 5805 C C . GLN B 1 426 ? 87.56900 87.08100 98.71100 1.000 41.87000 425 GLN B C 1
ATOM 5806 O O . GLN B 1 426 ? 87.27600 87.31100 97.53500 1.000 41.87000 425 GLN B O 1
ATOM 5812 N N . TYR B 1 427 ? 88.36200 87.88300 99.42900 1.000 41.08000 426 TYR B N 1
ATOM 5813 C CA . TYR B 1 427 ? 89.04500 89.02200 98.82800 1.000 41.08000 426 TYR B CA 1
ATOM 5814 C C . TYR B 1 427 ? 89.96500 88.57700 97.70500 1.000 41.08000 426 TYR B C 1
ATOM 5815 O O . TYR B 1 427 ? 89.96100 89.17100 96.62300 1.000 41.08000 426 TYR B O 1
ATOM 5824 N N . ILE B 1 428 ? 90.69600 87.48200 97.91900 1.000 43.66000 427 ILE B N 1
ATOM 5825 C CA . ILE B 1 428 ? 91.66800 87.01900 96.93300 1.000 43.66000 427 ILE B CA 1
ATOM 5826 C C . ILE B 1 428 ? 90.96900 86.45000 95.69900 1.000 43.66000 427 ILE B C 1
ATOM 5827 O O . ILE B 1 428 ? 91.29800 86.82000 94.56500 1.000 43.66000 427 ILE B O 1
ATOM 5832 N N . THR B 1 429 ? 89.97500 85.57100 95.89400 1.000 44.36000 428 THR B N 1
ATOM 5833 C CA . THR B 1 429 ? 89.28400 84.97900 94.74800 1.000 44.36000 428 THR B CA 1
ATOM 5834 C C . THR B 1 429 ? 88.41100 85.99000 94.01700 1.000 44.36000 428 THR B C 1
ATOM 5835 O O . THR B 1 429 ? 88.31300 85.94400 92.78700 1.000 44.36000 428 THR B O 1
ATOM 5839 N N . GLN B 1 430 ? 87.78400 86.92000 94.74100 1.000 46.33000 429 GLN B N 1
ATOM 5840 C CA . GLN B 1 430 ? 87.01500 87.96500 94.08200 1.000 46.33000 429 GLN B CA 1
ATOM 5841 C C . GLN B 1 430 ? 87.91900 88.91700 93.32000 1.000 46.33000 429 GLN B C 1
ATOM 5842 O O . GLN B 1 430 ? 87.55200 89.37600 92.23500 1.000 46.33000 429 GLN B O 1
ATOM 5848 N N . ASN B 1 431 ? 89.11600 89.19300 93.84800 1.000 44.94000 430 ASN B N 1
ATOM 5849 C CA . ASN B 1 431 ? 90.07600 90.01500 93.12800 1.000 44.94000 430 ASN B CA 1
ATOM 5850 C C . ASN B 1 431 ? 90.54400 89.32400 91.85900 1.000 44.94000 430 ASN B C 1
ATOM 5851 O O . ASN B 1 431 ? 90.63400 89.95800 90.80800 1.000 44.94000 430 ASN B O 1
ATOM 5856 N N . ILE B 1 432 ? 90.82500 88.01900 91.93700 1.000 46.33000 431 ILE B N 1
ATOM 5857 C CA . ILE B 1 432 ? 91.22100 87.25600 90.75300 1.000 46.33000 431 ILE B CA 1
ATOM 5858 C C . ILE B 1 432 ? 90.09400 87.23900 89.72500 1.000 46.33000 431 ILE B C 1
ATOM 5859 O O . ILE B 1 432 ? 90.32700 87.41400 88.52100 1.000 46.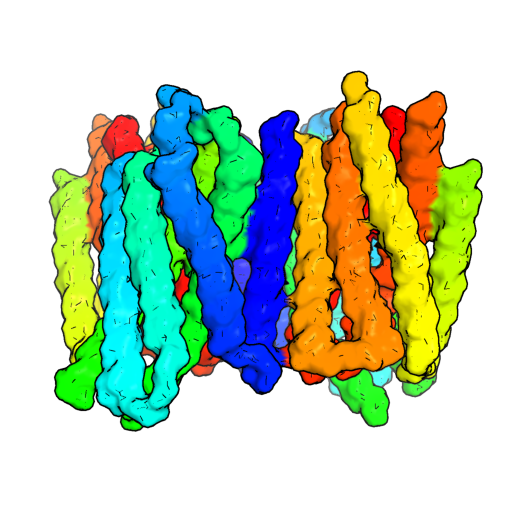33000 431 ILE B O 1
ATOM 5864 N N . PHE B 1 433 ? 88.85000 87.13600 90.20100 1.000 50.03000 432 PHE B N 1
ATOM 5865 C CA . PHE B 1 433 ? 87.68300 87.13600 89.32500 1.000 50.03000 432 PHE B CA 1
ATOM 5866 C C . PHE B 1 433 ? 87.49600 88.48200 88.63000 1.000 50.03000 432 PHE B C 1
ATOM 5867 O O . PHE B 1 433 ? 87.18900 88.52400 87.43400 1.000 50.03000 432 PHE B O 1
ATOM 5875 N N . ILE B 1 434 ? 87.70100 89.59000 89.34500 1.000 49.52000 433 ILE B N 1
ATOM 5876 C CA . ILE B 1 434 ? 87.48500 90.90000 88.73500 1.000 49.52000 433 ILE B CA 1
ATOM 5877 C C . ILE B 1 434 ? 88.62600 91.24300 87.78200 1.000 49.52000 433 ILE B C 1
ATOM 5878 O O . ILE B 1 434 ? 88.39200 91.75300 86.68100 1.000 49.52000 433 ILE B O 1
ATOM 5883 N N . ILE B 1 435 ? 89.87200 90.93800 88.16700 1.000 53.50000 434 ILE B N 1
ATOM 5884 C CA . ILE B 1 435 ? 91.01000 91.25700 87.30500 1.000 53.50000 434 ILE B CA 1
ATOM 5885 C C . ILE B 1 435 ? 90.99600 90.38700 86.04800 1.000 53.50000 434 ILE B C 1
ATOM 5886 O O . ILE B 1 435 ? 91.35200 90.85000 84.95800 1.000 53.50000 434 ILE B O 1
ATOM 5891 N N . ASP B 1 436 ? 90.52000 89.14200 86.15200 1.000 61.45000 435 ASP B N 1
ATOM 5892 C CA . ASP B 1 436 ? 90.35300 88.35000 84.93900 1.000 61.45000 435 ASP B CA 1
ATOM 5893 C C . ASP B 1 436 ? 89.13900 88.80900 84.13900 1.000 61.45000 435 ASP B C 1
ATOM 5894 O O . ASP B 1 436 ? 89.13900 88.71400 82.90700 1.000 61.45000 435 ASP B O 1
ATOM 5899 N N . GLY B 1 437 ? 88.11200 89.32800 84.80900 1.000 64.21000 436 GLY B N 1
ATOM 5900 C CA . GLY B 1 437 ? 86.89500 89.71600 84.12100 1.000 64.21000 436 GLY B CA 1
ATOM 5901 C C . GLY B 1 437 ? 86.96500 91.00500 83.33400 1.000 64.21000 436 GLY B C 1
ATOM 5902 O O . GLY B 1 437 ? 86.05700 91.27800 82.54400 1.000 64.21000 436 GLY B O 1
ATOM 5903 N N . LEU B 1 438 ? 88.01100 91.80200 83.52000 1.000 63.72000 437 LEU B N 1
ATOM 5904 C CA . LEU B 1 438 ? 88.12900 93.08500 82.84500 1.000 63.72000 437 LEU B CA 1
ATOM 5905 C C . LEU B 1 438 ? 88.79200 92.98100 81.47900 1.000 63.72000 437 LEU B C 1
ATOM 5906 O O . LEU B 1 438 ? 89.06900 94.01200 80.86000 1.000 63.72000 437 LEU B O 1
ATOM 5911 N N . GLN B 1 439 ? 89.05200 91.77200 80.99400 1.000 70.51000 438 GLN B N 1
ATOM 5912 C CA . GLN B 1 439 ? 89.57900 91.59800 79.64600 1.000 70.51000 438 GLN B CA 1
ATOM 5913 C C . GLN B 1 439 ? 89.09000 90.29500 79.01900 1.000 70.51000 438 GLN B C 1
ATOM 5914 O O . GLN B 1 439 ? 88.45000 90.30300 77.96700 1.000 70.51000 438 GLN B O 1
ATOM 5920 N N . TRP B 1 488 ? 75.00500 79.25000 77.36300 1.000 94.55000 487 TRP B N 1
ATOM 5921 C CA . TRP B 1 488 ? 75.06500 78.54000 78.63400 1.000 94.55000 487 TRP B CA 1
ATOM 5922 C C . TRP B 1 488 ? 76.17000 79.11300 79.50900 1.000 94.55000 487 TRP B C 1
ATOM 5923 O O . TRP B 1 488 ? 76.10700 79.04400 80.73400 1.000 94.55000 487 TRP B O 1
ATOM 5934 N N . LYS B 1 489 ? 77.18800 79.67600 78.86400 1.000 88.93000 488 LYS B N 1
ATOM 5935 C CA . LYS B 1 489 ? 78.31700 80.27400 79.56700 1.000 88.93000 488 LYS B CA 1
ATOM 5936 C C . LYS B 1 489 ? 78.03000 81.71000 79.98300 1.000 88.93000 488 LYS B C 1
ATOM 5937 O O . LYS B 1 489 ? 78.26700 82.08300 81.14000 1.000 88.93000 488 LYS B O 1
ATOM 5943 N N . ARG B 1 490 ? 77.50700 82.51200 79.04900 1.000 87.76000 489 ARG B N 1
ATOM 5944 C CA . ARG B 1 490 ? 77.30700 83.93600 79.29900 1.000 87.76000 489 ARG B CA 1
ATOM 5945 C C . ARG B 1 490 ? 76.19600 84.17600 80.31200 1.000 87.76000 489 ARG B C 1
ATOM 5946 O O . ARG B 1 490 ? 76.32500 85.04700 81.18000 1.000 87.76000 489 ARG B O 1
ATOM 5954 N N . LYS B 1 491 ? 75.11000 83.40000 80.23000 1.000 84.65000 490 LYS B N 1
ATOM 5955 C CA . LYS B 1 491 ? 74.01700 83.53900 81.18700 1.000 84.65000 490 LYS B CA 1
ATOM 5956 C C . LYS B 1 491 ? 74.44900 83.11300 82.58200 1.000 84.65000 490 LYS B C 1
ATOM 5957 O O . LYS B 1 491 ? 74.09200 83.76400 83.57500 1.000 84.65000 490 LYS B O 1
ATOM 5963 N N . ALA B 1 492 ? 75.24500 82.04300 82.66500 1.000 76.36000 491 ALA B N 1
ATOM 5964 C CA . ALA B 1 492 ? 75.78400 81.59900 83.94600 1.000 76.36000 491 ALA B CA 1
ATOM 5965 C C . ALA B 1 492 ? 76.67700 82.66300 84.56100 1.000 76.36000 491 ALA B C 1
ATOM 5966 O O . ALA B 1 492 ? 76.51700 83.00900 85.73600 1.000 76.36000 491 ALA B O 1
ATOM 5968 N N . LEU B 1 493 ? 77.58300 83.23800 83.75800 1.000 72.03000 492 LEU B N 1
ATOM 5969 C CA . LEU B 1 493 ? 78.47500 84.28200 84.25700 1.000 72.03000 492 LEU B CA 1
ATOM 5970 C C . LEU B 1 493 ? 77.72200 85.55200 84.63600 1.000 72.03000 492 LEU B C 1
ATOM 5971 O O . LEU B 1 493 ? 78.12900 86.25100 85.57200 1.000 72.03000 492 LEU B O 1
ATOM 5976 N N . LYS B 1 494 ? 76.61900 85.85100 83.94200 1.000 70.55000 493 LYS B N 1
ATOM 5977 C CA . LYS B 1 494 ? 75.77700 86.98300 84.31500 1.000 70.55000 493 LYS B CA 1
ATOM 5978 C C . LYS B 1 494 ? 75.13100 86.76700 85.67700 1.000 70.55000 493 LYS B C 1
ATOM 5979 O O . LYS B 1 494 ? 75.05600 87.70000 86.48900 1.000 70.55000 493 LYS B O 1
ATOM 5985 N N . GLU B 1 495 ? 74.66100 85.54100 85.94400 1.000 69.49000 494 GLU B N 1
ATOM 5986 C CA . GLU B 1 495 ? 74.13000 85.22300 87.27100 1.000 69.49000 494 GLU B CA 1
ATOM 5987 C C . GLU B 1 495 ? 75.20200 85.33000 88.34800 1.000 69.49000 494 GLU B C 1
ATOM 5988 O O . GLU B 1 495 ? 74.93200 85.84700 89.44100 1.000 69.49000 494 GLU B O 1
ATOM 5994 N N . ILE B 1 496 ? 76.41800 84.84700 88.04700 1.000 63.96000 495 ILE B N 1
ATOM 5995 C CA . ILE B 1 496 ? 77.56100 84.98500 88.95900 1.000 63.96000 495 ILE B CA 1
ATOM 5996 C C . ILE B 1 496 ? 77.81000 86.44800 89.30100 1.000 63.96000 495 ILE B C 1
ATOM 5997 O O . ILE B 1 496 ? 77.90300 86.82600 90.48000 1.000 63.96000 495 ILE B O 1
ATOM 6002 N N . SER B 1 497 ? 77.86100 87.29500 88.27200 1.000 61.34000 496 SER B N 1
ATOM 6003 C CA . SER B 1 497 ? 78.21700 88.69100 88.47500 1.000 61.34000 496 SER B CA 1
ATOM 6004 C C . SER B 1 497 ? 77.12900 89.44700 89.22500 1.000 61.34000 496 SER B C 1
ATOM 6005 O O . SER B 1 497 ? 77.43600 90.23000 90.12600 1.000 61.34000 496 SER B O 1
ATOM 6008 N N . PHE B 1 498 ? 75.85200 89.20300 88.90700 1.000 59.89000 497 PHE B N 1
ATOM 6009 C CA . PHE B 1 498 ? 74.80000 89.95000 89.59500 1.000 59.89000 497 PHE B CA 1
ATOM 6010 C C . PHE B 1 498 ? 74.60100 89.47200 91.02700 1.000 59.89000 497 PHE B C 1
ATOM 6011 O O . PHE B 1 498 ? 74.27400 90.28500 91.90700 1.000 59.89000 497 PHE B O 1
ATOM 6019 N N . PHE B 1 499 ? 74.80300 88.17300 91.28300 1.000 57.23000 498 PHE B N 1
ATOM 6020 C CA . PHE B 1 499 ? 74.79800 87.67500 92.65500 1.000 57.23000 498 PHE B CA 1
ATOM 6021 C C . PHE B 1 499 ? 75.90600 88.32100 93.47400 1.000 57.23000 498 PHE B C 1
ATOM 6022 O O . PHE B 1 499 ? 75.68100 88.74700 94.61800 1.000 57.23000 498 PHE B O 1
ATOM 6030 N N . LEU B 1 500 ? 77.09600 88.45500 92.88100 1.000 53.86000 499 LEU B N 1
ATOM 6031 C CA . LEU B 1 500 ? 78.18400 89.11200 93.59100 1.000 53.86000 499 LEU B CA 1
ATOM 6032 C C . LEU B 1 500 ? 77.94800 90.61300 93.73800 1.000 53.86000 499 LEU B C 1
ATOM 6033 O O . LEU B 1 500 ? 78.40100 91.20000 94.72300 1.000 53.86000 499 LEU B O 1
ATOM 6038 N N . VAL B 1 501 ? 77.21400 91.23700 92.80700 1.000 51.10000 500 VAL B N 1
ATOM 6039 C CA . VAL B 1 501 ? 76.87900 92.66000 92.92500 1.000 51.10000 500 VAL B CA 1
ATOM 6040 C C . VAL B 1 501 ? 75.97500 92.90300 94.12800 1.000 51.10000 500 VAL B C 1
ATOM 6041 O O . VAL B 1 501 ? 76.22700 93.80000 94.94400 1.000 51.10000 500 VAL B O 1
ATOM 6045 N N . LEU B 1 502 ? 74.91400 92.10000 94.25800 1.000 50.75000 501 LEU B N 1
ATOM 6046 C CA . LEU B 1 502 ? 73.99300 92.27700 95.38100 1.000 50.75000 501 LEU B CA 1
ATOM 6047 C C . LEU B 1 502 ? 74.65900 91.92700 96.70900 1.000 50.75000 501 LEU B C 1
ATOM 6048 O O . LEU B 1 502 ? 74.44000 92.61100 97.72700 1.000 50.75000 501 LEU B O 1
ATOM 6053 N N . CYS B 1 503 ? 75.50700 90.89200 96.70400 1.000 52.54000 502 CYS B N 1
ATOM 6054 C CA . CYS B 1 503 ? 76.27000 90.55800 97.89900 1.000 52.54000 502 CYS B CA 1
ATOM 6055 C C . CYS B 1 503 ? 77.24500 91.66500 98.27100 1.000 52.54000 502 CYS B C 1
ATOM 6056 O O . CYS B 1 503 ? 77.43300 91.95200 99.45500 1.000 52.54000 502 CYS B O 1
ATOM 6059 N N . ASN B 1 504 ? 77.83200 92.33600 97.28100 1.000 47.39000 503 ASN B N 1
ATOM 6060 C CA . ASN B 1 504 ? 78.75000 93.42100 97.58800 1.000 47.39000 503 ASN B CA 1
ATOM 6061 C C . ASN B 1 504 ? 78.01700 94.66500 98.07400 1.000 47.39000 503 ASN B C 1
ATOM 6062 O O . ASN B 1 504 ? 78.57000 95.42000 98.87200 1.000 47.39000 503 ASN B O 1
ATOM 6067 N N . ILE B 1 505 ? 76.77600 94.88300 97.63300 1.000 45.86000 504 ILE B N 1
ATOM 6068 C CA . ILE B 1 505 ? 76.00300 96.02100 98.13800 1.000 45.86000 504 ILE B CA 1
ATOM 6069 C C . ILE B 1 505 ? 75.65200 95.81900 99.60800 1.000 45.86000 504 ILE B C 1
ATOM 6070 O O . ILE B 1 505 ? 75.84200 96.72100 100.44100 1.000 45.86000 504 ILE B O 1
ATOM 6075 N N . ILE B 1 506 ? 75.16800 94.62100 99.95800 1.000 47.12000 505 ILE B N 1
ATOM 6076 C CA . ILE B 1 506 ? 74.83500 94.39300 101.36400 1.000 47.12000 505 ILE B CA 1
ATOM 6077 C C . ILE B 1 506 ? 76.10600 94.30000 102.21300 1.000 47.12000 505 ILE B C 1
ATOM 6078 O O . ILE B 1 506 ? 76.11500 94.71800 103.37700 1.000 47.12000 505 ILE B O 1
ATOM 6083 N N . LEU B 1 507 ? 77.22300 93.85900 101.63200 1.000 46.57000 506 LEU B N 1
ATOM 6084 C CA . LEU B 1 507 ? 78.48800 93.87800 102.35100 1.000 46.57000 506 LEU B CA 1
ATOM 6085 C C . LEU B 1 507 ? 79.18200 95.23100 102.29900 1.000 46.57000 506 LEU B C 1
ATOM 6086 O O . LEU B 1 507 ? 80.26800 95.37200 102.86400 1.000 46.57000 506 LEU B O 1
ATOM 6091 N N . TRP B 1 508 ? 78.61200 96.20100 101.59100 1.000 45.97000 507 TRP B N 1
ATOM 6092 C CA . TRP B 1 508 ? 79.04700 97.59000 101.59500 1.000 45.97000 507 TRP B CA 1
ATOM 6093 C C . TRP B 1 508 ? 78.33500 98.38900 102.67500 1.000 45.97000 507 TRP B C 1
ATOM 6094 O O . TRP B 1 508 ? 78.96300 99.19700 103.36400 1.000 45.97000 507 TRP B O 1
ATOM 6105 N N . ILE B 1 509 ? 77.03000 98.16300 102.83800 1.000 46.10000 508 ILE B N 1
ATOM 6106 C CA . ILE B 1 509 ? 76.26400 98.91900 103.82600 1.000 46.10000 508 ILE B CA 1
ATOM 6107 C C . ILE B 1 509 ? 76.60500 98.49100 105.25400 1.000 46.10000 508 ILE B C 1
ATOM 6108 O O . ILE B 1 509 ? 76.53700 99.30600 106.18000 1.000 46.10000 508 ILE B O 1
ATOM 6113 N N . MET B 1 510 ? 77.04700 97.24800 105.44600 1.000 47.66000 509 MET B N 1
ATOM 6114 C CA . MET B 1 510 ? 77.23800 96.73400 106.80300 1.000 47.66000 509 MET B CA 1
ATOM 6115 C C . MET B 1 510 ? 78.44800 97.30200 107.55100 1.000 47.66000 509 MET B C 1
ATOM 6116 O O . MET B 1 510 ? 78.26800 97.73100 108.70400 1.000 47.66000 509 MET B O 1
ATOM 6121 N N . PRO B 1 511 ? 79.73200 97.31200 107.00200 1.000 40.84000 510 PRO B N 1
ATOM 6122 C CA . PRO B 1 511 ? 80.87800 97.72500 107.81800 1.000 40.84000 510 PRO B CA 1
ATOM 6123 C C . PRO B 1 511 ? 81.16900 99.22300 107.79600 1.000 40.84000 510 PRO B C 1
ATOM 6124 O O . PRO B 1 511 ? 82.31400 99.65200 107.63500 1.000 40.84000 510 PRO B O 1
ATOM 6128 N N . THR B 1 512 ? 80.13400 100.03800 107.98800 1.000 37.77000 511 THR B N 1
ATOM 6129 C CA . THR B 1 512 ? 80.34300 101.48000 108.02700 1.000 37.77000 511 THR B CA 1
ATOM 6130 C C . THR B 1 512 ? 79.52500 102.14000 109.12500 1.000 37.77000 511 THR B C 1
ATOM 6131 O O . THR B 1 512 ? 79.30600 103.35300 109.07900 1.000 37.77000 511 THR B O 1
ATOM 6135 N N . PHE B 1 513 ? 79.11300 101.38600 110.13400 1.000 46.00000 512 PHE B N 1
ATOM 6136 C CA . PHE B 1 513 ? 78.14800 101.85600 111.11400 1.000 46.00000 512 PHE B CA 1
ATOM 6137 C C . PHE B 1 513 ? 78.69300 101.71200 112.52300 1.000 46.00000 512 PHE B C 1
ATOM 6138 O O . PHE B 1 513 ? 78.03400 101.19200 113.42400 1.000 46.00000 512 PHE B O 1
ATOM 6146 N N . GLY B 1 514 ? 79.92300 102.16300 112.72800 1.000 44.47000 513 GLY B N 1
ATOM 6147 C CA . GLY B 1 514 ? 80.36200 102.45600 114.07500 1.000 44.47000 513 GLY B CA 1
ATOM 6148 C C . GLY B 1 514 ? 80.75100 101.26500 114.91600 1.000 44.47000 513 GLY B C 1
ATOM 6149 O O . GLY B 1 514 ? 81.83600 100.70500 114.74300 1.000 44.47000 513 GLY B O 1
ATOM 6150 N N . ALA B 1 515 ? 79.87700 100.87300 115.84200 1.000 46.49000 514 ALA B N 1
ATOM 6151 C CA . ALA B 1 515 ? 80.19200 99.82200 116.79900 1.000 46.49000 514 ALA B CA 1
ATOM 6152 C C . ALA B 1 515 ? 80.21400 98.45100 116.13700 1.000 46.49000 514 ALA B C 1
ATOM 6153 O O . ALA B 1 515 ? 79.33500 97.62100 116.38100 1.000 46.49000 514 ALA B O 1
ATOM 6155 N N . HIS B 1 516 ? 81.22100 98.20700 115.31500 1.000 49.41000 515 HIS B N 1
ATOM 6156 C CA . HIS B 1 516 ? 81.39100 96.99100 114.54500 1.000 49.41000 515 HIS B CA 1
ATOM 6157 C C . HIS B 1 516 ? 81.86400 95.85600 115.45200 1.000 49.41000 515 HIS B C 1
ATOM 6158 O O . HIS B 1 516 ? 82.57900 96.09300 116.43000 1.000 49.41000 515 HIS B O 1
ATOM 6165 N N . PRO B 1 517 ? 81.46000 94.61500 115.17300 1.000 50.12000 516 PRO B N 1
ATOM 6166 C CA . PRO B 1 517 ? 81.90600 93.48600 115.99300 1.000 50.12000 516 PRO B CA 1
ATOM 6167 C C . PRO B 1 517 ? 83.37800 93.12900 115.85300 1.000 50.12000 516 PRO B C 1
ATOM 6168 O O . PRO B 1 517 ? 83.88600 92.39100 116.69800 1.000 50.12000 516 PRO B O 1
ATOM 6172 N N . VAL B 1 518 ? 84.10300 93.61300 114.83800 1.000 49.20000 517 VAL B N 1
ATOM 6173 C CA . VAL B 1 518 ? 85.55400 93.45200 114.86900 1.000 49.20000 517 VAL B CA 1
ATOM 6174 C C . VAL B 1 518 ? 86.19800 94.46000 115.80300 1.000 49.20000 517 VAL B C 1
ATOM 6175 O O . VAL B 1 518 ? 87.37600 94.30000 116.15500 1.000 49.20000 517 VAL B O 1
ATOM 6179 N N . PHE B 1 519 ? 85.46600 95.48300 116.22600 1.000 49.53000 518 PHE B N 1
ATOM 6180 C CA . PHE B 1 519 ? 85.89000 96.36800 117.29600 1.000 49.53000 518 PHE B CA 1
ATOM 6181 C C . PHE B 1 519 ? 85.33200 95.96300 118.64300 1.000 49.53000 518 PHE B C 1
ATOM 6182 O O . PHE B 1 519 ? 86.01600 96.11200 119.65500 1.000 49.53000 518 PHE B O 1
ATOM 6190 N N . GLU B 1 520 ? 84.11100 95.43300 118.68300 1.000 51.60000 519 GLU B N 1
ATOM 6191 C CA . GLU B 1 520 ? 83.38200 95.28200 119.93400 1.000 51.60000 519 GLU B CA 1
ATOM 6192 C C . GLU B 1 520 ? 83.56200 93.91100 120.58000 1.000 51.60000 519 GLU B C 1
ATOM 6193 O O . GLU B 1 520 ? 82.66600 93.44300 121.29200 1.000 51.60000 519 GLU B O 1
ATOM 6199 N N . ASN B 1 521 ? 84.69900 93.26000 120.36700 1.000 51.47000 520 ASN B N 1
ATOM 6200 C CA . ASN B 1 521 ? 85.08400 92.09200 121.13900 1.000 51.47000 520 ASN B CA 1
ATOM 6201 C C . ASN B 1 521 ? 86.25400 92.44500 122.04200 1.000 51.47000 520 ASN B C 1
ATOM 6202 O O . ASN B 1 521 ? 87.09200 93.28400 121.70200 1.000 51.47000 520 ASN B O 1
ATOM 6207 N N . GLY B 1 522 ? 86.32300 91.78000 123.18800 1.000 56.75000 521 GLY B N 1
ATOM 6208 C CA . GLY B 1 522 ? 87.48200 91.90800 124.04600 1.000 56.75000 521 GLY B CA 1
ATOM 6209 C C . GLY B 1 522 ? 88.54800 90.89000 123.69900 1.000 56.75000 521 GLY B C 1
ATOM 6210 O O . GLY B 1 522 ? 89.12100 90.25300 124.58700 1.000 56.75000 521 GLY B O 1
ATOM 6211 N N . LEU B 1 523 ? 88.81300 90.72200 122.40600 1.000 50.80000 522 LEU B N 1
ATOM 6212 C CA . LEU B 1 523 ? 89.78200 89.75800 121.90600 1.000 50.80000 522 LEU B CA 1
ATOM 6213 C C . LEU B 1 523 ? 90.94600 90.42800 121.19900 1.000 50.80000 522 LEU B C 1
ATOM 6214 O O . LEU B 1 523 ? 92.10100 90.15200 121.53200 1.000 50.80000 522 LEU B O 1
ATOM 6219 N N . GLN B 1 524 ? 90.67800 91.30100 120.22600 1.000 45.22000 523 GLN B N 1
ATOM 6220 C CA . GLN B 1 524 ? 91.76000 92.06800 119.62500 1.000 45.22000 523 GLN B CA 1
ATOM 6221 C C . GLN B 1 524 ? 92.08000 93.29600 120.46100 1.000 45.22000 523 GLN B C 1
ATOM 6222 O O . GLN B 1 524 ? 93.25100 93.64700 120.62600 1.000 45.22000 523 GLN B O 1
ATOM 6228 N N . LYS B 1 525 ? 91.05800 93.95800 120.99300 1.000 51.02000 524 LYS B N 1
ATOM 6229 C CA . LYS B 1 525 ? 91.27000 94.80900 122.15100 1.000 51.02000 524 LYS B CA 1
ATOM 6230 C C . LYS B 1 525 ? 91.71900 93.94100 123.31700 1.000 51.02000 524 LYS B C 1
ATOM 6231 O O . LYS B 1 525 ? 91.34000 92.77200 123.42300 1.000 51.02000 524 LYS B O 1
ATOM 6237 N N . SER B 1 526 ? 92.58200 94.51400 124.16300 1.000 53.09000 525 SER B N 1
ATOM 6238 C CA . SER B 1 526 ? 93.35100 93.83300 125.21600 1.000 53.09000 525 SER B CA 1
ATOM 6239 C C . SER B 1 526 ? 94.28000 92.75400 124.66300 1.000 53.09000 525 SER B C 1
ATOM 6240 O O . SER B 1 526 ? 94.76100 91.90200 125.41300 1.000 53.09000 525 SER B O 1
ATOM 6243 N N . PHE B 1 527 ? 94.53000 92.76800 123.35800 1.000 48.14000 526 PHE B N 1
ATOM 6244 C CA . PHE B 1 527 ? 95.68000 92.13000 122.74200 1.000 48.14000 526 PHE B CA 1
ATOM 6245 C C . PHE B 1 527 ? 96.61200 93.17800 122.16400 1.000 48.14000 526 PHE B C 1
ATOM 6246 O O . PHE B 1 527 ? 97.74900 93.31000 122.62000 1.000 48.14000 526 PHE B O 1
ATOM 6254 N N . TYR B 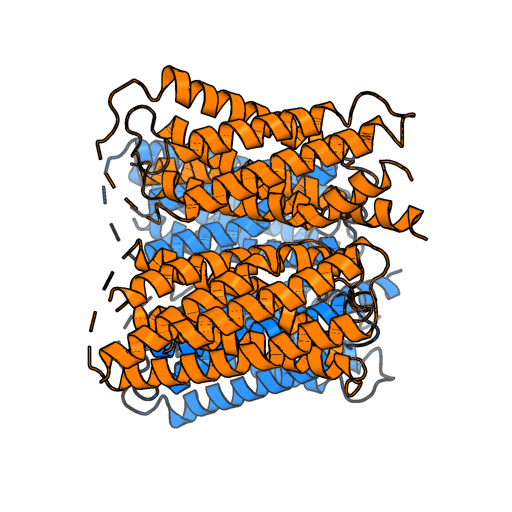1 528 ? 96.12600 93.98900 121.23000 1.000 40.91000 527 TYR B N 1
ATOM 6255 C CA . TYR B 1 528 ? 96.89500 95.11400 120.72300 1.000 40.91000 527 TYR B CA 1
ATOM 6256 C C . TYR B 1 528 ? 96.67600 96.37500 121.54600 1.000 40.91000 527 TYR B C 1
ATOM 6257 O O . TYR B 1 528 ? 97.55700 97.23600 121.60300 1.000 40.91000 527 TYR B O 1
ATOM 6266 N N . GLY B 1 529 ? 95.52300 96.50200 122.18900 1.000 44.27000 528 GLY B N 1
ATOM 6267 C CA . GLY B 1 529 ? 95.22900 97.68900 122.96000 1.000 44.27000 528 GLY B CA 1
ATOM 6268 C C . GLY B 1 529 ? 94.22800 98.55800 122.23800 1.000 44.27000 528 GLY B C 1
ATOM 6269 O O . GLY B 1 529 ? 94.04000 98.40000 121.02600 1.000 44.27000 528 GLY B O 1
ATOM 6270 N N . TYR B 1 530 ? 93.59600 99.48700 122.96600 1.000 49.67000 529 TYR B N 1
ATOM 6271 C CA . TYR B 1 530 ? 92.48700 100.25200 122.40500 1.000 49.67000 529 TYR B CA 1
ATOM 6272 C C . TYR B 1 530 ? 92.95200 101.18700 121.29900 1.000 49.67000 529 TYR B C 1
ATOM 6273 O O . TYR B 1 530 ? 92.35300 101.21700 120.22500 1.000 49.67000 529 TYR B O 1
ATOM 6282 N N . SER B 1 531 ? 94.01500 101.95600 121.54100 1.000 49.94000 530 SER B N 1
ATOM 6283 C CA . SER B 1 531 ? 94.43400 102.96500 120.57200 1.000 49.94000 530 SER B CA 1
ATOM 6284 C C . SER B 1 531 ? 95.02100 102.32700 119.32200 1.000 49.94000 530 SER B C 1
ATOM 6285 O O . SER B 1 531 ? 94.73000 102.76300 118.19900 1.000 49.94000 530 SER B O 1
ATOM 6288 N N . THR B 1 532 ? 95.81600 101.26900 119.50100 1.000 44.47000 531 THR B N 1
ATOM 6289 C CA . THR B 1 532 ? 96.38900 100.54200 118.37400 1.000 44.47000 531 THR B CA 1
ATOM 6290 C C . THR B 1 532 ? 95.30600 99.87000 117.54400 1.000 44.47000 531 THR B C 1
ATOM 6291 O O . THR B 1 532 ? 95.28400 100.00000 116.31400 1.000 44.47000 531 THR B O 1
ATOM 6295 N N . TRP B 1 533 ? 94.37200 99.17800 118.20300 1.000 41.77000 532 TRP B N 1
ATOM 6296 C CA . TRP B 1 533 ? 93.33200 98.49500 117.44900 1.000 41.77000 532 TRP B CA 1
ATOM 6297 C C . TRP B 1 533 ? 92.32800 99.47600 116.85900 1.000 41.77000 532 TRP B C 1
ATOM 6298 O O . TRP B 1 533 ? 91.74600 99.19600 115.80800 1.000 41.77000 532 TRP B O 1
ATOM 6309 N N . PHE B 1 534 ? 92.15300 100.64300 117.48300 1.000 41.32000 533 PHE B N 1
ATOM 6310 C CA . PHE B 1 534 ? 91.33700 101.69900 116.90000 1.000 41.32000 533 PHE B CA 1
ATOM 6311 C C . PHE B 1 534 ? 91.95800 102.21800 115.61600 1.000 41.32000 533 PHE B C 1
ATOM 6312 O O . PHE B 1 534 ? 91.25200 102.43100 114.62400 1.000 41.32000 533 PHE B O 1
ATOM 6320 N N . ALA B 1 535 ? 93.27900 102.42600 115.62200 1.000 39.91000 534 ALA B N 1
ATOM 6321 C CA . ALA B 1 535 ? 93.97400 102.85300 114.41200 1.000 39.91000 534 ALA B CA 1
ATOM 6322 C C . ALA B 1 535 ? 93.88800 101.79600 113.32100 1.000 39.91000 534 ALA B C 1
ATOM 6323 O O . ALA B 1 535 ? 93.66400 102.12700 112.15100 1.000 39.91000 534 ALA B O 1
ATOM 6325 N N . ILE B 1 536 ? 94.00300 100.51600 113.69600 1.000 40.45000 535 ILE B N 1
ATOM 6326 C CA . ILE B 1 536 ? 93.92600 99.43500 112.71100 1.000 40.45000 535 ILE B CA 1
ATOM 6327 C C . ILE B 1 536 ? 92.52500 99.34100 112.11300 1.000 40.45000 535 ILE B C 1
ATOM 6328 O O . ILE B 1 536 ? 92.36800 99.23300 110.89100 1.000 40.45000 535 ILE B O 1
ATOM 6333 N N . VAL B 1 537 ? 91.49000 99.42500 112.95300 1.000 37.92000 536 VAL B N 1
ATOM 6334 C CA . VAL B 1 537 ? 90.11300 99.28600 112.48300 1.000 37.92000 536 VAL B CA 1
ATOM 6335 C C . VAL B 1 537 ? 89.70500 100.48500 111.63200 1.000 37.92000 536 VAL B C 1
ATOM 6336 O O . VAL B 1 537 ? 89.11000 100.32700 110.56100 1.000 37.92000 536 VAL B O 1
ATOM 6340 N N . ASN B 1 538 ? 90.04900 101.69900 112.06700 1.000 37.76000 537 ASN B N 1
ATOM 6341 C CA . ASN B 1 538 ? 89.70700 102.86500 111.26400 1.000 37.76000 537 ASN B CA 1
ATOM 6342 C C . ASN B 1 538 ? 90.59700 103.02600 110.04000 1.000 37.76000 537 ASN B C 1
ATOM 6343 O O . ASN B 1 538 ? 90.24200 103.79000 109.13900 1.000 37.76000 537 ASN B O 1
ATOM 6348 N N . PHE B 1 539 ? 91.73500 102.33600 109.97600 1.000 40.66000 538 PHE B N 1
ATOM 6349 C CA . PHE B 1 539 ? 92.47600 102.27400 108.72600 1.000 40.66000 538 PHE B CA 1
ATOM 6350 C C . PHE B 1 539 ? 91.85700 101.25600 107.77900 1.000 40.66000 538 PHE B C 1
ATOM 6351 O O . PHE B 1 539 ? 91.77500 101.49000 106.57000 1.000 40.66000 538 PHE B O 1
ATOM 6359 N N . GLY B 1 540 ? 91.40500 100.12800 108.31500 1.000 37.05000 539 GLY B N 1
ATOM 6360 C CA . GLY B 1 540 ? 90.97900 99.02100 107.49100 1.000 37.05000 539 GLY B CA 1
ATOM 6361 C C . GLY B 1 540 ? 89.55100 99.07700 107.00500 1.000 37.05000 539 GLY B C 1
ATOM 6362 O O . GLY B 1 540 ? 89.29900 98.85900 105.81900 1.000 37.05000 539 GLY B O 1
ATOM 6363 N N . LEU B 1 541 ? 88.60800 99.35700 107.90000 1.000 38.03000 540 LEU B N 1
ATOM 6364 C CA . LEU B 1 541 ? 87.18900 99.26900 107.57200 1.000 38.03000 540 LEU B CA 1
ATOM 6365 C C . LEU B 1 541 ? 86.69500 100.30500 106.55200 1.000 38.03000 540 LEU B C 1
ATOM 6366 O O . LEU B 1 541 ? 85.89600 99.92500 105.68200 1.000 38.03000 540 LEU B O 1
ATOM 6371 N N . PRO B 1 542 ? 87.11100 101.58800 106.58400 1.000 32.72000 541 PRO B N 1
ATOM 6372 C CA . PRO B 1 542 ? 86.80100 102.45100 105.43200 1.000 32.72000 541 PRO B CA 1
ATOM 6373 C C . PRO B 1 542 ? 87.44000 101.99800 104.13800 1.000 32.72000 541 PRO B C 1
ATOM 6374 O O . PRO B 1 542 ? 86.86200 102.20600 103.06400 1.000 32.72000 541 PRO B O 1
ATOM 6378 N N . LEU B 1 543 ? 88.60300 101.35400 104.20400 1.000 35.82000 542 LEU B N 1
ATOM 6379 C CA . LEU B 1 543 ? 89.19100 100.80200 102.99400 1.000 35.82000 542 LEU B CA 1
ATOM 6380 C C . LEU B 1 543 ? 88.40700 99.59600 102.49600 1.000 35.82000 542 LEU B C 1
ATOM 6381 O O . LEU B 1 543 ? 88.33500 99.36800 101.28500 1.000 35.82000 542 LEU B O 1
ATOM 6386 N N . SER B 1 544 ? 87.76600 98.84600 103.39600 1.000 38.77000 543 SER B N 1
ATOM 6387 C CA . SER B 1 544 ? 86.91400 97.75300 102.94000 1.000 38.77000 543 SER B CA 1
ATOM 6388 C C . SER B 1 544 ? 85.63000 98.28600 102.32300 1.000 38.77000 543 SER B C 1
ATOM 6389 O O . SER B 1 544 ? 85.12100 97.71100 101.35700 1.000 38.77000 543 SER B O 1
ATOM 6392 N N . VAL B 1 545 ? 85.09400 99.38100 102.87100 1.000 37.42000 544 VAL B N 1
ATOM 6393 C CA . VAL B 1 545 ? 83.93200 100.04000 102.27200 1.000 37.42000 544 VAL B CA 1
ATOM 6394 C C . VAL B 1 545 ? 84.27100 100.56200 100.87800 1.000 37.42000 544 VAL B C 1
ATOM 6395 O O . VAL B 1 545 ? 83.48800 100.41000 99.92700 1.000 37.42000 544 VAL B O 1
ATOM 6399 N N . PHE B 1 546 ? 85.46600 101.14100 100.73000 1.000 43.34000 545 PHE B N 1
ATOM 6400 C CA . PHE B 1 546 ? 85.95000 101.59400 99.42900 1.000 43.34000 545 PHE B CA 1
ATOM 6401 C C . PHE B 1 546 ? 86.12300 100.43100 98.46100 1.000 43.34000 545 PHE B C 1
ATOM 6402 O O . PHE B 1 546 ? 85.81700 100.55600 97.26800 1.000 43.34000 545 PHE B O 1
ATOM 6410 N N . TYR B 1 547 ? 86.61300 99.29300 98.96000 1.000 44.05000 546 TYR B N 1
ATOM 6411 C CA . TYR B 1 547 ? 86.76600 98.10900 98.12300 1.000 44.05000 546 TYR B CA 1
ATOM 6412 C C . TYR B 1 547 ? 85.41800 97.58200 97.65900 1.000 44.05000 546 TYR B C 1
ATOM 6413 O O . TYR B 1 547 ? 85.27400 97.16800 96.50500 1.000 44.05000 546 TYR B O 1
ATOM 6422 N N . ARG B 1 548 ? 84.42300 97.59100 98.55000 1.000 44.50000 547 ARG B N 1
ATOM 6423 C CA . ARG B 1 548 ? 83.09000 97.12400 98.18800 1.000 44.50000 547 ARG B CA 1
ATOM 6424 C C . ARG B 1 548 ? 82.45600 98.02400 97.13900 1.000 44.50000 547 ARG B C 1
ATOM 6425 O O . ARG B 1 548 ? 81.83600 97.53300 96.19400 1.000 44.50000 547 ARG B O 1
ATOM 6433 N N . MET B 1 549 ? 82.64400 99.34000 97.26700 1.000 50.76000 548 MET B N 1
ATOM 6434 C CA . MET B 1 549 ? 82.13200 100.28600 96.27400 1.000 50.76000 548 MET B CA 1
ATOM 6435 C C . MET B 1 549 ? 82.80100 100.09700 94.91400 1.000 50.76000 548 MET B C 1
ATOM 6436 O O . MET B 1 549 ? 82.12800 100.00200 93.87300 1.000 50.76000 548 MET B O 1
ATOM 6441 N N . HIS B 1 550 ? 84.13100 100.03000 94.91300 1.000 56.25000 549 HIS B N 1
ATOM 6442 C CA . HIS B 1 550 ? 84.89100 99.91000 93.67700 1.000 56.25000 549 HIS B CA 1
ATOM 6443 C C . HIS B 1 550 ? 84.64700 98.56100 93.01000 1.000 56.25000 549 HIS B C 1
ATOM 6444 O O . HIS B 1 550 ? 84.60000 98.47100 91.77800 1.000 56.25000 549 HIS B O 1
ATOM 6451 N N . SER B 1 551 ? 84.40000 97.52000 93.80300 1.000 50.12000 550 SER B N 1
ATOM 6452 C CA . SER B 1 551 ? 84.08600 96.21400 93.25100 1.000 50.12000 550 SER B CA 1
ATOM 6453 C C . SER B 1 551 ? 82.63900 96.11000 92.78600 1.000 50.12000 550 SER B C 1
ATOM 6454 O O . SER B 1 551 ? 82.36000 95.32800 91.87500 1.000 50.12000 550 SER B O 1
ATOM 6457 N N . VAL B 1 552 ? 81.71500 96.87500 93.38400 1.000 50.01000 551 VAL B N 1
ATOM 6458 C CA . VAL B 1 552 ? 80.37100 97.01000 92.81900 1.000 50.01000 551 VAL B CA 1
ATOM 6459 C C . VAL B 1 552 ? 80.45200 97.60400 91.42300 1.000 50.01000 551 VAL B C 1
ATOM 6460 O O . VAL B 1 552 ? 79.82600 97.09800 90.48200 1.000 50.01000 551 VAL B O 1
ATOM 6464 N N . GLY B 1 553 ? 81.27300 98.64300 91.25600 1.000 53.76000 552 GLY B N 1
ATOM 6465 C CA . GLY B 1 553 ? 81.45600 99.22100 89.92900 1.000 53.76000 552 GLY B CA 1
ATOM 6466 C C . GLY B 1 553 ? 82.11200 98.27200 88.93800 1.000 53.76000 552 GLY B C 1
ATOM 6467 O O . GLY B 1 553 ? 81.67500 98.15900 87.78600 1.000 53.76000 552 GLY B O 1
ATOM 6468 N N . GLY B 1 554 ? 83.14200 97.54900 89.38200 1.000 56.25000 553 GLY B N 1
ATOM 6469 C CA . GLY B 1 554 ? 83.81300 96.61100 88.49200 1.000 56.25000 553 GLY B CA 1
ATOM 6470 C C . GLY B 1 554 ? 82.94500 95.42700 88.10400 1.000 56.25000 553 GLY B C 1
ATOM 6471 O O . GLY B 1 554 ? 82.93700 95.00300 86.94500 1.000 56.25000 553 GLY B O 1
ATOM 6472 N N . LEU B 1 555 ? 82.17800 94.89500 89.05300 1.000 53.93000 554 LEU B N 1
ATOM 6473 C CA . LEU B 1 555 ? 81.29400 93.78500 88.74900 1.000 53.93000 554 LEU B CA 1
ATOM 6474 C C . LEU B 1 555 ? 80.06600 94.21800 87.96700 1.000 53.93000 554 LEU B C 1
ATOM 6475 O O . LEU B 1 555 ? 79.48300 93.39600 87.25500 1.000 53.93000 554 LEU B O 1
ATOM 6480 N N . LEU B 1 556 ? 79.67500 95.48900 88.05400 1.000 56.76000 555 LEU B N 1
ATOM 6481 C CA . LEU B 1 556 ? 78.63900 95.97800 87.15700 1.000 56.76000 555 LEU B CA 1
ATOM 6482 C C . LEU B 1 556 ? 79.17600 96.17900 85.75000 1.000 56.76000 555 LEU B C 1
ATOM 6483 O O . LEU B 1 556 ? 78.41700 96.07400 84.78200 1.000 56.76000 555 LEU B O 1
ATOM 6488 N N . GLU B 1 557 ? 80.47100 96.47500 85.61400 1.000 66.42000 556 GLU B N 1
ATOM 6489 C CA . GLU B 1 557 ? 81.07100 96.46300 84.28100 1.000 66.42000 556 GLU B CA 1
ATOM 6490 C C . GLU B 1 557 ? 81.17300 95.04100 83.73300 1.000 66.42000 556 GLU B C 1
ATOM 6491 O O . GLU B 1 557 ? 80.97700 94.82200 82.53100 1.000 66.42000 556 GLU B O 1
ATOM 6497 N N . VAL B 1 558 ? 81.45400 94.06900 84.60400 1.000 65.44000 557 VAL B N 1
ATOM 6498 C CA . VAL B 1 558 ? 81.49700 92.66300 84.20300 1.000 65.44000 557 VAL B CA 1
ATOM 6499 C C . VAL B 1 558 ? 80.10800 92.17900 83.78700 1.000 65.44000 557 VAL B C 1
ATOM 6500 O O . VAL B 1 558 ? 79.96400 91.41800 82.81900 1.000 65.44000 557 VAL B O 1
ATOM 6504 N N . TYR B 1 559 ? 79.06400 92.66500 84.46800 1.000 67.51000 558 TYR B N 1
ATOM 6505 C CA . TYR B 1 559 ? 77.69700 92.21400 84.21300 1.000 67.51000 558 TYR B CA 1
ATOM 6506 C C . TYR B 1 559 ? 77.19400 92.62000 82.83200 1.000 67.51000 558 TYR B C 1
ATOM 6507 O O . TYR B 1 559 ? 76.34400 91.92900 82.25900 1.000 67.51000 558 TYR B O 1
ATOM 6516 N N . VAL B 1 560 ? 77.71300 93.70700 82.26700 1.000 70.32000 559 VAL B N 1
ATOM 6517 C CA . VAL B 1 560 ? 77.23100 94.18100 80.97500 1.000 70.32000 559 VAL B CA 1
ATOM 6518 C C . VAL B 1 560 ? 78.37400 93.92500 79.99200 1.000 70.32000 559 VAL B C 1
ATOM 6519 O O . VAL B 1 560 ? 78.54200 94.62100 78.98400 1.000 70.32000 559 VAL B O 1
ATOM 6523 N N . SER B 1 561 ? 79.18000 92.91500 80.29200 1.000 74.25000 560 SER B N 1
ATOM 6524 C CA . SER B 1 561 ? 80.24100 92.49400 79.39100 1.000 74.25000 560 SER B CA 1
ATOM 6525 C C . SER B 1 561 ? 79.93600 91.11300 78.83300 1.000 74.25000 560 SER B C 1
ATOM 6526 O O . SER B 1 561 ? 78.98200 90.46000 79.25800 1.000 74.25000 560 SER B O 1
#

Sequence (822 aa):
AQKSGQLFSGLLALNVVFLGSAFISSMIFNHVAITLADVWILLSILKVLCLCWIIYYLLGTSRQPHAVAPVWIRGSLLLFGTFSILLNVFQIGYSVIQINCKSKVEIVFPSIEILFVATQAFFLWHHSKDCIQVQHNLTRCGLMLTIATNLLLWLLAVTNDSIHMEIESQLRTTTCKVFQKGYILLYPFNTEYCLICCSVLYVMWKNVGRFGPLLGAAAVIIGICVFMMYQIQATGSAPNYQVFVLYYSYYIVLLPLMCVVAIIGTIIHTLEKPTRSLDVVLLMGAALGQIAMSYFSIVAIVATNPRDMLNSLILSYSVLLIFQYITQNIFIIDGLQWKRKALKEISFFLVLCNIILWIMPTFGAHPVFENGLQKSFYGYSTWFAIVNFGLPLSVFYRMHSVGGLLEVYVSAQKSGQLFSGLLALNVVFLGSAFISSMIFNHVAITLADVWILLSILKVLCLCWIIYYLLGTSRQPHAVAPVWIRGSLLLFGTFSILLNVFQIGYSVIQINCKSKVEIVFPSIEILFVATQAFFLWHHSKDCIQVQHNLTRCGLMLTIATNLLLWLLAVTNDSIHMEIESQLRTTTCKVFQKGYILLYPFNTEYCLICCSVLYVMWKNVGRFGPLLGAAAVIIGICVFMMYQIQATGSAPNYQVFVLYYSYYIVLLPLMCVVAIIGTIIHTLEKPTRSLDVVLLMGAALGQIAMSYFSIVAIVATNPRDMLNSLILSYSVLLIFQYITQNIFIIDGLQWKRKALKEISFFLVLCNIILWIMPTFGAHPVFENGLQKSFYGYSTWFAIVNFGLPLSVFYRMHSVGGLLEVYVS

Foldseek 3Di:
DLVVLLVVLVVLLVVLLVVLVVLLVCCVPVVVPRDVLNSLVSLLVLLVLLVVLLVCCVPPQVPPDFDDVLPQLLVLLVVLLVLVLVLLVLVLCLVCPPCPVDDPRSNVSSVSVNVSSVVLSVSCNPPQPTARDDDQSSLSNSLSSVLSSLVSVLLCLLQVCDVVVVVVVVVCDDCSLVSVLSNLQSSLSSNLSSVSSNVRSCNCVPPRRSVLVVVLVVLLVVLVVLLVQCSVQVSVHLRDDVSLVVNLVNLVVPLVVLLVLLVVLLVLLVVDDVVLVVLLVLLVVLLVLLLVLLVLLLCLLVVPDADDRCSVSSNSSSVSSNSSSVSLSSSLNSLVVVSLVSSLSSLVSVLSVLVSVLVRLRGRPDPSLSDVRSDVVCHNSVSSSSSSRRSSSSSSNSSSSSVSSVVSNVD/DLVVLLVVLVVLLVVLLVVLVVLLVCCVPVVVPRDVLNSLVSLLVLLVLLVVLLVCCVPPQVPPDFDDVLPQLLVLLVVLLVLVLVLLVLVLCLVCPPCPVDDPRSNVSSVSVNVSSVVLSVSCNPPQPTARDDDQSSLSNSLSSVLSSLVSVLLCLLQVCDVVVVVVVVVCDDCSLVSVLSNLQSSLSSNLSSVSSNVRSCNCVPPRRSVLVVVLVVLLVVLVVLLVQCSVQVSVHLRDDVSLVVNLVNLVVPLVVLLVLLVVLLVLLVVDDVVLVVLLVLLVVLLVLLLVLLVLLLCLLVVPDADDRCSVSSNSSSVSSNSSSVSLSSSLNSLVVVSLVSSLSSLVSVLSVLVSVLVRLRGRPDPSLSDVRSDVVCHNSVSSSSSSRRSSSSSSNSSSSSVSSVVSNVD

Solvent-accessible surface area: 36501 Å² total; per-residue (Å²): 133,72,158,59,11,31,43,101,1,20,18,67,7,34,29,24,34,43,58,0,18,0,41,0,16,0,28,78,83,22,131,119,39,15,73,36,41,58,0,48,88,32,0,10,100,14,4,63,93,0,15,76,22,0,82,96,1,26,124,28,2,30,164,65,121,43,32,192,84,108,121,48,45,87,32,4,2,79,80,4,2,82,70,0,52,71,5,4,69,33,32,37,8,12,9,75,93,82,65,115,126,77,68,163,80,60,54,79,30,5,47,34,14,41,101,2,2,40,20,0,9,110,0,0,77,103,39,22,191,32,18,1,74,57,48,55,97,85,5,10,45,7,1,18,24,0,14,0,0,2,65,1,19,40,44,9,10,8,30,19,22,50,46,16,98,76,3,68,62,100,125,243,147,126,50,13,94,70,34,15,74,10,10,38,41,9,16,20,4,22,0,0,5,3,30,3,0,17,28,15,0,77,55,0,26,100,101,3,6,119,178,9,54,134,103,0,48,48,11,28,106,94,0,70,64,11,14,105,107,5,21,131,60,14,39,48,70,101,21,66,122,114,14,20,33,68,3,0,40,20,8,42,98,7,1,35,92,0,4,80,25,0,66,81,0,25,100,22,33,85,135,77,250,132,113,181,67,54,31,51,91,46,1,38,34,4,2,65,1,11,5,15,4,4,22,20,5,25,1,0,0,78,36,60,114,33,216,85,112,24,23,43,28,1,48,34,13,2,69,39,10,15,92,0,2,24,9,0,4,30,0,0,21,52,13,46,172,226,106,177,136,32,22,84,60,24,0,52,20,0,4,30,0,0,63,4,8,36,69,3,13,6,48,20,25,9,1,8,17,58,11,70,25,1,39,103,10,12,26,38,65,34,0,3,29,36,9,11,75,0,15,4,23,3,1,21,0,9,6,22,0,7,11,5,0,70,113,13,57,127,92,133,72,157,59,12,31,42,100,0,20,19,69,8,35,29,24,33,43,59,1,17,0,42,0,17,0,28,77,81,23,133,119,38,14,75,37,41,58,0,47,89,31,0,10,99,13,5,64,91,0,14,73,22,0,82,99,1,25,123,26,3,29,166,65,119,42,32,195,84,108,120,49,48,86,32,4,1,80,82,4,1,83,71,0,52,71,5,5,70,34,32,38,8,12,9,74,92,81,64,115,126,79,68,163,81,58,53,78,31,5,48,32,14,41,103,2,2,38,22,0,8,110,0,0,76,103,38,20,189,31,19,1,74,58,50,56,97,82,5,10,45,6,1,18,23,0,13,0,0,2,66,1,18,39,44,10,11,8,29,20,23,50,46,16,97,77,3,67,62,100,125,243,144,126,50,13,92,70,36,14,73,11,12,42,44,10,17,19,4,22,0,0,4,3,28,3,0,19,27,14,0,79,56,0,27,99,102,4,6,121,178,9,54,134,104,0,47,48,11,28,103,94,0,72,64,10,14,104,108,4,21,131,61,14,39,47,70,98,21,68,124,114,14,20,33,68,4,0,39,20,9,42,100,8,1,36,92,0,4,81,26,0,68,80,0,23,101,23,34,86,136,78,248,131,112,183,67,58,30,52,93,46,0,39,34,4,2,65,1,12,5,15,4,5,22,21,5,26,1,0,0,77,37,57,115,33,220,86,110,24,23,43,28,2,49,34,14,2,70,39,10,16,90,0,3,25,9,0,5,30,0,0,19,52,13,46,170,224,104,179,136,33,22,84,62,25,0,52,20,0,5,31,0,0,64,3,8,37,70,3,14,6,49,21,25,10,0,9,16,60,12,70,26,1,40,103,8,12,26,38,64,35,0,3,29,36,9,11,76,0,15,3,21,4,1,22,0,9,5,22,0,7,11,6,0,68,114,13,56,124,91